Protein AF-0000000086878779 (afdb_homodimer)

Structure (mmCIF, N/CA/C/O backbone):
data_AF-0000000086878779-model_v1
#
loop_
_entity.id
_entity.type
_entity.pdbx_description
1 polymer 'Sulfatase-like hydrolase/transferase'
#
loop_
_atom_site.group_PDB
_atom_site.id
_atom_site.type_symbol
_atom_site.label_atom_id
_atom_site.label_alt_id
_atom_site.label_comp_id
_atom_site.label_asym_id
_atom_site.label_entity_id
_atom_site.label_seq_id
_atom_site.pdbx_PDB_ins_code
_atom_site.Cartn_x
_atom_site.Cartn_y
_atom_site.Cartn_z
_atom_site.occupancy
_atom_site.B_iso_or_equiv
_atom_site.auth_seq_id
_atom_site.auth_comp_id
_atom_site.auth_asym_id
_atom_site.auth_atom_id
_atom_site.pdbx_PDB_model_num
ATOM 1 N N . MET A 1 1 ? -26.719 10.5 31.672 1 29.12 1 MET A N 1
ATOM 2 C CA . MET A 1 1 ? -26.391 10.68 30.25 1 29.12 1 MET A CA 1
ATOM 3 C C . MET A 1 1 ? -24.938 10.312 29.984 1 29.12 1 MET A C 1
ATOM 5 O O . MET A 1 1 ? -24.172 10.062 30.906 1 29.12 1 MET A O 1
ATOM 9 N N . SER A 1 2 ? -24.281 11.07 28.734 1 40.56 2 SER A N 1
ATOM 10 C CA . SER A 1 2 ? -23.328 11.555 27.75 1 40.56 2 SER A CA 1
ATOM 11 C C . SER A 1 2 ? -22.109 12.172 28.438 1 40.56 2 SER A C 1
ATOM 13 O O . SER A 1 2 ? -21.25 12.766 27.766 1 40.56 2 SER A O 1
ATOM 15 N N . GLN A 1 3 ? -22.094 12.297 29.719 1 49.5 3 GLN A N 1
ATOM 16 C CA . GLN A 1 3 ? -21.281 13.016 30.688 1 49.5 3 GLN A CA 1
ATOM 17 C C . GLN A 1 3 ? -19.844 12.492 30.703 1 49.5 3 GLN A C 1
ATOM 19 O O . GLN A 1 3 ? -18.938 13.148 31.219 1 49.5 3 GLN A O 1
ATOM 24 N N . ASP A 1 4 ? -19.656 11.492 29.938 1 79 4 ASP A N 1
ATOM 25 C CA . ASP A 1 4 ? -18.344 10.875 30.156 1 79 4 ASP A CA 1
ATOM 26 C C . ASP A 1 4 ? -17.391 11.148 29 1 79 4 ASP A C 1
ATOM 28 O O . ASP A 1 4 ? -16.188 10.992 29.125 1 79 4 ASP A O 1
ATOM 32 N N . LYS A 1 5 ? -17.969 11.883 27.922 1 93.31 5 LYS A N 1
ATOM 33 C CA . LYS A 1 5 ? -17.094 12.148 26.797 1 93.31 5 LYS A CA 1
ATOM 34 C C . LYS A 1 5 ? -16.609 13.602 26.797 1 93.31 5 LYS A C 1
ATOM 36 O O . LYS A 1 5 ? -17.422 14.523 26.969 1 93.31 5 LYS A O 1
ATOM 41 N N . PRO A 1 6 ? -15.383 13.836 26.594 1 98.12 6 PRO A N 1
ATOM 42 C CA . PRO A 1 6 ? -14.906 15.219 26.547 1 98.12 6 PRO A CA 1
ATOM 43 C C . PRO A 1 6 ? -15.336 15.953 25.281 1 98.12 6 PRO A C 1
ATOM 45 O O . PRO A 1 6 ? -15.477 15.336 24.219 1 98.12 6 PRO A O 1
ATOM 48 N N . ASN A 1 7 ? -15.633 17.297 25.469 1 98.5 7 ASN A N 1
ATOM 49 C CA . ASN A 1 7 ? -15.672 18.094 24.234 1 98.5 7 ASN A CA 1
ATOM 50 C C . ASN A 1 7 ? -14.344 18.031 23.484 1 98.5 7 ASN A C 1
ATOM 52 O O . ASN A 1 7 ? -13.273 17.969 24.094 1 98.5 7 ASN A O 1
ATOM 56 N N . ILE A 1 8 ? -14.391 17.953 22.219 1 98.75 8 ILE A N 1
ATOM 57 C CA . ILE A 1 8 ? -13.195 17.938 21.391 1 98.75 8 ILE A CA 1
ATOM 58 C C . ILE A 1 8 ? -13.125 19.219 20.562 1 98.75 8 ILE A C 1
ATOM 60 O O . ILE A 1 8 ? -13.969 19.469 19.703 1 98.75 8 ILE A O 1
ATOM 64 N N . ILE A 1 9 ? -12.164 20.047 20.891 1 98.88 9 ILE A N 1
ATOM 65 C CA . ILE A 1 9 ? -11.93 21.312 20.219 1 98.88 9 ILE A CA 1
ATOM 66 C C . ILE A 1 9 ? -10.719 21.188 19.297 1 98.88 9 ILE A C 1
ATOM 68 O O . ILE A 1 9 ? -9.586 21.047 19.766 1 98.88 9 ILE A O 1
ATOM 72 N N . PHE A 1 10 ? -10.977 21.234 17.984 1 98.88 10 PHE A N 1
ATOM 73 C CA . PHE A 1 10 ? -9.953 21.031 16.969 1 98.88 10 PHE A CA 1
ATOM 74 C C . PHE A 1 10 ? -9.594 22.344 16.281 1 98.88 10 PHE A C 1
ATOM 76 O O . PHE A 1 10 ? -10.352 22.828 15.438 1 98.88 10 PHE A O 1
ATOM 83 N N . LEU A 1 11 ? -8.453 22.891 16.609 1 98.88 11 LEU A N 1
ATOM 84 C CA . LEU A 1 11 ? -7.953 24.141 16.047 1 98.88 11 LEU A CA 1
ATOM 85 C C . LEU A 1 11 ? -6.84 23.875 15.039 1 98.88 11 LEU A C 1
ATOM 87 O O . LEU A 1 11 ? -5.918 23.094 15.312 1 98.88 11 LEU A O 1
ATOM 91 N N . MET A 1 12 ? -6.938 24.531 13.867 1 98.62 12 MET A N 1
ATOM 92 C CA . MET A 1 12 ? -5.969 24.219 12.82 1 98.62 12 MET A CA 1
ATOM 93 C C . MET A 1 12 ? -5.605 25.453 12.016 1 98.62 12 MET A C 1
ATOM 95 O O . MET A 1 12 ? -6.449 26.328 11.797 1 98.62 12 MET A O 1
ATOM 99 N N . THR A 1 13 ? -4.367 25.531 11.641 1 98.5 13 THR A N 1
ATOM 100 C CA . THR A 1 13 ? -3.891 26.5 10.664 1 98.5 13 THR A CA 1
ATOM 101 C C . THR A 1 13 ? -3.434 25.797 9.383 1 98.5 13 THR A C 1
ATOM 103 O O . THR A 1 13 ? -3.316 24.578 9.352 1 98.5 13 THR A O 1
ATOM 106 N N . ASP A 1 14 ? -3.275 26.547 8.359 1 97.19 14 ASP A N 1
ATOM 107 C CA . ASP A 1 14 ? -2.74 26.047 7.094 1 97.19 14 ASP A CA 1
ATOM 108 C C . ASP A 1 14 ? -1.299 26.5 6.887 1 97.19 14 ASP A C 1
ATOM 110 O O . ASP A 1 14 ? -1.032 27.703 6.781 1 97.19 14 ASP A O 1
ATOM 114 N N . GLN A 1 15 ? -0.374 25.5 6.891 1 97.38 15 GLN A N 1
ATOM 115 C CA . GLN A 1 15 ? 0.985 25.797 6.457 1 97.38 15 GLN A CA 1
ATOM 116 C C . GLN A 1 15 ? 1.743 26.578 7.523 1 97.38 15 GLN A C 1
ATOM 118 O O . GLN A 1 15 ? 2.438 27.562 7.215 1 97.38 15 GLN A O 1
ATOM 123 N N . GLN A 1 16 ? 1.482 26.25 8.758 1 98.31 16 GLN A N 1
ATOM 124 C CA . GLN A 1 16 ? 2.264 26.828 9.844 1 98.31 16 GLN A CA 1
ATOM 125 C C . GLN A 1 16 ? 3.438 25.922 10.211 1 98.31 16 GLN A C 1
ATOM 127 O O . GLN A 1 16 ? 3.242 24.75 10.578 1 98.31 16 GLN A O 1
ATOM 132 N N . ARG A 1 17 ? 4.598 26.469 10.164 1 97.69 17 ARG A N 1
ATO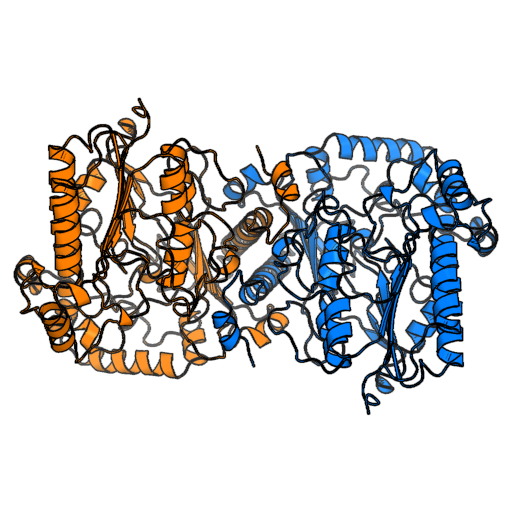M 133 C CA . ARG A 1 17 ? 5.82 25.719 10.438 1 97.69 17 ARG A CA 1
ATOM 134 C C . ARG A 1 17 ? 5.926 25.375 11.922 1 97.69 17 ARG A C 1
ATOM 136 O O . ARG A 1 17 ? 5.418 26.094 12.773 1 97.69 17 ARG A O 1
ATOM 143 N N . TRP A 1 18 ? 6.648 24.297 12.219 1 97.75 18 TRP A N 1
ATOM 144 C CA . TRP A 1 18 ? 6.68 23.688 13.547 1 97.75 18 TRP A CA 1
ATOM 145 C C . TRP A 1 18 ? 7.207 24.672 14.586 1 97.75 18 TRP A C 1
ATOM 147 O O . TRP A 1 18 ? 6.809 24.625 15.75 1 97.75 18 TRP A O 1
ATOM 157 N N . ASP A 1 19 ? 8.094 25.578 14.219 1 96.62 19 ASP A N 1
ATOM 158 C CA . ASP A 1 19 ? 8.766 26.453 15.172 1 96.62 19 ASP A CA 1
ATOM 159 C C . ASP A 1 19 ? 8.078 27.812 15.227 1 96.62 19 ASP A C 1
ATOM 161 O O . ASP A 1 19 ? 8.633 28.781 15.781 1 96.62 19 ASP A O 1
ATOM 165 N N . CYS A 1 20 ? 6.902 27.922 14.703 1 97.44 20 CYS A N 1
ATOM 166 C CA . CYS A 1 20 ? 6.242 29.219 14.641 1 97.44 20 CYS A CA 1
ATOM 167 C C . CYS A 1 20 ? 5.152 29.328 15.695 1 97.44 20 CYS A C 1
ATOM 169 O O . CYS A 1 20 ? 4.012 29.688 15.383 1 97.44 20 CYS A O 1
ATOM 171 N N . ILE A 1 21 ? 5.465 29.062 16.828 1 98.06 21 ILE A N 1
ATOM 172 C CA . ILE A 1 21 ? 4.754 29.344 18.078 1 98.06 21 ILE A CA 1
ATOM 173 C C . ILE A 1 21 ? 5.734 29.859 19.125 1 98.06 21 ILE A C 1
ATOM 175 O O . ILE A 1 21 ? 6.926 29.562 19.078 1 98.06 21 ILE A O 1
ATOM 179 N N . GLY A 1 22 ? 5.238 30.609 20 1 97.75 22 GLY A N 1
ATOM 180 C CA . GLY A 1 22 ? 6.102 31.219 21 1 97.75 22 GLY A CA 1
ATOM 181 C C . GLY A 1 22 ? 6.836 30.188 21.844 1 97.75 22 GLY A C 1
ATOM 182 O O . GLY A 1 22 ? 7.938 30.469 22.328 1 97.75 22 GLY A O 1
ATOM 183 N N . THR A 1 23 ? 6.352 29.016 22.031 1 96.94 23 THR A N 1
ATOM 184 C CA . THR A 1 23 ? 6.941 27.922 22.797 1 96.94 23 THR A CA 1
ATOM 185 C C . THR A 1 23 ? 8.297 27.531 22.219 1 96.94 23 THR A C 1
ATOM 187 O O . THR A 1 23 ? 9.203 27.156 22.969 1 96.94 23 THR A O 1
ATOM 190 N N . PHE A 1 24 ? 8.484 27.672 20.922 1 96.12 24 PHE A N 1
ATOM 191 C CA . PHE A 1 24 ? 9.719 27.234 20.281 1 96.12 24 PHE A CA 1
ATOM 192 C C . PHE A 1 24 ? 10.508 28.406 19.734 1 96.12 24 PHE A C 1
ATOM 194 O O . PHE A 1 24 ? 11.688 28.281 19.422 1 96.12 24 PHE A O 1
ATOM 201 N N . ASN A 1 25 ? 9.852 29.547 19.547 1 96.25 25 ASN A N 1
ATOM 202 C CA . ASN A 1 25 ? 10.445 30.75 18.969 1 96.25 25 ASN A CA 1
ATOM 203 C C . ASN A 1 25 ? 10.086 31.984 19.781 1 96.25 25 ASN A C 1
ATOM 205 O O . ASN A 1 25 ? 8.969 32.5 19.672 1 96.25 25 ASN A O 1
ATOM 209 N N . GLU A 1 26 ? 10.984 32.562 20.453 1 95.25 26 GLU A N 1
ATOM 210 C CA . GLU A 1 26 ? 10.75 33.625 21.391 1 95.25 26 GLU A CA 1
ATOM 211 C C . GLU A 1 26 ? 10.328 34.906 20.672 1 95.25 26 GLU A C 1
ATOM 213 O O . GLU A 1 26 ? 9.789 35.844 21.281 1 95.25 26 GLU A O 1
ATOM 218 N N . HIS A 1 27 ? 10.555 34.938 19.391 1 96.31 27 HIS A N 1
ATOM 219 C CA . HIS A 1 27 ? 10.25 36.156 18.625 1 96.31 27 HIS A CA 1
ATOM 220 C C . HIS A 1 27 ? 8.773 36.188 18.234 1 96.31 27 HIS A C 1
ATOM 222 O O . HIS A 1 27 ? 8.258 37.25 17.875 1 96.31 27 HIS A O 1
ATOM 228 N N . ILE A 1 28 ? 8.086 35.062 18.266 1 97.56 28 ILE A N 1
ATOM 229 C CA . ILE A 1 28 ? 6.73 35 17.734 1 97.56 28 ILE A CA 1
ATOM 230 C C . ILE A 1 28 ? 5.723 35.125 18.875 1 97.56 28 ILE A C 1
ATOM 232 O O . ILE A 1 28 ? 5.922 34.562 19.953 1 97.56 28 ILE A O 1
ATOM 236 N N . HIS A 1 29 ? 4.688 35.875 18.641 1 98.25 29 HIS A N 1
ATOM 237 C CA . HIS A 1 29 ? 3.648 36.125 19.625 1 98.25 29 HIS A CA 1
ATOM 238 C C . HIS A 1 29 ? 2.434 35.25 19.391 1 98.25 29 HIS A C 1
ATOM 240 O O . HIS A 1 29 ? 1.57 35.562 18.578 1 98.25 29 HIS A O 1
ATOM 246 N N . THR A 1 30 ? 2.35 34.188 20.141 1 98.69 30 THR A N 1
ATOM 247 C CA . THR A 1 30 ? 1.197 33.312 20.094 1 98.69 30 THR A CA 1
ATOM 248 C C . THR A 1 30 ? 0.761 32.906 21.5 1 98.69 30 THR A C 1
ATOM 250 O O . THR A 1 30 ? 0.75 31.734 21.859 1 98.69 30 THR A O 1
ATOM 253 N N . PRO A 1 31 ? 0.319 33.906 22.312 1 98.69 31 PRO A N 1
ATOM 254 C CA . PRO A 1 31 ? 0.085 33.656 23.734 1 98.69 31 PRO A CA 1
ATOM 255 C C . PRO A 1 31 ? -0.966 32.594 24 1 98.69 31 PRO A C 1
ATOM 257 O O . PRO A 1 31 ? -0.871 31.859 24.984 1 98.69 31 PRO A O 1
ATOM 260 N N . ASN A 1 32 ? -1.97 32.5 23.219 1 98.75 32 ASN A N 1
ATOM 261 C CA . ASN A 1 32 ? -3.02 31.516 23.453 1 98.75 32 ASN A CA 1
ATOM 262 C C . ASN A 1 32 ? -2.537 30.109 23.156 1 98.75 32 ASN A C 1
ATOM 264 O O . ASN A 1 32 ? -2.816 29.172 23.906 1 98.75 32 ASN A O 1
ATOM 268 N N . LEU A 1 33 ? -1.772 29.938 22.047 1 98.75 33 LEU A N 1
ATOM 269 C CA . LEU A 1 33 ? -1.191 28.625 21.75 1 98.75 33 LEU A CA 1
ATOM 270 C C . LEU A 1 33 ? -0.146 28.25 22.797 1 98.75 33 LEU A C 1
ATOM 272 O O . LEU A 1 33 ? -0.025 27.078 23.156 1 98.75 33 LEU A O 1
ATOM 276 N N . ASP A 1 34 ? 0.589 29.266 23.266 1 98.75 34 ASP A N 1
ATOM 277 C CA . ASP A 1 34 ? 1.579 29 24.312 1 98.75 34 ASP A CA 1
ATOM 278 C C . ASP A 1 34 ? 0.906 28.578 25.609 1 98.75 34 ASP A C 1
ATOM 280 O O . ASP A 1 34 ? 1.438 27.734 26.344 1 98.75 34 ASP A O 1
ATOM 284 N N . ARG A 1 35 ? -0.187 29.156 25.875 1 98.38 35 ARG A N 1
ATOM 285 C CA . ARG A 1 35 ? -0.958 28.719 27.031 1 98.38 35 ARG A CA 1
ATOM 286 C C . ARG A 1 35 ? -1.421 27.266 26.875 1 98.38 35 ARG A C 1
ATOM 288 O O . ARG A 1 35 ? -1.336 26.484 27.812 1 98.38 35 ARG A O 1
ATOM 295 N N . LEU A 1 36 ? -1.928 26.922 25.688 1 98.56 36 LEU A N 1
ATOM 296 C CA . LEU A 1 36 ? -2.311 25.531 25.422 1 98.56 36 LEU A CA 1
ATOM 297 C C . LEU A 1 36 ? -1.128 24.594 25.641 1 98.56 36 LEU A C 1
ATOM 299 O O . LEU A 1 36 ? -1.279 23.516 26.219 1 98.56 36 LEU A O 1
ATOM 303 N N . ALA A 1 37 ? 0.042 25.031 25.109 1 98.44 37 ALA A N 1
ATOM 304 C CA . ALA A 1 37 ? 1.253 24.234 25.281 1 98.44 37 ALA A CA 1
ATOM 305 C C . ALA A 1 37 ? 1.579 24.031 26.75 1 98.44 37 ALA A C 1
ATOM 307 O O . ALA A 1 37 ? 1.916 22.922 27.188 1 98.44 37 ALA A O 1
ATOM 308 N N . SER A 1 38 ? 1.373 25.062 27.547 1 97.5 38 SER A N 1
ATOM 309 C CA . SER A 1 38 ? 1.7 25.016 28.969 1 97.5 38 SER A CA 1
ATOM 310 C C . SER A 1 38 ? 0.689 24.172 29.734 1 97.5 38 SER A C 1
ATOM 312 O O . SER A 1 38 ? 0.972 23.719 30.844 1 97.5 38 SER A O 1
ATOM 314 N N . GLU A 1 39 ? -0.478 23.906 29.141 1 96.62 39 GLU A N 1
ATOM 315 C CA . GLU A 1 39 ? -1.549 23.172 29.797 1 96.62 39 GLU A CA 1
ATOM 316 C C . GLU A 1 39 ? -1.756 21.797 29.141 1 96.62 39 GLU A C 1
ATOM 318 O O . GLU A 1 39 ? -2.717 21.094 29.469 1 96.62 39 GLU A O 1
ATOM 323 N N . GLY A 1 40 ? -0.847 21.484 28.266 1 98.5 40 GLY A N 1
ATOM 324 C CA . GLY A 1 40 ? -1.015 20.25 27.531 1 98.5 40 GLY A CA 1
ATOM 325 C C . GLY A 1 40 ? 0.3 19.562 27.219 1 98.5 40 GLY A C 1
ATOM 326 O O . GLY A 1 40 ? 1.253 19.641 27.984 1 98.5 40 GLY A O 1
ATOM 327 N N . ILE A 1 41 ? 0.266 18.734 26.25 1 98.69 41 ILE A N 1
ATOM 328 C CA . ILE A 1 41 ? 1.427 18.062 25.688 1 98.69 41 ILE A CA 1
ATOM 329 C C . ILE A 1 41 ? 1.769 18.656 24.328 1 98.69 41 ILE A C 1
ATOM 331 O O . ILE A 1 41 ? 0.916 18.734 23.438 1 98.69 41 ILE A O 1
ATOM 335 N N . THR A 1 42 ? 2.973 19.188 24.188 1 98.69 42 THR A N 1
ATOM 336 C CA . THR A 1 42 ? 3.449 19.656 22.891 1 98.69 42 THR A CA 1
ATOM 337 C C . THR A 1 42 ? 4.316 18.594 22.219 1 98.69 42 THR A C 1
ATOM 339 O O . THR A 1 42 ? 5.316 18.156 22.781 1 98.69 42 THR A O 1
ATOM 342 N N . PHE A 1 43 ? 3.936 18.203 21.031 1 98.31 43 PHE A N 1
ATOM 343 C CA . PHE A 1 43 ? 4.691 17.203 20.281 1 98.31 43 PHE A CA 1
ATOM 344 C C . PHE A 1 43 ? 5.699 17.875 19.359 1 98.31 43 PHE A C 1
ATOM 346 O O . PHE A 1 43 ? 5.363 18.266 18.234 1 98.31 43 PHE A O 1
ATOM 353 N N . ARG A 1 44 ? 6.855 17.906 19.766 1 96.62 44 ARG A N 1
ATOM 354 C CA . ARG A 1 44 ? 7.898 18.703 19.141 1 96.62 44 ARG A CA 1
ATOM 355 C C . ARG A 1 44 ? 8.289 18.125 17.781 1 96.62 44 ARG A C 1
ATOM 357 O O . ARG A 1 44 ? 8.703 18.875 16.891 1 96.62 44 ARG A O 1
ATOM 364 N N . GLU A 1 45 ? 8.141 16.828 17.594 1 95.94 45 GLU A N 1
ATOM 365 C CA . GLU A 1 45 ? 8.641 16.156 16.391 1 95.94 45 GLU A CA 1
ATOM 366 C C . GLU A 1 45 ? 7.504 15.75 15.469 1 95.94 45 GLU A C 1
ATOM 368 O O . GLU A 1 45 ? 7.637 14.805 14.695 1 95.94 45 GLU A O 1
ATOM 373 N N . ALA A 1 46 ? 6.387 16.438 15.539 1 98.31 46 ALA A N 1
ATOM 374 C CA . ALA A 1 46 ? 5.211 16.062 14.758 1 98.31 46 ALA A CA 1
ATOM 375 C C . ALA A 1 46 ? 5.445 16.312 13.266 1 98.31 46 ALA A C 1
ATOM 377 O O . ALA A 1 46 ? 6.012 17.344 12.891 1 98.31 46 ALA A O 1
ATOM 378 N N . VAL A 1 47 ? 5.031 15.312 12.461 1 98.62 47 VAL A N 1
ATOM 379 C CA . VAL A 1 47 ? 5.27 15.352 11.023 1 98.62 47 VAL A CA 1
ATOM 380 C C . VAL A 1 47 ? 3.961 15.102 10.273 1 98.62 47 VAL A C 1
ATOM 382 O O . VAL A 1 47 ? 3.174 14.234 10.664 1 98.62 47 VAL A O 1
ATOM 385 N N . CYS A 1 48 ? 3.729 15.906 9.211 1 98.62 48 CYS A N 1
ATOM 386 C CA . CYS A 1 48 ? 2.623 15.625 8.305 1 98.62 48 CYS A CA 1
ATOM 387 C C . CYS A 1 48 ? 2.965 14.469 7.371 1 98.62 48 CYS A C 1
ATOM 389 O O . CYS A 1 48 ? 4.121 14.047 7.301 1 98.62 48 CYS A O 1
ATOM 391 N N . GLN A 1 49 ? 1.995 13.945 6.715 1 97.94 49 GLN A N 1
ATOM 392 C CA . GLN A 1 49 ? 2.229 12.75 5.91 1 97.94 49 GLN A CA 1
ATOM 393 C C . GLN A 1 49 ? 2.41 13.109 4.438 1 97.94 49 GLN A C 1
ATOM 395 O O . GLN A 1 49 ? 2.764 12.25 3.623 1 97.94 49 GLN A O 1
ATOM 400 N N . SER A 1 50 ? 2.176 14.305 4.184 1 96.75 50 SER A N 1
ATOM 401 C CA . SER A 1 50 ? 2.492 14.906 2.891 1 96.75 50 SER A CA 1
ATOM 402 C C . SER A 1 50 ? 2.689 16.422 3.018 1 96.75 50 SER A C 1
ATOM 404 O O . SER A 1 50 ? 1.931 17.094 3.719 1 96.75 50 SER A O 1
ATOM 406 N N . PRO A 1 51 ? 3.705 16.906 2.359 1 95.88 51 PRO A N 1
ATOM 407 C CA . PRO A 1 51 ? 3.914 18.344 2.404 1 95.88 51 PRO A CA 1
ATOM 408 C C . PRO A 1 51 ? 3.055 19.109 1.39 1 95.88 51 PRO A C 1
ATOM 410 O O . PRO A 1 51 ? 3.572 19.906 0.614 1 95.88 51 PRO A O 1
ATOM 413 N N . MET A 1 52 ? 1.768 18.766 1.456 1 93.69 52 MET A N 1
ATOM 414 C CA . MET A 1 52 ? 0.721 19.344 0.617 1 93.69 52 MET A CA 1
ATOM 415 C C . MET A 1 52 ? -0.614 19.375 1.354 1 93.69 52 MET A C 1
ATOM 417 O O . MET A 1 52 ? -0.861 18.547 2.23 1 93.69 52 MET A O 1
ATOM 421 N N . CYS A 1 53 ? -1.467 20.203 0.891 1 95.06 53 CYS A N 1
ATOM 422 C CA . CYS A 1 53 ? -2.688 20.469 1.648 1 95.06 53 CYS A CA 1
ATOM 423 C C . CYS A 1 53 ? -3.635 19.266 1.572 1 95.06 53 CYS A C 1
ATOM 425 O O . CYS A 1 53 ? -3.895 18.609 2.582 1 95.06 53 CYS A O 1
ATOM 427 N N . ALA A 1 54 ? -4.094 18.922 0.349 1 92.38 54 ALA A N 1
ATOM 428 C CA . ALA A 1 54 ? -5.156 17.938 0.187 1 92.38 54 ALA A CA 1
ATOM 429 C C . ALA A 1 54 ? -4.723 16.578 0.713 1 92.38 54 ALA A C 1
ATOM 431 O O . ALA A 1 54 ? -5.434 15.953 1.512 1 92.38 54 ALA A O 1
ATOM 432 N N . PRO A 1 55 ? -3.527 16.125 0.349 1 92.81 55 PRO A N 1
ATOM 433 C CA . PRO A 1 55 ? -3.133 14.805 0.859 1 92.81 55 PRO A CA 1
ATOM 434 C C . PRO A 1 55 ? -2.932 14.797 2.373 1 92.81 55 PRO A C 1
ATOM 436 O O . PRO A 1 55 ? -3.336 13.844 3.047 1 92.81 55 PRO A O 1
ATOM 439 N N . SER A 1 56 ? -2.307 15.781 2.922 1 96.94 56 SER A N 1
ATOM 440 C CA . SER A 1 56 ? -2.074 15.828 4.363 1 96.94 56 SER A CA 1
ATOM 441 C C . SER A 1 56 ? -3.389 15.891 5.133 1 96.94 56 SER A C 1
ATOM 443 O O . SER A 1 56 ? -3.578 15.156 6.109 1 96.94 56 SER A O 1
ATOM 445 N N . ARG A 1 57 ? -4.297 16.703 4.719 1 97 57 ARG A N 1
ATOM 446 C CA . ARG A 1 57 ? -5.582 16.875 5.395 1 97 57 ARG A CA 1
ATOM 447 C C . ARG A 1 57 ? -6.441 15.625 5.254 1 97 57 ARG A C 1
ATOM 449 O O . ARG A 1 57 ? -7.172 15.258 6.18 1 97 57 ARG A O 1
ATOM 456 N N . SER A 1 58 ? -6.355 14.992 4.051 1 93.25 58 SER A N 1
ATOM 457 C CA . SER A 1 58 ? -7.062 13.727 3.891 1 93.25 58 SER A CA 1
ATOM 458 C C . SER A 1 58 ? -6.516 12.664 4.832 1 93.25 58 SER A C 1
ATOM 460 O O . SER A 1 58 ? -7.277 11.891 5.414 1 93.25 58 SER A O 1
ATOM 462 N N . SER A 1 59 ? -5.242 12.633 4.98 1 94.94 59 SER A N 1
ATOM 463 C CA . SER A 1 59 ? -4.602 11.688 5.895 1 94.94 59 SER A CA 1
ATOM 464 C C . SER A 1 59 ? -5.043 11.93 7.336 1 94.94 59 SER A C 1
ATOM 466 O O . SER A 1 59 ? -5.355 10.984 8.055 1 94.94 59 SER A O 1
ATOM 468 N N . MET A 1 60 ? -5.105 13.148 7.719 1 95.81 60 MET A N 1
ATOM 469 C CA . MET A 1 60 ? -5.492 13.516 9.078 1 95.81 60 MET A CA 1
ATOM 470 C C . MET A 1 60 ? -6.938 13.117 9.359 1 95.81 60 MET A C 1
ATOM 472 O O . MET A 1 60 ? -7.27 12.703 10.469 1 95.81 60 MET A O 1
ATOM 476 N N . MET A 1 61 ? -7.711 13.258 8.352 1 93.38 61 MET A N 1
ATOM 477 C CA . MET A 1 61 ? -9.148 13.055 8.523 1 93.38 61 MET A CA 1
ATOM 478 C C . MET A 1 61 ? -9.5 11.57 8.469 1 93.38 61 MET A C 1
ATOM 480 O O . MET A 1 61 ? -10.391 11.117 9.188 1 93.38 61 MET A O 1
ATOM 484 N N . MET A 1 62 ? -8.766 10.844 7.633 1 92.44 62 MET A N 1
ATOM 485 C CA . MET A 1 62 ? -9.109 9.445 7.402 1 92.44 62 MET A CA 1
ATOM 486 C C . MET A 1 62 ? -8.211 8.516 8.211 1 92.44 62 MET A C 1
ATOM 488 O O . MET A 1 62 ? -8.531 7.344 8.406 1 92.44 62 MET A O 1
ATOM 492 N N . GLY A 1 63 ? -7.086 8.977 8.594 1 94.31 63 GLY A N 1
ATOM 493 C CA . GLY A 1 63 ? -6.148 8.211 9.391 1 94.31 63 GLY A CA 1
ATOM 494 C C . GLY A 1 63 ? -5.27 7.293 8.57 1 94.31 63 GLY A C 1
ATOM 495 O O . GLY A 1 63 ? -4.707 6.328 9.086 1 94.31 63 GLY A O 1
ATOM 496 N N . TYR A 1 64 ? -5.172 7.523 7.25 1 93.31 64 TYR A N 1
ATOM 497 C CA . TYR A 1 64 ? -4.367 6.695 6.352 1 93.31 64 TYR A CA 1
ATOM 498 C C . TYR A 1 64 ? -3.318 7.535 5.633 1 93.31 64 TYR A C 1
ATOM 500 O O . TYR A 1 64 ? -3.463 8.75 5.516 1 93.31 64 TYR A O 1
ATOM 508 N N . TYR A 1 65 ? -2.248 6.914 5.18 1 93.88 65 TYR A N 1
ATOM 509 C CA . TYR A 1 65 ? -1.219 7.598 4.406 1 93.88 65 TYR A CA 1
ATOM 510 C C . TYR A 1 65 ? -1.728 7.949 3.012 1 93.88 65 TYR A C 1
ATOM 512 O O . TYR A 1 65 ? -2.668 7.328 2.512 1 93.88 65 TYR A O 1
ATOM 520 N N . PRO A 1 66 ? -1.102 8.984 2.375 1 91.69 66 PRO A N 1
ATOM 521 C CA . PRO A 1 66 ? -1.526 9.375 1.029 1 91.69 66 PRO A CA 1
ATOM 522 C C . PRO A 1 66 ? -1.503 8.211 0.039 1 91.69 66 PRO A C 1
ATOM 524 O O . PRO A 1 66 ? -2.426 8.062 -0.766 1 91.69 66 PRO A O 1
ATOM 527 N N . SER A 1 67 ? -0.547 7.363 0.136 1 88.56 67 SER A N 1
ATOM 528 C CA . SER A 1 67 ? -0.428 6.23 -0.777 1 88.56 67 SER A CA 1
ATOM 529 C C . SER A 1 67 ? -1.524 5.203 -0.526 1 88.56 67 SER A C 1
ATOM 531 O O . SER A 1 67 ? -1.949 4.504 -1.448 1 88.56 67 SER A O 1
ATOM 533 N N . GLN A 1 68 ? -1.991 5.082 0.7 1 87.81 68 GLN A N 1
ATOM 534 C CA . GLN A 1 68 ? -3.092 4.18 1.023 1 87.81 68 GLN A CA 1
ATOM 535 C C . GLN A 1 68 ? -4.422 4.738 0.529 1 87.81 68 GLN A C 1
ATOM 537 O O . GLN A 1 68 ? -5.273 3.99 0.045 1 87.81 68 GLN A O 1
ATOM 542 N N . LEU A 1 69 ? -4.555 6.078 0.585 1 85.31 69 LEU A N 1
ATOM 543 C CA . LEU A 1 69 ? -5.801 6.734 0.212 1 85.31 69 LEU A CA 1
ATOM 544 C C . LEU A 1 69 ? -5.871 6.953 -1.296 1 85.31 69 LEU A C 1
ATOM 546 O O . LEU A 1 69 ? -6.961 7.008 -1.869 1 85.31 69 LEU A O 1
ATOM 550 N N . GLY A 1 70 ? -4.707 7.191 -1.853 1 82.69 70 GLY A N 1
ATOM 551 C CA . GLY A 1 70 ? -4.652 7.562 -3.258 1 82.69 70 GLY A CA 1
ATOM 552 C C . GLY A 1 70 ? -4.73 9.062 -3.48 1 82.69 70 GLY A C 1
ATOM 553 O O . GLY A 1 70 ? -4.891 9.516 -4.617 1 82.69 70 GLY A O 1
ATOM 554 N N . VAL A 1 71 ? -4.746 9.867 -2.439 1 86.31 71 VAL A N 1
ATOM 555 C CA . VAL A 1 71 ? -4.703 11.328 -2.557 1 86.31 71 VAL A CA 1
ATOM 556 C C . VAL A 1 71 ? -3.258 11.805 -2.465 1 86.31 71 VAL A C 1
ATOM 558 O O . VAL A 1 71 ? -2.715 11.961 -1.368 1 86.31 71 VAL A O 1
ATOM 561 N N . ARG A 1 72 ? -2.652 12.148 -3.525 1 84.69 72 ARG A N 1
ATOM 562 C CA . ARG A 1 72 ? -1.208 12.352 -3.568 1 84.69 72 ARG A CA 1
ATOM 563 C C . ARG A 1 72 ? -0.871 13.812 -3.852 1 84.69 72 ARG A C 1
ATOM 565 O O . ARG A 1 72 ? 0.234 14.273 -3.553 1 84.69 72 ARG A O 1
ATOM 572 N N . THR A 1 73 ? -1.801 14.461 -4.457 1 83.94 73 THR A N 1
ATOM 573 C CA . THR A 1 73 ? -1.59 15.867 -4.805 1 83.94 73 THR A CA 1
ATOM 574 C C . THR A 1 73 ? -2.811 16.703 -4.434 1 83.94 73 THR A C 1
ATOM 576 O O . THR A 1 73 ? -3.844 16.156 -4.035 1 83.94 73 THR A O 1
ATOM 579 N N . ASN A 1 74 ? -2.697 17.969 -4.629 1 86.06 74 ASN A N 1
ATOM 580 C CA . ASN A 1 74 ? -3.793 18.875 -4.301 1 86.06 74 ASN A CA 1
ATOM 581 C C . ASN A 1 74 ? -4.938 18.766 -5.305 1 86.06 74 ASN A C 1
ATOM 583 O O . ASN A 1 74 ? -6.031 19.281 -5.066 1 86.06 74 ASN A O 1
ATOM 587 N N . TYR A 1 75 ? -4.672 18.109 -6.312 1 78.62 75 TYR A N 1
ATOM 588 C CA . TYR A 1 75 ? -5.695 17.938 -7.34 1 78.62 75 TYR A CA 1
ATOM 589 C C . TYR A 1 75 ? -6.434 16.625 -7.164 1 78.62 75 TYR A C 1
ATOM 591 O O . TYR A 1 75 ? -7.406 16.344 -7.867 1 78.62 75 TYR A O 1
ATOM 599 N N . GLY A 1 76 ? -5.906 15.859 -6.184 1 73.69 76 GLY A N 1
ATOM 600 C CA . GLY A 1 76 ? -6.59 14.617 -5.871 1 73.69 76 GLY A CA 1
ATOM 601 C C . GLY A 1 76 ? -7.656 14.766 -4.805 1 73.69 76 GLY A C 1
ATOM 602 O O . GLY A 1 76 ? -7.797 15.836 -4.207 1 73.69 76 GLY A O 1
ATOM 603 N N . GLY A 1 77 ? -8.414 13.688 -4.586 1 77.31 77 GLY A N 1
ATOM 604 C CA . GLY A 1 77 ? -9.461 13.68 -3.58 1 77.31 77 GLY A CA 1
ATOM 605 C C . GLY A 1 77 ? -10.258 12.383 -3.557 1 77.31 77 GLY A C 1
ATOM 606 O O . GLY A 1 77 ? -10.039 11.5 -4.391 1 77.31 77 GLY A O 1
ATOM 607 N N . LEU A 1 78 ? -11.008 12.289 -2.529 1 78.31 78 LEU A N 1
ATOM 608 C CA . LEU A 1 78 ? -11.945 11.172 -2.393 1 78.31 78 LEU A CA 1
ATOM 609 C C . LEU A 1 78 ? -13.352 11.594 -2.818 1 78.31 78 LEU A C 1
ATOM 611 O O . LEU A 1 78 ? -14.008 12.367 -2.123 1 78.31 78 LEU A O 1
ATOM 615 N N . PHE A 1 79 ? -13.805 11.086 -3.887 1 76.69 79 PHE A N 1
ATOM 616 C CA . PHE A 1 79 ? -14.961 11.695 -4.539 1 76.69 79 PHE A CA 1
ATOM 617 C C . PHE A 1 79 ? -16.203 10.844 -4.332 1 76.69 79 PHE A C 1
ATOM 619 O O . PHE A 1 79 ? -17.328 11.352 -4.41 1 76.69 79 PHE A O 1
ATOM 626 N N . GLU A 1 80 ? -16.031 9.562 -4.09 1 76.12 80 GLU A N 1
ATOM 627 C CA . GLU A 1 80 ? -17.188 8.695 -3.867 1 76.12 80 GLU A CA 1
ATOM 628 C C . GLU A 1 80 ? -17.391 8.414 -2.381 1 76.12 80 GLU A C 1
ATOM 630 O O . GLU A 1 80 ? -16.719 7.547 -1.813 1 76.12 80 GLU A O 1
ATOM 635 N N . GLU A 1 81 ? -18.391 9.047 -1.861 1 76.75 81 GLU A N 1
ATOM 636 C CA . GLU A 1 81 ? -18.594 9.016 -0.416 1 76.75 81 GLU A CA 1
ATOM 637 C C . GLU A 1 81 ? -18.922 7.602 0.06 1 76.75 81 GLU A C 1
ATOM 639 O O . GLU A 1 81 ? -18.594 7.223 1.185 1 76.75 81 GLU A O 1
ATOM 644 N N . ASP A 1 82 ? -19.547 6.879 -0.793 1 73.19 82 ASP A N 1
ATOM 645 C CA . ASP A 1 82 ? -19.984 5.535 -0.425 1 73.19 82 ASP A CA 1
ATOM 646 C C . ASP A 1 82 ? -18.844 4.539 -0.514 1 73.19 82 ASP A C 1
ATOM 648 O O . ASP A 1 82 ? -18.984 3.381 -0.109 1 73.19 82 ASP A O 1
ATOM 652 N N . LYS A 1 83 ? -17.672 5.07 -0.91 1 72.94 83 LYS A N 1
ATOM 653 C CA . LYS A 1 83 ? -16.562 4.156 -1.138 1 72.94 83 LYS A CA 1
ATOM 654 C C . LYS A 1 83 ? -15.328 4.57 -0.331 1 72.94 83 LYS A C 1
ATOM 656 O O . LYS A 1 83 ? -14.211 4.148 -0.632 1 72.94 83 LYS A O 1
ATOM 661 N N . LEU A 1 84 ? -15.625 5.375 0.622 1 76.69 84 LEU A N 1
ATOM 662 C CA . LEU A 1 84 ? -14.5 5.777 1.459 1 76.69 84 LEU A CA 1
ATOM 663 C C . LEU A 1 84 ? -13.961 4.594 2.258 1 76.69 84 LEU A C 1
ATOM 665 O O . LEU A 1 84 ? -14.734 3.752 2.721 1 76.69 84 LEU A O 1
ATOM 669 N N . PRO A 1 85 ? -12.641 4.477 2.432 1 74.94 85 PRO A N 1
ATOM 670 C CA . PRO A 1 85 ? -12.055 3.336 3.137 1 74.94 85 PRO A CA 1
ATOM 671 C C . PRO A 1 85 ? -12.344 3.352 4.637 1 74.94 85 PRO A C 1
ATOM 673 O O . PRO A 1 85 ? -12.18 2.334 5.312 1 74.94 85 PRO A O 1
ATOM 676 N N . SER A 1 86 ? -12.688 4.539 5.148 1 79.81 86 SER A N 1
ATOM 677 C CA . SER A 1 86 ? -13.062 4.715 6.547 1 79.81 86 SER A CA 1
ATOM 678 C C . SER A 1 86 ? -13.969 5.93 6.727 1 79.81 86 SER A C 1
ATOM 680 O O . SER A 1 86 ? -14.062 6.777 5.836 1 79.81 86 SER A O 1
ATOM 682 N N . GLU A 1 87 ? -14.609 5.941 7.816 1 88.38 87 GLU A N 1
ATOM 683 C CA . GLU A 1 87 ? -15.391 7.129 8.141 1 88.38 87 GLU A CA 1
ATOM 684 C C . GLU A 1 87 ? -14.484 8.32 8.461 1 88.38 87 GLU A C 1
ATOM 686 O O . GLU A 1 87 ? -13.492 8.172 9.18 1 88.38 87 GLU A O 1
ATOM 691 N N . PRO A 1 88 ? -14.828 9.438 7.828 1 92.88 88 PRO A N 1
ATOM 692 C CA . PRO A 1 88 ? -14.062 10.641 8.18 1 92.88 88 PRO A CA 1
ATOM 693 C C . PRO A 1 88 ? -14.242 11.039 9.641 1 92.88 88 PRO A C 1
ATOM 695 O O . PRO A 1 88 ? -15.266 10.742 10.25 1 92.88 88 PRO A O 1
ATOM 698 N N . LEU A 1 89 ? -13.312 11.711 10.148 1 96.69 89 LEU A N 1
ATOM 699 C CA . LEU A 1 89 ? -13.242 12.055 11.57 1 96.69 89 LEU A CA 1
ATOM 700 C C . LEU A 1 89 ? -14.523 12.742 12.023 1 96.69 89 LEU A C 1
ATOM 702 O O . LEU A 1 89 ? -15.117 12.359 13.031 1 96.69 89 LEU A O 1
ATOM 706 N N . PRO A 1 90 ? -15.086 13.75 11.289 1 97.44 90 PRO A N 1
ATOM 707 C CA . PRO A 1 90 ? -16.328 14.359 11.75 1 97.44 90 PRO A CA 1
ATOM 708 C C . PRO A 1 90 ? -17.5 13.367 11.797 1 97.44 90 PRO A C 1
ATOM 710 O O . PRO A 1 90 ? -18.344 13.445 12.688 1 97.44 90 PRO A O 1
ATOM 713 N N . ALA A 1 91 ? -17.516 12.492 10.852 1 96.62 91 ALA A N 1
ATOM 714 C CA . ALA A 1 91 ? -18.562 11.461 10.844 1 96.62 91 ALA A CA 1
ATOM 715 C C . ALA A 1 91 ? -18.406 10.531 12.047 1 96.62 91 ALA A C 1
ATOM 717 O O . ALA A 1 91 ? -19.406 10.109 12.633 1 96.62 91 ALA A O 1
ATOM 718 N N . LEU A 1 92 ? -17.203 10.172 12.359 1 97 92 LEU A N 1
ATOM 719 C CA . LEU A 1 92 ? -16.938 9.367 13.539 1 97 92 LEU A CA 1
ATOM 720 C C . LEU A 1 92 ? -17.422 10.07 14.805 1 97 92 LEU A C 1
ATOM 722 O O . LEU A 1 92 ? -18.047 9.445 15.664 1 97 92 LEU A O 1
ATOM 726 N N . MET A 1 93 ? -17.172 11.352 14.891 1 98.06 93 MET A N 1
ATOM 727 C CA . MET A 1 93 ? -17.625 12.125 16.047 1 98.06 93 MET A CA 1
ATOM 728 C C . MET A 1 93 ? -19.141 12.188 16.109 1 98.06 93 MET A C 1
ATOM 730 O O . MET A 1 93 ? -19.734 12.039 17.172 1 98.06 93 MET A O 1
ATOM 734 N N . LYS A 1 94 ? -19.719 12.352 14.938 1 97.69 94 LYS A N 1
ATOM 735 C CA . LYS A 1 94 ? -21.172 12.367 14.875 1 97.69 94 LYS A CA 1
ATOM 736 C C . LYS A 1 94 ? -21.75 11.039 15.359 1 97.69 94 LYS A C 1
ATOM 738 O O . LYS A 1 94 ? -22.703 11.023 16.156 1 97.69 94 LYS A O 1
ATOM 743 N N . ARG A 1 95 ? -21.156 10 14.945 1 95.94 95 ARG A N 1
ATOM 744 C CA . ARG A 1 95 ? -21.594 8.672 15.352 1 95.94 95 ARG A CA 1
ATOM 745 C C . ARG A 1 95 ? -21.438 8.477 16.859 1 95.94 95 ARG A C 1
ATOM 747 O O . ARG A 1 95 ? -22.234 7.785 17.484 1 95.94 95 ARG A O 1
ATOM 754 N N . ALA A 1 96 ? -20.469 9.094 17.406 1 97.12 96 ALA A N 1
ATOM 755 C CA . ALA A 1 96 ? -20.203 8.984 18.828 1 97.12 96 ALA A CA 1
ATOM 756 C C . ALA A 1 96 ? -21.141 9.883 19.641 1 97.12 96 ALA A C 1
ATOM 758 O O . ALA A 1 96 ? -21.047 9.945 20.875 1 97.12 96 ALA A O 1
ATOM 759 N N . GLY A 1 97 ? -22 10.672 19 1 97.5 97 GLY A N 1
ATOM 760 C CA . GLY A 1 97 ? -23.016 11.438 19.688 1 97.5 97 GLY A CA 1
ATOM 761 C C . GLY A 1 97 ? -22.672 12.906 19.844 1 97.5 97 GLY A C 1
ATOM 762 O O . GLY A 1 97 ? -23.391 13.656 20.516 1 97.5 97 GLY A O 1
ATOM 763 N N . TYR A 1 98 ? -21.625 13.398 19.188 1 98.5 98 TYR A N 1
ATOM 764 C CA . TYR A 1 98 ? -21.219 14.797 19.281 1 98.5 98 TYR A CA 1
ATOM 765 C C . TYR A 1 98 ? -22.094 15.672 18.391 1 98.5 98 TYR A C 1
ATOM 767 O O . TYR A 1 98 ? -22.516 15.25 17.312 1 98.5 98 TYR A O 1
ATOM 775 N N . GLN A 1 99 ? -22.344 16.891 18.859 1 98.56 99 GLN A N 1
ATOM 776 C CA . GLN A 1 99 ? -22.641 17.953 17.906 1 98.56 99 GLN A CA 1
ATOM 777 C C . GLN A 1 99 ? -21.391 18.359 17.125 1 98.56 99 GLN A C 1
ATOM 779 O O . GLN A 1 99 ? -20.375 18.75 17.719 1 98.56 99 GLN A O 1
ATOM 784 N N . THR A 1 100 ? -21.469 18.203 15.812 1 98.69 100 THR A N 1
ATOM 785 C CA . THR A 1 100 ? -20.281 18.469 15.008 1 98.69 100 THR A CA 1
ATOM 786 C C . THR A 1 100 ? -20.422 19.797 14.281 1 98.69 100 THR A C 1
ATOM 788 O O . THR A 1 100 ? -21.359 20 13.5 1 98.69 100 THR A O 1
ATOM 791 N N . ALA A 1 101 ? -19.516 20.688 14.555 1 98.81 101 ALA A N 1
ATOM 792 C CA . ALA A 1 101 ? -19.5 22.031 13.953 1 98.81 101 ALA A CA 1
ATOM 793 C C . ALA A 1 101 ? -18.141 22.328 13.328 1 98.81 101 ALA A C 1
ATOM 795 O O . ALA A 1 101 ? -17.125 22.344 14.016 1 98.81 101 ALA A O 1
ATOM 796 N N . GLY A 1 102 ? -18.141 22.547 11.992 1 98.69 102 GLY A N 1
ATOM 797 C CA . GLY A 1 102 ? -16.922 22.812 11.25 1 98.69 102 GLY A CA 1
ATOM 798 C C . GLY A 1 102 ? -16.906 24.172 10.594 1 98.69 102 GLY A C 1
ATOM 799 O O . GLY A 1 102 ? -17.828 24.531 9.859 1 98.69 102 GLY A O 1
ATOM 800 N N . PHE A 1 103 ? -15.852 24.906 10.82 1 98.75 103 PHE A N 1
ATOM 801 C CA . PHE A 1 103 ? -15.695 26.25 10.289 1 98.75 103 PHE A CA 1
ATOM 802 C C . PHE A 1 103 ? -14.367 26.391 9.555 1 98.75 103 PHE A C 1
ATOM 804 O O . PHE A 1 103 ? -13.305 26.141 10.125 1 98.75 103 PHE A O 1
ATOM 811 N N . GLY A 1 104 ? -14.477 26.766 8.305 1 98.25 104 GLY A N 1
ATOM 812 C CA . GLY A 1 104 ? -13.266 27.109 7.574 1 98.25 104 GLY A CA 1
ATOM 813 C C . GLY A 1 104 ? -12.797 26 6.664 1 98.25 104 GLY A C 1
ATOM 814 O O . GLY A 1 104 ? -13.609 25.25 6.105 1 98.25 104 GLY A O 1
ATOM 815 N N . LYS A 1 105 ? -11.445 25.859 6.422 1 96.75 105 LYS A N 1
ATOM 816 C CA . LYS A 1 105 ? -10.82 25.094 5.348 1 96.75 105 LYS A CA 1
ATOM 817 C C . LYS A 1 105 ? -10.734 23.625 5.707 1 96.75 105 LYS A C 1
ATOM 819 O O . LYS A 1 105 ? -10.312 23.266 6.809 1 96.75 105 LYS A O 1
ATOM 824 N N . THR A 1 106 ? -11.211 22.781 4.742 1 94.44 106 THR A N 1
ATOM 825 C CA . THR A 1 106 ? -10.969 21.344 4.844 1 94.44 106 THR A CA 1
ATOM 826 C C . THR A 1 106 ? -10.055 20.875 3.721 1 94.44 106 THR A C 1
ATOM 828 O O . THR A 1 106 ? -9.062 20.188 3.969 1 94.44 106 THR A O 1
ATOM 831 N N . HIS A 1 107 ? -10.367 21.312 2.422 1 92.19 107 HIS A N 1
ATOM 832 C CA . HIS A 1 107 ? -9.625 20.969 1.211 1 92.19 107 HIS A CA 1
ATOM 833 C C . HIS A 1 107 ? -9.625 19.469 0.962 1 92.19 107 HIS A C 1
ATOM 835 O O . HIS A 1 107 ? -8.609 18.906 0.558 1 92.19 107 HIS A O 1
ATOM 841 N N . TRP A 1 108 ? -10.727 18.766 1.282 1 88.19 108 TRP A N 1
ATOM 842 C CA . TRP A 1 108 ? -10.875 17.328 1.054 1 88.19 108 TRP A CA 1
ATOM 843 C C . TRP A 1 108 ? -11.344 17.062 -0.369 1 88.19 108 TRP A C 1
ATOM 845 O O . TRP A 1 108 ? -11.305 15.914 -0.83 1 88.19 108 TRP A O 1
ATOM 855 N N . ASN A 1 109 ? -11.586 18.047 -1.125 1 82.19 109 ASN A N 1
ATOM 856 C CA . ASN A 1 109 ? -12.07 18 -2.5 1 82.19 109 ASN A CA 1
ATOM 857 C C . ASN A 1 109 ? -13.312 17.125 -2.621 1 82.19 109 ASN A C 1
ATOM 859 O O . ASN A 1 109 ? -13.562 16.266 -1.766 1 82.19 109 ASN A O 1
ATOM 863 N N . HIS A 1 110 ? -14.133 17.375 -3.545 1 77.62 110 HIS A N 1
ATOM 864 C CA . HIS A 1 110 ? -15.367 16.672 -3.838 1 77.62 110 HIS A CA 1
ATOM 865 C C . HIS A 1 110 ? -15.508 16.406 -5.332 1 77.62 110 HIS A C 1
ATOM 867 O O . HIS A 1 110 ? -14.805 17.016 -6.145 1 77.62 110 HIS A O 1
ATOM 873 N N . SER A 1 111 ? -16.344 15.359 -5.605 1 70 111 SER A N 1
ATOM 874 C CA . SER A 1 111 ? -16.578 15 -7 1 70 111 SER A CA 1
ATOM 875 C C . SER A 1 111 ? -17.125 16.172 -7.793 1 70 111 SER A C 1
ATOM 877 O O . SER A 1 111 ? -17.922 16.969 -7.277 1 70 111 SER A O 1
ATOM 879 N N . GLU A 1 112 ? -16.578 16.156 -8.984 1 65.19 112 GLU A N 1
ATOM 880 C CA . GLU A 1 112 ? -17.172 17.141 -9.891 1 65.19 112 GLU A CA 1
ATOM 881 C C . GLU A 1 112 ? -18.609 16.75 -10.258 1 65.19 112 GLU A C 1
ATOM 883 O O . GLU A 1 112 ? -18.922 15.562 -10.367 1 65.19 112 GLU A O 1
ATOM 888 N N . GLY A 1 113 ? -19.375 17.547 -10.312 1 65.81 113 GLY A N 1
ATOM 889 C CA . GLY A 1 113 ? -20.734 17.297 -10.797 1 65.81 113 GLY A CA 1
ATOM 890 C C . GLY A 1 113 ? -21.719 17.016 -9.68 1 65.81 113 GLY A C 1
ATOM 891 O O . GLY A 1 113 ? -22.891 16.766 -9.938 1 65.81 113 GLY A O 1
ATOM 892 N N . VAL A 1 114 ? -21.078 16.859 -8.578 1 76.88 114 VAL A N 1
ATOM 893 C CA . VAL A 1 114 ? -22 16.734 -7.449 1 76.88 114 VAL A CA 1
ATOM 894 C C . VAL A 1 114 ? -22.406 18.125 -6.961 1 76.88 114 VAL A C 1
ATOM 896 O O . VAL A 1 114 ? -21.578 18.875 -6.453 1 76.88 114 VAL A O 1
ATOM 899 N N . ASP A 1 115 ? -23.641 18.422 -7.094 1 77.69 115 ASP A N 1
ATOM 900 C CA . ASP A 1 115 ? -24.141 19.766 -6.801 1 77.69 115 ASP A CA 1
ATOM 901 C C . ASP A 1 115 ? -24.031 20.062 -5.309 1 77.69 115 ASP A C 1
ATOM 903 O O . ASP A 1 115 ? -23.797 21.219 -4.922 1 77.69 115 ASP A O 1
ATOM 907 N N . GLU A 1 116 ? -24.234 18.984 -4.559 1 87.06 116 GLU A N 1
ATOM 908 C CA . GLU A 1 116 ? -24.25 19.172 -3.113 1 87.06 116 GLU A CA 1
ATOM 909 C C . GLU A 1 116 ? -23.406 18.125 -2.406 1 87.06 116 GLU A C 1
ATOM 911 O O . GLU A 1 116 ? -23.938 17.203 -1.784 1 87.06 116 GLU A O 1
ATOM 916 N N . PRO A 1 117 ? -22.156 18.375 -2.449 1 89.12 117 PRO A N 1
ATOM 917 C CA . PRO A 1 117 ? -21.297 17.406 -1.758 1 89.12 117 PRO A CA 1
ATOM 918 C C . PRO A 1 117 ? -21.531 17.375 -0.251 1 89.12 117 PRO A C 1
ATOM 920 O O . PRO A 1 117 ? -21.875 18.406 0.345 1 89.12 117 PRO A O 1
ATOM 923 N N . SER A 1 118 ? -21.297 16.281 0.329 1 90.31 118 SER A N 1
ATOM 924 C CA . SER A 1 118 ? -21.516 16.078 1.757 1 90.31 118 SER A CA 1
ATOM 925 C C . SER A 1 118 ? -20.516 16.859 2.59 1 90.31 118 SER A C 1
ATOM 927 O O . SER A 1 118 ? -19.438 17.219 2.105 1 90.31 118 SER A O 1
ATOM 929 N N . THR A 1 119 ? -20.922 17.109 3.836 1 94.06 119 THR A N 1
ATOM 930 C CA . THR A 1 119 ? -20.016 17.781 4.777 1 94.06 119 THR A CA 1
ATOM 931 C C . THR A 1 119 ? -19.109 16.75 5.457 1 94.06 119 THR A C 1
ATOM 933 O O . THR A 1 119 ? -18.266 17.125 6.281 1 94.06 119 THR A O 1
ATOM 936 N N . ARG A 1 120 ? -19.406 15.492 5.199 1 92.31 120 ARG A N 1
ATOM 937 C CA . ARG A 1 120 ? -18.656 14.359 5.746 1 92.31 120 ARG A CA 1
ATOM 938 C C . ARG A 1 120 ? -18.75 14.344 7.27 1 92.31 120 ARG A C 1
ATOM 940 O O . ARG A 1 120 ? -17.734 14.094 7.945 1 92.31 120 ARG A O 1
ATOM 947 N N . GLY A 1 121 ? -19.875 14.789 7.789 1 96.19 121 GLY A N 1
ATOM 948 C CA . GLY A 1 121 ? -20.125 14.57 9.203 1 96.19 121 GLY A CA 1
ATOM 949 C C . GLY A 1 121 ? -20.422 15.852 9.961 1 96.19 121 GLY A C 1
ATOM 950 O O . GLY A 1 121 ? -20.906 15.812 11.094 1 96.19 121 GLY A O 1
ATOM 951 N N . PHE A 1 122 ? -20.203 17.031 9.367 1 97.88 122 PHE A N 1
ATOM 952 C CA . PHE A 1 122 ? -20.484 18.281 10.062 1 97.88 122 PHE A CA 1
ATOM 953 C C . PHE A 1 122 ? -21.969 18.625 10 1 97.88 122 PHE A C 1
ATOM 955 O O . PHE A 1 122 ? -22.562 18.656 8.914 1 97.88 122 PHE A O 1
ATOM 962 N N . GLU A 1 123 ? -22.5 18.875 11.125 1 98.25 123 GLU A N 1
ATOM 963 C CA . GLU A 1 123 ? -23.891 19.297 11.203 1 98.25 123 GLU A CA 1
ATOM 964 C C . GLU A 1 123 ? -24.031 20.812 10.961 1 98.25 123 GLU A C 1
ATOM 966 O O . GLU A 1 123 ? -25.062 21.266 10.469 1 98.25 123 GLU A O 1
ATOM 971 N N . VAL A 1 124 ? -23.062 21.531 11.422 1 98.38 124 VAL A N 1
ATOM 972 C CA . VAL A 1 124 ? -22.922 22.969 11.18 1 98.38 124 VAL A CA 1
ATOM 973 C C . VAL A 1 124 ? -21.656 23.234 10.359 1 98.38 124 VAL A C 1
ATOM 975 O O . VAL A 1 124 ? -20.594 22.688 10.664 1 98.38 124 VAL A O 1
ATOM 978 N N . ARG A 1 125 ? -21.812 24.062 9.266 1 98.25 125 ARG A N 1
ATOM 979 C CA . ARG A 1 125 ? -20.672 24.234 8.359 1 98.25 125 ARG A CA 1
ATOM 980 C C . ARG A 1 125 ? -20.625 25.656 7.805 1 98.25 125 ARG A C 1
ATOM 982 O O . ARG A 1 125 ? -21.656 26.203 7.391 1 98.25 125 ARG A O 1
ATOM 989 N N . SER A 1 126 ? -19.5 26.297 7.879 1 98.38 126 SER A N 1
ATOM 990 C CA . SER A 1 126 ? -19.25 27.594 7.262 1 98.38 126 SER A CA 1
ATOM 991 C C . SER A 1 126 ? -17.922 27.625 6.52 1 98.38 126 SER A C 1
ATOM 993 O O . SER A 1 126 ? -16.922 27.125 7.023 1 98.38 126 SER A O 1
ATOM 995 N N . ILE A 1 127 ? -17.922 28.203 5.336 1 97.56 127 ILE A N 1
ATOM 996 C CA . ILE A 1 127 ? -16.734 28.188 4.473 1 97.56 127 ILE A CA 1
ATOM 997 C C . ILE A 1 127 ? -16.484 29.594 3.928 1 97.56 127 ILE A C 1
ATOM 999 O O . ILE A 1 127 ? -17.375 30.203 3.328 1 97.56 127 ILE A O 1
ATOM 1003 N N . GLY A 1 128 ? -15.281 30.062 4.098 1 96.88 128 GLY A N 1
ATOM 1004 C CA . GLY A 1 128 ? -14.914 31.422 3.725 1 96.88 128 GLY A CA 1
ATOM 1005 C C . GLY A 1 128 ? -14.641 31.578 2.24 1 96.88 128 GLY A C 1
ATOM 1006 O O . GLY A 1 128 ? -13.656 32.219 1.85 1 96.88 128 GLY A O 1
ATOM 1007 N N . LEU A 1 129 ? -15.469 30.938 1.391 1 95.69 129 LEU A N 1
ATOM 1008 C CA . LEU A 1 129 ? -15.359 30.984 -0.063 1 95.69 129 LEU A CA 1
ATOM 1009 C C . LEU A 1 129 ? -16.734 31.156 -0.707 1 95.69 129 LEU A C 1
ATOM 1011 O O . LEU A 1 129 ? -17.734 31.25 -0.008 1 95.69 129 LEU A O 1
ATOM 1015 N N . SER A 1 130 ? -16.672 31.312 -2.043 1 94.31 130 SER A N 1
ATOM 1016 C CA . SER A 1 130 ? -17.922 31.328 -2.789 1 94.31 130 SER A CA 1
ATOM 1017 C C . SER A 1 130 ? -18.375 29.922 -3.158 1 94.31 130 SER A C 1
ATOM 1019 O O . SER A 1 130 ? -17.578 28.984 -3.125 1 94.31 130 SER A O 1
ATOM 1021 N N . ARG A 1 131 ? -19.594 29.797 -3.461 1 89.44 131 ARG A N 1
ATOM 1022 C CA . ARG A 1 131 ? -20.156 28.516 -3.896 1 89.44 131 ARG A CA 1
ATOM 1023 C C . ARG A 1 131 ? -19.453 28.016 -5.152 1 89.44 131 ARG A C 1
ATOM 1025 O O . ARG A 1 131 ? -19.328 26.797 -5.355 1 89.44 131 ARG A O 1
ATOM 1032 N N . GLN A 1 132 ? -18.953 28.938 -5.926 1 86.19 132 GLN A N 1
ATOM 1033 C CA . GLN A 1 132 ? -18.359 28.609 -7.215 1 86.19 132 GLN A CA 1
ATOM 1034 C C . GLN A 1 132 ? -16.891 28.203 -7.062 1 86.19 132 GLN A C 1
ATOM 1036 O O . GLN A 1 132 ? -16.25 27.797 -8.039 1 86.19 132 GLN A O 1
ATOM 1041 N N . SER A 1 133 ? -16.438 28.219 -5.855 1 86.44 133 SER A N 1
ATOM 1042 C CA . SER A 1 133 ? -15.023 27.938 -5.613 1 86.44 133 SER A CA 1
ATOM 1043 C C . SER A 1 133 ? -14.727 26.453 -5.785 1 86.44 133 SER A C 1
ATOM 1045 O O . SER A 1 133 ? -13.562 26.047 -5.848 1 86.44 133 SER A O 1
ATOM 1047 N N . GLY A 1 134 ? -15.695 25.609 -5.855 1 85 134 GLY A N 1
ATOM 1048 C CA . GLY A 1 134 ? -15.508 24.172 -5.906 1 85 134 GLY A CA 1
ATOM 1049 C C . GLY A 1 134 ? -15.375 23.531 -4.535 1 85 134 GLY A C 1
ATOM 1050 O O . GLY A 1 134 ? -15.172 22.328 -4.422 1 85 134 GLY A O 1
ATOM 1051 N N . HIS A 1 135 ? -15.633 24.375 -3.48 1 88.88 135 HIS A N 1
ATOM 1052 C CA . HIS A 1 135 ? -15.453 23.875 -2.125 1 88.88 135 HIS A CA 1
ATOM 1053 C C . HIS A 1 135 ? -16.75 23.938 -1.334 1 88.88 135 HIS A C 1
ATOM 1055 O O . HIS A 1 135 ? -16.75 23.844 -0.104 1 88.88 135 HIS A O 1
ATOM 1061 N N . TYR A 1 136 ? -17.844 24.109 -2.059 1 91.31 136 TYR A N 1
ATOM 1062 C CA . TYR A 1 136 ? -19.141 24.109 -1.387 1 91.31 136 TYR A CA 1
ATOM 1063 C C . TYR A 1 136 ? -19.453 22.75 -0.794 1 91.31 136 TYR A C 1
ATOM 1065 O O . TYR A 1 136 ? -19.094 21.719 -1.371 1 91.31 136 TYR A O 1
ATOM 1073 N N . GLU A 1 137 ? -20.141 22.766 0.354 1 93.5 137 GLU A N 1
ATOM 1074 C CA . GLU A 1 137 ? -20.672 21.578 1.019 1 93.5 137 GLU A CA 1
ATOM 1075 C C . GLU A 1 137 ? -22.141 21.766 1.386 1 93.5 137 GLU A C 1
ATOM 1077 O O . GLU A 1 137 ? -22.594 22.891 1.607 1 93.5 137 GLU A O 1
ATOM 1082 N N . GLN A 1 138 ? -22.812 20.641 1.467 1 93.12 138 GLN A N 1
ATOM 1083 C CA . GLN A 1 138 ? -24.25 20.672 1.664 1 93.12 138 GLN A CA 1
ATOM 1084 C C . GLN A 1 138 ? -24.609 21.422 2.943 1 93.12 138 GLN A C 1
ATOM 1086 O O . GLN A 1 138 ? -24.156 21.062 4.031 1 93.12 138 GLN A O 1
ATOM 1091 N N . GLY A 1 139 ? -25.453 22.453 2.711 1 94.38 139 GLY A N 1
ATOM 1092 C CA . GLY A 1 139 ? -25.984 23.172 3.863 1 94.38 139 GLY A CA 1
ATOM 1093 C C . GLY A 1 139 ? -25 24.141 4.469 1 94.38 139 GLY A C 1
ATOM 1094 O O . GLY A 1 139 ? -25.297 24.812 5.461 1 94.38 139 GLY A O 1
ATOM 1095 N N . ALA A 1 140 ? -23.844 24.328 3.863 1 96.81 140 ALA A N 1
ATOM 1096 C CA . ALA A 1 140 ? -22.828 25.203 4.434 1 96.81 140 ALA A CA 1
ATOM 1097 C C . ALA A 1 140 ? -23.172 26.672 4.203 1 96.81 140 ALA A C 1
ATOM 1099 O O . ALA A 1 140 ? -23.688 27.047 3.143 1 96.81 140 ALA A O 1
ATOM 1100 N N . THR A 1 141 ? -22.906 27.484 5.184 1 97.69 141 THR A N 1
ATOM 1101 C CA . THR A 1 141 ? -22.906 28.938 4.988 1 97.69 141 THR A CA 1
ATOM 1102 C C . THR A 1 141 ? -21.641 29.375 4.254 1 97.69 141 THR A C 1
ATOM 1104 O O . THR A 1 141 ? -20.531 29.141 4.727 1 97.69 141 THR A O 1
ATOM 1107 N N . MET A 1 142 ? -21.891 30.031 3.121 1 97.5 142 MET A N 1
ATOM 1108 C CA . MET A 1 142 ? -20.766 30.484 2.312 1 97.5 142 MET A CA 1
ATOM 1109 C C . MET A 1 142 ? -20.562 31.984 2.447 1 97.5 142 MET A C 1
ATOM 1111 O O . MET A 1 142 ? -21.531 32.75 2.389 1 97.5 142 MET A O 1
ATOM 1115 N N . MET A 1 143 ? -19.312 32.375 2.506 1 98.12 143 MET A N 1
ATOM 1116 C CA . MET A 1 143 ? -19.031 33.812 2.613 1 98.12 143 MET A CA 1
ATOM 1117 C C . MET A 1 143 ? -19.562 34.562 1.398 1 98.12 143 MET A C 1
ATOM 1119 O O . MET A 1 143 ? -20.125 35.656 1.534 1 98.12 143 MET A O 1
ATOM 1123 N N . GLY A 1 144 ? -19.359 33.938 0.268 1 97.38 144 GLY A N 1
ATOM 1124 C CA . GLY A 1 144 ? -19.797 34.562 -0.965 1 97.38 144 GLY A CA 1
ATOM 1125 C C . GLY A 1 144 ? -21.297 34.812 -1.013 1 97.38 144 GLY A C 1
ATOM 1126 O O . GLY A 1 144 ? -21.766 35.656 -1.762 1 97.38 144 GLY A O 1
ATOM 1127 N N . ASP A 1 145 ? -22.016 34.094 -0.255 1 96.56 145 ASP A N 1
ATOM 1128 C CA . ASP A 1 145 ? -23.469 34.25 -0.217 1 96.56 145 ASP A CA 1
ATOM 1129 C C . ASP A 1 145 ? -23.891 35.312 0.8 1 96.56 145 ASP A C 1
ATOM 1131 O O . ASP A 1 145 ? -24.812 36.094 0.551 1 96.56 145 ASP A O 1
ATOM 1135 N N . THR A 1 146 ? -23.219 35.344 1.911 1 96.88 146 THR A N 1
ATOM 1136 C CA . THR A 1 146 ? -23.656 36.188 3.012 1 96.88 146 THR A CA 1
ATOM 1137 C C . THR A 1 146 ? -22.953 37.562 2.947 1 96.88 146 THR A C 1
ATOM 1139 O O . THR A 1 146 ? -23.516 38.562 3.391 1 96.88 146 THR A O 1
ATOM 1142 N N . HIS A 1 147 ? -21.75 37.562 2.471 1 97.19 147 HIS A N 1
ATOM 1143 C CA . HIS A 1 147 ? -20.953 38.781 2.396 1 97.19 147 HIS A CA 1
ATOM 1144 C C . HIS A 1 147 ? -20.203 38.875 1.067 1 97.19 147 HIS A C 1
ATOM 1146 O O . HIS A 1 147 ? -18.984 38.969 1.045 1 97.19 147 HIS A O 1
ATOM 1152 N N . PRO A 1 148 ? -20.859 38.969 -0.073 1 97.12 148 PRO A N 1
ATOM 1153 C CA . PRO A 1 148 ? -20.203 38.969 -1.386 1 97.12 148 PRO A CA 1
ATOM 1154 C C . PRO A 1 148 ? -19.25 40.125 -1.577 1 97.12 148 PRO A C 1
ATOM 1156 O O . PRO A 1 148 ? -18.203 39.969 -2.219 1 97.12 148 PRO A O 1
ATOM 1159 N N . GLU A 1 149 ? -19.578 41.281 -1.01 1 96.88 149 GLU A N 1
ATOM 1160 C CA . GLU A 1 149 ? -18.734 42.469 -1.176 1 96.88 149 GLU A CA 1
ATOM 1161 C C . GLU A 1 149 ? -17.406 42.281 -0.44 1 96.88 149 GLU A C 1
ATOM 1163 O O . GLU A 1 149 ? -16.359 42.719 -0.932 1 96.88 149 GLU A O 1
ATOM 1168 N N . ALA A 1 150 ? -17.5 41.688 0.736 1 96.56 150 ALA A N 1
ATOM 1169 C CA . ALA A 1 150 ? -16.281 41.469 1.512 1 96.56 150 ALA A CA 1
ATOM 1170 C C . ALA A 1 150 ? -15.359 40.469 0.805 1 96.56 150 ALA A C 1
ATOM 1172 O O . ALA A 1 150 ? -14.141 40.656 0.771 1 96.56 150 ALA A O 1
ATOM 1173 N N . LEU A 1 151 ? -15.938 39.438 0.259 1 96.75 151 LEU A N 1
ATOM 1174 C CA . LEU A 1 151 ? -15.141 38.469 -0.46 1 96.75 151 LEU A CA 1
ATOM 1175 C C . LEU A 1 151 ? -14.5 39.094 -1.695 1 96.75 151 LEU A C 1
ATOM 1177 O O . LEU A 1 151 ? -13.344 38.781 -2.008 1 96.75 151 LEU A O 1
ATOM 1181 N N . GLU A 1 152 ? -15.25 39.906 -2.402 1 96.06 152 GLU A N 1
ATOM 1182 C CA . GLU A 1 152 ? -14.703 40.594 -3.564 1 96.06 152 GLU A CA 1
ATOM 1183 C C . GLU A 1 152 ? -13.555 41.531 -3.17 1 96.06 152 GLU A C 1
ATOM 1185 O O . GLU A 1 152 ? -12.562 41.625 -3.893 1 96.06 152 GLU A O 1
ATOM 1190 N N . ALA A 1 153 ? -13.727 42.219 -2.049 1 95.94 153 ALA A N 1
ATOM 1191 C CA . ALA A 1 153 ? -12.664 43.062 -1.553 1 95.94 153 ALA A CA 1
ATOM 1192 C C . ALA A 1 153 ? -11.391 42.281 -1.288 1 95.94 153 ALA A C 1
ATOM 1194 O O . ALA A 1 153 ? -10.281 42.75 -1.567 1 95.94 153 ALA A O 1
ATOM 1195 N N . TYR A 1 154 ? -11.562 41.188 -0.729 1 94.5 154 TYR A N 1
ATOM 1196 C CA . TYR A 1 154 ? -10.422 40.312 -0.489 1 94.5 154 TYR A CA 1
ATOM 1197 C C . TYR A 1 154 ? -9.734 39.938 -1.797 1 94.5 154 TYR A C 1
ATOM 1199 O O . TYR A 1 154 ? -8.508 40 -1.899 1 94.5 154 TYR A O 1
ATOM 1207 N N . HIS A 1 155 ? -10.523 39.531 -2.799 1 93.88 155 HIS A N 1
ATOM 1208 C CA . HIS A 1 155 ? -9.977 39.156 -4.094 1 93.88 155 HIS A CA 1
ATOM 1209 C C . HIS A 1 155 ? -9.258 40.312 -4.758 1 93.88 155 HIS A C 1
ATOM 1211 O O . HIS A 1 155 ? -8.219 40.125 -5.402 1 93.88 155 HIS A O 1
ATOM 1217 N N . GLN A 1 156 ? -9.82 41.438 -4.574 1 94.62 156 GLN A N 1
ATOM 1218 C CA . GLN A 1 156 ? -9.188 42.625 -5.148 1 94.62 156 GLN A CA 1
ATOM 1219 C C . GLN A 1 156 ? -7.867 42.938 -4.457 1 94.62 156 GLN A C 1
ATOM 1221 O O . GLN A 1 156 ? -6.883 43.281 -5.113 1 94.62 156 GLN A O 1
ATOM 1226 N N . GLU A 1 157 ? -7.82 42.812 -3.166 1 94.69 157 GLU A N 1
ATOM 1227 C CA . GLU A 1 157 ? -6.617 43.094 -2.393 1 94.69 157 GLU A CA 1
ATOM 1228 C C . GLU A 1 157 ? -5.484 42.125 -2.752 1 94.69 157 GLU A C 1
ATOM 1230 O O . GLU A 1 157 ? -4.316 42.5 -2.77 1 94.69 157 GLU A O 1
ATOM 1235 N N . THR A 1 158 ? -5.848 40.906 -3.062 1 92.5 158 THR A N 1
ATOM 1236 C CA . THR A 1 158 ? -4.84 39.875 -3.283 1 92.5 158 THR A CA 1
ATOM 1237 C C . THR A 1 158 ? -4.676 39.594 -4.773 1 92.5 158 THR A C 1
ATOM 1239 O O . THR A 1 158 ? -4.082 38.562 -5.156 1 92.5 158 THR A O 1
ATOM 1242 N N . LYS A 1 159 ? -5.164 40.375 -5.633 1 91.06 159 LYS A N 1
ATOM 1243 C CA . LYS A 1 159 ? -5.242 40.125 -7.07 1 91.06 159 LYS A CA 1
ATOM 1244 C C . LYS A 1 159 ? -3.85 39.938 -7.672 1 91.06 159 LYS A C 1
ATOM 1246 O O . LYS A 1 159 ? -3.682 39.188 -8.641 1 91.06 159 LYS A O 1
ATOM 1251 N N . ASP A 1 160 ? -2.854 40.531 -7.078 1 87.56 160 ASP A N 1
ATOM 1252 C CA . ASP A 1 160 ? -1.52 40.531 -7.672 1 87.56 160 ASP A CA 1
ATOM 1253 C C . ASP A 1 160 ? -0.758 39.25 -7.281 1 87.56 160 ASP A C 1
ATOM 1255 O O . ASP A 1 160 ? 0.269 38.938 -7.879 1 87.56 160 ASP A O 1
ATOM 1259 N N . PHE A 1 161 ? -1.244 38.562 -6.238 1 84.19 161 PHE A N 1
ATOM 1260 C CA . PHE A 1 161 ? -0.498 37.344 -5.859 1 84.19 161 PHE A CA 1
ATOM 1261 C C . PHE A 1 161 ? -1.439 36.188 -5.621 1 84.19 161 PHE A C 1
ATOM 1263 O O . PHE A 1 161 ? -0.992 35.062 -5.348 1 84.19 161 PHE A O 1
ATOM 1270 N N . GLY A 1 162 ? -2.584 36.406 -5.863 1 74.75 162 GLY A N 1
ATOM 1271 C CA . GLY A 1 162 ? -3.543 35.312 -5.766 1 74.75 162 GLY A CA 1
ATOM 1272 C C . GLY A 1 162 ? -3.684 34.781 -4.355 1 74.75 162 GLY A C 1
ATOM 1273 O O . GLY A 1 162 ? -3.416 35.469 -3.381 1 74.75 162 GLY A O 1
ATOM 1274 N N . GLY A 1 163 ? -4.254 33.562 -4.223 1 66.56 163 GLY A N 1
ATOM 1275 C CA . GLY A 1 163 ? -4.578 32.969 -2.93 1 66.56 163 GLY A CA 1
ATOM 1276 C C . GLY A 1 163 ? -3.473 32.094 -2.375 1 66.56 163 GLY A C 1
ATOM 1277 O O . GLY A 1 163 ? -3.625 31.484 -1.313 1 66.56 163 GLY A O 1
ATOM 1278 N N . GLY A 1 164 ? -2.293 32.25 -3.141 1 66.56 164 GLY A N 1
ATOM 1279 C CA . GLY A 1 164 ? -1.362 31.234 -2.654 1 66.56 164 GLY A CA 1
ATOM 1280 C C . GLY A 1 164 ? 0.083 31.547 -2.994 1 66.56 164 GLY A C 1
ATOM 1281 O O . GLY A 1 164 ? 0.574 32.625 -2.703 1 66.56 164 GLY A O 1
ATOM 1282 N N . GLU A 1 165 ? 0.773 30.516 -3.348 1 67.25 165 GLU A N 1
ATOM 1283 C CA . GLU A 1 165 ? 2.221 30.484 -3.531 1 67.25 165 GLU A CA 1
ATOM 1284 C C . GLU A 1 165 ? 2.596 30.672 -5 1 67.25 165 GLU A C 1
ATOM 1286 O O . GLU A 1 165 ? 3.664 30.234 -5.434 1 67.25 165 GLU A O 1
ATOM 1291 N N . GLU A 1 166 ? 1.799 31.406 -5.648 1 63.5 166 GLU A N 1
ATOM 1292 C CA . GLU A 1 166 ? 1.879 31.453 -7.105 1 63.5 166 GLU A CA 1
ATOM 1293 C C . GLU A 1 166 ? 3.076 32.281 -7.562 1 63.5 166 GLU A C 1
ATOM 1295 O O . GLU A 1 166 ? 3.656 32.031 -8.617 1 63.5 166 GLU A O 1
ATOM 1300 N N . ASN A 1 167 ? 3.322 33.25 -6.816 1 75.06 167 ASN A N 1
ATOM 1301 C CA . ASN A 1 167 ? 4.434 34.094 -7.23 1 75.06 167 ASN A CA 1
ATOM 1302 C C . ASN A 1 167 ? 5.133 34.719 -6.027 1 75.06 167 ASN A C 1
ATOM 1304 O O . ASN A 1 167 ? 4.754 34.469 -4.883 1 75.06 167 ASN A O 1
ATOM 1308 N N . VAL A 1 168 ? 6.137 35.438 -6.34 1 80.56 168 VAL A N 1
ATOM 1309 C CA . VAL A 1 168 ? 7.023 36.031 -5.344 1 80.56 168 VAL A CA 1
ATOM 1310 C C . VAL A 1 168 ? 6.254 37.031 -4.508 1 80.56 168 VAL A C 1
ATOM 1312 O O . VAL A 1 168 ? 6.512 37.188 -3.311 1 80.56 168 VAL A O 1
ATOM 1315 N N . ASN A 1 169 ? 5.266 37.625 -5.035 1 83.38 169 ASN A N 1
ATOM 1316 C CA . ASN A 1 169 ? 4.516 38.656 -4.359 1 83.38 169 ASN A CA 1
ATOM 1317 C C . ASN A 1 169 ? 3.688 38.094 -3.205 1 83.38 169 ASN A C 1
ATOM 1319 O O . ASN A 1 169 ? 3.398 38.812 -2.244 1 83.38 169 ASN A O 1
ATOM 1323 N N . GLY A 1 170 ? 3.367 36.906 -3.338 1 85.69 170 GLY A N 1
ATOM 1324 C CA . GLY A 1 170 ? 2.607 36.281 -2.27 1 85.69 170 GLY A CA 1
ATOM 1325 C C . GLY A 1 170 ? 3.395 36.125 -0.982 1 85.69 170 GLY A C 1
ATOM 1326 O O . GLY A 1 170 ? 2.814 36.062 0.103 1 85.69 170 GLY A O 1
ATOM 1327 N N . TYR A 1 171 ? 4.688 36.125 -1.097 1 87.62 171 TYR A N 1
ATOM 1328 C CA . TYR A 1 171 ? 5.547 36 0.076 1 87.62 171 TYR A CA 1
ATOM 1329 C C . TYR A 1 171 ? 5.969 37.375 0.595 1 87.62 171 TYR A C 1
ATOM 1331 O O . TYR A 1 171 ? 6.316 37.531 1.769 1 87.62 171 TYR A O 1
ATOM 1339 N N . THR A 1 172 ? 5.938 38.344 -0.299 1 87.44 172 THR A N 1
ATOM 1340 C CA . THR A 1 172 ? 6.125 39.719 0.16 1 87.44 172 THR A CA 1
ATOM 1341 C C . THR A 1 172 ? 4.887 40.219 0.901 1 87.44 172 THR A C 1
ATOM 1343 O O . THR A 1 172 ? 5 40.812 1.97 1 87.44 172 THR A O 1
ATOM 1346 N N . GLY A 1 173 ? 3.783 40 0.257 1 90.62 173 GLY A N 1
ATOM 1347 C CA . GLY A 1 173 ? 2.49 40.312 0.841 1 90.62 173 GLY A CA 1
ATOM 1348 C C . GLY A 1 173 ? 2.25 41.781 0.986 1 90.62 173 GLY A C 1
ATOM 1349 O O . GLY A 1 173 ? 2.891 42.594 0.309 1 90.62 173 GLY A O 1
ATOM 1350 N N . LEU A 1 174 ? 1.198 42.094 1.788 1 93.69 174 LEU A N 1
ATOM 1351 C CA . LEU A 1 174 ? 0.83 43.469 2.074 1 93.69 174 LEU A CA 1
ATOM 1352 C C . LEU A 1 174 ? 0.071 43.594 3.395 1 93.69 174 LEU A C 1
ATOM 1354 O O . LEU A 1 174 ? -0.369 42.562 3.939 1 93.69 174 LEU A O 1
ATOM 1358 N N . THR A 1 175 ? 0.083 44.781 3.928 1 96.12 175 THR A N 1
ATOM 1359 C CA . THR A 1 175 ? -0.777 45.062 5.074 1 96.12 175 THR A CA 1
ATOM 1360 C C . THR A 1 175 ? -2.236 45.156 4.641 1 96.12 175 THR A C 1
ATOM 1362 O O . THR A 1 175 ? -2.58 46 3.803 1 96.12 175 THR A O 1
ATOM 1365 N N . SER A 1 176 ? -3.021 44.344 5.211 1 96.75 176 SER A N 1
ATOM 1366 C CA . SER A 1 176 ? -4.414 44.312 4.777 1 96.75 176 SER A CA 1
ATOM 1367 C C . SER A 1 176 ? -5.133 45.625 5.102 1 96.75 176 SER A C 1
ATOM 1369 O O . SER A 1 176 ? -4.941 46.188 6.18 1 96.75 176 SER A O 1
ATOM 1371 N N . GLN A 1 177 ? -6.031 46 4.223 1 95.75 177 GLN A N 1
ATOM 1372 C CA . GLN A 1 177 ? -6.875 47.156 4.43 1 95.75 177 GLN A CA 1
ATOM 1373 C C . GLN A 1 177 ? -8.336 46.781 4.637 1 95.75 177 GLN A C 1
ATOM 1375 O O . GLN A 1 177 ? -9.188 47.625 4.883 1 95.75 177 GLN A O 1
ATOM 1380 N N . ILE A 1 178 ? -8.539 45.5 4.574 1 94.62 178 ILE A N 1
ATOM 1381 C CA . ILE A 1 178 ? -9.883 44.938 4.801 1 94.62 178 ILE A CA 1
ATOM 1382 C C . ILE A 1 178 ? -10.133 44.812 6.301 1 94.62 178 ILE A C 1
ATOM 1384 O O . ILE A 1 178 ? -9.25 44.406 7.051 1 94.62 178 ILE A O 1
ATOM 1388 N N . PRO A 1 179 ? -11.414 45.25 6.684 1 95.88 179 PRO A N 1
ATOM 1389 C CA . PRO A 1 179 ? -11.719 45 8.094 1 95.88 179 PRO A CA 1
ATOM 1390 C C . PRO A 1 179 ? -11.492 43.531 8.477 1 95.88 179 PRO A C 1
ATOM 1392 O O . PRO A 1 179 ? -11.812 42.625 7.695 1 95.88 179 PRO A O 1
ATOM 1395 N N . MET A 1 180 ? -10.945 43.375 9.594 1 95.5 180 MET A N 1
ATOM 1396 C CA . MET A 1 180 ? -10.531 42.062 10.055 1 95.5 180 MET A CA 1
ATOM 1397 C C . MET A 1 180 ? -11.68 41.062 9.969 1 95.5 180 MET A C 1
ATOM 1399 O O . MET A 1 180 ? -11.492 39.938 9.523 1 95.5 180 MET A O 1
ATOM 1403 N N . ASN A 1 181 ? -12.859 41.469 10.359 1 94.5 181 ASN A N 1
ATOM 1404 C CA . ASN A 1 181 ? -14.016 40.562 10.383 1 94.5 181 ASN A CA 1
ATOM 1405 C C . ASN A 1 181 ? -14.539 40.281 8.984 1 94.5 181 ASN A C 1
ATOM 1407 O O . ASN A 1 181 ? -15.391 39.406 8.789 1 94.5 181 ASN A O 1
ATOM 1411 N N . GLN A 1 182 ? -14 41.062 7.98 1 94.19 182 GLN A N 1
ATOM 1412 C CA . GLN A 1 182 ? -14.414 40.875 6.594 1 94.19 182 GLN A CA 1
ATOM 1413 C C . GLN A 1 182 ? -13.352 40.125 5.797 1 94.19 182 GLN A C 1
ATOM 1415 O O . GLN A 1 182 ? -13.57 39.781 4.637 1 94.19 182 GLN A O 1
ATOM 1420 N N . HIS A 1 183 ? -12.242 39.938 6.48 1 95.38 183 HIS A N 1
ATOM 1421 C CA . HIS A 1 183 ? -11.234 39.031 5.93 1 95.38 183 HIS A CA 1
ATOM 1422 C C . HIS A 1 183 ? -11.75 37.594 5.906 1 95.38 183 HIS A C 1
ATOM 1424 O O . HIS A 1 183 ? -12.562 37.219 6.746 1 95.38 183 HIS A O 1
ATOM 1430 N N . ARG A 1 184 ? -11.312 36.781 4.953 1 95.5 184 ARG A N 1
ATOM 1431 C CA . ARG A 1 184 ? -11.82 35.406 4.84 1 95.5 184 ARG A CA 1
ATOM 1432 C C . ARG A 1 184 ? -11.703 34.656 6.168 1 95.5 184 ARG A C 1
ATOM 1434 O O . ARG A 1 184 ? -12.68 34.062 6.641 1 95.5 184 ARG A O 1
ATOM 1441 N N . ASP A 1 185 ? -10.5 34.719 6.766 1 97.12 185 ASP A N 1
ATOM 1442 C CA . ASP A 1 185 ? -10.305 34.031 8.039 1 97.12 185 ASP A CA 1
ATOM 1443 C C . ASP A 1 185 ? -11.039 34.75 9.172 1 97.12 185 ASP A C 1
ATOM 1445 O O . ASP A 1 185 ? -11.5 34.094 10.117 1 97.12 185 ASP A O 1
ATOM 1449 N N . GLY A 1 186 ? -11.109 36.062 9.125 1 97.81 186 GLY A N 1
ATOM 1450 C CA . GLY A 1 186 ? -11.906 36.781 10.094 1 97.81 186 GLY A CA 1
ATOM 1451 C C . GLY A 1 186 ? -13.383 36.438 10.055 1 97.81 186 GLY A C 1
ATOM 1452 O O . GLY A 1 186 ? -14.008 36.25 11.094 1 97.81 186 GLY A O 1
ATOM 1453 N N . TRP A 1 187 ? -13.891 36.375 8.828 1 98.25 187 TRP A N 1
ATOM 1454 C CA . TRP A 1 187 ? -15.289 35.969 8.656 1 98.25 187 TRP A CA 1
ATOM 1455 C C . TRP A 1 187 ? -15.531 34.594 9.227 1 98.25 187 TRP A C 1
ATOM 1457 O O . TRP A 1 187 ? -16.516 34.375 9.938 1 98.25 187 TRP A O 1
ATOM 1467 N N . VAL A 1 188 ? -14.656 33.656 8.938 1 98.62 188 VAL A N 1
ATOM 1468 C CA . VAL A 1 188 ? -14.758 32.281 9.445 1 98.62 188 VAL A CA 1
ATOM 1469 C C . VAL A 1 188 ? -14.773 32.312 10.977 1 98.62 188 VAL A C 1
ATOM 1471 O O . VAL A 1 188 ? -15.602 31.641 11.602 1 98.62 188 VAL A O 1
ATOM 1474 N N . ALA A 1 189 ? -13.883 33.062 11.547 1 98.62 189 ALA A N 1
ATOM 1475 C CA . ALA A 1 189 ? -13.812 33.188 13 1 98.62 189 ALA A CA 1
ATOM 1476 C C . ALA A 1 189 ? -15.117 33.719 13.57 1 98.62 189 ALA A C 1
ATOM 1478 O O . ALA A 1 189 ? -15.609 33.25 14.586 1 98.62 189 ALA A O 1
ATOM 1479 N N . GLU A 1 190 ? -15.633 34.719 12.922 1 98 190 GLU A N 1
ATOM 1480 C CA . GLU A 1 190 ? -16.859 35.344 13.398 1 98 190 GLU A CA 1
ATOM 1481 C C . GLU A 1 190 ? -18.031 34.344 13.359 1 98 190 GLU A C 1
ATOM 1483 O O . GLU A 1 190 ? -18.875 34.344 14.258 1 98 190 GLU A O 1
ATOM 1488 N N . GLN A 1 191 ? -18.078 33.562 12.258 1 98.44 191 GLN A N 1
ATOM 1489 C CA . GLN A 1 191 ? -19.094 32.5 12.195 1 98.44 191 GLN A CA 1
ATOM 1490 C C . GLN A 1 191 ? -18.953 31.531 13.359 1 98.44 191 GLN A C 1
ATOM 1492 O O . GLN A 1 191 ? -19.953 31.125 13.969 1 98.44 191 GLN A O 1
ATOM 1497 N N . ALA A 1 192 ? -17.75 31.156 13.617 1 98.81 192 ALA A N 1
ATOM 1498 C CA . ALA A 1 192 ? -17.469 30.219 14.711 1 98.81 192 ALA A CA 1
ATOM 1499 C C . ALA A 1 192 ? -17.875 30.812 16.062 1 98.81 192 ALA A C 1
ATOM 1501 O O . ALA A 1 192 ? -18.5 30.141 16.875 1 98.81 192 ALA A O 1
ATOM 1502 N N . LEU A 1 193 ? -17.516 32.062 16.297 1 98.62 193 LEU A N 1
ATOM 1503 C CA . LEU A 1 193 ? -17.812 32.719 17.547 1 98.62 193 LEU A CA 1
ATOM 1504 C C . LEU A 1 193 ? -19.312 32.906 17.75 1 98.62 193 LEU A C 1
ATOM 1506 O O . LEU A 1 193 ? -19.828 32.75 18.859 1 98.62 193 LEU A O 1
ATOM 1510 N N . GLN A 1 194 ? -20 33.188 16.656 1 98.31 194 GLN A N 1
ATOM 1511 C CA . GLN A 1 194 ? -21.453 33.312 16.719 1 98.31 194 GLN A CA 1
ATOM 1512 C C . GLN A 1 194 ? -22.094 31.969 17.109 1 98.31 194 GLN A C 1
ATOM 1514 O O . GLN A 1 194 ? -23.031 31.922 17.906 1 98.31 194 GLN A O 1
ATOM 1519 N N . PHE A 1 195 ? -21.641 30.922 16.531 1 98.56 195 PHE A N 1
ATOM 1520 C CA . PHE A 1 195 ? -22.125 29.594 16.875 1 98.56 195 PHE A CA 1
ATOM 1521 C C . PHE A 1 195 ? -21.906 29.297 18.344 1 98.56 195 PHE A C 1
ATOM 1523 O O . PHE A 1 195 ? -22.797 28.734 19.016 1 98.56 195 PHE A O 1
ATOM 1530 N N . LEU A 1 196 ? -20.688 29.641 18.859 1 98.56 196 LEU A N 1
ATOM 1531 C CA . LEU A 1 196 ? -20.359 29.375 20.25 1 98.56 196 LEU A CA 1
ATOM 1532 C C . LEU A 1 196 ? -21.297 30.141 21.188 1 98.56 196 LEU A C 1
ATOM 1534 O O . LEU A 1 196 ? -21.562 29.703 22.312 1 98.56 196 LEU A O 1
ATOM 1538 N N . ASP A 1 197 ? -21.828 31.234 20.703 1 97.25 197 ASP A N 1
ATOM 1539 C CA . ASP A 1 197 ? -22.75 32.031 21.5 1 97.25 197 ASP A CA 1
ATOM 1540 C C . ASP A 1 197 ? -24.141 31.422 21.531 1 97.25 197 ASP A C 1
ATOM 1542 O O . ASP A 1 197 ? -24.797 31.422 22.578 1 97.25 197 ASP A O 1
ATOM 1546 N N . ASP A 1 198 ? -24.578 30.875 20.391 1 94.62 198 ASP A N 1
ATOM 1547 C CA . ASP A 1 198 ? -26.016 30.594 20.312 1 94.62 198 ASP A CA 1
ATOM 1548 C C . ASP A 1 198 ? -26.266 29.219 19.703 1 94.62 198 ASP A C 1
ATOM 1550 O O . ASP A 1 198 ? -27.422 28.781 19.625 1 94.62 198 ASP A O 1
ATOM 1554 N N . GLY A 1 199 ? -25.25 28.547 19.328 1 96.75 199 GLY A N 1
ATOM 1555 C CA . GLY A 1 199 ? -25.516 27.375 18.5 1 96.75 199 GLY A CA 1
ATOM 1556 C C . GLY A 1 199 ? -25.188 26.062 19.203 1 96.75 199 GLY A C 1
ATOM 1557 O O . GLY A 1 199 ? -25.453 24.984 18.672 1 96.75 199 GLY A O 1
ATOM 1558 N N . ILE A 1 200 ? -24.672 26.078 20.422 1 97.56 200 ILE A N 1
ATOM 1559 C CA . ILE A 1 200 ? -24.219 24.859 21.094 1 97.56 200 ILE A CA 1
ATOM 1560 C C . ILE A 1 200 ? -25.422 24.109 21.672 1 97.56 200 ILE A C 1
ATOM 1562 O O . ILE A 1 200 ? -26.266 24.719 22.344 1 97.56 200 ILE A O 1
ATOM 1566 N N . ASP A 1 201 ? -25.469 22.891 21.422 1 96.5 201 ASP A N 1
ATOM 1567 C CA . ASP A 1 201 ? -26.438 22 22.062 1 96.5 201 ASP A CA 1
ATOM 1568 C C . ASP A 1 201 ? -25.969 21.609 23.469 1 96.5 201 ASP A C 1
ATOM 1570 O O . ASP A 1 201 ? -24.953 20.922 23.625 1 96.5 201 ASP A O 1
ATOM 1574 N N . PRO A 1 202 ? -26.688 22 24.469 1 93.81 202 PRO A N 1
ATOM 1575 C CA . PRO A 1 202 ? -26.234 21.75 25.844 1 93.81 202 PRO A CA 1
ATOM 1576 C C . PRO A 1 202 ? -26.297 20.266 26.219 1 93.81 202 PRO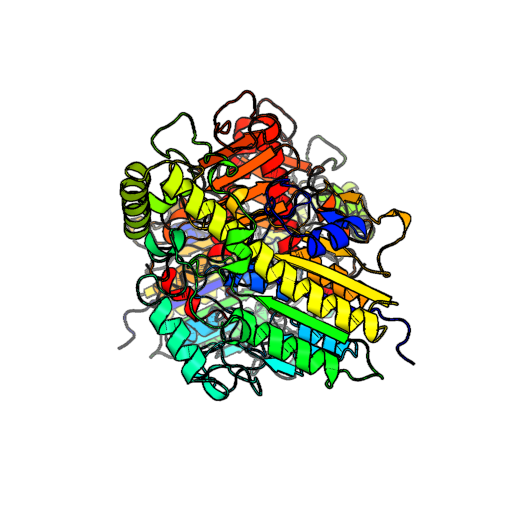 A C 1
ATOM 1578 O O . PRO A 1 202 ? -25.703 19.859 27.219 1 93.81 202 PRO A O 1
ATOM 1581 N N . GLU A 1 203 ? -26.984 19.484 25.453 1 95.12 203 GLU A N 1
ATOM 1582 C CA . GLU A 1 203 ? -27.234 18.094 25.828 1 95.12 203 GLU A CA 1
ATOM 1583 C C . GLU A 1 203 ? -26.219 17.156 25.188 1 95.12 203 GLU A C 1
ATOM 1585 O O . GLU A 1 203 ? -26.172 15.977 25.531 1 95.12 203 GLU A O 1
ATOM 1590 N N . ARG A 1 204 ? -25.422 17.641 24.312 1 96.62 204 ARG A N 1
ATOM 1591 C CA . ARG A 1 204 ? -24.469 16.797 23.594 1 96.62 204 ARG A CA 1
ATOM 1592 C C . ARG A 1 204 ? -23.047 17.297 23.766 1 96.62 204 ARG A C 1
ATOM 1594 O O . ARG A 1 204 ? -22.812 18.5 23.906 1 96.62 204 ARG A O 1
ATOM 1601 N N . PRO A 1 205 ? -22.078 16.406 23.781 1 97.94 205 PRO A N 1
ATOM 1602 C CA . PRO A 1 205 ? -20.703 16.875 23.656 1 97.94 205 PRO A CA 1
ATOM 1603 C C . PRO A 1 205 ? -20.438 17.562 22.312 1 97.94 205 PRO A C 1
ATOM 1605 O O . PRO A 1 205 ? -21.172 17.344 21.359 1 97.94 205 PRO A O 1
ATOM 1608 N N . LEU A 1 206 ? -19.406 18.359 22.312 1 98.5 206 LEU A N 1
ATOM 1609 C CA . LEU A 1 206 ? -19.141 19.188 21.141 1 98.5 206 LEU A CA 1
ATOM 1610 C C . LEU A 1 206 ? -17.859 18.734 20.438 1 98.5 206 LEU A C 1
ATOM 1612 O O . LEU A 1 206 ? -16.844 18.5 21.094 1 98.5 206 LEU A O 1
ATOM 1616 N N . PHE A 1 207 ? -17.938 18.453 19.141 1 98.69 207 PHE A N 1
ATOM 1617 C CA . PHE A 1 207 ? -16.781 18.438 18.25 1 98.69 207 PHE A CA 1
ATOM 1618 C C . PHE A 1 207 ? -16.703 19.734 17.438 1 98.69 207 PHE A C 1
ATOM 1620 O O . PHE A 1 207 ? -17.453 19.906 16.484 1 98.69 207 PHE A O 1
ATOM 1627 N N . PHE A 1 208 ? -15.828 20.594 17.828 1 98.81 208 PHE A N 1
ATOM 1628 C CA . PHE A 1 208 ? -15.664 21.938 17.25 1 98.81 208 PHE A CA 1
ATOM 1629 C C . PHE A 1 208 ? -14.383 22 16.422 1 98.81 208 PHE A C 1
ATOM 1631 O O . PHE A 1 208 ? -13.289 21.812 16.953 1 98.81 208 PHE A O 1
ATOM 1638 N N . TYR A 1 209 ? -14.562 22.25 15.148 1 98.81 209 TYR A N 1
ATOM 1639 C CA . TYR A 1 209 ? -13.461 22.312 14.195 1 98.81 209 TYR A CA 1
ATOM 1640 C C . TYR A 1 209 ? -13.32 23.719 13.633 1 98.81 209 TYR A C 1
ATOM 1642 O O . TYR A 1 209 ? -14.227 24.234 12.977 1 98.81 209 TYR A O 1
ATOM 1650 N N . LEU A 1 210 ? -12.242 24.391 13.922 1 98.88 210 LEU A N 1
ATOM 1651 C CA . LEU A 1 210 ? -11.93 25.734 13.422 1 98.88 210 LEU A CA 1
ATOM 1652 C C . LEU A 1 210 ? -10.586 25.734 12.695 1 98.88 210 LEU A C 1
ATOM 1654 O O . LEU A 1 210 ? -9.531 25.594 13.32 1 98.88 210 LEU A O 1
ATOM 1658 N N . SER A 1 211 ? -10.641 25.875 11.375 1 98.62 211 SER A N 1
ATOM 1659 C CA . SER A 1 211 ? -9.469 25.75 10.516 1 98.62 211 SER A CA 1
ATOM 1660 C C . SER A 1 211 ? -9.32 26.984 9.617 1 98.62 211 SER A C 1
ATOM 1662 O O . SER A 1 211 ? -10.234 27.312 8.852 1 98.62 211 SER A O 1
ATOM 1664 N N . PHE A 1 212 ? -8.219 27.578 9.641 1 98.12 212 PHE A N 1
ATOM 1665 C CA . PHE A 1 212 ? -8 28.828 8.898 1 98.12 212 PHE A CA 1
ATOM 1666 C C . PHE A 1 212 ? -7.188 28.562 7.641 1 98.12 212 PHE A C 1
ATOM 1668 O O . PHE A 1 212 ? -6.539 27.516 7.516 1 98.12 212 PHE A O 1
ATOM 1675 N N . LEU A 1 213 ? -7.238 29.484 6.715 1 96.25 213 LEU A N 1
ATOM 1676 C CA . LEU A 1 213 ? -6.43 29.484 5.5 1 96.25 213 LEU A CA 1
ATOM 1677 C C . LEU A 1 213 ? -5.008 29.953 5.789 1 96.25 213 LEU A C 1
ATOM 1679 O O . LEU A 1 213 ? -4.047 29.406 5.238 1 96.25 213 LEU A O 1
ATOM 1683 N N . LYS A 1 214 ? -4.926 30.953 6.543 1 95.88 214 LYS A N 1
ATOM 1684 C CA . LYS A 1 214 ? -3.615 31.484 6.891 1 95.88 214 LYS A CA 1
ATOM 1685 C C . LYS A 1 214 ? -2.918 30.609 7.926 1 95.88 214 LYS A C 1
ATOM 1687 O O . LYS A 1 214 ? -3.551 29.75 8.555 1 95.88 214 LYS A O 1
ATOM 1692 N N . PRO A 1 215 ? -1.601 30.625 8 1 96.38 215 PRO A N 1
ATOM 1693 C CA . PRO A 1 215 ? -0.695 31.641 7.449 1 96.38 215 PRO A CA 1
ATOM 1694 C C . PRO A 1 215 ? -0.209 31.297 6.043 1 96.38 215 PRO A C 1
ATOM 1696 O O . PRO A 1 215 ? 0.859 31.75 5.625 1 96.38 215 PRO A O 1
ATOM 1699 N N . HIS A 1 216 ? -0.872 30.5 5.324 1 93.69 216 HIS A N 1
ATOM 1700 C CA . HIS A 1 216 ? -0.561 30.188 3.934 1 93.69 216 HIS A CA 1
ATOM 1701 C C . HIS A 1 216 ? -0.106 31.422 3.178 1 93.69 216 HIS A C 1
ATOM 1703 O O . HIS A 1 216 ? -0.542 32.531 3.484 1 93.69 216 HIS A O 1
ATOM 1709 N N . ALA A 1 217 ? 0.767 31.25 2.189 1 89.88 217 ALA A N 1
ATOM 1710 C CA . ALA A 1 217 ? 1.296 32.375 1.411 1 89.88 217 ALA A CA 1
ATOM 1711 C C . ALA A 1 217 ? 0.167 33.219 0.848 1 89.88 217 ALA A C 1
ATOM 1713 O O . ALA A 1 217 ? -0.97 32.75 0.724 1 89.88 217 ALA A O 1
ATOM 1714 N N . GLY A 1 218 ? 0.52 34.375 0.419 1 90.5 218 GLY A N 1
ATOM 1715 C CA . GLY A 1 218 ? -0.45 35.438 0.19 1 90.5 218 GLY A CA 1
ATOM 1716 C C . GLY A 1 218 ? -0.724 36.281 1.426 1 90.5 218 GLY A C 1
ATOM 1717 O O . GLY A 1 218 ? -1.862 36.344 1.892 1 90.5 218 GLY A O 1
ATOM 1718 N N . PHE A 1 219 ? 0.361 36.875 1.85 1 91.62 219 PHE A N 1
ATOM 1719 C CA . PHE A 1 219 ? 0.343 37.5 3.17 1 91.62 219 PHE A CA 1
ATOM 1720 C C . PHE A 1 219 ? -0.401 38.812 3.135 1 91.62 219 PHE A C 1
ATOM 1722 O O . PHE A 1 219 ? 0.099 39.812 2.584 1 91.62 219 PHE A O 1
ATOM 1729 N N . ASN A 1 220 ? -1.598 38.812 3.631 1 93.69 220 ASN A N 1
ATOM 1730 C CA . ASN A 1 220 ? -2.354 40.031 3.852 1 93.69 220 ASN A CA 1
ATOM 1731 C C . ASN A 1 220 ? -2.893 40.125 5.277 1 93.69 220 ASN A C 1
ATOM 1733 O O . ASN A 1 220 ? -4.094 39.969 5.5 1 93.69 220 ASN A O 1
ATOM 1737 N N . VAL A 1 221 ? -2.074 40.5 6.164 1 94.88 221 VAL A N 1
ATOM 1738 C CA . VAL A 1 221 ? -2.311 40.438 7.602 1 94.88 221 VAL A CA 1
ATOM 1739 C C . VAL A 1 221 ? -2.797 41.812 8.109 1 94.88 221 VAL A C 1
ATOM 1741 O O . VAL A 1 221 ? -2.357 42.844 7.617 1 94.88 221 VAL A O 1
ATOM 1744 N N . PRO A 1 222 ? -3.723 41.812 9.023 1 96.81 222 PRO A N 1
ATOM 1745 C CA . PRO A 1 222 ? -4.145 43.094 9.617 1 96.81 222 PRO A CA 1
ATOM 1746 C C . PRO A 1 222 ? -2.99 43.844 10.281 1 96.81 222 PRO A C 1
ATOM 1748 O O . PRO A 1 222 ? -2.131 43.219 10.914 1 96.81 222 PRO A O 1
ATOM 1751 N N . ARG A 1 223 ? -3.012 45.094 10.219 1 96.56 223 ARG A N 1
ATOM 1752 C CA . ARG A 1 223 ? -1.939 46 10.656 1 96.56 223 ARG A CA 1
ATOM 1753 C C . ARG A 1 223 ? -1.618 45.781 12.133 1 96.56 223 ARG A C 1
ATOM 1755 O O . ARG A 1 223 ? -0.45 45.781 12.523 1 96.56 223 ARG A O 1
ATOM 1762 N N . GLU A 1 224 ? -2.639 45.594 12.875 1 96.88 224 GLU A N 1
ATOM 1763 C CA . GLU A 1 224 ? -2.471 45.5 14.32 1 96.88 224 GLU A CA 1
ATOM 1764 C C . GLU A 1 224 ? -1.532 44.344 14.688 1 96.88 224 GLU A C 1
ATOM 1766 O O . GLU A 1 224 ? -0.822 44.438 15.695 1 96.88 224 GLU A O 1
ATOM 1771 N N . PHE A 1 225 ? -1.45 43.375 13.906 1 98 225 PHE A N 1
ATOM 1772 C CA . PHE A 1 225 ? -0.628 42.219 14.242 1 98 225 PHE A CA 1
ATOM 1773 C C . PHE A 1 225 ? 0.771 42.344 13.656 1 98 225 PHE A C 1
ATOM 1775 O O . PHE A 1 225 ? 1.733 41.812 14.195 1 98 225 PHE A O 1
ATOM 1782 N N . GLU A 1 226 ? 0.939 43.062 12.562 1 97.19 226 GLU A N 1
ATOM 1783 C CA . GLU A 1 226 ? 2.273 43.406 12.086 1 97.19 226 GLU A CA 1
ATOM 1784 C C . GLU A 1 226 ? 3.008 44.281 13.109 1 97.19 226 GLU A C 1
ATOM 1786 O O . GLU A 1 226 ? 4.219 44.125 13.297 1 97.19 226 GLU A O 1
ATOM 1791 N N . GLU A 1 227 ? 2.217 45.062 13.781 1 97.75 227 GLU A N 1
ATOM 1792 C CA . GLU A 1 227 ? 2.785 46.062 14.695 1 97.75 227 GLU A CA 1
ATOM 1793 C C . GLU A 1 227 ? 3.279 45.375 15.984 1 97.75 227 GLU A C 1
ATOM 1795 O O . GLU A 1 227 ? 3.982 46.031 16.781 1 97.75 227 GLU A O 1
ATOM 1800 N N . LEU A 1 228 ? 2.941 44.156 16.109 1 97.88 228 LEU A N 1
ATOM 1801 C CA . LEU A 1 228 ? 3.479 43.406 17.25 1 97.88 228 LEU A CA 1
ATOM 1802 C C . LEU A 1 228 ? 4.977 43.188 17.094 1 97.88 228 LEU A C 1
ATOM 1804 O O . LEU A 1 228 ? 5.66 42.812 18.062 1 97.88 228 LEU A O 1
ATOM 1808 N N . TYR A 1 229 ? 5.457 43.344 15.914 1 97.94 229 TYR A N 1
ATOM 1809 C CA . TYR A 1 229 ? 6.836 43 15.602 1 97.94 229 TYR A CA 1
ATOM 1810 C C . TYR A 1 229 ? 7.617 44.219 15.133 1 97.94 229 TYR A C 1
ATOM 1812 O O . TYR A 1 229 ? 7.059 45.094 14.484 1 97.94 229 TYR A O 1
ATOM 1820 N N . LYS A 1 230 ? 8.914 44.219 15.438 1 96.94 230 LYS A N 1
ATOM 1821 C CA . LYS A 1 230 ? 9.867 45.156 14.883 1 96.94 230 LYS A CA 1
ATOM 1822 C C . LYS A 1 230 ? 10.781 44.5 13.859 1 96.94 230 LYS A C 1
ATOM 1824 O O . LYS A 1 230 ? 11.367 43.438 14.133 1 96.94 230 LYS A O 1
ATOM 1829 N N . LEU A 1 231 ? 10.797 45.125 12.797 1 95.62 231 LEU A N 1
ATOM 1830 C CA . LEU A 1 231 ? 11.555 44.562 11.688 1 95.62 231 LEU A CA 1
ATOM 1831 C C . LEU A 1 231 ? 13 44.281 12.102 1 95.62 231 LEU A C 1
ATOM 1833 O O . LEU A 1 231 ? 13.586 43.281 11.688 1 95.62 231 LEU A O 1
ATOM 1837 N N . GLU A 1 232 ? 13.648 45.125 12.906 1 94.75 232 GLU A N 1
ATOM 1838 C CA . GLU A 1 232 ? 15.047 45.031 13.32 1 94.75 232 GLU A CA 1
ATOM 1839 C C . GLU A 1 232 ? 15.266 43.812 14.219 1 94.75 232 GLU A C 1
ATOM 1841 O O . GLU A 1 232 ? 16.391 43.312 14.352 1 94.75 232 GLU A O 1
ATOM 1846 N N . ASP A 1 233 ? 14.172 43.312 14.781 1 95.19 233 ASP A N 1
ATOM 1847 C CA . ASP A 1 233 ? 14.289 42.188 15.719 1 95.19 233 ASP A CA 1
ATOM 1848 C C . ASP A 1 233 ? 14.148 40.844 14.992 1 95.19 233 ASP A C 1
ATOM 1850 O O . ASP A 1 233 ? 14.406 39.781 15.578 1 95.19 233 ASP A O 1
ATOM 1854 N N . ILE A 1 234 ? 13.711 40.875 13.758 1 95.75 234 ILE A N 1
ATOM 1855 C CA . ILE A 1 234 ? 13.562 39.656 12.969 1 95.75 234 ILE A CA 1
ATOM 1856 C C . ILE A 1 234 ? 14.93 39.156 12.492 1 95.75 234 ILE A C 1
ATOM 1858 O O . ILE A 1 234 ? 15.648 39.906 11.812 1 95.75 234 ILE A O 1
ATOM 1862 N N . PRO A 1 235 ? 15.281 37.938 12.852 1 94.19 235 PRO A N 1
ATOM 1863 C CA . PRO A 1 235 ? 16.578 37.438 12.406 1 94.19 235 PRO A CA 1
ATOM 1864 C C . PRO A 1 235 ? 16.641 37.219 10.898 1 94.19 235 PRO A C 1
ATOM 1866 O O . PRO A 1 235 ? 15.617 36.938 10.273 1 94.19 235 PRO A O 1
ATOM 1869 N N . ASP A 1 236 ? 17.859 37.281 10.367 1 93.19 236 ASP A N 1
ATOM 1870 C CA . ASP A 1 236 ? 18.062 36.938 8.969 1 93.19 236 ASP A CA 1
ATOM 1871 C C . ASP A 1 236 ? 17.812 35.438 8.727 1 93.19 236 ASP A C 1
ATOM 1873 O O . ASP A 1 236 ? 18.016 34.625 9.625 1 93.19 236 ASP A O 1
ATOM 1877 N N . ILE A 1 237 ? 17.406 35.125 7.578 1 87.94 237 ILE A N 1
ATOM 1878 C CA . ILE A 1 237 ? 17.188 33.75 7.195 1 87.94 237 ILE A CA 1
ATOM 1879 C C . ILE A 1 237 ? 18.531 33.062 6.965 1 87.94 237 ILE A C 1
ATOM 1881 O O . ILE A 1 237 ? 19.312 33.469 6.102 1 87.94 237 ILE A O 1
ATOM 1885 N N . PRO A 1 238 ? 18.828 32.031 7.707 1 90.44 238 PRO A N 1
ATOM 1886 C CA . PRO A 1 238 ? 20.078 31.312 7.453 1 90.44 238 PRO A CA 1
ATOM 1887 C C . PRO A 1 238 ? 20.141 30.688 6.059 1 90.44 238 PRO A C 1
ATOM 1889 O O . PRO A 1 238 ? 19.125 30.219 5.551 1 90.44 238 PRO A O 1
ATOM 1892 N N . GLN A 1 239 ? 21.312 30.719 5.445 1 94.25 239 GLN A N 1
ATOM 1893 C CA . GLN A 1 239 ? 21.516 30.125 4.133 1 94.25 239 GLN A CA 1
ATOM 1894 C C . GLN A 1 239 ? 22.578 29.031 4.184 1 94.25 239 GLN A C 1
ATOM 1896 O O . GLN A 1 239 ? 23.5 29.094 4.988 1 94.25 239 GLN A O 1
ATOM 1901 N N . PRO A 1 240 ? 22.438 27.953 3.357 1 96.19 240 PRO A N 1
ATOM 1902 C CA . PRO A 1 240 ? 23.453 26.906 3.318 1 96.19 240 PRO A CA 1
ATOM 1903 C C . PRO A 1 240 ? 24.781 27.375 2.707 1 96.19 240 PRO A C 1
ATOM 1905 O O . PRO A 1 240 ? 24.828 28.422 2.057 1 96.19 240 PRO A O 1
ATOM 1908 N N . PRO A 1 241 ? 25.828 26.609 2.939 1 95.06 241 PRO A N 1
ATOM 1909 C CA . PRO A 1 241 ? 27.141 27 2.414 1 95.06 241 PRO A CA 1
ATOM 1910 C C . PRO A 1 241 ? 27.281 26.719 0.92 1 95.06 241 PRO A C 1
ATOM 1912 O O . PRO A 1 241 ? 28.312 27.031 0.323 1 95.06 241 PRO A O 1
ATOM 1915 N N . TRP A 1 242 ? 26.312 26.047 0.287 1 94.81 242 TRP A N 1
ATOM 1916 C CA . TRP A 1 242 ? 26.359 25.781 -1.146 1 94.81 242 TRP A CA 1
ATOM 1917 C C . TRP A 1 242 ? 25.406 26.703 -1.906 1 94.81 242 TRP A C 1
ATOM 1919 O O . TRP A 1 242 ? 24.438 27.203 -1.341 1 94.81 242 TRP A O 1
ATOM 1929 N N . GLU A 1 243 ? 25.656 26.938 -3.18 1 91.25 243 GLU A N 1
ATOM 1930 C CA . GLU A 1 243 ? 24.859 27.859 -3.996 1 91.25 243 GLU A CA 1
ATOM 1931 C C . GLU A 1 243 ? 23.719 27.125 -4.699 1 91.25 243 GLU A C 1
ATOM 1933 O O . GLU A 1 243 ? 22.625 27.672 -4.824 1 91.25 243 GLU A O 1
ATOM 1938 N N . ASP A 1 244 ? 24.031 25.891 -5.133 1 90.88 244 ASP A N 1
ATOM 1939 C CA . ASP A 1 244 ? 23.047 25.156 -5.93 1 90.88 244 ASP A CA 1
ATOM 1940 C C . ASP A 1 244 ? 22.625 23.859 -5.223 1 90.88 244 ASP A C 1
ATOM 1942 O O . ASP A 1 244 ? 23.469 23.172 -4.629 1 90.88 244 ASP A O 1
ATOM 1946 N N . GLU A 1 245 ? 21.312 23.641 -5.258 1 91.81 245 GLU A N 1
ATOM 1947 C CA . GLU A 1 245 ? 20.766 22.375 -4.758 1 91.81 245 GLU A CA 1
ATOM 1948 C C . GLU A 1 245 ? 21.078 21.234 -5.715 1 91.81 245 GLU A C 1
ATOM 1950 O O . GLU A 1 245 ? 20.625 21.234 -6.859 1 91.81 245 GLU A O 1
ATOM 1955 N N . THR A 1 246 ? 21.938 20.281 -5.309 1 92.88 246 THR A N 1
ATOM 1956 C CA . THR A 1 246 ? 22.266 19.125 -6.145 1 92.88 246 THR A CA 1
ATOM 1957 C C . THR A 1 246 ? 22.172 17.828 -5.352 1 92.88 246 THR A C 1
ATOM 1959 O O . THR A 1 246 ? 22.328 17.828 -4.125 1 92.88 246 THR A O 1
ATOM 1962 N N . HIS A 1 247 ? 21.844 16.781 -6 1 94.19 247 HIS A N 1
ATOM 1963 C CA . HIS A 1 247 ? 21.859 15.438 -5.438 1 94.19 247 HIS A CA 1
ATOM 1964 C C . HIS A 1 247 ? 20.844 15.305 -4.297 1 94.19 247 HIS A C 1
ATOM 1966 O O . HIS A 1 247 ? 21.172 14.773 -3.234 1 94.19 247 HIS A O 1
ATOM 1972 N N . THR A 1 248 ? 19.688 15.938 -4.488 1 95.62 248 THR A N 1
ATOM 1973 C CA . THR A 1 248 ? 18.594 15.859 -3.535 1 95.62 248 THR A CA 1
ATOM 1974 C C . THR A 1 248 ? 17.281 15.531 -4.246 1 95.62 248 THR A C 1
ATOM 1976 O O . THR A 1 248 ? 17.188 15.625 -5.473 1 95.62 248 THR A O 1
ATOM 1979 N N . HIS A 1 249 ? 16.297 15.102 -3.457 1 94.81 249 HIS A N 1
ATOM 1980 C CA . HIS A 1 249 ? 14.984 14.836 -4.016 1 94.81 249 HIS A CA 1
ATOM 1981 C C . HIS A 1 249 ? 14.383 16.094 -4.629 1 94.81 249 HIS A C 1
ATOM 1983 O O . HIS A 1 249 ? 13.633 16.016 -5.605 1 94.81 249 HIS A O 1
ATOM 1989 N N . LEU A 1 250 ? 14.727 17.25 -4.074 1 91.25 250 LEU A N 1
ATOM 1990 C CA . LEU A 1 250 ? 14.25 18.547 -4.582 1 91.25 250 LEU A CA 1
ATOM 1991 C C . LEU A 1 250 ? 14.836 18.828 -5.957 1 91.25 250 LEU A C 1
ATOM 1993 O O . LEU A 1 250 ? 14.109 19.219 -6.875 1 91.25 250 LEU A O 1
ATOM 1997 N N . ALA A 1 251 ? 16.125 18.656 -6.082 1 90.62 251 ALA A N 1
ATOM 1998 C CA . ALA A 1 251 ? 16.797 18.859 -7.363 1 90.62 251 ALA A CA 1
ATOM 1999 C C . ALA A 1 251 ? 16.25 17.922 -8.43 1 90.62 251 ALA A C 1
ATOM 2001 O O . ALA A 1 251 ? 16.047 18.312 -9.578 1 90.62 251 ALA A O 1
ATOM 2002 N N . ALA A 1 252 ? 15.984 16.703 -8.031 1 89.38 252 ALA A N 1
ATOM 2003 C CA . ALA A 1 252 ? 15.445 15.719 -8.953 1 89.38 252 ALA A CA 1
ATOM 2004 C C . ALA A 1 252 ? 14.055 16.109 -9.445 1 89.38 252 ALA A C 1
ATOM 2006 O O . ALA A 1 252 ? 13.742 15.977 -10.625 1 89.38 252 ALA A O 1
ATOM 2007 N N . SER A 1 253 ? 13.266 16.562 -8.539 1 86.56 253 SER A N 1
ATOM 2008 C CA . SER A 1 253 ? 11.922 17.016 -8.883 1 86.56 253 SER A CA 1
ATOM 2009 C C . SER A 1 253 ? 11.969 18.219 -9.828 1 86.56 253 SER A C 1
ATOM 2011 O O . SER A 1 253 ? 11.18 18.297 -10.773 1 86.56 253 SER A O 1
ATOM 2013 N N . ASP A 1 254 ? 12.836 19.125 -9.578 1 85.75 254 ASP A N 1
ATOM 2014 C CA . ASP A 1 254 ? 13 20.312 -10.422 1 85.75 254 ASP A CA 1
ATOM 2015 C C . ASP A 1 254 ? 13.461 19.922 -11.82 1 85.75 254 ASP A C 1
ATOM 2017 O O . ASP A 1 254 ? 13.062 20.547 -12.805 1 85.75 254 ASP A O 1
ATOM 2021 N N . ASP A 1 255 ? 14.297 18.906 -11.891 1 85.31 255 ASP A N 1
ATOM 2022 C CA . ASP A 1 255 ? 14.805 18.453 -13.18 1 85.31 255 ASP A CA 1
ATOM 2023 C C . ASP A 1 255 ? 13.688 17.875 -14.031 1 85.31 255 ASP A C 1
ATOM 2025 O O . ASP A 1 255 ? 13.703 17.984 -15.258 1 85.31 255 ASP A O 1
ATOM 2029 N N . LEU A 1 256 ? 12.812 17.266 -13.406 1 83.19 256 LEU A N 1
ATOM 2030 C CA . LEU A 1 256 ? 11.711 16.625 -14.117 1 83.19 256 LEU A CA 1
ATOM 2031 C C . LEU A 1 256 ? 10.664 17.641 -14.531 1 83.19 256 LEU A C 1
ATOM 2033 O O . LEU A 1 256 ? 10.047 17.516 -15.594 1 83.19 256 LEU A O 1
ATOM 2037 N N . ASN A 1 257 ? 10.477 18.625 -13.664 1 80.75 257 ASN A N 1
ATOM 2038 C CA . ASN A 1 257 ? 9.461 19.641 -13.898 1 80.75 257 ASN A CA 1
ATOM 2039 C C . ASN A 1 257 ? 10.086 21 -14.156 1 80.75 257 ASN A C 1
ATOM 2041 O O . ASN A 1 257 ? 10.344 21.766 -13.219 1 80.75 257 ASN A O 1
ATOM 2045 N N . VAL A 1 258 ? 10.133 21.359 -15.367 1 78.81 258 VAL A N 1
ATOM 2046 C CA . VAL A 1 258 ? 10.82 22.578 -15.789 1 78.81 258 VAL A CA 1
ATOM 2047 C C . VAL A 1 258 ? 10.109 23.797 -15.219 1 78.81 258 VAL A C 1
ATOM 2049 O O . VAL A 1 258 ? 10.75 24.797 -14.852 1 78.81 258 VAL A O 1
ATOM 2052 N N . ASN A 1 259 ? 8.82 23.703 -15.125 1 76.88 259 ASN A N 1
ATOM 2053 C CA . ASN A 1 259 ? 8.062 24.828 -14.586 1 76.88 259 ASN A CA 1
ATOM 2054 C C . ASN A 1 259 ? 8.375 25.062 -13.117 1 76.88 259 ASN A C 1
ATOM 2056 O O . ASN A 1 259 ? 8.484 26.203 -12.672 1 76.88 259 ASN A O 1
ATOM 2060 N N . SER A 1 260 ? 8.531 24.016 -12.43 1 77.44 260 SER A N 1
ATOM 2061 C CA . SER A 1 260 ? 8.883 24.141 -11.023 1 77.44 260 SER A CA 1
ATOM 2062 C C . SER A 1 260 ? 10.281 24.734 -10.844 1 77.44 260 SER A C 1
ATOM 2064 O O . SER A 1 260 ? 10.5 25.562 -9.969 1 77.44 260 SER A O 1
ATOM 2066 N N . ARG A 1 261 ? 11.164 24.297 -11.641 1 83.56 261 ARG A N 1
ATOM 2067 C CA . ARG A 1 261 ? 12.523 24.828 -11.586 1 83.56 261 ARG A CA 1
ATOM 2068 C C . ARG A 1 261 ? 12.547 26.328 -11.891 1 83.56 261 ARG A C 1
ATOM 2070 O O . ARG A 1 261 ? 13.195 27.094 -11.18 1 83.56 261 ARG A O 1
ATOM 2077 N N . GLU A 1 262 ? 11.836 26.672 -12.906 1 85.44 262 GLU A N 1
ATOM 2078 C CA . GLU A 1 262 ? 11.812 28.078 -13.312 1 85.44 262 GLU A CA 1
ATOM 2079 C C . GLU A 1 262 ? 11.156 28.953 -12.25 1 85.44 262 GLU A C 1
ATOM 2081 O O . GLU A 1 262 ? 11.609 30.062 -11.992 1 85.44 262 GLU A O 1
ATOM 2086 N N . SER A 1 263 ? 10.125 28.406 -11.703 1 82.25 263 SER A N 1
ATOM 2087 C CA . SER A 1 263 ? 9.453 29.125 -10.633 1 82.25 263 SER A CA 1
ATOM 2088 C C . SER A 1 263 ? 10.398 29.391 -9.469 1 82.25 263 SER A C 1
ATOM 2090 O O . SER A 1 263 ? 10.422 30.484 -8.914 1 82.25 263 SER A O 1
ATOM 2092 N N . TYR A 1 264 ? 11.211 28.453 -9.133 1 85 264 TYR A N 1
ATOM 2093 C CA . TYR A 1 264 ? 12.188 28.609 -8.055 1 85 264 TYR A CA 1
ATOM 2094 C C . TYR A 1 264 ? 13.258 29.625 -8.438 1 85 264 TYR A C 1
ATOM 2096 O O . TYR A 1 264 ? 13.594 30.5 -7.641 1 85 264 TYR A O 1
ATOM 2104 N N . LEU A 1 265 ? 13.758 29.484 -9.617 1 87.44 265 LEU A N 1
ATOM 2105 C CA . LEU A 1 265 ? 14.836 30.359 -10.047 1 87.44 265 LEU A CA 1
ATOM 2106 C C . LEU A 1 265 ? 14.359 31.812 -10.125 1 87.44 265 LEU A C 1
ATOM 2108 O O . LEU A 1 265 ? 15.117 32.719 -9.812 1 87.44 265 LEU A O 1
ATOM 2112 N N . ASP A 1 266 ? 13.125 31.969 -10.531 1 84.88 266 ASP A N 1
ATOM 2113 C CA . ASP A 1 266 ? 12.547 33.312 -10.578 1 84.88 266 ASP A CA 1
ATOM 2114 C C . ASP A 1 266 ? 12.461 33.938 -9.18 1 84.88 266 ASP A C 1
ATOM 2116 O O . ASP A 1 266 ? 12.828 35.094 -8.984 1 84.88 266 ASP A O 1
ATOM 2120 N N . LYS A 1 267 ? 12.039 33.188 -8.258 1 85.25 267 LYS A N 1
ATOM 2121 C CA . LYS A 1 267 ? 11.969 33.656 -6.875 1 85.25 267 LYS A CA 1
ATOM 2122 C C . LYS A 1 267 ? 13.359 33.969 -6.32 1 85.25 267 LYS A C 1
ATOM 2124 O O . LYS A 1 267 ? 13.57 34.969 -5.656 1 85.25 267 LYS A O 1
ATOM 2129 N N . LYS A 1 268 ? 14.227 33.031 -6.605 1 89.62 268 LYS A N 1
ATOM 2130 C CA . LYS A 1 268 ? 15.594 33.188 -6.117 1 89.62 268 LYS A CA 1
ATOM 2131 C C . LYS A 1 268 ? 16.203 34.5 -6.621 1 89.62 268 LYS A C 1
ATOM 2133 O O . LYS A 1 268 ? 16.828 35.25 -5.852 1 89.62 268 LYS A O 1
ATOM 2138 N N . ARG A 1 269 ? 16.016 34.812 -7.859 1 90.88 269 ARG A N 1
ATOM 2139 C CA . ARG A 1 269 ? 16.562 36.031 -8.461 1 90.88 269 ARG A CA 1
ATOM 2140 C C . ARG A 1 269 ? 16.016 37.281 -7.777 1 90.88 269 ARG A C 1
ATOM 2142 O O . ARG A 1 269 ? 16.766 38.219 -7.508 1 90.88 269 ARG A O 1
ATOM 2149 N N . VAL A 1 270 ? 14.781 37.281 -7.527 1 90.19 270 VAL A N 1
ATOM 2150 C CA . VAL A 1 270 ? 14.133 38.406 -6.898 1 90.19 270 VAL A CA 1
ATOM 2151 C C . VAL A 1 270 ? 14.625 38.562 -5.465 1 90.19 270 VAL A C 1
ATOM 2153 O O . VAL A 1 270 ? 14.992 39.688 -5.047 1 90.19 270 VAL A O 1
ATOM 2156 N N . TRP A 1 271 ? 14.695 37.531 -4.754 1 90.19 271 TRP A N 1
ATOM 2157 C CA . TRP A 1 271 ? 15.031 37.594 -3.334 1 90.19 271 TRP A CA 1
ATOM 2158 C C . TRP A 1 271 ? 16.5 37.906 -3.129 1 90.19 271 TRP A C 1
ATOM 2160 O O . TRP A 1 271 ? 16.875 38.531 -2.133 1 90.19 271 TRP A O 1
ATOM 2170 N N . GLU A 1 272 ? 17.281 37.469 -4.105 1 91 272 GLU A N 1
ATOM 2171 C CA . GLU A 1 272 ? 18.703 37.812 -4.031 1 91 272 GLU A CA 1
ATOM 2172 C C . GLU A 1 272 ? 18.906 39.344 -4.137 1 91 272 GLU A C 1
ATOM 2174 O O . GLU A 1 272 ? 19.875 39.875 -3.588 1 91 272 GLU A O 1
ATOM 2179 N N . GLN A 1 273 ? 17.984 39.938 -4.773 1 92.38 273 GLN A N 1
ATOM 2180 C CA . GLN A 1 273 ? 18.125 41.375 -5 1 92.38 273 GLN A CA 1
ATOM 2181 C C . GLN A 1 273 ? 17.469 42.188 -3.875 1 92.38 273 GLN A C 1
ATOM 2183 O O . GLN A 1 273 ? 17.703 43.375 -3.738 1 92.38 273 GLN A O 1
ATOM 2188 N N . ARG A 1 274 ? 16.734 41.562 -3.09 1 91.5 274 ARG A N 1
ATOM 2189 C CA . ARG A 1 274 ? 16.031 42.25 -1.999 1 91.5 274 ARG A CA 1
ATOM 2190 C C . ARG A 1 274 ? 17 42.562 -0.858 1 91.5 274 ARG A C 1
ATOM 2192 O O . ARG A 1 274 ? 17.938 41.812 -0.602 1 91.5 274 ARG A O 1
ATOM 2199 N N . SER A 1 275 ? 16.719 43.656 -0.186 1 91.62 275 SER A N 1
ATOM 2200 C CA . SER A 1 275 ? 17.5 44 0.996 1 91.62 275 SER A CA 1
ATOM 2201 C C . SER A 1 275 ? 17.188 43.062 2.166 1 91.62 275 SER A C 1
ATOM 2203 O O . SER A 1 275 ? 16.156 42.406 2.168 1 91.62 275 SER A O 1
ATOM 2205 N N . PRO A 1 276 ? 18.062 43.031 3.084 1 91.06 276 PRO A N 1
ATOM 2206 C CA . PRO A 1 276 ? 17.766 42.25 4.285 1 91.06 276 PRO A CA 1
ATOM 2207 C C . PRO A 1 276 ? 16.453 42.625 4.945 1 91.06 276 PRO A C 1
ATOM 2209 O O . PRO A 1 276 ? 15.711 41.781 5.422 1 91.06 276 PRO A O 1
ATOM 2212 N N . GLU A 1 277 ? 16.172 43.875 4.895 1 91.69 277 GLU A N 1
ATOM 2213 C CA . GLU A 1 277 ? 14.945 44.375 5.512 1 91.69 277 GLU A CA 1
ATOM 2214 C C . GLU A 1 277 ? 13.719 43.844 4.785 1 91.69 277 GLU A C 1
ATOM 2216 O O . GLU A 1 277 ? 12.734 43.438 5.418 1 91.69 277 GLU A O 1
ATOM 2221 N N . GLU A 1 278 ? 13.812 43.781 3.531 1 89.19 278 GLU A N 1
ATOM 2222 C CA . GLU A 1 278 ? 12.711 43.25 2.734 1 89.19 278 GLU A CA 1
ATOM 2223 C C . GLU A 1 278 ? 12.508 41.781 2.984 1 89.19 278 GLU A C 1
ATOM 2225 O O . GLU A 1 278 ? 11.375 41.312 3.057 1 89.19 278 GLU A O 1
ATOM 2230 N N . ARG A 1 279 ? 13.57 41.125 3.104 1 91.62 279 ARG A N 1
ATOM 2231 C CA . ARG A 1 279 ? 13.5 39.719 3.379 1 91.62 279 ARG A CA 1
ATOM 2232 C C . ARG A 1 279 ? 12.922 39.438 4.766 1 91.62 279 ARG A C 1
ATOM 2234 O O . ARG A 1 279 ? 12.102 38.531 4.941 1 91.62 279 ARG A O 1
ATOM 2241 N N . ARG A 1 280 ? 13.281 40.281 5.703 1 93.94 280 ARG A N 1
ATOM 2242 C CA . ARG A 1 280 ? 12.773 40.156 7.066 1 93.94 280 ARG A CA 1
ATOM 2243 C C . ARG A 1 280 ? 11.273 40.406 7.113 1 93.94 280 ARG A C 1
ATOM 2245 O O . ARG A 1 280 ? 10.562 39.844 7.941 1 93.94 280 ARG A O 1
ATOM 2252 N N . ARG A 1 281 ? 10.812 41.219 6.199 1 93.31 281 ARG A N 1
ATOM 2253 C CA . ARG A 1 281 ? 9.398 41.562 6.168 1 93.31 281 ARG A CA 1
ATOM 2254 C C . ARG A 1 281 ? 8.547 40.344 5.84 1 93.31 281 ARG A C 1
ATOM 2256 O O . ARG A 1 281 ? 7.426 40.219 6.336 1 93.31 281 ARG A O 1
ATOM 2263 N N . THR A 1 282 ? 9.094 39.5 5 1 92.06 282 THR A N 1
ATOM 2264 C CA . THR A 1 282 ? 8.391 38.281 4.672 1 92.06 282 THR A CA 1
ATOM 2265 C C . THR A 1 282 ? 8.188 37.438 5.922 1 92.06 282 THR A C 1
ATOM 2267 O O . THR A 1 282 ? 7.082 36.938 6.18 1 92.06 282 THR A O 1
ATOM 2270 N N . THR A 1 283 ? 9.258 37.281 6.684 1 95 283 THR A N 1
ATOM 2271 C CA . THR A 1 283 ? 9.188 36.531 7.926 1 95 283 THR A CA 1
ATOM 2272 C C . THR A 1 283 ? 8.234 37.188 8.914 1 95 283 THR A C 1
ATOM 2274 O O . THR A 1 283 ? 7.418 36.5 9.547 1 95 283 THR A O 1
ATOM 2277 N N . LEU A 1 284 ? 8.32 38.469 8.984 1 96.94 284 LEU A N 1
ATOM 2278 C CA . LEU A 1 284 ? 7.469 39.219 9.883 1 96.94 284 LEU A CA 1
ATOM 2279 C C . LEU A 1 284 ? 5.996 39 9.562 1 96.94 284 LEU A C 1
ATOM 2281 O O . LEU A 1 284 ? 5.195 38.719 10.461 1 96.94 284 LEU A O 1
ATOM 2285 N N . ARG A 1 285 ? 5.625 39.094 8.344 1 96.44 285 ARG A N 1
ATOM 2286 C CA . ARG A 1 285 ? 4.227 38.969 7.957 1 96.44 285 ARG A CA 1
ATOM 2287 C C . ARG A 1 285 ? 3.73 37.531 8.18 1 96.44 285 ARG A C 1
ATOM 2289 O O . ARG A 1 285 ? 2.574 37.312 8.547 1 96.44 285 ARG A O 1
ATOM 2296 N N . TYR A 1 286 ? 4.598 36.531 7.887 1 96.31 286 TYR A N 1
ATOM 2297 C CA . TYR A 1 286 ? 4.254 35.156 8.195 1 96.31 286 TYR A CA 1
ATOM 2298 C C . TYR A 1 286 ? 3.965 35 9.688 1 96.31 286 TYR A C 1
ATOM 2300 O O . TYR A 1 286 ? 2.941 34.406 10.062 1 96.31 286 TYR A O 1
ATOM 2308 N N . TRP A 1 287 ? 4.828 35.531 10.547 1 98.06 287 TRP A N 1
ATOM 2309 C CA . TRP A 1 287 ? 4.664 35.469 12 1 98.06 287 TRP A CA 1
ATOM 2310 C C . TRP A 1 287 ? 3.434 36.25 12.445 1 98.06 287 TRP A C 1
ATOM 2312 O O . TRP A 1 287 ? 2.699 35.781 13.336 1 98.06 287 TRP A O 1
ATOM 2322 N N . ALA A 1 288 ? 3.207 37.344 11.828 1 98.44 288 ALA A N 1
ATOM 2323 C CA . ALA A 1 288 ? 2.049 38.188 12.164 1 98.44 288 ALA A CA 1
ATOM 2324 C C . ALA A 1 288 ? 0.746 37.438 11.859 1 98.44 288 ALA A C 1
ATOM 2326 O O . ALA A 1 288 ? -0.234 37.562 12.602 1 98.44 288 ALA A O 1
ATOM 2327 N N . ASN A 1 289 ? 0.716 36.75 10.75 1 98 289 ASN A N 1
ATOM 2328 C CA . ASN A 1 289 ? -0.45 35.906 10.461 1 98 289 ASN A CA 1
ATOM 2329 C C . ASN A 1 289 ? -0.679 34.875 11.547 1 98 289 ASN A C 1
ATOM 2331 O O . ASN A 1 289 ? -1.815 34.625 11.961 1 98 289 ASN A O 1
ATOM 2335 N N . CYS A 1 290 ? 0.404 34.219 12.016 1 98.62 290 CYS A N 1
ATOM 2336 C CA . CYS A 1 290 ? 0.285 33.25 13.102 1 98.62 290 CYS A CA 1
ATOM 2337 C C . CYS A 1 290 ? -0.296 33.906 14.352 1 98.62 290 CYS A C 1
ATOM 2339 O O . CYS A 1 290 ? -1.179 33.344 15 1 98.62 290 CYS A O 1
ATOM 2341 N N . SER A 1 291 ? 0.156 35.094 14.648 1 98.81 291 SER A N 1
ATOM 2342 C CA . SER A 1 291 ? -0.325 35.844 15.812 1 98.81 291 SER A CA 1
ATOM 2343 C C . SER A 1 291 ? -1.798 36.219 15.664 1 98.81 291 SER A C 1
ATOM 2345 O O . SER A 1 291 ? -2.555 36.156 16.625 1 98.81 291 SER A O 1
ATOM 2347 N N . TRP A 1 292 ? -2.146 36.594 14.484 1 98.56 292 TRP A N 1
ATOM 2348 C CA . TRP A 1 292 ? -3.527 36.969 14.195 1 98.56 292 TRP A CA 1
ATOM 2349 C C . TRP A 1 292 ? -4.465 35.781 14.43 1 98.56 292 TRP A C 1
ATOM 2351 O O . TRP A 1 292 ? -5.484 35.906 15.117 1 98.56 292 TRP A O 1
ATOM 2361 N N . LEU A 1 293 ? -4.105 34.656 13.938 1 98.62 293 LEU A N 1
ATOM 2362 C CA . LEU A 1 293 ? -4.93 33.438 14.109 1 98.62 293 LEU A CA 1
ATOM 2363 C C . LEU A 1 293 ? -4.969 33.031 15.57 1 98.62 293 LEU A C 1
ATOM 2365 O O . LEU A 1 293 ? -6.004 32.562 16.047 1 98.62 293 LEU A O 1
ATOM 2369 N N . ASP A 1 294 ? -3.803 33.156 16.25 1 98.81 294 ASP A N 1
ATOM 2370 C CA . ASP A 1 294 ? -3.748 32.906 17.688 1 98.81 294 ASP A CA 1
ATOM 2371 C C . ASP A 1 294 ? -4.789 33.719 18.438 1 98.81 294 ASP A C 1
ATOM 2373 O O . ASP A 1 294 ? -5.434 33.25 19.359 1 98.81 294 ASP A O 1
ATOM 2377 N N . HIS A 1 295 ? -4.961 34.969 18.031 1 98.62 295 HIS A N 1
ATOM 2378 C CA . HIS A 1 295 ? -5.949 35.844 18.625 1 98.62 295 HIS A CA 1
ATOM 2379 C C . HIS A 1 295 ? -7.355 35.281 18.516 1 98.62 295 HIS A C 1
ATOM 2381 O O . HIS A 1 295 ? -8.102 35.25 19.5 1 98.62 295 HIS A O 1
ATOM 2387 N N . TYR A 1 296 ? -7.719 34.812 17.344 1 98.69 296 TYR A N 1
ATOM 2388 C CA . TYR A 1 296 ? -9.047 34.25 17.156 1 98.69 296 TYR A CA 1
ATOM 2389 C C . TYR A 1 296 ? -9.203 32.938 17.906 1 98.69 296 TYR A C 1
ATOM 2391 O O . TYR A 1 296 ? -10.289 32.625 18.422 1 98.69 296 TYR A O 1
ATOM 2399 N N . PHE A 1 297 ? -8.141 32.094 17.969 1 98.88 297 PHE A N 1
ATOM 2400 C CA . PHE A 1 297 ? -8.195 30.891 18.797 1 98.88 297 PHE A CA 1
ATOM 2401 C C . PHE A 1 297 ? -8.461 31.25 20.25 1 98.88 297 PHE A C 1
ATOM 2403 O O . PHE A 1 297 ? -9.25 30.594 20.922 1 98.88 297 PHE A O 1
ATOM 2410 N N . GLY A 1 298 ? -7.828 32.312 20.703 1 98.88 298 GLY A N 1
ATOM 2411 C CA . GLY A 1 298 ? -8.062 32.781 22.062 1 98.88 298 GLY A CA 1
ATOM 2412 C C . GLY A 1 298 ? -9.508 33.156 22.312 1 98.88 298 GLY A C 1
ATOM 2413 O O . GLY A 1 298 ? -10.07 32.812 23.359 1 98.88 298 GLY A O 1
ATOM 2414 N N . GLN A 1 299 ? -10.109 33.875 21.406 1 98.81 299 GLN A N 1
ATOM 2415 C CA . GLN A 1 299 ? -11.508 34.281 21.547 1 98.81 299 GLN A CA 1
ATOM 2416 C C . GLN A 1 299 ? -12.43 33.062 21.609 1 98.81 299 GLN A C 1
ATOM 2418 O O . GLN A 1 299 ? -13.359 33.031 22.422 1 98.81 299 GLN A O 1
ATOM 2423 N N . ALA A 1 300 ? -12.172 32.094 20.734 1 98.88 300 ALA A N 1
ATOM 2424 C CA . ALA A 1 300 ? -12.984 30.891 20.75 1 98.88 300 ALA A CA 1
ATOM 2425 C C . ALA A 1 300 ? -12.844 30.141 22.078 1 98.88 300 ALA A C 1
ATOM 2427 O O . ALA A 1 300 ? -13.844 29.719 22.656 1 98.88 300 ALA A O 1
ATOM 2428 N N . LEU A 1 301 ? -11.617 30 22.547 1 98.81 301 LEU A N 1
ATOM 2429 C CA . LEU A 1 301 ? -11.352 29.281 23.797 1 98.81 301 LEU A CA 1
ATOM 2430 C C . LEU A 1 301 ? -11.992 30 24.984 1 98.81 301 LEU A C 1
ATOM 2432 O O . LEU A 1 301 ? -12.523 29.359 25.891 1 98.81 301 LEU A O 1
ATOM 2436 N N . GLU A 1 302 ? -11.938 31.312 24.938 1 98.62 302 GLU A N 1
ATOM 2437 C CA . GLU A 1 302 ? -12.57 32.094 26 1 98.62 302 GLU A CA 1
ATOM 2438 C C . GLU A 1 302 ? -14.078 31.859 26.031 1 98.62 302 GLU A C 1
ATOM 2440 O O . GLU A 1 302 ? -14.648 31.656 27.109 1 98.62 302 GLU A O 1
ATOM 2445 N N . LYS A 1 303 ? -14.703 31.906 24.922 1 98.5 303 LYS A N 1
ATOM 2446 C CA . LYS A 1 303 ? -16.141 31.672 24.859 1 98.5 303 LYS A CA 1
ATOM 2447 C C . LYS A 1 303 ? -16.5 30.25 25.328 1 98.5 303 LYS A C 1
ATOM 2449 O O . LYS A 1 303 ? -17.5 30.047 26.016 1 98.5 303 LYS A O 1
ATOM 2454 N N . LEU A 1 304 ? -15.727 29.281 24.906 1 98.5 304 LEU A N 1
ATOM 2455 C CA . LEU A 1 304 ? -15.938 27.891 25.328 1 98.5 304 LEU A CA 1
ATOM 2456 C C . LEU A 1 304 ? -15.789 27.766 26.844 1 98.5 304 LEU A C 1
ATOM 2458 O O . LEU A 1 304 ? -16.547 27.031 27.484 1 98.5 304 LEU A O 1
ATOM 2462 N N . GLU A 1 305 ? -14.789 28.453 27.359 1 97.69 305 GLU A N 1
ATOM 2463 C CA . G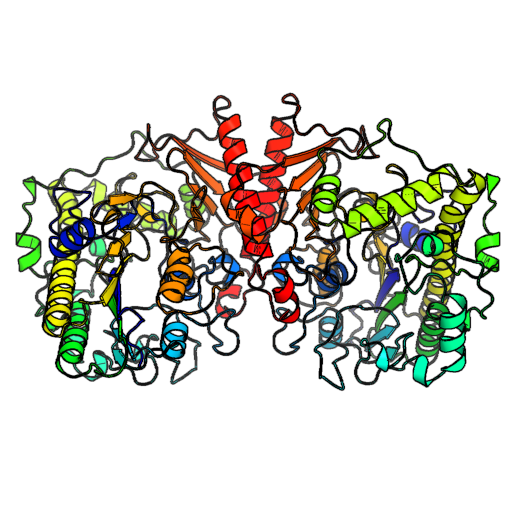LU A 1 305 ? -14.57 28.453 28.812 1 97.69 305 GLU A CA 1
ATOM 2464 C C . GLU A 1 305 ? -15.758 29.062 29.547 1 97.69 305 GLU A C 1
ATOM 2466 O O . GLU A 1 305 ? -16.234 28.516 30.531 1 97.69 305 GLU A O 1
ATOM 2471 N N . GLU A 1 306 ? -16.234 30.141 29.031 1 96.81 306 GLU A N 1
ATOM 2472 C CA . GLU A 1 306 ? -17.375 30.859 29.625 1 96.81 306 GLU A CA 1
ATOM 2473 C C . GLU A 1 306 ? -18.625 29.984 29.656 1 96.81 306 GLU A C 1
ATOM 2475 O O . GLU A 1 306 ? -19.438 30.078 30.578 1 96.81 306 GLU A O 1
ATOM 2480 N N . GLN A 1 307 ? -18.688 29.141 28.719 1 95.38 307 GLN A N 1
ATOM 2481 C CA . GLN A 1 307 ? -19.844 28.281 28.609 1 95.38 307 GLN A CA 1
ATOM 2482 C C . GLN A 1 307 ? -19.625 26.969 29.359 1 95.38 307 GLN A C 1
ATOM 2484 O O . GLN A 1 307 ? -20.484 26.078 29.328 1 95.38 307 GLN A O 1
ATOM 2489 N N . GLY A 1 308 ? -18.469 26.797 29.953 1 96.12 308 GLY A N 1
ATOM 2490 C CA . GLY A 1 308 ? -18.141 25.594 30.734 1 96.12 308 GLY A CA 1
ATOM 2491 C C . GLY A 1 308 ? -17.766 24.422 29.859 1 96.12 308 GLY A C 1
ATOM 2492 O O . GLY A 1 308 ? -17.641 23.297 30.344 1 96.12 308 GLY A O 1
ATOM 2493 N N . ARG A 1 309 ? -17.562 24.641 28.609 1 97.12 309 ARG A N 1
ATOM 2494 C CA . ARG A 1 309 ? -17.344 23.547 27.656 1 97.12 309 ARG A CA 1
ATOM 2495 C C . ARG A 1 309 ? -15.891 23.078 27.688 1 97.12 309 ARG A C 1
ATOM 2497 O O . ARG A 1 309 ? -15.57 22.031 27.141 1 97.12 309 ARG A O 1
ATOM 2504 N N . LEU A 1 310 ? -15.023 23.781 28.453 1 97.69 310 LEU A N 1
ATOM 2505 C CA . LEU A 1 310 ? -13.633 23.359 28.562 1 97.69 310 LEU A CA 1
ATOM 2506 C C . LEU A 1 310 ? -13.398 22.594 29.859 1 97.69 310 LEU A C 1
ATOM 2508 O O . LEU A 1 310 ? -12.305 22.078 30.094 1 97.69 310 LEU A O 1
ATOM 2512 N N . ASP A 1 311 ? -14.422 22.484 30.703 1 96.19 311 ASP A N 1
ATOM 2513 C CA . ASP A 1 311 ? -14.273 21.781 31.984 1 96.19 311 ASP A CA 1
ATOM 2514 C C . ASP A 1 311 ? -13.891 20.328 31.766 1 96.19 311 ASP A C 1
ATOM 2516 O O . ASP A 1 311 ? -13.141 19.75 32.562 1 96.19 311 ASP A O 1
ATOM 2520 N N . HIS A 1 312 ? -14.414 19.766 30.781 1 96.69 312 HIS A N 1
ATOM 2521 C CA . HIS A 1 312 ? -14.062 18.422 30.312 1 96.69 312 HIS A CA 1
ATOM 2522 C C . HIS A 1 312 ? -13.859 18.406 28.812 1 96.69 312 HIS A C 1
ATOM 2524 O O . HIS A 1 312 ? -14.789 18.125 28.047 1 96.69 312 HIS A O 1
ATOM 2530 N N . ALA A 1 313 ? -12.609 18.688 28.406 1 98.19 313 ALA A N 1
ATOM 2531 C CA . ALA A 1 313 ? -12.367 18.891 26.969 1 98.19 313 ALA A CA 1
ATOM 2532 C C . ALA A 1 313 ? -10.984 18.391 26.578 1 98.19 313 ALA A C 1
ATOM 2534 O O . ALA A 1 313 ? -10.086 18.297 27.422 1 98.19 313 ALA A O 1
ATOM 2535 N N . LEU A 1 314 ? -10.883 17.938 25.406 1 98.56 314 LEU A N 1
ATOM 2536 C CA . LEU A 1 314 ? -9.633 17.719 24.688 1 98.56 314 LEU A CA 1
ATOM 2537 C C . LEU A 1 314 ? -9.461 18.734 23.562 1 98.56 314 LEU A C 1
ATOM 2539 O O . LEU A 1 314 ? -10.266 18.766 22.625 1 98.56 314 LEU A O 1
ATOM 2543 N N . VAL A 1 315 ? -8.461 19.578 23.703 1 98.81 315 VAL A N 1
ATOM 2544 C CA . VAL A 1 315 ? -8.164 20.594 22.703 1 98.81 315 VAL A CA 1
ATOM 2545 C C . VAL A 1 315 ? -6.977 20.141 21.844 1 98.81 315 VAL A C 1
ATOM 2547 O O . VAL A 1 315 ? -5.945 19.719 22.375 1 98.81 315 VAL A O 1
ATOM 2550 N N . VAL A 1 316 ? -7.16 20.219 20.578 1 98.75 316 VAL A N 1
ATOM 2551 C CA . VAL A 1 316 ? -6.125 19.906 19.609 1 98.75 316 VAL A CA 1
ATOM 2552 C C . VAL A 1 316 ? -5.738 21.156 18.844 1 98.75 316 VAL A C 1
ATOM 2554 O O . VAL A 1 316 ? -6.605 21.891 18.344 1 98.75 316 VAL A O 1
ATOM 2557 N N . PHE A 1 317 ? -4.473 21.438 18.75 1 98.81 317 PHE A N 1
ATOM 2558 C CA . PHE A 1 317 ? -3.963 22.391 17.781 1 98.81 317 PHE A CA 1
ATOM 2559 C C . PHE A 1 317 ? -2.953 21.734 16.844 1 98.81 317 PHE A C 1
ATOM 2561 O O . PHE A 1 317 ? -2.033 21.047 17.312 1 98.81 317 PHE A O 1
ATOM 2568 N N . VAL A 1 318 ? -3.143 21.969 15.523 1 98.75 318 VAL A N 1
ATOM 2569 C CA . VAL A 1 318 ? -2.211 21.375 14.57 1 98.75 318 VAL A CA 1
ATOM 2570 C C . VAL A 1 318 ? -2.219 22.172 13.273 1 98.75 318 VAL A C 1
ATOM 2572 O O . VAL A 1 318 ? -3.152 22.938 13.016 1 98.75 318 VAL A O 1
ATOM 2575 N N . SER A 1 319 ? -1.151 22.109 12.516 1 98.69 319 SER A N 1
ATOM 2576 C CA . SER A 1 319 ? -1.118 22.531 11.125 1 98.69 319 SER A CA 1
ATOM 2577 C C . SER A 1 319 ? -1.112 21.344 10.172 1 98.69 319 SER A C 1
ATOM 2579 O O . SER A 1 319 ? -0.842 20.219 10.594 1 98.69 319 SER A O 1
ATOM 2581 N N . ASP A 1 320 ? -1.45 21.562 8.93 1 98.25 320 ASP A N 1
ATOM 2582 C CA . ASP A 1 320 ? -1.521 20.453 7.98 1 98.25 320 ASP A CA 1
ATOM 2583 C C . ASP A 1 320 ? -0.147 20.156 7.387 1 98.25 320 ASP A C 1
ATOM 2585 O O . ASP A 1 320 ? 0.123 19.016 6.973 1 98.25 320 ASP A O 1
ATOM 2589 N N . HIS A 1 321 ? 0.691 21.094 7.238 1 98.06 321 HIS A N 1
ATOM 2590 C CA . HIS A 1 321 ? 2.084 20.953 6.824 1 98.06 321 HIS A CA 1
ATOM 2591 C C . HIS A 1 321 ? 2.871 22.234 7.133 1 98.06 321 HIS A C 1
ATOM 2593 O O . HIS A 1 321 ? 2.305 23.219 7.609 1 98.06 321 HIS A O 1
ATOM 2599 N N . GLY A 1 322 ? 4.172 22.172 6.965 1 97.62 322 GLY A N 1
ATOM 2600 C CA . GLY A 1 322 ? 5.023 23.312 7.234 1 97.62 322 GLY A CA 1
ATOM 2601 C C . GLY A 1 322 ? 5.25 24.188 6.016 1 97.62 322 GLY A C 1
ATOM 2602 O O . GLY A 1 322 ? 4.391 24.266 5.133 1 97.62 322 GLY A O 1
ATOM 2603 N N . GLU A 1 323 ? 6.336 24.953 6.137 1 95.56 323 GLU A N 1
ATOM 2604 C CA . GLU A 1 323 ? 6.664 25.922 5.105 1 95.56 323 GLU A CA 1
ATOM 2605 C C . GLU A 1 323 ? 8.164 26.188 5.051 1 95.56 323 GLU A C 1
ATOM 2607 O O . GLU A 1 323 ? 8.812 26.344 6.09 1 95.56 323 GLU A O 1
ATOM 2612 N N . MET A 1 324 ? 8.633 26.172 3.744 1 93.94 324 MET A N 1
ATOM 2613 C CA . MET A 1 324 ? 9.961 26.75 3.533 1 93.94 324 MET A CA 1
ATOM 2614 C C . MET A 1 324 ? 9.891 28.266 3.5 1 93.94 324 MET A C 1
ATOM 2616 O O . MET A 1 324 ? 9.133 28.844 2.721 1 93.94 324 MET A O 1
ATOM 2620 N N . LEU A 1 325 ? 10.688 28.922 4.293 1 91.62 325 LEU A N 1
ATOM 2621 C CA . LEU A 1 325 ? 10.648 30.375 4.379 1 91.62 325 LEU A CA 1
ATOM 2622 C C . LEU A 1 325 ? 11.93 30.984 3.83 1 91.62 325 LEU A C 1
ATOM 2624 O O . LEU A 1 325 ? 12.398 32 4.332 1 91.62 325 LEU A O 1
ATOM 2628 N N . GLY A 1 326 ? 12.586 30.25 2.9 1 91.5 326 GLY A N 1
ATOM 2629 C CA . GLY A 1 326 ? 13.727 30.812 2.182 1 91.5 326 GLY A CA 1
ATOM 2630 C C . GLY A 1 326 ? 15.062 30.312 2.703 1 91.5 326 GLY A C 1
ATOM 2631 O O . GLY A 1 326 ? 16.109 30.672 2.178 1 91.5 326 GLY A O 1
ATOM 2632 N N . GLU A 1 327 ? 15.125 29.391 3.625 1 92.12 327 GLU A N 1
ATOM 2633 C CA . GLU A 1 327 ? 16.344 29 4.32 1 92.12 327 GLU A CA 1
ATOM 2634 C C . GLU A 1 327 ? 17.188 28.047 3.473 1 92.12 327 GLU A C 1
ATOM 2636 O O . GLU A 1 327 ? 18.188 27.516 3.949 1 92.12 327 GLU A O 1
ATOM 2641 N N . ARG A 1 328 ? 16.859 27.719 2.348 1 93.5 328 ARG A N 1
ATOM 2642 C CA . ARG A 1 328 ? 17.594 26.859 1.428 1 93.5 328 ARG A CA 1
ATOM 2643 C C . ARG A 1 328 ? 17.766 27.531 0.072 1 93.5 328 ARG A C 1
ATOM 2645 O O . ARG A 1 328 ? 17.281 27.047 -0.945 1 93.5 328 ARG A O 1
ATOM 2652 N N . GLN A 1 329 ? 18.609 28.672 0.07 1 93.44 329 GLN A N 1
ATOM 2653 C CA . GLN A 1 329 ? 18.891 29.516 -1.094 1 93.44 329 GLN A CA 1
ATOM 2654 C C . GLN A 1 329 ? 17.594 30.109 -1.664 1 93.44 329 GLN A C 1
ATOM 2656 O O . GLN A 1 329 ? 17.328 29.969 -2.859 1 93.44 329 GLN A O 1
ATOM 2661 N N . TYR A 1 330 ? 16.719 30.609 -0.706 1 90.94 330 TYR A N 1
ATOM 2662 C CA . TYR A 1 330 ? 15.484 31.359 -0.955 1 90.94 330 TYR A CA 1
ATOM 2663 C C . TYR A 1 330 ? 14.414 30.469 -1.573 1 90.94 330 TYR A C 1
ATOM 2665 O O . TYR A 1 330 ? 13.664 30.906 -2.447 1 90.94 330 TYR A O 1
ATOM 2673 N N . ARG A 1 331 ? 14.555 29.172 -1.212 1 91 331 ARG A N 1
ATOM 2674 C CA . ARG A 1 331 ? 13.453 28.281 -1.551 1 91 331 ARG A CA 1
ATOM 2675 C C . ARG A 1 331 ? 12.258 28.5 -0.633 1 91 331 ARG A C 1
ATOM 2677 O O . ARG A 1 331 ? 12.375 28.391 0.589 1 91 331 ARG A O 1
ATOM 2684 N N . PHE A 1 332 ? 11.242 28.812 -1.356 1 88.19 332 PHE A N 1
ATOM 2685 C CA . PHE A 1 332 ? 9.984 28.953 -0.641 1 88.19 332 PHE A CA 1
ATOM 2686 C C . PHE A 1 332 ? 9.031 27.828 -1.005 1 88.19 332 PHE A C 1
ATOM 2688 O O . PHE A 1 332 ? 9.336 27 -1.873 1 88.19 332 PHE A O 1
ATOM 2695 N N . THR A 1 333 ? 8.062 27.594 -0.285 1 84.5 333 THR A N 1
ATOM 2696 C CA . THR A 1 333 ? 6.957 26.672 -0.521 1 84.5 333 THR A CA 1
ATOM 2697 C C . THR A 1 333 ? 7.246 25.312 0.105 1 84.5 333 THR A C 1
ATOM 2699 O O . THR A 1 333 ? 8.406 24.906 0.22 1 84.5 333 THR A O 1
ATOM 2702 N N . LYS A 1 334 ? 6.406 24.406 0.508 1 84 334 LYS A N 1
ATOM 2703 C CA . LYS A 1 334 ? 6.41 23.172 1.274 1 84 334 LYS A CA 1
ATOM 2704 C C . LYS A 1 334 ? 6.762 21.984 0.387 1 84 334 LYS A C 1
ATOM 2706 O O . LYS A 1 334 ? 6.973 20.875 0.882 1 84 334 LYS A O 1
ATOM 2711 N N . TYR A 1 335 ? 6.633 21.75 -0.877 1 90.19 335 TYR A N 1
ATOM 2712 C CA . TYR A 1 335 ? 6.719 20.656 -1.84 1 90.19 335 TYR A CA 1
ATOM 2713 C C . TYR A 1 335 ? 8.062 19.953 -1.738 1 90.19 335 TYR A C 1
ATOM 2715 O O . TYR A 1 335 ? 8.75 19.766 -2.742 1 90.19 335 TYR A O 1
ATOM 2723 N N . ASN A 1 336 ? 8.492 19.562 -0.559 1 94.44 336 ASN A N 1
ATOM 2724 C CA . ASN A 1 336 ? 9.703 18.797 -0.283 1 94.44 336 ASN A CA 1
ATOM 2725 C C . ASN A 1 336 ? 9.641 18.125 1.087 1 94.44 336 ASN A C 1
ATOM 2727 O O . ASN A 1 336 ? 8.672 18.312 1.83 1 94.44 336 ASN A O 1
ATOM 2731 N N . LEU A 1 337 ? 10.68 17.359 1.447 1 97.88 337 LEU A N 1
ATOM 2732 C CA . LEU A 1 337 ? 10.609 16.531 2.641 1 97.88 337 LEU A CA 1
ATOM 2733 C C . LEU A 1 337 ? 11.531 17.047 3.73 1 97.88 337 LEU A C 1
ATOM 2735 O O . LEU A 1 337 ? 11.922 16.312 4.637 1 97.88 337 LEU A O 1
ATOM 2739 N N . TYR A 1 338 ? 11.938 18.328 3.697 1 97.94 338 TYR A N 1
ATOM 2740 C CA . TYR A 1 338 ? 12.758 18.906 4.75 1 97.94 338 TYR A CA 1
ATOM 2741 C C . TYR A 1 338 ? 11.914 19.328 5.941 1 97.94 338 TYR A C 1
ATOM 2743 O O . TYR A 1 338 ? 10.695 19.516 5.812 1 97.94 338 TYR A O 1
ATOM 2751 N N . ASP A 1 339 ? 12.516 19.5 7.078 1 97.75 339 ASP A N 1
ATOM 2752 C CA . ASP A 1 339 ? 11.82 19.734 8.336 1 97.75 339 ASP A CA 1
ATOM 2753 C C . ASP A 1 339 ? 10.914 20.953 8.25 1 97.75 339 ASP A C 1
ATOM 2755 O O . ASP A 1 339 ? 9.797 20.953 8.766 1 97.75 339 ASP A O 1
ATOM 2759 N N . SER A 1 340 ? 11.336 21.969 7.602 1 97 340 SER A N 1
ATOM 2760 C CA . SER A 1 340 ? 10.531 23.188 7.484 1 97 340 SER A CA 1
ATOM 2761 C C . SER A 1 340 ? 9.211 22.906 6.781 1 97 340 SER A C 1
ATOM 2763 O O . SER A 1 340 ? 8.203 23.578 7.051 1 97 340 SER A O 1
ATOM 2765 N N . SER A 1 341 ? 9.227 21.953 5.926 1 97.31 341 SER A N 1
ATOM 2766 C CA . SER A 1 341 ? 8.07 21.641 5.094 1 97.31 341 SER A CA 1
ATOM 2767 C C . SER A 1 341 ? 7.199 20.562 5.738 1 97.31 341 SER A C 1
ATOM 2769 O O . SER A 1 341 ? 5.977 20.578 5.582 1 97.31 341 SER A O 1
ATOM 2771 N N . VAL A 1 342 ? 7.816 19.656 6.527 1 98.5 342 VAL A N 1
ATOM 2772 C CA . VAL A 1 342 ? 7.039 18.484 6.914 1 98.5 342 VAL A CA 1
ATOM 2773 C C . VAL A 1 342 ? 6.695 18.547 8.398 1 98.5 342 VAL A C 1
ATOM 2775 O O . VAL A 1 342 ? 5.762 17.891 8.859 1 98.5 342 VAL A O 1
ATOM 2778 N N . ARG A 1 343 ? 7.422 19.266 9.242 1 98.44 343 ARG A N 1
ATOM 2779 C CA . ARG A 1 343 ? 7.109 19.359 10.664 1 98.44 343 ARG A CA 1
ATOM 2780 C C . ARG A 1 343 ? 6.082 20.438 10.938 1 98.44 343 ARG A C 1
ATOM 2782 O O . ARG A 1 343 ? 6.074 21.484 10.266 1 98.44 343 ARG A O 1
ATOM 2789 N N . VAL A 1 344 ? 5.293 20.188 11.953 1 98.69 344 VAL A N 1
ATOM 2790 C CA . VAL A 1 344 ? 4.18 21.094 12.25 1 98.69 344 VAL A CA 1
ATOM 2791 C C . VAL A 1 344 ? 4.043 21.266 13.758 1 98.69 344 VAL A C 1
ATOM 2793 O O . VAL A 1 344 ? 4.504 20.422 14.531 1 98.69 344 VAL A O 1
ATOM 2796 N N . PRO A 1 345 ? 3.488 22.391 14.195 1 98.69 345 PRO A N 1
ATOM 2797 C CA . PRO A 1 345 ? 3.066 22.438 15.594 1 98.69 345 PRO A CA 1
ATOM 2798 C C . PRO A 1 345 ? 1.918 21.484 15.898 1 98.69 345 PRO A C 1
ATOM 2800 O O . PRO A 1 345 ? 0.995 21.344 15.094 1 98.69 345 PRO A O 1
ATOM 2803 N N . PHE A 1 346 ? 2.027 20.797 16.953 1 98.81 346 PHE A N 1
ATOM 2804 C CA . PHE A 1 346 ? 1.026 19.844 17.375 1 98.81 346 PHE A CA 1
ATOM 2805 C C . PHE A 1 346 ? 0.908 19.828 18.906 1 98.81 346 PHE A C 1
ATOM 2807 O O . PHE A 1 346 ? 1.863 19.469 19.594 1 98.81 346 PHE A O 1
ATOM 2814 N N . ILE A 1 347 ? -0.258 20.234 19.438 1 98.88 347 ILE A N 1
ATOM 2815 C CA . ILE A 1 347 ? -0.496 20.328 20.875 1 98.88 347 ILE A CA 1
ATOM 2816 C C . ILE A 1 347 ? -1.791 19.609 21.234 1 98.88 347 ILE A C 1
ATOM 2818 O O . ILE A 1 347 ? -2.805 19.75 20.547 1 98.88 347 ILE A O 1
ATOM 2822 N N . LEU A 1 348 ? -1.775 18.75 22.203 1 98.81 348 LEU A N 1
ATOM 2823 C CA . LEU A 1 348 ? -2.959 18.266 22.922 1 98.81 348 LEU A CA 1
ATOM 2824 C C . LEU A 1 348 ? -3.076 18.922 24.281 1 98.81 348 LEU A C 1
ATOM 2826 O O . LEU A 1 348 ? -2.117 18.938 25.062 1 98.81 348 LEU A O 1
ATOM 2830 N N . ALA A 1 349 ? -4.27 19.484 24.562 1 98.69 349 ALA A N 1
ATOM 2831 C CA . ALA A 1 349 ? -4.465 20.188 25.828 1 98.69 349 ALA A CA 1
ATOM 2832 C C . ALA A 1 349 ? -5.883 19.984 26.359 1 98.69 349 ALA A C 1
ATOM 2834 O O . ALA A 1 349 ? -6.688 19.297 25.734 1 98.69 349 ALA A O 1
ATOM 2835 N N . GLY A 1 350 ? -6.152 20.578 27.453 1 97.5 350 GLY A N 1
ATOM 2836 C CA . GLY A 1 350 ? -7.469 20.5 28.062 1 97.5 350 GLY A CA 1
ATOM 2837 C C . GLY A 1 350 ? -7.508 19.594 29.281 1 97.5 350 GLY A C 1
ATOM 2838 O O . GLY A 1 350 ? -6.496 19 29.656 1 97.5 350 GLY A O 1
ATOM 2839 N N . SER A 1 351 ? -8.648 19.516 29.906 1 96.12 351 SER A N 1
ATOM 2840 C CA . SER A 1 351 ? -8.828 18.812 31.172 1 96.12 351 SER A CA 1
ATOM 2841 C C . SER A 1 351 ? -8.758 17.312 30.984 1 96.12 351 SER A C 1
ATOM 2843 O O . SER A 1 351 ? -8.57 16.562 31.953 1 96.12 351 SER A O 1
ATOM 2845 N N . HIS A 1 352 ? -8.852 16.875 29.688 1 95.81 352 HIS A N 1
ATOM 2846 C CA . HIS A 1 352 ? -8.773 15.445 29.406 1 95.81 352 HIS A CA 1
ATOM 2847 C C . HIS A 1 352 ? -7.336 14.945 29.5 1 95.81 352 HIS A C 1
ATOM 2849 O O . HIS A 1 352 ? -7.102 13.734 29.609 1 95.81 352 HIS A O 1
ATOM 2855 N N . ILE A 1 353 ? -6.383 15.867 29.406 1 97.12 353 ILE A N 1
ATOM 2856 C CA . ILE A 1 353 ? -4.973 15.516 29.547 1 97.12 353 ILE A CA 1
ATOM 2857 C C . ILE A 1 353 ? -4.656 15.242 31.016 1 97.12 353 ILE A C 1
ATOM 2859 O O . ILE A 1 353 ? -4.996 16.031 31.891 1 97.12 353 ILE A O 1
ATOM 2863 N N . PRO A 1 354 ? -4.023 14.18 31.297 1 95.31 354 PRO A N 1
ATOM 2864 C CA . PRO A 1 354 ? -3.633 13.914 32.688 1 95.31 354 PRO A CA 1
ATOM 2865 C C . PRO A 1 354 ? -2.768 15.023 33.281 1 95.31 354 PRO A C 1
ATOM 2867 O O . PRO A 1 354 ? -1.888 15.555 32.594 1 95.31 354 PRO A O 1
ATOM 2870 N N . PRO A 1 355 ? -3.025 15.297 34.5 1 95.62 355 PRO A N 1
ATOM 2871 C CA . PRO A 1 355 ? -2.307 16.406 35.125 1 95.62 355 PRO A CA 1
ATOM 2872 C C . PRO A 1 355 ? -0.791 16.234 35.062 1 95.62 355 PRO A C 1
ATOM 2874 O O . PRO A 1 355 ? -0.062 17.219 34.906 1 95.62 355 PRO A O 1
ATOM 2877 N N . ASP A 1 356 ? -0.327 15.031 35.125 1 95.25 356 ASP A N 1
ATOM 2878 C CA . ASP A 1 356 ? 1.109 14.781 35.188 1 95.25 356 ASP A CA 1
ATOM 2879 C C . ASP A 1 356 ? 1.752 14.977 33.812 1 95.25 356 ASP A C 1
ATOM 2881 O O . ASP A 1 356 ? 2.977 15.062 33.719 1 95.25 356 ASP A O 1
ATOM 2885 N N . LYS A 1 357 ? 0.945 15.164 32.812 1 96.19 357 LYS A N 1
ATOM 2886 C CA . LYS A 1 357 ? 1.475 15.328 31.453 1 96.19 357 LYS A CA 1
ATOM 2887 C C . LYS A 1 357 ? 1.355 16.781 30.984 1 96.19 357 LYS A C 1
ATOM 2889 O O . LYS A 1 357 ? 1.882 17.156 29.938 1 96.19 357 LYS A O 1
ATOM 2894 N N . ARG A 1 358 ? 0.684 17.578 31.734 1 97 358 ARG A N 1
ATOM 2895 C CA . ARG A 1 358 ? 0.457 18.953 31.344 1 97 358 ARG A CA 1
ATOM 2896 C C . ARG A 1 358 ? 1.744 19.766 31.422 1 97 358 ARG A C 1
ATOM 2898 O O . ARG A 1 358 ? 2.523 19.609 32.375 1 97 358 ARG A O 1
ATOM 2905 N N . GLY A 1 359 ? 1.955 20.562 30.391 1 97.75 359 GLY A N 1
ATOM 2906 C CA . GLY A 1 359 ? 3.131 21.422 30.328 1 97.75 359 GLY A CA 1
ATOM 2907 C C . GLY A 1 359 ? 4.375 20.688 29.859 1 97.75 359 GLY A C 1
ATOM 2908 O O . GLY A 1 359 ? 5.496 21.156 30.062 1 97.75 359 GLY A O 1
ATOM 2909 N N . THR A 1 360 ? 4.203 19.5 29.25 1 97.94 360 THR A N 1
ATOM 2910 C CA . THR A 1 360 ? 5.355 18.703 28.828 1 97.94 360 THR A CA 1
ATOM 2911 C C . THR A 1 360 ? 5.598 18.844 27.328 1 97.94 360 THR A C 1
ATOM 2913 O O . THR A 1 360 ? 4.684 19.172 26.578 1 97.94 360 THR A O 1
ATOM 2916 N N . ILE A 1 361 ? 6.832 18.703 26.953 1 97.62 361 ILE A N 1
ATOM 2917 C CA . ILE A 1 361 ? 7.238 18.594 25.562 1 97.62 361 ILE A CA 1
ATOM 2918 C C . ILE A 1 361 ? 7.586 17.141 25.25 1 97.62 361 ILE A C 1
ATOM 2920 O O . ILE A 1 361 ? 8.516 16.578 25.828 1 97.62 361 ILE A O 1
ATOM 2924 N N . ASP A 1 362 ? 6.816 16.531 24.438 1 97.12 362 ASP A N 1
ATOM 2925 C CA . ASP A 1 362 ? 7.062 15.156 24 1 97.12 362 ASP A CA 1
ATOM 2926 C C . ASP A 1 362 ? 8.039 15.117 22.828 1 97.12 362 ASP A C 1
ATOM 2928 O O . ASP A 1 362 ? 7.754 15.672 21.766 1 97.12 362 ASP A O 1
ATOM 2932 N N . LEU A 1 363 ? 9.125 14.453 22.969 1 95.62 363 LEU A N 1
ATOM 2933 C CA . LEU A 1 363 ? 10.172 14.43 21.953 1 95.62 363 LEU A CA 1
ATOM 2934 C C . LEU A 1 363 ? 10.07 13.172 21.094 1 95.62 363 LEU A C 1
ATOM 2936 O O . LEU A 1 363 ? 10.875 12.977 20.188 1 95.62 363 LEU A O 1
ATOM 2940 N N . GLN A 1 364 ? 9.094 12.391 21.297 1 94.69 364 GLN A N 1
ATOM 2941 C CA . GLN A 1 364 ? 8.914 11.172 20.5 1 94.69 364 GLN A CA 1
ATOM 2942 C C . GLN A 1 364 ? 8.227 11.469 19.172 1 94.69 364 GLN A C 1
ATOM 2944 O O . GLN A 1 364 ? 7.508 12.461 19.047 1 94.69 364 GLN A O 1
ATOM 2949 N N . PRO A 1 365 ? 8.445 10.555 18.234 1 96.31 365 PRO A N 1
ATOM 2950 C CA . PRO A 1 365 ? 7.785 10.742 16.938 1 96.31 365 PRO A CA 1
ATOM 2951 C C . PRO A 1 365 ? 6.262 10.789 17.047 1 96.31 365 PRO A C 1
ATOM 2953 O O . PRO A 1 365 ? 5.672 10.023 17.812 1 96.31 365 PRO A O 1
ATOM 2956 N N . ALA A 1 366 ? 5.676 11.695 16.359 1 97.81 366 ALA A N 1
ATOM 2957 C CA . ALA A 1 366 ? 4.23 11.867 16.266 1 97.81 366 ALA A CA 1
ATOM 2958 C C . ALA A 1 366 ? 3.822 12.227 14.836 1 97.81 366 ALA A C 1
ATOM 2960 O O . ALA A 1 366 ? 4.559 12.922 14.133 1 97.81 366 ALA A O 1
ATOM 2961 N N . GLU A 1 367 ? 2.717 11.711 14.398 1 98.25 367 GLU A N 1
ATOM 2962 C CA . GLU A 1 367 ? 2.209 11.93 13.047 1 98.25 367 GLU A CA 1
ATOM 2963 C C . GLU A 1 367 ? 0.782 12.469 13.078 1 98.25 367 GLU A C 1
ATOM 2965 O O . GLU A 1 367 ? 0.053 12.266 14.047 1 98.25 367 GLU A O 1
ATOM 2970 N N . LEU A 1 368 ? 0.427 13.102 12.008 1 98.62 368 LEU A N 1
ATOM 2971 C CA . LEU A 1 368 ? -0.933 13.625 11.938 1 98.62 368 LEU A CA 1
ATOM 2972 C C . LEU A 1 368 ? -1.945 12.492 11.805 1 98.62 368 LEU A C 1
ATOM 2974 O O . LEU A 1 368 ? -3.104 12.641 12.195 1 98.62 368 LEU A O 1
ATOM 2978 N N . VAL A 1 369 ? -1.562 11.32 11.344 1 97.25 369 VAL A N 1
ATOM 2979 C CA . VAL A 1 369 ? -2.465 10.18 11.242 1 97.25 369 VAL A CA 1
ATOM 2980 C C . VAL A 1 369 ? -2.783 9.648 12.641 1 97.25 369 VAL A C 1
ATOM 2982 O O . VAL A 1 369 ? -3.693 8.836 12.812 1 97.25 369 VAL A O 1
ATOM 2985 N N . ASP A 1 370 ? -2.09 10.062 13.695 1 97.75 370 ASP A N 1
ATOM 2986 C CA . ASP A 1 370 ? -2.344 9.648 15.07 1 97.75 370 ASP A CA 1
ATOM 2987 C C . ASP A 1 370 ? -3.602 10.312 15.625 1 97.75 370 ASP A C 1
ATOM 2989 O O . ASP A 1 370 ? -4.129 9.898 16.656 1 97.75 370 ASP A O 1
ATOM 2993 N N . LEU A 1 371 ? -4.094 11.32 14.914 1 98.38 371 LEU A N 1
ATOM 2994 C CA . LEU A 1 371 ? -5.23 12.094 15.398 1 98.38 371 LEU A CA 1
ATOM 2995 C C . LEU A 1 371 ? -6.492 11.234 15.445 1 98.38 371 LEU A C 1
ATOM 2997 O O . LEU A 1 371 ? -7.227 11.258 16.438 1 98.38 371 LEU A O 1
ATOM 3001 N N . VAL A 1 372 ? -6.723 10.422 14.461 1 97.69 372 VAL A N 1
ATOM 3002 C CA . VAL A 1 372 ? -7.953 9.641 14.406 1 97.69 372 VAL A CA 1
ATOM 3003 C C . VAL A 1 372 ? -7.98 8.641 15.562 1 97.69 372 VAL A C 1
ATOM 3005 O O . VAL A 1 372 ? -8.922 8.625 16.359 1 97.69 372 VAL A O 1
ATOM 3008 N N . PRO A 1 373 ? -6.93 7.859 15.734 1 96.38 373 PRO A N 1
ATOM 3009 C CA . PRO A 1 373 ? -6.984 6.926 16.859 1 96.38 373 PRO A CA 1
ATOM 3010 C C . PRO A 1 373 ? -7.047 7.637 18.203 1 96.38 373 PRO A C 1
ATOM 3012 O O . PRO A 1 373 ? -7.707 7.156 19.141 1 96.38 373 PRO A O 1
ATOM 3015 N N . THR A 1 374 ? -6.414 8.766 18.359 1 97.69 374 THR A N 1
ATOM 3016 C CA . THR A 1 374 ? -6.395 9.5 19.625 1 97.69 374 THR A CA 1
ATOM 3017 C C . THR A 1 374 ? -7.777 10.062 19.938 1 97.69 374 THR A C 1
ATOM 3019 O O . THR A 1 374 ? -8.297 9.875 21.047 1 97.69 374 THR A O 1
ATOM 3022 N N . LEU A 1 375 ? -8.422 10.68 18.984 1 98.19 375 LEU A N 1
ATOM 3023 C CA . LEU A 1 375 ? -9.688 11.367 19.219 1 98.19 375 LEU A CA 1
ATOM 3024 C C . LEU A 1 375 ? -10.836 10.375 19.312 1 98.19 375 LEU A C 1
ATOM 3026 O O . LEU A 1 375 ? -11.797 10.594 20.047 1 98.19 375 LEU A O 1
ATOM 3030 N N . THR A 1 376 ? -10.758 9.344 18.516 1 96.69 376 THR A N 1
ATOM 3031 C CA . THR A 1 376 ? -11.82 8.344 18.594 1 96.69 376 THR A CA 1
ATOM 3032 C C . THR A 1 376 ? -11.812 7.656 19.953 1 96.69 376 THR A C 1
ATOM 3034 O O . THR A 1 376 ? -12.867 7.379 20.531 1 96.69 376 THR A O 1
ATOM 3037 N N . ARG A 1 377 ? -10.633 7.379 20.469 1 95.62 377 ARG A N 1
ATOM 3038 C CA . ARG A 1 377 ? -10.531 6.801 21.812 1 95.62 377 ARG A CA 1
ATOM 3039 C C . ARG A 1 377 ? -11.094 7.75 22.859 1 95.62 377 ARG A C 1
ATOM 3041 O O . ARG A 1 377 ? -11.844 7.332 23.75 1 95.62 377 ARG A O 1
ATOM 3048 N N . ALA A 1 378 ? -10.805 8.953 22.766 1 96.94 378 ALA A N 1
ATOM 3049 C CA . ALA A 1 378 ? -11.328 9.961 23.672 1 96.94 378 ALA A CA 1
ATOM 3050 C C . ALA A 1 378 ? -12.852 10.031 23.609 1 96.94 378 ALA A C 1
ATOM 3052 O O . ALA A 1 378 ? -13.523 10.266 24.609 1 96.94 378 ALA A O 1
ATOM 3053 N N . ALA A 1 379 ? -13.383 9.773 22.438 1 97.19 379 ALA A N 1
ATOM 3054 C CA . ALA A 1 379 ? -14.82 9.859 22.188 1 97.19 379 ALA A CA 1
ATOM 3055 C C . ALA A 1 379 ? -15.523 8.578 22.625 1 97.19 379 ALA A C 1
ATOM 3057 O O . ALA A 1 379 ? -16.75 8.461 22.484 1 97.19 379 ALA A O 1
ATOM 3058 N N . GLY A 1 380 ? -14.75 7.617 23.047 1 95.38 380 GLY A N 1
ATOM 3059 C CA . GLY A 1 380 ? -15.328 6.383 23.547 1 95.38 380 GLY A CA 1
ATOM 3060 C C . GLY A 1 380 ? -15.602 5.359 22.469 1 95.38 380 GLY A C 1
ATOM 3061 O O . GLY A 1 380 ? -16.328 4.387 22.703 1 95.38 380 GLY A O 1
ATOM 3062 N N . LEU A 1 381 ? -15.055 5.629 21.328 1 94.69 381 LEU A N 1
ATOM 3063 C CA . LEU A 1 381 ? -15.227 4.68 20.234 1 94.69 381 LEU A CA 1
ATOM 3064 C C . LEU A 1 381 ? -14.156 3.594 20.281 1 94.69 381 LEU A C 1
ATOM 3066 O O . LEU A 1 381 ? -13.086 3.799 20.875 1 94.69 381 LEU A O 1
ATOM 3070 N N . ALA A 1 382 ? -14.484 2.479 19.703 1 89.62 382 ALA A N 1
ATOM 3071 C CA . ALA A 1 382 ? -13.508 1.395 19.594 1 89.62 382 ALA A CA 1
ATOM 3072 C C . ALA A 1 382 ? -12.391 1.753 18.625 1 89.62 382 ALA A C 1
ATOM 3074 O O . ALA A 1 382 ? -12.617 2.441 17.625 1 89.62 382 ALA A O 1
ATOM 3075 N N . ALA A 1 383 ? -11.273 1.232 18.984 1 85.62 383 ALA A N 1
ATOM 3076 C CA . ALA A 1 383 ? -10.117 1.46 18.109 1 85.62 383 ALA A CA 1
ATOM 3077 C C . ALA A 1 383 ? -10.281 0.742 16.781 1 85.62 383 ALA A C 1
ATOM 3079 O O . ALA A 1 383 ? -10.773 -0.389 16.734 1 85.62 383 ALA A O 1
ATOM 3080 N N . ASN A 1 384 ? -9.961 1.442 15.711 1 86.56 384 ASN A N 1
ATOM 3081 C CA . ASN A 1 384 ? -9.812 0.805 14.406 1 86.56 384 ASN A CA 1
ATOM 3082 C C . ASN A 1 384 ? -8.406 0.245 14.211 1 86.56 384 ASN A C 1
ATOM 3084 O O . ASN A 1 384 ? -7.453 1.003 14.023 1 86.56 384 ASN A O 1
ATOM 3088 N N . PRO A 1 385 ? -8.219 -1.026 14.219 1 81.75 385 PRO A N 1
ATOM 3089 C CA . PRO A 1 385 ? -6.875 -1.614 14.18 1 81.75 385 PRO A CA 1
ATOM 3090 C C . PRO A 1 385 ? -6.219 -1.49 12.805 1 81.75 385 PRO A C 1
ATOM 3092 O O . PRO A 1 385 ? -5.023 -1.767 12.664 1 81.75 385 PRO A O 1
ATOM 3095 N N . MET A 1 386 ? -6.891 -1.042 11.844 1 83.88 386 MET A N 1
ATOM 3096 C CA . MET A 1 386 ? -6.359 -0.971 10.492 1 83.88 386 MET A CA 1
ATOM 3097 C C . MET A 1 386 ? -5.527 0.293 10.297 1 83.88 386 MET A C 1
ATOM 3099 O O . MET A 1 386 ? -4.789 0.41 9.32 1 83.88 386 MET A O 1
ATOM 3103 N N . LEU A 1 387 ? -5.664 1.202 11.172 1 90.75 387 LEU A N 1
ATOM 3104 C CA . LEU A 1 387 ? -5.012 2.496 11.008 1 90.75 387 LEU A CA 1
ATOM 3105 C C . LEU A 1 387 ? -3.535 2.412 11.375 1 90.75 387 LEU A C 1
ATOM 3107 O O . LEU A 1 387 ? -3.168 1.751 12.352 1 90.75 387 LEU A O 1
ATOM 3111 N N . PRO A 1 388 ? -2.717 3.08 10.586 1 92.31 388 PRO A N 1
ATOM 3112 C CA . PRO A 1 388 ? -1.286 3.086 10.906 1 92.31 388 PRO A CA 1
ATOM 3113 C C . PRO A 1 388 ? -0.955 3.959 12.117 1 92.31 388 PRO A C 1
ATOM 3115 O O . PRO A 1 388 ? 0.106 3.799 12.727 1 92.31 388 PRO A O 1
ATOM 3118 N N . GLY A 1 389 ? -1.831 4.883 12.469 1 94.56 389 GLY A N 1
ATOM 3119 C CA . GLY A 1 389 ? -1.584 5.797 13.57 1 94.56 389 GLY A CA 1
ATOM 3120 C C . GLY A 1 389 ? -1.764 5.152 14.938 1 94.56 389 GLY A C 1
ATOM 3121 O O . GLY A 1 389 ? -2.303 4.047 15.039 1 94.56 389 GLY A O 1
ATOM 3122 N N . VAL A 1 390 ? -1.305 5.867 16.016 1 94.06 390 VAL A N 1
ATOM 3123 C CA . VAL A 1 390 ? -1.409 5.387 17.391 1 94.06 390 VAL A CA 1
ATOM 3124 C C . VAL A 1 390 ? -2.146 6.418 18.234 1 94.06 390 VAL A C 1
ATOM 3126 O O . VAL A 1 390 ? -2.26 7.582 17.844 1 94.06 390 VAL A O 1
ATOM 3129 N N . ASP A 1 391 ? -2.721 5.898 19.312 1 95.88 391 ASP A N 1
ATOM 3130 C CA . ASP A 1 391 ? -3.244 6.809 20.328 1 95.88 391 ASP A CA 1
ATOM 3131 C C . ASP A 1 391 ? -2.111 7.504 21.078 1 95.88 391 ASP A C 1
ATOM 3133 O O . ASP A 1 391 ? -1.424 6.883 21.891 1 95.88 391 ASP A O 1
ATOM 3137 N N . LEU A 1 392 ? -1.931 8.805 20.875 1 96.75 392 LEU A N 1
ATOM 3138 C CA . LEU A 1 392 ? -0.812 9.562 21.422 1 96.75 392 LEU A CA 1
ATOM 3139 C C . LEU A 1 392 ? -0.919 9.672 22.938 1 96.75 392 LEU A C 1
ATOM 3141 O O . LEU A 1 392 ? 0.044 10.047 23.609 1 96.75 392 LEU A O 1
ATOM 3145 N N . LEU A 1 393 ? -2.088 9.375 23.469 1 95.88 393 LEU A N 1
ATOM 3146 C CA . LEU A 1 393 ? -2.264 9.391 24.922 1 95.88 393 LEU A CA 1
ATOM 3147 C C . LEU A 1 393 ? -2.09 7.992 25.5 1 95.88 393 LEU A C 1
ATOM 3149 O O . LEU A 1 393 ? -2.156 7.816 26.719 1 95.88 393 LEU A O 1
ATOM 3153 N N . GLY A 1 394 ? -1.855 7.043 24.641 1 92.5 394 GLY A N 1
ATOM 3154 C CA . GLY A 1 394 ? -1.66 5.668 25.062 1 92.5 394 GLY A CA 1
ATOM 3155 C C . GLY A 1 394 ? -0.198 5.285 25.203 1 92.5 394 GLY A C 1
ATOM 3156 O O . GLY A 1 394 ? 0.669 6.156 25.312 1 92.5 394 GLY A O 1
ATOM 3157 N N . ASN A 1 395 ? 0.028 3.963 25.188 1 89.19 395 ASN A N 1
ATOM 3158 C CA . ASN A 1 395 ? 1.358 3.445 25.484 1 89.19 395 ASN A CA 1
ATOM 3159 C C . ASN A 1 395 ? 2.146 3.158 24.219 1 89.19 395 ASN A C 1
ATOM 3161 O O . ASN A 1 395 ? 3.379 3.154 24.234 1 89.19 395 ASN A O 1
ATOM 3165 N N . LEU A 1 396 ? 1.453 2.945 23.172 1 89.38 396 LEU A N 1
ATOM 3166 C CA . LEU A 1 396 ? 2.133 2.627 21.922 1 89.38 396 LEU A CA 1
ATOM 3167 C C . LEU A 1 396 ? 2.684 3.889 21.266 1 89.38 396 LEU A C 1
ATOM 3169 O O . LEU A 1 396 ? 1.997 4.91 21.203 1 89.38 396 LEU A O 1
ATOM 3173 N N . ARG A 1 397 ? 3.988 3.783 20.828 1 90.88 397 ARG A N 1
ATOM 3174 C CA . ARG A 1 397 ? 4.621 4.934 20.188 1 90.88 397 ARG A CA 1
ATOM 3175 C C . ARG A 1 397 ? 5.34 4.523 18.906 1 90.88 397 ARG A C 1
ATOM 3177 O O . ARG A 1 397 ? 5.766 3.377 18.766 1 90.88 397 ARG A O 1
ATOM 3184 N N . HIS A 1 398 ? 5.48 5.488 18.047 1 92.31 398 HIS A N 1
ATOM 3185 C CA . HIS A 1 398 ? 6.227 5.293 16.797 1 92.31 398 HIS A CA 1
ATOM 3186 C C . HIS A 1 398 ? 7.727 5.23 17.062 1 92.31 398 HIS A C 1
ATOM 3188 O O . HIS A 1 398 ? 8.227 5.891 17.984 1 92.31 398 HIS A O 1
ATOM 3194 N N . ARG A 1 399 ? 8.383 4.484 16.234 1 92.69 399 ARG A N 1
ATOM 3195 C CA . ARG A 1 399 ? 9.844 4.512 16.203 1 92.69 399 ARG A CA 1
ATOM 3196 C C . ARG A 1 399 ? 10.352 5.699 15.391 1 92.69 399 ARG A C 1
ATOM 3198 O O . ARG A 1 399 ? 11.422 6.246 15.688 1 92.69 399 ARG A O 1
ATOM 3205 N N . GLY A 1 400 ? 9.664 6.062 14.43 1 96.5 400 GLY A N 1
ATOM 3206 C CA . GLY A 1 400 ? 9.93 7.164 13.516 1 96.5 400 GLY A CA 1
ATOM 3207 C C . GLY A 1 400 ? 8.672 7.695 12.844 1 96.5 400 GLY A C 1
ATOM 3208 O O . GLY A 1 400 ? 7.57 7.227 13.125 1 96.5 400 GLY A O 1
ATOM 3209 N N . THR A 1 401 ? 8.812 8.758 12.094 1 97.94 401 THR A N 1
ATOM 3210 C CA . THR A 1 401 ? 7.688 9.328 11.359 1 97.94 401 THR A CA 1
ATOM 3211 C C . THR A 1 401 ? 7.898 9.188 9.852 1 97.94 401 THR A C 1
ATOM 3213 O O . THR A 1 401 ? 9.031 9.258 9.367 1 97.94 401 THR A O 1
ATOM 3216 N N . PHE A 1 402 ? 6.844 8.938 9.18 1 98.25 402 PHE A N 1
ATOM 3217 C CA . PHE A 1 402 ? 6.84 8.711 7.738 1 98.25 402 PHE A CA 1
ATOM 3218 C C . PHE A 1 402 ? 6.156 9.867 7.016 1 98.25 402 PHE A C 1
ATOM 3220 O O . PHE A 1 402 ? 5.141 10.391 7.484 1 98.25 402 PHE A O 1
ATOM 3227 N N . CYS A 1 403 ? 6.719 10.328 5.906 1 98.5 403 CYS A N 1
ATOM 3228 C CA . CYS A 1 403 ? 6.129 11.297 4.992 1 98.5 403 CYS A CA 1
ATOM 3229 C C . CYS A 1 403 ? 6.457 10.953 3.545 1 98.5 403 CYS A C 1
ATOM 3231 O O . CYS A 1 403 ? 7.527 10.414 3.26 1 98.5 403 CYS A O 1
ATOM 3233 N N . GLU A 1 404 ? 5.559 11.195 2.654 1 96.31 404 GLU A N 1
ATOM 3234 C CA . GLU A 1 404 ? 5.766 10.891 1.242 1 96.31 404 GLU A CA 1
ATOM 3235 C C . GLU A 1 404 ? 5.438 12.094 0.362 1 96.31 404 GLU A C 1
ATOM 3237 O O . GLU A 1 404 ? 4.543 12.875 0.684 1 96.31 404 GLU A O 1
ATOM 3242 N N . PHE A 1 405 ? 6.242 12.258 -0.656 1 93.31 405 PHE A N 1
ATOM 3243 C CA . PHE A 1 405 ? 6.098 13.344 -1.625 1 93.31 405 PHE A CA 1
ATOM 3244 C C . PHE A 1 405 ? 6.004 12.789 -3.043 1 93.31 405 PHE A C 1
ATOM 3246 O O . PHE A 1 405 ? 6.867 12.023 -3.473 1 93.31 405 PHE A O 1
ATOM 3253 N N . HIS A 1 406 ? 4.898 13.117 -3.83 1 87.12 406 HIS A N 1
ATOM 3254 C CA . HIS A 1 406 ? 4.637 12.547 -5.145 1 87.12 406 HIS A CA 1
ATOM 3255 C C . HIS A 1 406 ? 4.734 13.609 -6.238 1 87.12 406 HIS A C 1
ATOM 3257 O O . HIS A 1 406 ? 4.148 13.453 -7.312 1 87.12 406 HIS A O 1
ATOM 3263 N N . GLY A 1 407 ? 5.406 14.617 -6.02 1 77.62 407 GLY A N 1
ATOM 3264 C CA . GLY A 1 407 ? 5.551 15.664 -7.012 1 77.62 407 GLY A CA 1
ATOM 3265 C C . GLY A 1 407 ? 4.43 16.688 -6.969 1 77.62 407 GLY A C 1
ATOM 3266 O O . GLY A 1 407 ? 3.379 16.438 -6.371 1 77.62 407 GLY A O 1
ATOM 3267 N N . LYS A 1 408 ? 4.633 17.891 -7.438 1 67.25 408 LYS A N 1
ATOM 3268 C CA . LYS A 1 408 ? 3.691 19 -7.375 1 67.25 408 LYS A CA 1
ATOM 3269 C C . LYS A 1 408 ? 2.582 18.844 -8.406 1 67.25 408 LYS A C 1
ATOM 3271 O O . LYS A 1 408 ? 1.47 19.344 -8.211 1 67.25 408 LYS A O 1
ATOM 3276 N N . GLY A 1 409 ? 2.906 18.266 -9.602 1 57.5 409 GLY A N 1
ATOM 3277 C CA . GLY A 1 409 ? 2.27 18.75 -10.812 1 57.5 409 GLY A CA 1
ATOM 3278 C C . GLY A 1 409 ? 0.977 18.031 -11.141 1 57.5 409 GLY A C 1
ATOM 3279 O O . GLY A 1 409 ? 0.714 16.938 -10.617 1 57.5 409 GLY A O 1
ATOM 3280 N N . VAL A 1 410 ? -0.182 18.781 -11.578 1 52.75 410 VAL A N 1
ATOM 3281 C CA . VAL A 1 410 ? -1.411 18.469 -12.297 1 52.75 410 VAL A CA 1
ATOM 3282 C C . VAL A 1 410 ? -1.087 17.609 -13.523 1 52.75 410 VAL A C 1
ATOM 3284 O O . VAL A 1 410 ? -1.894 16.781 -13.938 1 52.75 410 VAL A O 1
ATOM 3287 N N . THR A 1 411 ? 0.009 17.938 -14.125 1 55.38 411 THR A N 1
ATOM 3288 C CA . THR A 1 411 ? 0.218 17.375 -15.453 1 55.38 411 THR A CA 1
ATOM 3289 C C . THR A 1 411 ? 1.281 16.281 -15.422 1 55.38 411 THR A C 1
ATOM 3291 O O . THR A 1 411 ? 2.227 16.344 -14.633 1 55.38 411 THR A O 1
ATOM 3294 N N . ALA A 1 412 ? 0.962 15.148 -15.992 1 56.62 412 ALA A N 1
ATOM 3295 C CA . ALA A 1 412 ? 1.969 14.125 -16.25 1 56.62 412 ALA A CA 1
ATOM 3296 C C . ALA A 1 412 ? 3.238 14.75 -16.828 1 56.62 412 ALA A C 1
ATOM 3298 O O . ALA A 1 412 ? 3.199 15.828 -17.422 1 56.62 412 ALA A O 1
ATOM 3299 N N . PRO A 1 413 ? 4.41 14.227 -16.578 1 61.34 413 PRO A N 1
ATOM 3300 C CA . PRO A 1 413 ? 4.578 12.992 -15.797 1 61.34 413 PRO A CA 1
ATOM 3301 C C . PRO A 1 413 ? 4.754 13.266 -14.305 1 61.34 413 PRO A C 1
ATOM 3303 O O . PRO A 1 413 ? 5.336 14.281 -13.922 1 61.34 413 PRO A O 1
ATOM 3306 N N . HIS A 1 414 ? 4.188 12.375 -13.562 1 70.75 414 HIS A N 1
ATOM 3307 C CA . HIS A 1 414 ? 4.434 12.469 -12.125 1 70.75 414 HIS A CA 1
ATOM 3308 C C . HIS A 1 414 ? 5.793 11.883 -11.766 1 70.75 414 HIS A C 1
ATOM 3310 O O . HIS A 1 414 ? 6.227 10.891 -12.352 1 70.75 414 HIS A O 1
ATOM 3316 N N . SER A 1 415 ? 6.418 12.57 -10.906 1 77 415 SER A N 1
ATOM 3317 C CA . SER A 1 415 ? 7.688 12.07 -10.391 1 77 415 SER A CA 1
ATOM 3318 C C . SER A 1 415 ? 7.504 10.758 -9.633 1 77 415 SER A C 1
ATOM 3320 O O . SER A 1 415 ? 6.422 10.484 -9.117 1 77 415 SER A O 1
ATOM 3322 N N . ALA A 1 416 ? 8.57 9.945 -9.672 1 85.81 416 ALA A N 1
ATOM 3323 C CA . ALA A 1 416 ? 8.633 8.859 -8.703 1 85.81 416 ALA A CA 1
ATOM 3324 C C . ALA A 1 416 ? 8.523 9.391 -7.277 1 85.81 416 ALA A C 1
ATOM 3326 O O . ALA A 1 416 ? 8.953 10.508 -6.988 1 85.81 416 ALA A O 1
ATOM 3327 N N . PRO A 1 417 ? 7.941 8.648 -6.418 1 90.12 417 PRO A N 1
ATOM 3328 C CA . PRO A 1 417 ? 7.754 9.148 -5.055 1 90.12 417 PRO A CA 1
ATOM 3329 C C . PRO A 1 417 ? 9.07 9.297 -4.293 1 90.12 417 PRO A C 1
ATOM 3331 O O . PRO A 1 417 ? 10 8.516 -4.512 1 90.12 417 PRO A O 1
ATOM 3334 N N . ALA A 1 418 ? 9.117 10.289 -3.512 1 95.62 418 ALA A N 1
ATOM 3335 C CA . ALA A 1 418 ? 10.148 10.398 -2.482 1 95.62 418 ALA A CA 1
ATOM 3336 C C . ALA A 1 418 ? 9.602 10.023 -1.11 1 95.62 418 ALA A C 1
ATOM 3338 O O . ALA A 1 418 ? 8.508 10.453 -0.736 1 95.62 418 ALA A O 1
ATOM 3339 N N . TYR A 1 419 ? 10.336 9.172 -0.368 1 97.94 419 TYR A N 1
ATOM 3340 C CA . TYR A 1 419 ? 9.906 8.695 0.943 1 97.94 419 TYR A CA 1
ATOM 3341 C C . TYR A 1 419 ? 10.859 9.172 2.033 1 97.94 419 TYR A C 1
ATOM 3343 O O . TYR A 1 419 ? 12.078 9.172 1.846 1 97.94 419 TYR A O 1
ATOM 3351 N N . MET A 1 420 ? 10.266 9.57 3.146 1 98.81 420 MET A N 1
ATOM 3352 C CA . MET A 1 420 ? 11.047 10.062 4.281 1 98.81 420 MET A CA 1
ATOM 3353 C C . MET A 1 420 ? 10.805 9.203 5.52 1 98.81 420 MET A C 1
ATOM 3355 O O . MET A 1 420 ? 9.664 8.836 5.809 1 98.81 420 MET A O 1
ATOM 3359 N N . TRP A 1 421 ? 11.836 8.852 6.215 1 98.69 421 TRP A N 1
ATOM 3360 C CA . TRP A 1 421 ? 11.82 8.289 7.562 1 98.69 421 TRP A CA 1
ATOM 3361 C C . TRP A 1 421 ? 12.641 9.148 8.516 1 98.69 421 TRP A C 1
ATOM 3363 O O . TRP A 1 421 ? 13.82 9.406 8.273 1 98.69 421 TRP A O 1
ATOM 3373 N N . ARG A 1 422 ? 11.984 9.656 9.539 1 98.44 422 ARG A N 1
ATOM 3374 C CA . ARG A 1 422 ? 12.617 10.625 10.438 1 98.44 422 ARG A CA 1
ATOM 3375 C C . ARG A 1 422 ? 12.523 10.156 11.891 1 98.44 422 ARG A C 1
ATOM 3377 O O . ARG A 1 422 ? 11.43 9.891 12.398 1 98.44 422 ARG A O 1
ATOM 3384 N N . THR A 1 423 ? 13.664 10 12.523 1 96.19 423 THR A N 1
ATOM 3385 C CA . THR A 1 423 ? 13.758 9.805 13.969 1 96.19 423 THR A CA 1
ATOM 3386 C C . THR A 1 423 ? 14.203 11.094 14.656 1 96.19 423 THR A C 1
ATOM 3388 O O . THR A 1 423 ? 14.312 12.141 14.016 1 96.19 423 THR A O 1
ATOM 3391 N N . THR A 1 424 ? 14.352 10.992 15.93 1 94.25 424 THR A N 1
ATOM 3392 C CA . THR A 1 424 ? 14.758 12.18 16.672 1 94.25 424 THR A CA 1
ATOM 3393 C C . THR A 1 424 ? 16.156 12.633 16.25 1 94.25 424 THR A C 1
ATOM 3395 O O . THR A 1 424 ? 16.438 13.836 16.219 1 94.25 424 THR A O 1
ATOM 3398 N N . GLU A 1 425 ? 16.953 11.711 15.805 1 96.56 425 GLU A N 1
ATOM 3399 C CA . GLU A 1 425 ? 18.359 12.039 15.57 1 96.56 425 GLU A CA 1
ATOM 3400 C C . GLU A 1 425 ? 18.688 12.016 14.078 1 96.56 425 GLU A C 1
ATOM 3402 O O . GLU A 1 425 ? 19.609 12.703 13.625 1 96.56 425 GLU A O 1
ATOM 3407 N N . TRP A 1 426 ? 17.938 11.188 13.32 1 98.19 426 TRP A N 1
ATOM 3408 C CA . TRP A 1 426 ? 18.328 10.969 11.93 1 98.19 426 TRP A CA 1
ATOM 3409 C C . TRP A 1 426 ? 17.125 11.102 11 1 98.19 426 TRP A C 1
ATOM 3411 O O . TRP A 1 426 ? 15.984 10.859 11.406 1 98.19 426 TRP A O 1
ATOM 3421 N N . LYS A 1 427 ? 17.453 11.492 9.805 1 98.69 427 LYS A N 1
ATOM 3422 C CA . LYS A 1 427 ? 16.438 11.562 8.758 1 98.69 427 LYS A CA 1
ATOM 3423 C C . LYS A 1 427 ? 16.953 10.945 7.457 1 98.69 427 LYS A C 1
ATOM 3425 O O . LYS A 1 427 ? 18.062 11.266 7.008 1 98.69 427 LYS A O 1
ATOM 3430 N N . LEU A 1 428 ? 16.172 10.055 6.93 1 98.88 428 LEU A N 1
ATOM 3431 C CA . LEU A 1 428 ? 16.422 9.414 5.645 1 98.88 428 LEU A CA 1
ATOM 3432 C C . LEU A 1 428 ? 15.391 9.828 4.609 1 98.88 428 LEU A C 1
ATOM 3434 O O . LEU A 1 428 ? 14.188 9.859 4.902 1 98.88 428 LEU A O 1
ATOM 3438 N N . ILE A 1 429 ? 15.852 10.289 3.441 1 98.81 429 ILE A N 1
ATOM 3439 C CA . ILE A 1 429 ? 14.992 10.523 2.283 1 98.81 429 ILE A CA 1
ATOM 3440 C C . ILE A 1 429 ? 15.469 9.672 1.107 1 98.81 429 ILE A C 1
ATOM 3442 O O . ILE A 1 429 ? 16.656 9.664 0.785 1 98.81 429 ILE A O 1
ATOM 3446 N N . LEU A 1 430 ? 14.578 8.93 0.484 1 98.44 430 LEU A N 1
ATOM 3447 C CA . LEU A 1 430 ? 14.891 8.133 -0.699 1 98.44 430 LEU A CA 1
ATOM 3448 C C . LEU A 1 430 ? 14.078 8.609 -1.9 1 98.44 430 LEU A C 1
ATOM 3450 O O . LEU A 1 430 ? 12.906 8.953 -1.763 1 98.44 430 LEU A O 1
ATOM 3454 N N . TYR A 1 431 ? 14.703 8.594 -3.088 1 95.94 431 TYR A N 1
ATOM 3455 C CA . TYR A 1 431 ? 14.016 9.023 -4.301 1 95.94 431 TYR A CA 1
ATOM 3456 C C . TYR A 1 431 ? 14.664 8.414 -5.539 1 95.94 431 TYR A C 1
ATOM 3458 O O . TYR A 1 431 ? 15.781 7.906 -5.477 1 95.94 431 TYR A O 1
ATOM 3466 N N . ILE A 1 432 ? 13.938 8.344 -6.574 1 93.69 432 ILE A N 1
ATOM 3467 C CA . ILE A 1 432 ? 14.422 7.961 -7.895 1 93.69 432 ILE A CA 1
ATOM 3468 C C . ILE A 1 432 ? 14.203 9.109 -8.875 1 93.69 432 ILE A C 1
ATOM 3470 O O . ILE A 1 432 ? 13.125 9.719 -8.906 1 93.69 432 ILE A O 1
ATOM 3474 N N . GLU A 1 433 ? 15.25 9.406 -9.617 1 90.88 433 GLU A N 1
ATOM 3475 C CA . GLU A 1 433 ? 15.117 10.461 -10.617 1 90.88 433 GLU A CA 1
ATOM 3476 C C . GLU A 1 433 ? 14.227 10.016 -11.781 1 90.88 433 GLU A C 1
ATOM 3478 O O . GLU A 1 433 ? 14.25 8.844 -12.172 1 90.88 433 GLU A O 1
ATOM 3483 N N . GLY A 1 434 ? 13.43 10.938 -12.211 1 84.69 434 GLY A N 1
ATOM 3484 C CA . GLY A 1 434 ? 12.594 10.648 -13.367 1 84.69 434 GLY A CA 1
ATOM 3485 C C . GLY A 1 434 ? 11.141 10.398 -13 1 84.69 434 GLY A C 1
ATOM 3486 O O . GLY A 1 434 ? 10.727 10.68 -11.875 1 84.69 434 GLY A O 1
ATOM 3487 N N . SER A 1 435 ? 10.398 9.898 -13.992 1 81.12 435 SER A N 1
ATOM 3488 C CA . SER A 1 435 ? 8.961 9.727 -13.836 1 81.12 435 SER A CA 1
ATOM 3489 C C . SER A 1 435 ? 8.633 8.391 -13.172 1 81.12 435 SER A C 1
ATOM 3491 O O . SER A 1 435 ? 9.43 7.453 -13.227 1 81.12 435 SER A O 1
ATOM 3493 N N . VAL A 1 436 ? 7.457 8.344 -12.539 1 78.5 436 VAL A N 1
ATOM 3494 C CA . VAL A 1 436 ? 6.996 7.156 -11.828 1 78.5 436 VAL A CA 1
ATOM 3495 C C . VAL A 1 436 ? 6.793 6.008 -12.82 1 78.5 436 VAL A C 1
ATOM 3497 O O . VAL A 1 436 ? 7.016 4.844 -12.484 1 78.5 436 VAL A O 1
ATOM 3500 N N . ALA A 1 437 ? 6.484 6.25 -14.07 1 72.94 437 ALA A N 1
ATOM 3501 C CA . ALA A 1 437 ? 6.176 5.238 -15.078 1 72.94 437 ALA A CA 1
ATOM 3502 C C . ALA A 1 437 ? 7.379 4.336 -15.336 1 72.94 437 ALA A C 1
ATOM 3504 O O . ALA A 1 437 ? 7.227 3.125 -15.523 1 72.94 437 ALA A O 1
ATOM 3505 N N . GLU A 1 438 ? 8.594 4.859 -15.258 1 76.19 438 GLU A N 1
ATOM 3506 C CA . GLU A 1 438 ? 9.781 4.094 -15.609 1 76.19 438 GLU A CA 1
ATOM 3507 C C . GLU A 1 438 ? 10.57 3.688 -14.367 1 76.19 438 GLU A C 1
ATOM 3509 O O . GLU A 1 438 ? 11.555 2.949 -14.461 1 76.19 438 GLU A O 1
ATOM 3514 N N . SER A 1 439 ? 10.102 4.066 -13.234 1 83.44 439 SER A N 1
ATOM 3515 C CA . SER A 1 439 ? 10.938 3.957 -12.047 1 83.44 439 SER A CA 1
ATOM 3516 C C . SER A 1 439 ? 10.93 2.537 -11.484 1 83.44 439 SER A C 1
ATOM 3518 O O . SER A 1 439 ? 11.891 2.113 -10.844 1 83.44 439 SER A O 1
ATOM 3520 N N . ALA A 1 440 ? 9.945 1.814 -11.773 1 81.56 440 ALA A N 1
ATOM 3521 C CA . ALA A 1 440 ? 9.844 0.468 -11.219 1 81.56 440 ALA A CA 1
ATOM 3522 C C . ALA A 1 440 ? 10.992 -0.416 -11.711 1 81.56 440 ALA A C 1
ATOM 3524 O O . ALA A 1 440 ? 11.438 -1.317 -10.992 1 81.56 440 ALA A O 1
ATOM 3525 N N . SER A 1 441 ? 11.477 -0.154 -12.938 1 87.31 441 SER A N 1
ATOM 3526 C CA . SER A 1 441 ? 12.555 -0.95 -13.523 1 87.31 441 SER A CA 1
ATOM 3527 C C . SER A 1 441 ? 13.922 -0.394 -13.141 1 87.31 441 SER A C 1
ATOM 3529 O O . SER A 1 441 ? 14.953 -0.969 -13.5 1 87.31 441 SER A O 1
ATOM 3531 N N . ARG A 1 442 ? 13.93 0.732 -12.391 1 91.5 442 ARG A N 1
ATOM 3532 C CA . ARG A 1 442 ? 15.188 1.416 -12.102 1 91.5 442 ARG A CA 1
ATOM 3533 C C . ARG A 1 442 ? 15.391 1.581 -10.602 1 91.5 442 ARG A C 1
ATOM 3535 O O . ARG A 1 442 ? 16.047 2.52 -10.156 1 91.5 442 ARG A O 1
ATOM 3542 N N . VAL A 1 443 ? 14.82 0.711 -9.82 1 93.69 443 VAL A N 1
ATOM 3543 C CA . VAL A 1 443 ? 14.852 0.855 -8.367 1 93.69 443 VAL A CA 1
ATOM 3544 C C . VAL A 1 443 ? 16.297 0.722 -7.867 1 93.69 443 VAL A C 1
ATOM 3546 O O . VAL A 1 443 ? 16.625 1.227 -6.793 1 93.69 443 VAL A O 1
ATOM 3549 N N . HIS A 1 444 ? 17.234 0.062 -8.641 1 92.44 444 HIS A N 1
ATOM 3550 C CA . HIS A 1 444 ? 18.641 -0.063 -8.289 1 92.44 444 HIS A CA 1
ATOM 3551 C C . HIS A 1 444 ? 19.359 1.276 -8.406 1 92.44 444 HIS A C 1
ATOM 3553 O O . HIS A 1 444 ? 20.484 1.427 -7.93 1 92.44 444 HIS A O 1
ATOM 3559 N N . GLU A 1 445 ? 18.656 2.289 -9.031 1 94.56 445 GLU A N 1
ATOM 3560 C CA . GLU A 1 445 ? 19.234 3.621 -9.195 1 94.56 445 GLU A CA 1
ATOM 3561 C C . GLU A 1 445 ? 18.75 4.574 -8.109 1 94.56 445 GLU A C 1
ATOM 3563 O O . GLU A 1 445 ? 18.922 5.789 -8.219 1 94.56 445 GLU A O 1
ATOM 3568 N N . THR A 1 446 ? 18.188 4.023 -7.074 1 96.69 446 THR A N 1
ATOM 3569 C CA . THR A 1 446 ? 17.672 4.84 -5.977 1 96.69 446 THR A CA 1
ATOM 3570 C C . THR A 1 446 ? 18.797 5.676 -5.359 1 96.69 446 THR A C 1
ATOM 3572 O O . THR A 1 446 ? 19.906 5.18 -5.156 1 96.69 446 THR A O 1
ATOM 3575 N N . LYS A 1 447 ? 18.469 6.922 -5.176 1 97.38 447 LYS A N 1
ATOM 3576 C CA . LYS A 1 447 ? 19.359 7.852 -4.469 1 97.38 447 LYS A CA 1
ATOM 3577 C C . LYS A 1 447 ? 18.766 8.242 -3.115 1 97.38 447 LYS A C 1
ATOM 3579 O O . LYS A 1 447 ? 17.641 7.863 -2.787 1 97.38 447 LYS A O 1
ATOM 3584 N N . GLY A 1 448 ? 19.625 8.969 -2.32 1 98.25 448 GLY A N 1
ATOM 3585 C CA . GLY A 1 448 ? 19.078 9.289 -1.012 1 98.25 448 GLY A CA 1
ATOM 3586 C C . GLY A 1 448 ? 19.781 10.453 -0.343 1 98.25 448 GLY A C 1
ATOM 3587 O O . GLY A 1 448 ? 20.75 11 -0.889 1 98.25 448 GLY A O 1
ATOM 3588 N N . GLU A 1 449 ? 19.141 10.914 0.668 1 98.81 449 GLU A N 1
ATOM 3589 C CA . GLU A 1 449 ? 19.656 11.906 1.615 1 98.81 449 GLU A CA 1
ATOM 3590 C C . GLU A 1 449 ? 19.625 11.367 3.043 1 98.81 449 GLU A C 1
ATOM 3592 O O . GLU A 1 449 ? 18.688 10.672 3.434 1 98.81 449 GLU A O 1
ATOM 3597 N N . LEU A 1 450 ? 20.719 11.562 3.76 1 98.81 450 LEU A N 1
ATOM 3598 C CA . LEU A 1 450 ? 20.844 11.211 5.168 1 98.81 450 LEU A CA 1
ATOM 3599 C C . LEU A 1 450 ? 21.344 12.391 5.988 1 98.81 450 LEU A C 1
ATOM 3601 O O . LEU A 1 450 ? 22.422 12.93 5.715 1 98.81 450 LEU A O 1
ATOM 3605 N N . TYR A 1 451 ? 20.547 12.82 6.973 1 98.75 451 TYR A N 1
ATOM 3606 C CA . TYR A 1 451 ? 20.906 13.969 7.785 1 98.75 451 TYR A CA 1
ATOM 3607 C C . TYR A 1 451 ? 20.969 13.602 9.258 1 98.75 451 TYR A C 1
ATOM 3609 O O . TYR A 1 451 ? 20.078 12.93 9.773 1 98.75 451 TYR A O 1
ATOM 3617 N N . HIS A 1 452 ? 22.094 13.969 9.906 1 98.62 452 HIS A N 1
ATOM 3618 C CA . HIS A 1 452 ? 22.188 13.93 11.367 1 98.62 452 HIS A CA 1
ATOM 3619 C C . HIS A 1 452 ? 21.562 15.164 11.992 1 98.62 452 HIS A C 1
ATOM 3621 O O . HIS A 1 452 ? 22.234 16.188 12.156 1 98.62 452 HIS A O 1
ATOM 3627 N N . LEU A 1 453 ? 20.406 15.07 12.453 1 97.56 453 LEU A N 1
ATOM 3628 C CA . LEU A 1 453 ? 19.562 16.219 12.75 1 97.56 453 LEU A CA 1
ATOM 3629 C C . LEU A 1 453 ? 20.062 16.969 13.977 1 97.56 453 LEU A C 1
ATOM 3631 O O . LEU A 1 453 ? 19.875 18.188 14.086 1 97.56 453 LEU A O 1
ATOM 3635 N N . THR A 1 454 ? 20.703 16.297 14.914 1 95.62 454 THR A N 1
ATOM 3636 C CA . THR A 1 454 ? 21.234 16.953 16.109 1 95.62 454 THR A CA 1
ATOM 3637 C C . THR A 1 454 ? 22.453 17.797 15.758 1 95.62 454 THR A C 1
ATOM 3639 O O . THR A 1 454 ? 22.672 18.859 16.344 1 95.62 454 THR A O 1
ATOM 3642 N N . VAL A 1 455 ? 23.188 17.359 14.789 1 95.94 455 VAL A N 1
ATOM 3643 C CA . VAL A 1 455 ? 24.422 18.016 14.375 1 95.94 455 VAL A CA 1
ATOM 3644 C C . VAL A 1 455 ? 24.125 19.016 13.25 1 95.94 455 VAL A C 1
ATOM 3646 O O . VAL A 1 455 ? 24.766 20.062 13.164 1 95.94 455 VAL A O 1
ATOM 3649 N N . ASP A 1 456 ? 23.203 18.688 12.438 1 96.81 456 ASP A N 1
ATOM 3650 C CA . ASP A 1 456 ? 22.812 19.438 11.25 1 96.81 456 ASP A CA 1
ATOM 3651 C C . ASP A 1 456 ? 21.312 19.688 11.211 1 96.81 456 ASP A C 1
ATOM 3653 O O . ASP A 1 456 ? 20.609 19.188 10.32 1 96.81 456 ASP A O 1
ATOM 3657 N N . PRO A 1 457 ? 20.859 20.578 12.133 1 94.31 457 PRO A N 1
ATOM 3658 C CA . PRO A 1 457 ? 19.422 20.797 12.234 1 94.31 457 PRO A CA 1
ATOM 3659 C C . PRO A 1 457 ? 18.828 21.453 10.992 1 94.31 457 PRO A C 1
ATOM 3661 O O . PRO A 1 457 ? 17.609 21.422 10.789 1 94.31 457 PRO A O 1
ATOM 3664 N N . TYR A 1 458 ? 19.719 22.047 10.094 1 95.69 458 TYR A N 1
ATOM 3665 C CA . TYR A 1 458 ? 19.219 22.734 8.906 1 95.69 458 TYR A CA 1
ATOM 3666 C C . TYR A 1 458 ? 19.203 21.797 7.699 1 95.69 458 TYR A C 1
ATOM 3668 O O . TYR A 1 458 ? 18.766 22.172 6.613 1 95.69 458 TYR A O 1
ATOM 3676 N N . GLU A 1 459 ? 19.672 20.531 7.883 1 97.69 459 GLU A N 1
ATOM 3677 C CA . GLU A 1 459 ? 19.719 19.516 6.84 1 97.69 459 GLU A CA 1
ATOM 3678 C C . GLU A 1 459 ? 20.516 19.984 5.633 1 97.69 459 GLU A C 1
ATOM 3680 O O . GLU A 1 459 ? 20.062 19.875 4.492 1 97.69 459 GLU A O 1
ATOM 3685 N N . TRP A 1 460 ? 21.734 20.516 5.918 1 96.81 460 TRP A N 1
ATOM 3686 C CA . TRP A 1 460 ? 22.562 21.094 4.859 1 96.81 460 TRP A CA 1
ATOM 3687 C C . TRP A 1 460 ? 23.625 20.094 4.387 1 96.81 460 TRP A C 1
ATOM 3689 O O . TRP A 1 460 ? 24.156 20.234 3.287 1 96.81 460 TRP A O 1
ATOM 3699 N N . THR A 1 461 ? 23.984 19.094 5.199 1 97.25 461 THR A N 1
ATOM 3700 C CA . THR A 1 461 ? 25.031 18.141 4.867 1 97.25 461 THR A CA 1
ATOM 3701 C C . THR A 1 461 ? 24.438 16.75 4.645 1 97.25 461 THR A C 1
ATOM 3703 O O . THR A 1 461 ? 24.062 16.062 5.602 1 97.25 461 THR A O 1
ATOM 3706 N N . ASN A 1 462 ? 24.422 16.312 3.428 1 98.12 462 ASN A N 1
ATOM 3707 C CA . ASN A 1 462 ? 23.922 14.992 3.064 1 98.12 462 ASN A CA 1
ATOM 3708 C C . ASN A 1 462 ? 25 13.922 3.279 1 98.12 462 ASN A C 1
ATOM 3710 O O . ASN A 1 462 ? 26.016 13.906 2.584 1 98.12 462 ASN A O 1
ATOM 3714 N N . LEU A 1 463 ? 24.703 12.984 4.164 1 98.44 463 LEU A N 1
ATOM 3715 C CA . LEU A 1 463 ? 25.688 11.977 4.551 1 98.44 463 LEU A CA 1
ATOM 3716 C C . LEU A 1 463 ? 25.375 10.641 3.873 1 98.44 463 LEU A C 1
ATOM 3718 O O . LEU A 1 463 ? 25.984 9.617 4.211 1 98.44 463 LEU A O 1
ATOM 3722 N N . TYR A 1 464 ? 24.547 10.57 2.918 1 98.5 464 TYR A N 1
ATOM 3723 C CA . TYR A 1 464 ? 23.984 9.344 2.361 1 98.5 464 TYR A CA 1
ATOM 3724 C C . TYR A 1 464 ? 25.078 8.484 1.743 1 98.5 464 TYR A C 1
ATOM 3726 O O . TYR A 1 464 ? 25.078 7.258 1.885 1 98.5 464 TYR A O 1
ATOM 3734 N N . GLU A 1 465 ? 26.031 9.094 1.094 1 97.31 465 GLU A N 1
ATOM 3735 C CA . GLU A 1 465 ? 27.047 8.328 0.367 1 97.31 465 GLU A CA 1
ATOM 3736 C C . GLU A 1 465 ? 28.25 8.016 1.257 1 97.31 465 GLU A C 1
ATOM 3738 O O . GLU A 1 465 ? 29.172 7.305 0.842 1 97.31 465 GLU A O 1
ATOM 3743 N N . ASP A 1 466 ? 28.281 8.57 2.459 1 97.31 466 ASP A N 1
ATOM 3744 C CA . ASP A 1 466 ? 29.391 8.344 3.381 1 97.31 466 ASP A CA 1
ATOM 3745 C C . ASP A 1 466 ? 29.312 6.953 4 1 97.31 466 ASP A C 1
ATOM 3747 O O . ASP A 1 466 ? 28.422 6.676 4.816 1 97.31 466 ASP A O 1
ATOM 3751 N N . GLN A 1 467 ? 30.25 6.133 3.746 1 96 467 GLN A N 1
ATOM 3752 C CA . GLN A 1 467 ? 30.25 4.738 4.176 1 96 467 GLN A CA 1
ATOM 3753 C C . GLN A 1 467 ? 30.391 4.633 5.691 1 96 467 GLN A C 1
ATOM 3755 O O . GLN A 1 467 ? 30.031 3.609 6.281 1 96 467 GLN A O 1
ATOM 3760 N N . GLN A 1 468 ? 30.875 5.719 6.309 1 97.12 468 GLN A N 1
ATOM 3761 C CA . GLN A 1 468 ? 30.969 5.727 7.766 1 97.12 468 GLN A CA 1
ATOM 3762 C C . GLN A 1 468 ? 29.594 5.645 8.398 1 97.12 468 GLN A C 1
ATOM 3764 O O . GLN A 1 468 ? 29.453 5.266 9.57 1 97.12 468 GLN A O 1
ATOM 3769 N N . HIS A 1 469 ? 28.562 5.977 7.586 1 97.75 469 HIS A N 1
ATOM 3770 C CA . HIS A 1 469 ? 27.203 6 8.117 1 97.75 469 HIS A CA 1
ATOM 3771 C C . HIS A 1 469 ? 26.359 4.887 7.516 1 97.75 469 HIS A C 1
ATOM 3773 O O . HIS A 1 469 ? 25.125 4.945 7.566 1 97.75 469 HIS A O 1
ATOM 3779 N N . ALA A 1 470 ? 27 3.85 6.961 1 97.31 470 ALA A N 1
ATOM 3780 C CA . ALA A 1 470 ? 26.297 2.762 6.281 1 97.31 470 ALA A CA 1
ATOM 3781 C C . ALA A 1 470 ? 25.375 2.01 7.242 1 97.31 470 ALA A C 1
ATOM 3783 O O . ALA A 1 470 ? 24.266 1.63 6.883 1 97.31 470 ALA A O 1
ATOM 3784 N N . THR A 1 471 ? 25.797 1.81 8.469 1 97.19 471 THR A N 1
ATOM 3785 C CA . THR A 1 471 ? 25.031 1.037 9.438 1 97.19 471 THR A CA 1
ATOM 3786 C C . THR A 1 471 ? 23.719 1.746 9.781 1 97.19 471 THR A C 1
ATOM 3788 O O . THR A 1 471 ? 22.656 1.143 9.734 1 97.19 471 THR A O 1
ATOM 3791 N N . ILE A 1 472 ? 23.781 3.07 10.086 1 97.88 472 ILE A N 1
ATOM 3792 C CA . ILE A 1 472 ? 22.578 3.814 10.438 1 97.88 472 ILE A CA 1
ATOM 3793 C C . ILE A 1 472 ? 21.703 3.992 9.203 1 97.88 472 ILE A C 1
ATOM 3795 O O . ILE A 1 472 ? 20.469 3.941 9.297 1 97.88 472 ILE A O 1
ATOM 3799 N N . ARG A 1 473 ? 22.328 4.16 8.055 1 98.44 473 ARG A N 1
ATOM 3800 C CA . ARG A 1 473 ? 21.594 4.262 6.797 1 98.44 473 ARG A CA 1
ATOM 3801 C C . ARG A 1 473 ? 20.766 3.008 6.551 1 98.44 473 ARG A C 1
ATOM 3803 O O . ARG A 1 473 ? 19.562 3.1 6.254 1 98.44 473 ARG A O 1
ATOM 3810 N N . GLU A 1 474 ? 21.344 1.856 6.719 1 98.25 474 GLU A N 1
ATOM 3811 C CA . GLU A 1 474 ? 20.641 0.592 6.52 1 98.25 474 GLU A CA 1
ATOM 3812 C C . GLU A 1 474 ? 19.562 0.395 7.57 1 98.25 474 GLU A C 1
ATOM 3814 O O . GLU A 1 474 ? 18.469 -0.089 7.262 1 98.25 474 GLU A O 1
ATOM 3819 N N . GLN A 1 475 ? 19.891 0.754 8.773 1 97.56 475 GLN A N 1
ATOM 3820 C CA . GLN A 1 475 ? 18.906 0.63 9.844 1 97.56 475 GLN A CA 1
ATOM 3821 C C . GLN A 1 475 ? 17.656 1.439 9.531 1 97.56 475 GLN A C 1
ATOM 3823 O O . GLN A 1 475 ? 16.531 0.941 9.68 1 97.56 475 GLN A O 1
ATOM 3828 N N . LEU A 1 476 ? 17.812 2.646 9.117 1 98.5 476 LEU A N 1
ATOM 3829 C CA . LEU A 1 476 ? 16.672 3.512 8.82 1 98.5 476 LEU A CA 1
ATOM 3830 C C . LEU A 1 476 ? 15.875 2.979 7.629 1 98.5 476 LEU A C 1
ATOM 3832 O O . LEU A 1 476 ? 14.648 3.039 7.621 1 98.5 476 LEU A O 1
ATOM 3836 N N . LYS A 1 477 ? 16.625 2.463 6.629 1 98.56 477 LYS A N 1
ATOM 3837 C CA . LYS A 1 477 ? 15.938 1.848 5.496 1 98.56 477 LYS A CA 1
ATOM 3838 C C . LYS A 1 477 ? 15.094 0.655 5.945 1 98.56 477 LYS A C 1
ATOM 3840 O O . LYS A 1 477 ? 13.961 0.483 5.492 1 98.56 477 LYS A O 1
ATOM 3845 N N . THR A 1 478 ? 15.625 -0.159 6.848 1 98.19 478 THR A N 1
ATOM 3846 C CA . THR A 1 478 ? 14.93 -1.331 7.363 1 98.19 478 THR A CA 1
ATOM 3847 C C . THR A 1 478 ? 13.672 -0.918 8.133 1 98.19 478 THR A C 1
ATOM 3849 O O . THR A 1 478 ? 12.594 -1.474 7.914 1 98.19 478 THR A O 1
ATOM 3852 N N . GLU A 1 479 ? 13.82 0.078 8.977 1 97.62 479 GLU A N 1
ATOM 3853 C CA . GLU A 1 479 ? 12.688 0.561 9.758 1 97.62 479 GLU A CA 1
ATOM 3854 C C . GLU A 1 479 ? 11.586 1.104 8.859 1 97.62 479 GLU A C 1
ATOM 3856 O O . GLU A 1 479 ? 10.406 0.779 9.039 1 97.62 479 GLU A O 1
ATOM 3861 N N . LEU A 1 480 ? 11.977 1.92 7.883 1 98.25 480 LEU A N 1
ATOM 3862 C CA . LEU A 1 480 ? 11.008 2.498 6.961 1 98.25 480 LEU A CA 1
ATOM 3863 C C . LEU A 1 480 ? 10.273 1.406 6.191 1 98.25 480 LEU A C 1
ATOM 3865 O O . LEU A 1 480 ? 9.039 1.422 6.105 1 98.25 480 LEU A O 1
ATOM 3869 N N . LEU A 1 481 ? 11.055 0.498 5.688 1 98.06 481 LEU A N 1
ATOM 3870 C CA . LEU A 1 481 ? 10.492 -0.589 4.898 1 98.06 481 LEU A CA 1
ATOM 3871 C C . LEU A 1 481 ? 9.469 -1.381 5.711 1 98.06 481 LEU A C 1
ATOM 3873 O O . LEU A 1 481 ? 8.344 -1.603 5.258 1 98.06 481 LEU A O 1
ATOM 3877 N N . MET A 1 482 ? 9.758 -1.754 6.887 1 96.56 482 MET A N 1
ATOM 3878 C CA . MET A 1 482 ? 8.875 -2.617 7.668 1 96.56 482 MET A CA 1
ATOM 3879 C C . MET A 1 482 ? 7.73 -1.814 8.273 1 96.56 482 MET A C 1
ATOM 3881 O O . MET A 1 482 ? 6.641 -2.348 8.492 1 96.56 482 MET A O 1
ATOM 3885 N N . HIS A 1 483 ? 7.977 -0.534 8.547 1 96.06 483 HIS A N 1
ATOM 3886 C CA . HIS A 1 483 ? 6.859 0.324 8.914 1 96.06 483 HIS A CA 1
ATOM 3887 C C . HIS A 1 483 ? 5.789 0.338 7.832 1 96.06 483 HIS A C 1
ATOM 3889 O O . HIS A 1 483 ? 4.602 0.166 8.125 1 96.06 483 HIS A O 1
ATOM 3895 N N . LEU A 1 484 ? 6.23 0.505 6.621 1 95.5 484 LEU A N 1
ATOM 3896 C CA . LEU A 1 484 ? 5.297 0.53 5.5 1 95.5 484 LEU A CA 1
ATOM 3897 C C . LEU A 1 484 ? 4.66 -0.84 5.297 1 95.5 484 LEU A C 1
ATOM 3899 O O . LEU A 1 484 ? 3.459 -0.938 5.031 1 95.5 484 LEU A O 1
ATOM 3903 N N . ALA A 1 485 ? 5.438 -1.896 5.438 1 93.81 485 ALA A N 1
ATOM 3904 C CA . ALA A 1 485 ? 4.91 -3.252 5.305 1 93.81 485 ALA A CA 1
ATOM 3905 C C . ALA A 1 485 ? 3.787 -3.504 6.305 1 93.81 485 ALA A C 1
ATOM 3907 O O . ALA A 1 485 ? 2.725 -4.016 5.938 1 93.81 485 ALA A O 1
ATOM 3908 N N . VAL A 1 486 ? 3.98 -3.109 7.527 1 91.69 486 VAL A N 1
ATOM 3909 C CA . VAL A 1 486 ? 2.998 -3.311 8.586 1 91.69 486 VAL A CA 1
ATOM 3910 C C . VAL A 1 486 ? 1.77 -2.443 8.328 1 91.69 486 VAL A C 1
ATOM 3912 O O . VAL A 1 486 ? 0.635 -2.904 8.477 1 91.69 486 VAL A O 1
ATOM 3915 N N . SER A 1 487 ? 2.002 -1.221 7.887 1 91 487 SER A N 1
ATOM 3916 C CA . SER A 1 487 ? 0.898 -0.303 7.625 1 91 487 SER A CA 1
ATOM 3917 C C . SER A 1 487 ? 0.006 -0.816 6.5 1 91 487 SER A C 1
ATOM 3919 O O . SER A 1 487 ? -1.222 -0.777 6.605 1 91 487 SER A O 1
ATOM 3921 N N . TRP A 1 488 ? 0.607 -1.327 5.48 1 88.19 488 TRP A N 1
ATOM 3922 C CA . TRP A 1 488 ? -0.154 -1.81 4.332 1 88.19 488 TRP A CA 1
ATOM 3923 C C . TRP A 1 488 ? -0.812 -3.15 4.641 1 88.19 488 TRP A C 1
ATOM 3925 O O . TRP A 1 488 ? -1.829 -3.502 4.039 1 88.19 488 TRP A O 1
ATOM 3935 N N . ALA A 1 489 ? -0.213 -3.904 5.574 1 84.25 489 ALA A N 1
ATOM 3936 C CA . ALA A 1 489 ? -0.825 -5.164 5.988 1 84.25 489 ALA A CA 1
ATOM 3937 C C . ALA A 1 489 ? -2.113 -4.918 6.77 1 84.25 489 ALA A C 1
ATOM 3939 O O . ALA A 1 489 ? -3.051 -5.715 6.699 1 84.25 489 ALA A O 1
ATOM 3940 N N . LYS A 1 490 ? -2.178 -3.857 7.457 1 79.94 490 LYS A N 1
ATOM 3941 C CA . LYS A 1 490 ? -3.35 -3.543 8.266 1 79.94 490 LYS A CA 1
ATOM 3942 C C . LYS A 1 490 ? -4.469 -2.955 7.414 1 79.94 490 LYS A C 1
ATOM 3944 O O . LYS A 1 490 ? -5.645 -3.244 7.637 1 79.94 490 LYS A O 1
ATOM 3949 N N . GLY A 1 491 ? -4.242 -2.18 6.254 1 76 491 GLY A N 1
ATOM 3950 C CA . GLY A 1 491 ? -5.27 -1.538 5.453 1 76 491 GLY A CA 1
ATOM 3951 C C . GLY A 1 491 ? -4.77 -0.322 4.695 1 76 491 GLY A C 1
ATOM 3952 O O . GLY A 1 491 ? -3.598 0.046 4.812 1 76 491 GLY A O 1
ATOM 3953 N N . PRO A 1 492 ? -5.629 0.323 3.859 1 67.62 492 PRO A N 1
ATOM 3954 C CA . PRO A 1 492 ? -7.031 -0.081 3.756 1 67.62 492 PRO A CA 1
ATOM 3955 C C . PRO A 1 492 ? -7.227 -1.33 2.898 1 67.62 492 PRO A C 1
ATOM 3957 O O . PRO A 1 492 ? -6.453 -1.57 1.969 1 67.62 492 PRO A O 1
ATOM 3960 N N . PHE A 1 493 ? -8.133 -2.262 3.537 1 62.69 493 PHE A N 1
ATOM 3961 C CA . PHE A 1 493 ? -8.555 -3.453 2.812 1 62.69 493 PHE A CA 1
ATOM 3962 C C . PHE A 1 493 ? -9.609 -3.104 1.77 1 62.69 493 PHE A C 1
ATOM 3964 O O . PHE A 1 493 ? -10.586 -2.418 2.074 1 62.69 493 PHE A O 1
ATOM 3971 N N . PHE A 1 494 ? -9.164 -3.279 0.584 1 60.06 494 PHE A N 1
ATOM 3972 C CA . PHE A 1 494 ? -10.211 -3.172 -0.423 1 60.06 494 PHE A CA 1
ATOM 3973 C C . PHE A 1 494 ? -11.203 -4.324 -0.299 1 60.06 494 PHE A C 1
ATOM 3975 O O . PHE A 1 494 ? -10.836 -5.488 -0.476 1 60.06 494 PHE A O 1
ATOM 3982 N N . TYR A 1 495 ? -12.445 -4.113 0.198 1 56.41 495 TYR A N 1
ATOM 3983 C CA . TYR A 1 495 ? -13.711 -4.844 0.159 1 56.41 495 TYR A CA 1
ATOM 3984 C C . TYR A 1 495 ? -13.594 -6.176 0.894 1 56.41 495 TYR A C 1
ATOM 3986 O O . TYR A 1 495 ? -14.414 -7.074 0.696 1 56.41 495 TYR A O 1
ATOM 3994 N N . ASP A 1 496 ? -12.336 -6.516 1.629 1 56.84 496 ASP A N 1
ATOM 3995 C CA . ASP A 1 496 ? -12.305 -7.773 2.371 1 56.84 496 ASP A CA 1
ATOM 3996 C C . ASP A 1 496 ? -12.867 -7.594 3.777 1 56.84 496 ASP A C 1
ATOM 3998 O O . ASP A 1 496 ? -12.125 -7.344 4.727 1 56.84 496 ASP A O 1
ATOM 4002 N N . ARG A 1 497 ? -14.078 -7.457 3.934 1 52.06 497 ARG A N 1
ATOM 4003 C CA . ARG A 1 497 ? -14.633 -7.227 5.262 1 52.06 497 ARG A CA 1
ATOM 4004 C C . ARG A 1 497 ? -14.336 -8.398 6.191 1 52.06 497 ARG A C 1
ATOM 4006 O O . ARG A 1 497 ? -14.195 -8.219 7.402 1 52.06 497 ARG A O 1
ATOM 4013 N N . GLY A 1 498 ? -14.266 -9.609 5.68 1 50.94 498 GLY A N 1
ATOM 4014 C CA . GLY A 1 498 ? -13.977 -10.766 6.516 1 50.94 498 GLY A CA 1
ATOM 4015 C C . GLY A 1 498 ? -12.539 -10.82 6.988 1 50.94 498 GLY A C 1
ATOM 4016 O O . GLY A 1 498 ? -12.219 -11.547 7.934 1 50.94 498 GLY A O 1
ATOM 4017 N N . GLY A 1 499 ? -11.711 -10.07 6.391 1 53.16 499 GLY A N 1
ATOM 4018 C CA . GLY A 1 499 ? -10.289 -10.141 6.676 1 53.16 499 GLY A CA 1
ATOM 4019 C C . GLY A 1 499 ? -9.883 -9.32 7.883 1 53.16 499 GLY A C 1
ATOM 4020 O O . GLY A 1 499 ? -8.711 -9.312 8.273 1 53.16 499 GLY A O 1
ATOM 4021 N N . THR A 1 500 ? -10.844 -8.578 8.438 1 56.47 500 THR A N 1
ATOM 4022 C CA . THR A 1 500 ? -10.445 -7.688 9.523 1 56.47 500 THR A CA 1
ATOM 4023 C C . THR A 1 500 ? -10.492 -8.422 10.867 1 56.47 500 THR A C 1
ATOM 4025 O O . THR A 1 500 ? -9.93 -7.945 11.852 1 56.47 500 THR A O 1
ATOM 4028 N N . LYS A 1 501 ? -11.125 -9.594 10.859 1 55.31 501 LYS A N 1
ATOM 4029 C CA . LYS A 1 501 ? -11.273 -10.297 12.125 1 55.31 501 LYS A CA 1
ATOM 4030 C C . LYS A 1 501 ? -9.906 -10.641 12.727 1 55.31 501 LYS A C 1
ATOM 4032 O O . LYS A 1 501 ? -9.695 -10.484 13.93 1 55.31 501 LYS A O 1
ATOM 4037 N N . PRO A 1 502 ? -8.977 -10.992 11.891 1 49.53 502 PRO A N 1
ATOM 4038 C CA . PRO A 1 502 ? -7.672 -11.336 12.469 1 49.53 502 PRO A CA 1
ATOM 4039 C C . PRO A 1 502 ? -6.93 -10.125 13.023 1 49.53 502 PRO A C 1
ATOM 4041 O O . PRO A 1 502 ? -5.957 -10.281 13.773 1 49.53 502 PRO A O 1
ATOM 4044 N N . LEU A 1 503 ? -7.367 -8.945 12.688 1 53.16 503 LEU A N 1
ATOM 4045 C CA . LEU A 1 503 ? -6.684 -7.738 13.141 1 53.16 503 LEU A CA 1
ATOM 4046 C C . LEU A 1 503 ? -7.184 -7.309 14.516 1 53.16 503 LEU A C 1
ATOM 4048 O O . LEU A 1 503 ? -6.609 -6.414 15.133 1 53.16 503 LEU A O 1
ATOM 4052 N N . GLU A 1 504 ? -8.227 -7.941 14.891 1 50.78 504 GLU A N 1
ATOM 4053 C CA . GLU A 1 504 ? -8.75 -7.594 16.203 1 50.78 504 GLU A CA 1
ATOM 4054 C C . GLU A 1 504 ? -7.891 -8.195 17.312 1 50.78 504 GLU A C 1
ATOM 4056 O O . GLU A 1 504 ? -7.332 -9.281 17.156 1 50.78 504 GLU A O 1
ATOM 4061 N N . LYS A 1 505 ? -7.496 -7.379 18.219 1 48.16 505 LYS A N 1
ATOM 4062 C CA . LYS A 1 505 ? -6.695 -7.801 19.359 1 48.16 505 LYS A CA 1
ATOM 4063 C C . LYS A 1 505 ? -7.398 -8.906 20.141 1 48.16 505 LYS A C 1
ATOM 4065 O O . LYS A 1 505 ? -8.609 -8.852 20.359 1 48.16 505 LYS A O 1
ATOM 4070 N N . MET B 1 1 ? -13.75 -8.141 -40.062 1 28.97 1 MET B N 1
ATOM 4071 C CA . MET B 1 1 ? -13.602 -8.656 -38.688 1 28.97 1 MET B CA 1
ATOM 4072 C C . MET B 1 1 ? -12.344 -8.102 -38.031 1 28.97 1 MET B C 1
ATOM 4074 O O . MET B 1 1 ? -11.484 -7.531 -38.719 1 28.97 1 MET B O 1
ATOM 4078 N N . SER B 1 2 ? -12.195 -8.562 -36.469 1 40.12 2 SER B N 1
ATOM 4079 C CA . SER B 1 2 ? -11.719 -8.969 -35.156 1 40.12 2 SER B CA 1
ATOM 4080 C C . SER B 1 2 ? -10.43 -9.773 -35.25 1 40.12 2 SER B C 1
ATOM 4082 O O . SER B 1 2 ? -9.984 -10.383 -34.281 1 40.12 2 SER B O 1
ATOM 4084 N N . GLN B 1 3 ? -9.938 -10.023 -36.406 1 49.75 3 GLN B N 1
ATOM 4085 C CA . GLN B 1 3 ? -8.883 -10.852 -37 1 49.75 3 GLN B CA 1
ATOM 4086 C C . GLN B 1 3 ? -7.52 -10.477 -36.438 1 49.75 3 GLN B C 1
ATOM 4088 O O . GLN B 1 3 ? -6.555 -11.234 -36.562 1 49.75 3 GLN B O 1
ATOM 4093 N N . ASP B 1 4 ? -7.547 -9.5 -35.625 1 78.81 4 ASP B N 1
ATOM 4094 C CA . ASP B 1 4 ? -6.207 -9.016 -35.312 1 78.81 4 ASP B CA 1
ATOM 4095 C C . ASP B 1 4 ? -5.824 -9.367 -33.875 1 78.81 4 ASP B C 1
ATOM 4097 O O . ASP B 1 4 ? -4.645 -9.344 -33.531 1 78.81 4 ASP B O 1
ATOM 4101 N N . LYS B 1 5 ? -6.859 -10.023 -33.125 1 93.25 5 LYS B N 1
ATOM 4102 C CA . LYS B 1 5 ? -6.523 -10.367 -31.75 1 93.25 5 LYS B CA 1
ATOM 4103 C C . LYS B 1 5 ? -6.262 -11.867 -31.609 1 93.25 5 LYS B C 1
ATOM 4105 O O . LYS B 1 5 ? -7.039 -12.688 -32.094 1 93.25 5 LYS B O 1
ATOM 4110 N N . PRO B 1 6 ? -5.246 -12.234 -30.953 1 98.12 6 PRO B N 1
ATOM 4111 C CA . PRO B 1 6 ? -4.992 -13.664 -30.766 1 98.12 6 PRO B CA 1
ATOM 4112 C C . PRO B 1 6 ? -5.965 -14.312 -29.781 1 98.12 6 PRO B C 1
ATOM 4114 O O . PRO B 1 6 ? -6.434 -13.656 -28.844 1 98.12 6 PRO B O 1
ATOM 4117 N N . ASN B 1 7 ? -6.324 -15.625 -30.094 1 98.5 7 ASN B N 1
ATOM 4118 C CA . ASN B 1 7 ? -6.93 -16.375 -29 1 98.5 7 ASN B CA 1
ATOM 4119 C C . ASN B 1 7 ? -6.008 -16.453 -27.797 1 98.5 7 ASN B C 1
ATOM 4121 O O . ASN B 1 7 ? -4.789 -16.531 -27.938 1 98.5 7 ASN B O 1
ATOM 4125 N N . ILE B 1 8 ? -6.539 -16.344 -26.656 1 98.75 8 ILE B N 1
ATOM 4126 C CA . ILE B 1 8 ? -5.773 -16.438 -25.406 1 98.75 8 ILE B CA 1
ATOM 4127 C C . ILE B 1 8 ? -6.18 -17.703 -24.656 1 98.75 8 ILE B C 1
ATOM 4129 O O . ILE B 1 8 ? -7.316 -17.828 -24.203 1 98.75 8 ILE B O 1
ATOM 4133 N N . ILE B 1 9 ? -5.27 -18.641 -24.609 1 98.88 9 ILE B N 1
ATOM 4134 C CA . ILE B 1 9 ? -5.473 -19.906 -23.922 1 98.88 9 ILE B CA 1
ATOM 4135 C C . ILE B 1 9 ? -4.711 -19.906 -22.594 1 98.88 9 ILE B C 1
ATOM 4137 O O . ILE B 1 9 ? -3.479 -19.906 -22.578 1 98.88 9 ILE B O 1
ATOM 4141 N N . PHE B 1 10 ? -5.465 -19.891 -21.5 1 98.88 10 PHE B N 1
ATOM 4142 C CA . PHE B 1 10 ? -4.906 -19.781 -20.156 1 98.88 10 PHE B CA 1
ATOM 4143 C C . PHE B 1 10 ? -5.008 -21.109 -19.422 1 98.88 10 PHE B C 1
ATOM 4145 O O . PHE B 1 10 ? -6.082 -21.484 -18.938 1 98.88 10 PHE B O 1
ATOM 4152 N N . LEU B 1 11 ? -3.906 -21.797 -19.266 1 98.88 11 LEU B N 1
ATOM 4153 C CA . LEU B 1 11 ? -3.816 -23.078 -18.594 1 98.88 11 LEU B CA 1
ATOM 4154 C C . LEU B 1 11 ? -3.16 -22.922 -17.219 1 98.88 11 LEU B C 1
ATOM 4156 O O . LEU B 1 11 ? -2.119 -22.266 -17.094 1 98.88 11 LEU B O 1
ATOM 4160 N N . MET B 1 12 ? -3.787 -23.547 -16.203 1 98.62 12 MET B N 1
ATOM 4161 C CA . MET B 1 12 ? -3.27 -23.312 -14.852 1 98.62 12 MET B CA 1
ATOM 4162 C C . MET B 1 12 ? -3.398 -24.578 -14 1 98.62 12 MET B C 1
ATOM 4164 O O . MET B 1 12 ? -4.363 -25.328 -14.148 1 98.62 12 MET B O 1
ATOM 4168 N N . THR B 1 13 ? -2.422 -24.781 -13.18 1 98.5 13 THR B N 1
ATOM 4169 C CA . THR B 1 13 ? -2.48 -25.781 -12.117 1 98.5 13 THR B CA 1
ATOM 4170 C C . THR B 1 13 ? -2.48 -25.109 -10.742 1 98.5 13 THR B C 1
ATOM 4172 O O . THR B 1 13 ? -2.242 -23.906 -10.633 1 98.5 13 THR B O 1
ATOM 4175 N N . ASP B 1 14 ? -2.822 -25.844 -9.75 1 97.19 14 ASP B N 1
ATOM 4176 C CA . ASP B 1 14 ? -2.768 -25.375 -8.375 1 97.19 14 ASP B CA 1
ATOM 4177 C C . ASP B 1 14 ? -1.587 -26 -7.629 1 97.19 14 ASP B C 1
ATOM 4179 O O . ASP B 1 14 ? -1.528 -27.219 -7.457 1 97.19 14 ASP B O 1
ATOM 4183 N N . GLN B 1 15 ? -0.622 -25.109 -7.254 1 97.38 15 GLN B N 1
ATOM 4184 C CA . GLN B 1 15 ? 0.412 -25.562 -6.324 1 97.38 15 GLN B CA 1
ATOM 4185 C C . GLN B 1 15 ? 1.426 -26.453 -7.027 1 97.38 15 GLN B C 1
ATOM 4187 O O . GLN B 1 15 ? 1.798 -27.516 -6.508 1 97.38 15 GLN B O 1
ATOM 4192 N N . GLN B 1 16 ? 1.71 -26.125 -8.25 1 98.31 16 GLN B N 1
ATOM 4193 C CA . GLN B 1 16 ? 2.783 -26.812 -8.961 1 98.31 16 GLN B CA 1
ATOM 4194 C C . GLN B 1 16 ? 4.105 -26.062 -8.82 1 98.31 16 GLN B C 1
ATOM 4196 O O . GLN B 1 16 ? 4.211 -24.891 -9.211 1 98.31 16 GLN B O 1
ATOM 4201 N N . ARG B 1 17 ? 5.078 -26.75 -8.336 1 97.69 17 ARG B N 1
ATOM 4202 C CA . ARG B 1 17 ? 6.391 -26.156 -8.094 1 97.69 17 ARG B CA 1
ATOM 4203 C C . ARG B 1 17 ? 7.109 -25.859 -9.406 1 97.69 17 ARG B C 1
ATOM 4205 O O . ARG B 1 17 ? 6.891 -26.531 -10.406 1 97.69 17 ARG B O 1
ATOM 4212 N N . TRP B 1 18 ? 8.008 -24.891 -9.375 1 97.75 18 TRP B N 1
ATOM 4213 C CA . TRP B 1 18 ? 8.625 -24.312 -10.57 1 97.75 18 TRP B CA 1
ATOM 4214 C C . TRP B 1 18 ? 9.398 -25.391 -11.344 1 97.75 18 TRP B C 1
ATOM 4216 O O . TRP B 1 18 ? 9.5 -25.312 -12.57 1 97.75 18 TRP B O 1
ATOM 4226 N N . ASP B 1 19 ? 9.961 -26.375 -10.68 1 96.62 19 ASP B N 1
ATOM 4227 C CA . ASP B 1 19 ? 10.836 -27.344 -11.312 1 96.62 19 ASP B CA 1
ATOM 4228 C C . ASP B 1 19 ? 10.07 -28.625 -11.656 1 96.62 19 ASP B C 1
ATOM 4230 O O . ASP B 1 19 ? 10.68 -29.656 -11.969 1 96.62 19 ASP B O 1
ATOM 4234 N N . CYS B 1 20 ? 8.789 -28.578 -11.633 1 97.5 20 CYS B N 1
ATOM 4235 C CA . CYS B 1 20 ? 8.008 -29.781 -11.859 1 97.5 20 CYS B CA 1
ATOM 4236 C C . CYS B 1 20 ? 7.41 -29.781 -13.266 1 97.5 20 CYS B C 1
ATOM 4238 O O . CYS B 1 20 ? 6.207 -30 -13.43 1 97.5 20 CYS B O 1
ATOM 4240 N N . ILE B 1 21 ? 8.164 -29.594 -14.188 1 98.06 21 ILE B N 1
ATOM 4241 C CA . ILE B 1 21 ? 7.965 -29.812 -15.617 1 98.06 21 ILE B CA 1
ATOM 4242 C C . ILE B 1 21 ? 9.211 -30.469 -16.219 1 98.06 21 ILE B C 1
ATOM 4244 O O . ILE B 1 21 ? 10.312 -30.297 -15.695 1 98.06 21 ILE B O 1
ATOM 4248 N N . GLY B 1 22 ? 9.008 -31.156 -17.219 1 97.75 22 GLY B N 1
ATOM 4249 C CA . GLY B 1 22 ? 10.109 -31.891 -17.828 1 97.75 22 GLY B CA 1
ATOM 4250 C C . GLY B 1 22 ? 11.234 -30.984 -18.297 1 97.75 22 GLY B C 1
ATOM 4251 O O . GLY B 1 22 ? 12.398 -31.391 -18.328 1 97.75 22 GLY B O 1
ATOM 4252 N N . THR B 1 23 ? 11.008 -29.766 -18.625 1 96.88 23 THR B N 1
ATOM 4253 C CA . THR B 1 23 ? 11.969 -28.766 -19.078 1 96.88 23 THR B CA 1
ATOM 4254 C C . THR B 1 23 ? 13.039 -28.531 -18.016 1 96.88 23 THR B C 1
ATOM 4256 O O . THR B 1 23 ? 14.203 -28.281 -18.344 1 96.88 23 THR B O 1
ATOM 4259 N N . PHE B 1 24 ? 12.695 -28.672 -16.75 1 96.12 24 PHE B N 1
ATOM 4260 C CA . PHE B 1 24 ? 13.633 -28.359 -15.672 1 96.12 24 PHE B CA 1
ATOM 4261 C C . PHE B 1 24 ? 13.992 -29.609 -14.883 1 96.12 24 PHE B C 1
ATOM 4263 O O . PHE B 1 24 ? 14.969 -29.625 -14.133 1 96.12 24 PHE B O 1
ATOM 4270 N N . ASN B 1 25 ? 13.18 -30.656 -14.992 1 96.19 25 ASN B N 1
ATOM 4271 C CA . ASN B 1 25 ? 13.352 -31.891 -14.258 1 96.19 25 ASN B CA 1
ATOM 4272 C C . ASN B 1 25 ? 13.203 -33.125 -15.172 1 96.19 25 ASN B C 1
ATOM 4274 O O . ASN B 1 25 ? 12.086 -33.5 -15.531 1 96.19 25 ASN B O 1
ATOM 4278 N N . GLU B 1 26 ? 14.211 -33.781 -15.445 1 95.19 26 GLU B N 1
ATOM 4279 C CA . GLU B 1 26 ? 14.242 -34.875 -16.422 1 95.19 26 GLU B CA 1
ATOM 4280 C C . GLU B 1 26 ? 13.422 -36.062 -15.945 1 95.19 26 GLU B C 1
ATOM 4282 O O . GLU B 1 26 ? 13.062 -36.938 -16.734 1 95.19 26 GLU B O 1
ATOM 4287 N N . HIS B 1 27 ? 13.125 -36.094 -14.688 1 96.25 27 HIS B N 1
ATOM 4288 C CA . HIS B 1 27 ? 12.406 -37.25 -14.133 1 96.25 27 HIS B CA 1
ATOM 4289 C C . HIS B 1 27 ? 10.906 -37.094 -14.352 1 96.25 27 HIS B C 1
ATOM 4291 O O . HIS B 1 27 ? 10.164 -38.062 -14.234 1 96.25 27 HIS B O 1
ATOM 4297 N N . ILE B 1 28 ? 10.414 -35.906 -14.625 1 97.56 28 ILE B N 1
ATOM 4298 C CA . ILE B 1 28 ? 8.977 -35.688 -14.664 1 97.56 28 ILE B CA 1
ATOM 4299 C C . ILE B 1 28 ? 8.484 -35.719 -16.109 1 97.56 28 ILE B C 1
ATOM 4301 O O . ILE B 1 28 ? 9.156 -35.188 -17.016 1 97.56 28 ILE B O 1
ATOM 4305 N N . HIS B 1 29 ? 7.359 -36.312 -16.312 1 98.25 29 HIS B N 1
ATOM 4306 C CA . HIS B 1 29 ? 6.773 -36.438 -17.641 1 98.25 29 HIS B CA 1
ATOM 4307 C C . HIS B 1 29 ? 5.676 -35.406 -17.875 1 98.25 29 HIS B C 1
ATOM 4309 O O . HIS B 1 29 ? 4.531 -35.625 -17.469 1 98.25 29 HIS B O 1
ATOM 4315 N N . THR B 1 30 ? 6.012 -34.375 -18.562 1 98.69 30 THR B N 1
ATOM 4316 C CA . THR B 1 30 ? 5.051 -33.375 -18.969 1 98.69 30 THR B CA 1
ATOM 4317 C C . THR B 1 30 ? 5.25 -32.969 -20.422 1 98.69 30 THR B C 1
ATOM 4319 O O . THR B 1 30 ? 5.527 -31.797 -20.719 1 98.69 30 THR B O 1
ATOM 4322 N N . PRO B 1 31 ? 5.035 -33.906 -21.344 1 98.69 31 PRO B N 1
ATOM 4323 C CA . PRO B 1 31 ? 5.406 -33.688 -22.75 1 98.69 31 PRO B CA 1
ATOM 4324 C C . PRO B 1 31 ? 4.68 -32.5 -23.375 1 98.69 31 PRO B C 1
ATOM 4326 O O . PRO B 1 31 ? 5.238 -31.797 -24.234 1 98.69 31 PRO B O 1
ATOM 4329 N N . ASN B 1 32 ? 3.473 -32.281 -23.062 1 98.75 32 ASN B N 1
ATOM 4330 C CA . ASN B 1 32 ? 2.725 -31.172 -23.672 1 98.75 32 ASN B CA 1
ATOM 4331 C C . ASN B 1 32 ? 3.209 -29.812 -23.172 1 98.75 32 ASN B C 1
ATOM 4333 O O . ASN B 1 32 ? 3.361 -28.875 -23.953 1 98.75 32 ASN B O 1
ATOM 4337 N N . LEU B 1 33 ? 3.498 -29.703 -21.844 1 98.75 33 LEU B N 1
ATOM 4338 C CA . LEU B 1 33 ? 4.066 -28.469 -21.312 1 98.75 33 LEU B CA 1
ATOM 4339 C C . LEU B 1 33 ? 5.473 -28.234 -21.859 1 98.75 33 LEU B C 1
ATOM 4341 O O . LEU B 1 33 ? 5.859 -27.094 -22.125 1 98.75 33 LEU B O 1
ATOM 4345 N N . ASP B 1 34 ? 6.211 -29.344 -22.031 1 98.75 34 ASP B N 1
ATOM 4346 C CA . ASP B 1 34 ? 7.551 -29.234 -22.594 1 98.75 34 ASP B CA 1
ATOM 4347 C C . ASP B 1 34 ? 7.496 -28.766 -24.047 1 98.75 34 ASP B C 1
ATOM 4349 O O . ASP B 1 34 ? 8.359 -28 -24.484 1 98.75 34 ASP B O 1
ATOM 4353 N N . ARG B 1 35 ? 6.531 -29.203 -24.734 1 98.38 35 ARG B N 1
ATOM 4354 C CA . ARG B 1 35 ? 6.332 -28.719 -26.094 1 98.38 35 ARG B CA 1
ATOM 4355 C C . ARG B 1 35 ? 6.016 -27.219 -26.094 1 98.38 35 ARG B C 1
ATOM 4357 O O . ARG B 1 35 ? 6.559 -26.469 -26.906 1 98.38 35 ARG B O 1
ATOM 4364 N N . LEU B 1 36 ? 5.137 -26.781 -25.188 1 98.5 36 LEU B N 1
ATOM 4365 C CA . LEU B 1 36 ? 4.852 -25.359 -25.062 1 98.5 36 LEU B CA 1
ATOM 4366 C C . LEU B 1 36 ? 6.121 -24.562 -24.766 1 98.5 36 LEU B C 1
ATOM 4368 O O . LEU B 1 36 ? 6.34 -23.5 -25.344 1 98.5 36 LEU B O 1
ATOM 4372 N N . ALA B 1 37 ? 6.926 -25.125 -23.844 1 98.44 37 ALA B N 1
ATOM 4373 C CA . ALA B 1 37 ? 8.188 -24.484 -23.5 1 98.44 37 ALA B CA 1
ATOM 4374 C C . ALA B 1 37 ? 9.086 -24.359 -24.734 1 98.44 37 ALA B C 1
ATOM 4376 O O . ALA B 1 37 ? 9.695 -23.312 -24.969 1 98.44 37 ALA B O 1
ATOM 4377 N N . SER B 1 38 ? 9.086 -25.375 -25.562 1 97.44 38 SER B N 1
ATOM 4378 C CA . SER B 1 38 ? 9.938 -25.391 -26.734 1 97.44 38 SER B CA 1
ATOM 4379 C C . SER B 1 38 ? 9.414 -24.453 -27.828 1 97.44 38 SER B C 1
ATOM 4381 O O . SER B 1 38 ? 10.156 -24.047 -28.719 1 97.44 38 SER B O 1
ATOM 4383 N N . GLU B 1 39 ? 8.148 -24.047 -27.719 1 96.62 39 GLU B N 1
ATOM 4384 C CA . GLU B 1 39 ? 7.516 -23.203 -28.734 1 96.62 39 GLU B CA 1
ATOM 4385 C C . GLU B 1 39 ? 7.238 -21.797 -28.188 1 96.62 39 GLU B C 1
ATOM 4387 O O . GLU B 1 39 ? 6.562 -21 -28.828 1 96.62 39 GLU B O 1
ATOM 4392 N N . GLY B 1 40 ? 7.762 -21.578 -27 1 98.5 40 GLY B N 1
ATOM 4393 C CA . GLY B 1 40 ? 7.469 -20.312 -26.359 1 98.5 40 GLY B CA 1
ATOM 4394 C C . GLY B 1 40 ? 8.625 -19.781 -25.547 1 98.5 40 GLY B C 1
ATOM 4395 O O . GLY B 1 40 ? 9.789 -20 -25.875 1 98.5 40 GLY B O 1
ATOM 4396 N N . ILE B 1 41 ? 8.32 -18.938 -24.641 1 98.69 41 ILE B N 1
ATOM 4397 C CA . ILE B 1 41 ? 9.234 -18.391 -23.656 1 98.69 41 ILE B CA 1
ATOM 4398 C C . ILE B 1 41 ? 8.945 -18.984 -22.281 1 98.69 41 ILE B C 1
ATOM 4400 O O . ILE B 1 41 ? 7.812 -18.938 -21.797 1 98.69 41 ILE B O 1
ATOM 4404 N N . THR B 1 42 ? 9.93 -19.656 -21.703 1 98.69 42 THR B N 1
ATOM 4405 C CA . THR B 1 42 ? 9.805 -20.156 -20.344 1 98.69 42 THR B CA 1
ATOM 4406 C C . THR B 1 42 ? 10.453 -19.188 -19.359 1 98.69 42 THR B C 1
ATOM 4408 O O . THR B 1 42 ? 11.641 -18.875 -19.469 1 98.69 42 THR B O 1
ATOM 4411 N N . PHE B 1 43 ? 9.688 -18.703 -18.406 1 98.31 43 PHE B N 1
ATOM 4412 C CA . PHE B 1 43 ? 10.203 -17.797 -17.391 1 98.31 43 PHE B CA 1
ATOM 4413 C C . PHE B 1 43 ? 10.68 -18.562 -16.172 1 98.31 43 PHE B C 1
ATOM 4415 O O . PHE B 1 43 ? 9.891 -18.875 -15.273 1 98.31 43 PHE B O 1
ATOM 4422 N N . ARG B 1 44 ? 11.891 -18.734 -16.094 1 96.62 44 ARG B N 1
ATOM 4423 C CA . ARG B 1 44 ? 12.5 -19.641 -15.133 1 96.62 44 ARG B CA 1
ATOM 4424 C C . ARG B 1 44 ? 12.398 -19.078 -13.711 1 96.62 44 ARG B C 1
ATOM 4426 O O . ARG B 1 44 ? 12.344 -19.844 -12.742 1 96.62 44 ARG B O 1
ATOM 4433 N N . GLU B 1 45 ? 12.344 -17.766 -13.57 1 96 45 GLU B N 1
ATOM 4434 C CA . GLU B 1 45 ? 12.43 -17.141 -12.25 1 96 45 GLU B CA 1
ATOM 4435 C C . GLU B 1 45 ? 11.07 -16.578 -11.828 1 96 45 GLU B C 1
ATOM 4437 O O . GLU B 1 45 ? 11.008 -15.641 -11.031 1 96 45 GLU B O 1
ATOM 4442 N N . ALA B 1 46 ? 9.992 -17.125 -12.344 1 98.31 46 ALA B N 1
ATOM 4443 C CA . ALA B 1 46 ? 8.664 -16.609 -12.07 1 98.31 46 ALA B CA 1
ATOM 4444 C C . ALA B 1 46 ? 8.266 -16.844 -10.617 1 98.31 46 ALA B C 1
ATOM 4446 O O . ALA B 1 46 ? 8.508 -17.922 -10.07 1 98.31 46 ALA B O 1
ATOM 4447 N N . VAL B 1 47 ? 7.695 -15.773 -10.008 1 98.62 47 VAL B N 1
ATOM 4448 C CA . VAL B 1 47 ? 7.348 -15.805 -8.594 1 98.62 47 VAL B CA 1
ATOM 4449 C C . VAL B 1 47 ? 5.895 -15.383 -8.406 1 98.62 47 VAL B C 1
ATOM 4451 O O . VAL B 1 47 ? 5.43 -14.438 -9.047 1 98.62 47 VAL B O 1
ATOM 4454 N N . CYS B 1 48 ? 5.168 -16.125 -7.539 1 98.62 48 CYS B N 1
ATOM 4455 C CA . CYS B 1 48 ? 3.838 -15.695 -7.133 1 98.62 48 CYS B CA 1
ATOM 4456 C C . CYS B 1 48 ? 3.92 -14.57 -6.109 1 98.62 48 CYS B C 1
ATOM 4458 O O . CYS B 1 48 ? 4.996 -14.289 -5.574 1 98.62 48 CYS B O 1
ATOM 4460 N N . GLN B 1 49 ? 2.844 -13.906 -5.883 1 98 49 GLN B N 1
ATOM 4461 C CA . GLN B 1 49 ? 2.881 -12.734 -5.016 1 98 49 GLN B CA 1
ATOM 4462 C C . GLN B 1 49 ? 2.428 -13.078 -3.602 1 98 49 GLN B C 1
ATOM 4464 O O . GLN B 1 49 ? 2.529 -12.25 -2.693 1 98 49 GLN B O 1
ATOM 4469 N N . SER B 1 50 ? 1.97 -14.242 -3.479 1 96.81 50 SER B N 1
ATOM 4470 C CA . SER B 1 50 ? 1.681 -14.844 -2.184 1 96.81 50 SER B CA 1
ATOM 4471 C C . SER B 1 50 ? 1.739 -16.359 -2.258 1 96.81 50 SER B C 1
ATOM 4473 O O . SER B 1 50 ? 1.245 -16.969 -3.213 1 96.81 50 SER B O 1
ATOM 4475 N N . PRO B 1 51 ? 2.355 -16.953 -1.267 1 95.94 51 PRO B N 1
ATOM 4476 C CA . PRO B 1 51 ? 2.396 -18.406 -1.255 1 95.94 51 PRO B CA 1
ATOM 4477 C C . PRO B 1 51 ? 1.126 -19.031 -0.679 1 95.94 51 PRO B C 1
ATOM 4479 O O . PRO B 1 51 ? 1.198 -19.875 0.217 1 95.94 51 PRO B O 1
ATOM 4482 N N . MET B 1 52 ? 0.013 -18.547 -1.233 1 93.81 52 MET B N 1
ATOM 4483 C CA . MET B 1 52 ? -1.338 -18.984 -0.882 1 93.81 52 MET B CA 1
ATOM 4484 C C . MET B 1 52 ? -2.271 -18.875 -2.082 1 93.81 52 MET B C 1
ATOM 4486 O O . MET B 1 52 ? -2.055 -18.047 -2.971 1 93.81 52 MET B O 1
ATOM 4490 N N . CYS B 1 53 ? -3.33 -19.578 -2.016 1 95.06 53 CYS B N 1
ATOM 4491 C CA . CYS B 1 53 ? -4.184 -19.719 -3.193 1 95.06 53 CYS B CA 1
ATOM 4492 C C . CYS B 1 53 ? -4.934 -18.422 -3.465 1 95.06 53 CYS B C 1
ATOM 4494 O O . CYS B 1 53 ? -4.691 -17.75 -4.473 1 95.06 53 CYS B O 1
ATOM 4496 N N . ALA B 1 54 ? -5.785 -17.984 -2.516 1 92.5 54 ALA B N 1
ATOM 4497 C CA . ALA B 1 54 ? -6.707 -16.875 -2.758 1 92.5 54 ALA B CA 1
ATOM 4498 C C . ALA B 1 54 ? -5.945 -15.586 -3.039 1 92.5 54 ALA B C 1
ATOM 4500 O O . ALA B 1 54 ? -6.207 -14.914 -4.035 1 92.5 54 ALA B O 1
ATOM 4501 N N . PRO B 1 55 ? -4.941 -15.273 -2.223 1 93.06 55 PRO B N 1
ATOM 4502 C CA . PRO B 1 55 ? -4.234 -14.023 -2.508 1 93.06 55 PRO B CA 1
ATOM 4503 C C . PRO B 1 55 ? -3.453 -14.078 -3.82 1 93.06 55 PRO B C 1
ATOM 4505 O O . PRO B 1 55 ? -3.443 -13.102 -4.574 1 93.06 55 PRO B O 1
ATOM 4508 N N . SER B 1 56 ? -2.785 -15.133 -4.105 1 97 56 SER B N 1
ATOM 4509 C CA . SER B 1 56 ? -2.02 -15.242 -5.344 1 97 56 SER B CA 1
ATOM 4510 C C . SER B 1 56 ? -2.93 -15.164 -6.566 1 97 56 SER B C 1
ATOM 4512 O O . SER B 1 56 ? -2.637 -14.445 -7.52 1 97 56 SER B O 1
ATOM 4514 N N . ARG B 1 57 ? -4.016 -15.852 -6.559 1 97.06 57 ARG B N 1
ATOM 4515 C CA . ARG B 1 57 ? -4.945 -15.883 -7.684 1 97.06 57 ARG B CA 1
ATOM 4516 C C . ARG B 1 57 ? -5.637 -14.531 -7.855 1 97.06 57 ARG B C 1
ATOM 4518 O O . ARG B 1 57 ? -5.91 -14.109 -8.984 1 97.06 57 ARG B O 1
ATOM 4525 N N . SER B 1 58 ? -5.949 -13.898 -6.695 1 93.5 58 SER B N 1
ATOM 4526 C CA . SER B 1 58 ? -6.5 -12.547 -6.789 1 93.5 58 SER B CA 1
ATOM 4527 C C . SER B 1 58 ? -5.504 -11.586 -7.422 1 93.5 58 SER B C 1
ATOM 4529 O O . SER B 1 58 ? -5.883 -10.734 -8.234 1 93.5 58 SER B O 1
ATOM 4531 N N . SER B 1 59 ? -4.285 -11.719 -7.078 1 95.25 59 SER B N 1
ATOM 4532 C CA . SER B 1 59 ? -3.23 -10.883 -7.652 1 95.25 59 SER B CA 1
ATOM 4533 C C . SER B 1 59 ? -3.109 -11.102 -9.156 1 95.25 59 SER B C 1
ATOM 4535 O O . SER B 1 59 ? -3.002 -10.148 -9.922 1 95.25 59 SER B O 1
ATOM 4537 N N . MET B 1 60 ? -3.176 -12.32 -9.562 1 95.94 60 MET B N 1
ATOM 4538 C CA . MET B 1 60 ? -3.053 -12.664 -10.977 1 95.94 60 MET B CA 1
ATOM 4539 C C . MET B 1 60 ? -4.223 -12.109 -11.781 1 95.94 60 MET B C 1
ATOM 4541 O O . MET B 1 60 ? -4.047 -11.688 -12.922 1 95.94 60 MET B O 1
ATOM 4545 N N . MET B 1 61 ? -5.328 -12.133 -11.148 1 93.62 61 MET B N 1
ATOM 4546 C CA . MET B 1 61 ? -6.559 -11.766 -11.844 1 93.62 61 MET B CA 1
ATOM 4547 C C . MET B 1 61 ? -6.711 -10.25 -11.906 1 93.62 61 MET B C 1
ATOM 4549 O O . MET B 1 61 ? -7.199 -9.703 -12.898 1 93.62 61 MET B O 1
ATOM 4553 N N . MET B 1 62 ? -6.277 -9.586 -10.828 1 92.69 62 MET B N 1
ATOM 4554 C CA . MET B 1 62 ? -6.516 -8.148 -10.711 1 92.69 62 MET B CA 1
ATOM 4555 C C . MET B 1 62 ? -5.266 -7.359 -11.094 1 92.69 62 MET B C 1
ATOM 4557 O O . MET B 1 62 ? -5.344 -6.164 -11.375 1 92.69 62 MET B O 1
ATOM 4561 N N . GLY B 1 63 ? -4.145 -7.965 -11.023 1 94.44 63 GLY B N 1
ATOM 4562 C CA . GLY B 1 63 ? -2.887 -7.328 -11.383 1 94.44 63 GLY B CA 1
ATOM 4563 C C . GLY B 1 63 ? -2.295 -6.504 -10.25 1 94.44 63 GLY B C 1
ATOM 4564 O O . GLY B 1 63 ? -1.467 -5.621 -10.492 1 94.44 63 GLY B O 1
ATOM 4565 N N . TYR B 1 64 ? -2.738 -6.719 -9 1 93.56 64 TYR B N 1
ATOM 4566 C CA . TYR B 1 64 ? -2.254 -5.973 -7.844 1 93.56 64 TYR B CA 1
ATOM 4567 C C . TYR B 1 64 ? -1.679 -6.91 -6.793 1 93.56 64 TYR B C 1
ATOM 4569 O O . TYR B 1 64 ? -2.006 -8.102 -6.762 1 93.56 64 TYR B O 1
ATOM 4577 N N . TYR B 1 65 ? -0.801 -6.41 -5.941 1 94.06 65 TYR B N 1
ATOM 4578 C CA . TYR B 1 65 ? -0.244 -7.191 -4.84 1 94.06 65 TYR B CA 1
ATOM 4579 C C . TYR B 1 65 ? -1.293 -7.438 -3.764 1 94.06 65 TYR B C 1
ATOM 4581 O O . TYR B 1 65 ? -2.268 -6.691 -3.654 1 94.06 65 TYR B O 1
ATOM 4589 N N . PRO B 1 66 ? -1.09 -8.516 -2.967 1 92 66 PRO B N 1
ATOM 4590 C CA . PRO B 1 66 ? -2.039 -8.805 -1.891 1 92 66 PRO B CA 1
ATOM 4591 C C . PRO B 1 66 ? -2.238 -7.625 -0.944 1 92 66 PRO B C 1
ATOM 4593 O O . PRO B 1 66 ? -3.369 -7.336 -0.544 1 92 66 PRO B O 1
ATOM 4596 N N . SER B 1 67 ? -1.223 -6.902 -0.665 1 88.81 67 SER B N 1
ATOM 4597 C CA . SER B 1 67 ? -1.299 -5.762 0.239 1 88.81 67 SER B CA 1
ATOM 4598 C C . SER B 1 67 ? -2.098 -4.617 -0.38 1 88.81 67 SER B C 1
ATOM 4600 O O . SER B 1 67 ? -2.742 -3.846 0.333 1 88.81 67 SER B O 1
ATOM 4602 N N . GLN B 1 68 ? -2.072 -4.484 -1.685 1 87.94 68 GLN B N 1
ATOM 4603 C CA . GLN B 1 68 ? -2.859 -3.473 -2.379 1 87.94 68 GLN B CA 1
ATOM 4604 C C . GLN B 1 68 ? -4.336 -3.857 -2.424 1 87.94 68 GLN B C 1
ATOM 4606 O O . GLN B 1 68 ? -5.211 -3.004 -2.258 1 87.94 68 GLN B O 1
ATOM 4611 N N . LEU B 1 69 ? -4.602 -5.16 -2.564 1 85.5 69 LEU B N 1
ATOM 4612 C CA . LEU B 1 69 ? -5.965 -5.652 -2.725 1 85.5 69 LEU B CA 1
ATOM 4613 C C . LEU B 1 69 ? -6.637 -5.84 -1.369 1 85.5 69 LEU B C 1
ATOM 4615 O O . LEU B 1 69 ? -7.863 -5.77 -1.266 1 85.5 69 LEU B O 1
ATOM 4619 N N . GLY B 1 70 ? -5.816 -6.195 -0.406 1 82.81 70 GLY B N 1
ATOM 4620 C CA . GLY B 1 70 ? -6.359 -6.539 0.898 1 82.81 70 GLY B CA 1
ATOM 4621 C C . GLY B 1 70 ? -6.707 -8.016 1.029 1 82.81 70 GLY B C 1
ATOM 4622 O O . GLY B 1 70 ? -7.367 -8.414 1.989 1 82.81 70 GLY B O 1
ATOM 4623 N N . VAL B 1 71 ? -6.406 -8.836 0.039 1 86.69 71 VAL B N 1
ATOM 4624 C CA . VAL B 1 71 ? -6.59 -10.281 0.126 1 86.69 71 VAL B CA 1
ATOM 4625 C C . VAL B 1 71 ? -5.293 -10.938 0.592 1 86.69 71 VAL B C 1
ATOM 4627 O O . VAL B 1 71 ? -4.387 -11.18 -0.211 1 86.69 71 VAL B O 1
ATOM 4630 N N . ARG B 1 72 ? -5.184 -11.336 1.787 1 85.12 72 ARG B N 1
ATOM 4631 C CA . ARG B 1 72 ? -3.908 -11.711 2.385 1 85.12 72 ARG B CA 1
ATOM 4632 C C . ARG B 1 72 ? -3.887 -13.195 2.742 1 85.12 72 ARG B C 1
ATOM 4634 O O . ARG B 1 72 ? -2.816 -13.789 2.887 1 85.12 72 ARG B O 1
ATOM 4641 N N . THR B 1 73 ? -5.055 -13.703 2.92 1 84.06 73 THR B N 1
ATOM 4642 C CA . THR B 1 73 ? -5.164 -15.109 3.285 1 84.06 73 THR B CA 1
ATOM 4643 C C . THR B 1 73 ? -6.23 -15.805 2.441 1 84.06 73 THR B C 1
ATOM 4645 O O . THR B 1 73 ? -6.949 -15.156 1.681 1 84.06 73 THR B O 1
ATOM 4648 N N . ASN B 1 74 ? -6.359 -17.078 2.635 1 86.38 74 ASN B N 1
ATOM 4649 C CA . ASN B 1 74 ? -7.336 -17.859 1.879 1 86.38 74 ASN B CA 1
ATOM 4650 C C . ASN B 1 74 ? -8.758 -17.578 2.355 1 86.38 74 ASN B C 1
ATOM 4652 O O . ASN B 1 74 ? -9.727 -17.969 1.693 1 86.38 74 ASN B O 1
ATOM 4656 N N . TYR B 1 75 ? -8.828 -16.922 3.391 1 79.06 75 TYR B N 1
ATOM 4657 C CA . TYR B 1 75 ? -10.141 -16.609 3.936 1 79.06 75 TYR B CA 1
ATOM 4658 C C . TYR B 1 75 ? -10.594 -15.219 3.512 1 79.06 75 TYR B C 1
ATOM 4660 O O . TYR B 1 75 ? -11.719 -14.812 3.787 1 79.06 75 TYR B O 1
ATOM 4668 N N . GLY B 1 76 ? -9.633 -14.555 2.842 1 74.94 76 GLY B N 1
ATOM 4669 C CA . GLY B 1 76 ? -9.984 -13.242 2.32 1 74.94 76 GLY B CA 1
ATOM 4670 C C . GLY B 1 76 ? -10.57 -13.297 0.922 1 74.94 76 GLY B C 1
ATOM 4671 O O . GLY B 1 76 ? -10.633 -14.367 0.309 1 74.94 76 GLY B O 1
ATOM 4672 N N . GLY B 1 77 ? -11.023 -12.125 0.448 1 78.25 77 GLY B N 1
ATOM 4673 C CA . GLY B 1 77 ? -11.594 -12.008 -0.884 1 78.25 77 GLY B CA 1
ATOM 4674 C C . GLY B 1 77 ? -12.172 -10.633 -1.171 1 78.25 77 GLY B C 1
ATOM 4675 O O . GLY B 1 77 ? -12.211 -9.781 -0.286 1 78.25 77 GLY B O 1
ATOM 4676 N N . LEU B 1 78 ? -12.43 -10.469 -2.416 1 79.44 78 LEU B N 1
ATOM 4677 C CA . LEU B 1 78 ? -13.109 -9.258 -2.867 1 79.44 78 LEU B CA 1
ATOM 4678 C C . LEU B 1 78 ? -14.602 -9.516 -3.059 1 79.44 78 LEU B C 1
ATOM 4680 O O . LEU B 1 78 ? -15 -10.211 -3.992 1 79.44 78 LEU B O 1
ATOM 4684 N N . PHE B 1 79 ? -15.398 -8.961 -2.23 1 77.56 79 PHE B N 1
ATOM 4685 C CA . PHE B 1 79 ? -16.781 -9.438 -2.123 1 77.56 79 PHE B CA 1
ATOM 4686 C C . PHE B 1 79 ? -17.734 -8.453 -2.777 1 77.56 79 PHE B C 1
ATOM 4688 O O . PHE B 1 79 ? -18.844 -8.836 -3.184 1 77.56 79 PHE B O 1
ATOM 4695 N N . GLU B 1 80 ? -17.391 -7.191 -2.857 1 76.62 80 GLU B N 1
ATOM 4696 C CA . GLU B 1 80 ? -18.266 -6.207 -3.484 1 76.62 80 GLU B CA 1
ATOM 4697 C C . GLU B 1 80 ? -17.859 -5.941 -4.93 1 76.62 80 GLU B C 1
ATOM 4699 O O . GLU B 1 80 ? -16.922 -5.176 -5.188 1 76.62 80 GLU B O 1
ATOM 4704 N N . GLU B 1 81 ? -18.641 -6.48 -5.805 1 77.31 81 GLU B N 1
ATOM 4705 C CA . GLU B 1 81 ? -18.281 -6.465 -7.219 1 77.31 81 GLU B CA 1
ATOM 4706 C C . GLU B 1 81 ? -18.25 -5.039 -7.766 1 77.31 81 GLU B C 1
ATOM 4708 O O . GLU B 1 81 ? -17.484 -4.734 -8.68 1 77.31 81 GLU B O 1
ATOM 4713 N N . ASP B 1 82 ? -19.062 -4.223 -7.199 1 73.94 82 ASP B N 1
ATOM 4714 C CA . ASP B 1 82 ? -19.156 -2.85 -7.676 1 73.94 82 ASP B CA 1
ATOM 4715 C C . ASP B 1 82 ? -18.031 -1.99 -7.129 1 73.94 82 ASP B C 1
ATOM 4717 O O . ASP B 1 82 ? -17.875 -0.832 -7.52 1 73.94 82 ASP B O 1
ATOM 4721 N N . LYS B 1 83 ? -17.156 -2.652 -6.324 1 73.69 83 LYS B N 1
ATOM 4722 C CA . LYS B 1 83 ? -16.125 -1.871 -5.668 1 73.69 83 LYS B CA 1
ATOM 4723 C C . LYS B 1 83 ? -14.734 -2.455 -5.945 1 73.69 83 LYS B C 1
ATOM 4725 O O . LYS B 1 83 ? -13.781 -2.17 -5.219 1 73.69 83 LYS B O 1
ATOM 4730 N N . LEU B 1 84 ? -14.727 -3.24 -6.953 1 77.69 84 LEU B N 1
ATOM 4731 C CA . LEU B 1 84 ? -13.422 -3.795 -7.301 1 77.69 84 LEU B CA 1
ATOM 4732 C C . LEU B 1 84 ? -12.484 -2.701 -7.789 1 77.69 84 LEU B C 1
ATOM 4734 O O . LEU B 1 84 ? -12.898 -1.784 -8.5 1 77.69 84 LEU B O 1
ATOM 4738 N N . PRO B 1 85 ? -11.195 -2.76 -7.426 1 75.62 85 PRO B N 1
ATOM 4739 C CA . PRO B 1 85 ? -10.242 -1.711 -7.793 1 75.62 85 PRO B CA 1
ATOM 4740 C C . PRO B 1 85 ? -9.914 -1.705 -9.281 1 75.62 85 PRO B C 1
ATOM 4742 O O . PRO B 1 85 ? -9.375 -0.722 -9.797 1 75.62 85 PRO B O 1
ATOM 4745 N N . SER B 1 86 ? -10.156 -2.838 -9.922 1 80.19 86 SER B N 1
ATOM 4746 C CA . SER B 1 86 ? -9.969 -2.982 -11.367 1 80.19 86 SER B CA 1
ATOM 4747 C C . SER B 1 86 ? -10.859 -4.086 -11.93 1 80.19 86 SER B C 1
ATOM 4749 O O . SER B 1 86 ? -11.398 -4.902 -11.18 1 80.19 86 SER B O 1
ATOM 4751 N N . GLU B 1 87 ? -11.008 -4.035 -13.18 1 88.69 87 GLU B N 1
ATOM 4752 C CA . GLU B 1 87 ? -11.719 -5.129 -13.828 1 88.69 87 GLU B CA 1
ATOM 4753 C C . GLU B 1 87 ? -10.906 -6.418 -13.789 1 88.69 87 GLU B C 1
ATOM 4755 O O . GLU B 1 87 ? -9.703 -6.406 -14.055 1 88.69 87 GLU B O 1
ATOM 4760 N N . PRO B 1 88 ? -11.594 -7.492 -13.367 1 93.19 88 PRO B N 1
ATOM 4761 C CA . PRO B 1 88 ? -10.898 -8.781 -13.414 1 93.19 88 PRO B CA 1
ATOM 4762 C C . PRO B 1 88 ? -10.523 -9.195 -14.836 1 93.19 88 PRO B C 1
ATOM 4764 O O . PRO B 1 88 ? -11.18 -8.789 -15.797 1 93.19 88 PRO B O 1
ATOM 4767 N N . LEU B 1 89 ? -9.547 -9.984 -14.945 1 96.88 89 LEU B N 1
ATOM 4768 C CA . LEU B 1 89 ? -8.969 -10.359 -16.234 1 96.88 89 LEU B CA 1
ATOM 4769 C C . LEU B 1 89 ? -10.039 -10.906 -17.172 1 96.88 89 LEU B C 1
ATOM 4771 O O . LEU B 1 89 ? -10.133 -10.477 -18.328 1 96.88 89 LEU B O 1
ATOM 4775 N N . PRO B 1 90 ? -10.961 -11.82 -16.75 1 97.56 90 PRO B N 1
ATOM 4776 C CA . PRO B 1 90 ? -11.984 -12.289 -17.688 1 97.56 90 PRO B CA 1
ATOM 4777 C C . PRO B 1 90 ? -12.914 -11.172 -18.156 1 97.56 90 PRO B C 1
ATOM 4779 O O . PRO B 1 90 ? -13.344 -11.164 -19.312 1 97.56 90 PRO B O 1
ATOM 4782 N N . ALA B 1 91 ? -13.203 -10.273 -17.266 1 96.75 91 ALA B N 1
ATOM 4783 C CA . ALA B 1 91 ? -14.031 -9.133 -17.641 1 96.75 91 ALA B CA 1
ATOM 4784 C C . ALA B 1 91 ? -13.32 -8.25 -18.672 1 96.75 91 ALA B C 1
ATOM 4786 O O . ALA B 1 91 ? -13.953 -7.727 -19.578 1 96.75 91 ALA B O 1
ATOM 4787 N N . LEU B 1 92 ? -12.055 -8.047 -18.469 1 97.12 92 LEU B N 1
ATOM 4788 C CA . LEU B 1 92 ? -11.25 -7.301 -19.438 1 97.12 92 LEU B CA 1
ATOM 4789 C C . LEU B 1 92 ? -11.289 -7.969 -20.797 1 97.12 92 LEU B C 1
ATOM 4791 O O . LEU B 1 92 ? -11.445 -7.293 -21.828 1 97.12 92 LEU B O 1
ATOM 4795 N N . MET B 1 93 ? -11.172 -9.273 -20.812 1 98.12 93 MET B N 1
ATOM 4796 C CA . MET B 1 93 ? -11.219 -10.016 -22.062 1 98.12 93 MET B CA 1
ATOM 4797 C C . MET B 1 93 ? -12.594 -9.898 -22.719 1 98.12 93 MET B C 1
ATOM 4799 O O . MET B 1 93 ? -12.695 -9.703 -23.938 1 98.12 93 MET B O 1
ATOM 4803 N N . LYS B 1 94 ? -13.586 -9.977 -21.875 1 97.81 94 LYS B N 1
ATOM 4804 C CA . LYS B 1 94 ? -14.945 -9.812 -22.391 1 97.81 94 LYS B CA 1
ATOM 4805 C C . LYS B 1 94 ? -15.133 -8.438 -23.031 1 97.81 94 LYS B C 1
ATOM 4807 O O . LYS B 1 94 ? -15.672 -8.328 -24.125 1 97.81 94 LYS B O 1
ATOM 4812 N N . ARG B 1 95 ? -14.633 -7.461 -22.391 1 96 95 ARG B N 1
ATOM 4813 C CA . ARG B 1 95 ? -14.719 -6.098 -22.891 1 96 95 ARG B CA 1
ATOM 4814 C C . ARG B 1 95 ? -13.953 -5.957 -24.203 1 96 95 ARG B C 1
ATOM 4816 O O . ARG B 1 95 ? -14.352 -5.191 -25.094 1 96 95 ARG B O 1
ATOM 4823 N N . ALA B 1 96 ? -12.93 -6.699 -24.359 1 97.12 96 ALA B N 1
ATOM 4824 C CA . ALA B 1 96 ? -12.102 -6.66 -25.562 1 97.12 96 ALA B CA 1
ATOM 4825 C C . ALA B 1 96 ? -12.75 -7.457 -26.688 1 97.12 96 ALA B C 1
ATOM 4827 O O . ALA B 1 96 ? -12.195 -7.551 -27.797 1 97.12 96 ALA B O 1
ATOM 4828 N N . GLY B 1 97 ? -13.883 -8.125 -26.469 1 97.5 97 GLY B N 1
ATOM 4829 C CA . GLY B 1 97 ? -14.633 -8.773 -27.531 1 97.5 97 GLY B CA 1
ATOM 4830 C C . GLY B 1 97 ? -14.438 -10.281 -27.562 1 97.5 97 GLY B C 1
ATOM 4831 O O . GLY B 1 97 ? -14.914 -10.953 -28.469 1 97.5 97 GLY B O 1
ATOM 4832 N N . TYR B 1 98 ? -13.789 -10.875 -26.578 1 98.5 98 TYR B N 1
ATOM 4833 C CA . TYR B 1 98 ? -13.555 -12.312 -26.531 1 98.5 98 TYR B CA 1
ATOM 4834 C C . TYR B 1 98 ? -14.797 -13.062 -26.062 1 98.5 98 TYR B C 1
ATOM 4836 O O . TYR B 1 98 ? -15.547 -12.562 -25.234 1 98.5 98 TYR B O 1
ATOM 4844 N N . GLN B 1 99 ? -14.992 -14.258 -26.625 1 98.56 99 GLN B N 1
ATOM 4845 C CA . GLN B 1 99 ? -15.758 -15.25 -25.891 1 98.56 99 GLN B CA 1
ATOM 4846 C C . GLN B 1 99 ? -14.969 -15.781 -24.703 1 98.56 99 GLN B C 1
ATOM 4848 O O . GLN B 1 99 ? -13.852 -16.281 -24.859 1 98.56 99 GLN B O 1
ATOM 4853 N N . THR B 1 100 ? -15.539 -15.586 -23.516 1 98.75 100 THR B N 1
ATOM 4854 C CA . THR B 1 100 ? -14.805 -15.969 -22.312 1 98.75 100 THR B CA 1
ATOM 4855 C C . THR B 1 100 ? -15.367 -17.266 -21.734 1 98.75 100 THR B C 1
ATOM 4857 O O . THR B 1 100 ? -16.547 -17.328 -21.391 1 98.75 100 THR B O 1
ATOM 4860 N N . ALA B 1 101 ? -14.539 -18.266 -21.656 1 98.88 101 ALA B N 1
ATOM 4861 C CA . ALA B 1 101 ? -14.922 -19.578 -21.141 1 98.88 101 ALA B CA 1
ATOM 4862 C C . ALA B 1 101 ? -13.969 -20.016 -20.031 1 98.88 101 ALA B C 1
ATOM 4864 O O . ALA B 1 101 ? -12.766 -20.156 -20.266 1 98.88 101 ALA B O 1
ATOM 4865 N N . GLY B 1 102 ? -14.516 -20.219 -18.812 1 98.69 102 GLY B N 1
ATOM 4866 C CA . GLY B 1 102 ? -13.719 -20.594 -17.656 1 98.69 102 GLY B CA 1
ATOM 4867 C C . GLY B 1 102 ? -14.117 -21.953 -17.078 1 98.69 102 GLY B C 1
ATOM 4868 O O . GLY B 1 102 ? -15.289 -22.172 -16.766 1 98.69 102 GLY B O 1
ATOM 4869 N N . PHE B 1 103 ? -13.164 -22.797 -16.891 1 98.75 103 PHE B N 1
ATOM 4870 C CA . PHE B 1 103 ? -13.391 -24.141 -16.375 1 98.75 103 PHE B CA 1
ATOM 4871 C C . PHE B 1 103 ? -12.477 -24.422 -15.188 1 98.75 103 PHE B C 1
ATOM 4873 O O . PHE B 1 103 ? -11.258 -24.297 -15.297 1 98.75 103 PHE B O 1
ATOM 4880 N N . GLY B 1 104 ? -13.102 -24.75 -14.086 1 98.31 104 GLY B N 1
ATOM 4881 C CA . GLY B 1 104 ? -12.328 -25.203 -12.953 1 98.31 104 GLY B CA 1
ATOM 4882 C C . GLY B 1 104 ? -12.117 -24.141 -11.898 1 98.31 104 GLY B C 1
ATOM 4883 O O . GLY B 1 104 ? -12.992 -23.297 -11.68 1 98.31 104 GLY B O 1
ATOM 4884 N N . LYS B 1 105 ? -10.961 -24.156 -11.141 1 96.88 105 LYS B N 1
ATOM 4885 C CA . LYS B 1 105 ? -10.711 -23.453 -9.891 1 96.88 105 LYS B CA 1
ATOM 4886 C C . LYS B 1 105 ? -10.312 -22 -10.148 1 96.88 105 LYS B C 1
ATOM 4888 O O . LYS B 1 105 ? -9.453 -21.734 -10.984 1 96.88 105 LYS B O 1
ATOM 4893 N N . THR B 1 106 ? -11.031 -21.094 -9.438 1 94.69 106 THR B N 1
ATOM 4894 C CA . THR B 1 106 ? -10.602 -19.703 -9.406 1 94.69 106 THR B CA 1
ATOM 4895 C C . THR B 1 106 ? -10.156 -19.312 -8 1 94.69 106 THR B C 1
ATOM 4897 O O . THR B 1 106 ? -9.086 -18.719 -7.824 1 94.69 106 THR B O 1
ATOM 4900 N N . HIS B 1 107 ? -11.008 -19.703 -6.945 1 92.5 107 HIS B N 1
ATOM 4901 C CA . HIS B 1 107 ? -10.766 -19.422 -5.535 1 92.5 107 HIS B CA 1
ATOM 4902 C C . HIS B 1 107 ? -10.695 -17.922 -5.273 1 92.5 107 HIS B C 1
ATOM 4904 O O . HIS B 1 107 ? -9.852 -17.469 -4.496 1 92.5 107 HIS B O 1
ATOM 4910 N N . TRP B 1 108 ? -11.508 -17.109 -5.969 1 88.44 108 TRP B N 1
ATOM 4911 C CA . TRP B 1 108 ? -11.57 -15.664 -5.793 1 88.44 108 TRP B CA 1
ATOM 4912 C C . TRP B 1 108 ? -12.531 -15.289 -4.664 1 88.44 108 TRP B C 1
ATOM 4914 O O . TRP B 1 108 ? -12.547 -14.148 -4.207 1 88.44 108 TRP B O 1
ATOM 4924 N N . ASN B 1 109 ? -13.141 -16.219 -4.07 1 82.94 109 ASN B N 1
ATOM 4925 C CA . ASN B 1 109 ? -14.125 -16.078 -3 1 82.94 109 ASN B CA 1
ATOM 4926 C C . ASN B 1 109 ? -15.203 -15.062 -3.361 1 82.94 109 ASN B C 1
ATOM 4928 O O . ASN B 1 109 ? -14.984 -14.195 -4.215 1 82.94 109 ASN B O 1
ATOM 4932 N N . HIS B 1 110 ? -16.344 -15.203 -2.855 1 78.62 110 HIS B N 1
ATOM 4933 C CA . HIS B 1 110 ? -17.5 -14.336 -3.074 1 78.62 110 HIS B CA 1
ATOM 4934 C C . HIS B 1 110 ? -18.172 -13.984 -1.756 1 78.62 110 HIS B C 1
ATOM 4936 O O . HIS B 1 110 ? -17.922 -14.625 -0.731 1 78.62 110 HIS B O 1
ATOM 4942 N N . SER B 1 111 ? -18.922 -12.844 -1.82 1 70.94 111 SER B N 1
ATOM 4943 C CA . SER B 1 111 ? -19.625 -12.383 -0.634 1 70.94 111 SER B CA 1
ATOM 4944 C C . SER B 1 111 ? -20.578 -13.453 -0.112 1 70.94 111 SER B C 1
ATOM 4946 O O . SER B 1 111 ? -21.219 -14.164 -0.896 1 70.94 111 SER B O 1
ATOM 4948 N N . GLU B 1 112 ? -20.562 -13.445 1.194 1 66.06 112 GLU B N 1
ATOM 4949 C CA . GLU B 1 112 ? -21.578 -14.305 1.8 1 66.06 112 GLU B CA 1
ATOM 4950 C C . GLU B 1 112 ? -22.984 -13.734 1.602 1 66.06 112 GLU B C 1
ATOM 4952 O O . GLU B 1 112 ? -23.156 -12.516 1.593 1 66.06 112 GLU B O 1
ATOM 4957 N N . GLY B 1 113 ? -23.812 -14.422 1.349 1 66.75 113 GLY B N 1
ATOM 4958 C CA . GLY B 1 113 ? -25.203 -14 1.269 1 66.75 113 GLY B CA 1
ATOM 4959 C C . GLY B 1 113 ? -25.641 -13.648 -0.142 1 66.75 113 GLY B C 1
ATOM 4960 O O . GLY B 1 113 ? -26.781 -13.25 -0.363 1 66.75 113 GLY B O 1
ATOM 4961 N N . VAL B 1 114 ? -24.625 -13.617 -0.926 1 77.56 114 VAL B N 1
ATOM 4962 C CA . VAL B 1 114 ? -25 -13.43 -2.32 1 77.56 114 VAL B CA 1
ATOM 4963 C C . VAL B 1 114 ? -25.344 -14.773 -2.953 1 77.56 114 VAL B C 1
ATOM 4965 O O . VAL B 1 114 ? -24.469 -15.633 -3.107 1 77.56 114 VAL B O 1
ATOM 4968 N N . ASP B 1 115 ? -26.531 -14.93 -3.305 1 78.94 115 ASP B N 1
ATOM 4969 C CA . ASP B 1 115 ? -27.016 -16.219 -3.795 1 78.94 115 ASP B CA 1
ATOM 4970 C C . ASP B 1 115 ? -26.391 -16.562 -5.137 1 78.94 115 ASP B C 1
ATOM 4972 O O . ASP B 1 115 ? -26.125 -17.734 -5.422 1 78.94 115 ASP B O 1
ATOM 4976 N N . GLU B 1 116 ? -26.172 -15.492 -5.898 1 88 116 GLU B N 1
ATOM 4977 C CA . GLU B 1 116 ? -25.656 -15.719 -7.242 1 88 116 GLU B CA 1
ATOM 4978 C C . GLU B 1 116 ? -24.469 -14.789 -7.535 1 88 116 GLU B C 1
ATOM 4980 O O . GLU B 1 116 ? -24.609 -13.836 -8.305 1 88 116 GLU B O 1
ATOM 4985 N N . PRO B 1 117 ? -23.375 -15.18 -7.004 1 89.44 117 PRO B N 1
ATOM 4986 C CA . PRO B 1 117 ? -22.203 -14.352 -7.277 1 89.44 117 PRO B CA 1
ATOM 4987 C C . PRO B 1 117 ? -21.812 -14.344 -8.758 1 89.44 117 PRO B C 1
ATOM 4989 O O . PRO B 1 117 ? -22 -15.344 -9.453 1 89.44 117 PRO B O 1
ATOM 4992 N N . SER B 1 118 ? -21.234 -13.289 -9.18 1 90.69 118 SER B N 1
ATOM 4993 C CA . SER B 1 118 ? -20.859 -13.109 -10.578 1 90.69 118 SER B CA 1
ATOM 4994 C C . SER B 1 118 ? -19.703 -14.031 -10.961 1 90.69 118 SER B C 1
ATOM 4996 O O . SER B 1 118 ? -18.953 -14.484 -10.094 1 90.69 118 SER B O 1
ATOM 4998 N N . THR B 1 119 ? -19.609 -14.281 -12.273 1 94.38 119 THR B N 1
ATOM 4999 C CA . THR B 1 119 ? -18.5 -15.062 -12.789 1 94.38 119 THR B CA 1
ATOM 5000 C C . THR B 1 119 ? -17.281 -14.18 -13.031 1 94.38 119 THR B C 1
ATOM 5002 O O . THR B 1 119 ? -16.234 -14.664 -13.469 1 94.38 119 THR B O 1
ATOM 5005 N N . ARG B 1 120 ? -17.5 -12.891 -12.883 1 92.69 120 ARG B N 1
ATOM 5006 C CA . ARG B 1 120 ? -16.469 -11.875 -13.062 1 92.69 120 ARG B CA 1
ATOM 5007 C C . ARG B 1 120 ? -15.938 -11.883 -14.492 1 92.69 120 ARG B C 1
ATOM 5009 O O . ARG B 1 120 ? -14.734 -11.773 -14.711 1 92.69 120 ARG B O 1
ATOM 5016 N N . GLY B 1 121 ? -16.812 -12.188 -15.422 1 96.38 121 GLY B N 1
ATOM 5017 C CA . GLY B 1 121 ? -16.469 -11.977 -16.828 1 96.38 121 GLY B CA 1
ATOM 5018 C C . GLY B 1 121 ? -16.578 -13.234 -17.656 1 96.38 121 GLY B C 1
ATOM 5019 O O . GLY B 1 121 ? -16.578 -13.172 -18.891 1 96.38 121 GLY B O 1
ATOM 5020 N N . PHE B 1 122 ? -16.766 -14.422 -17.062 1 97.94 122 PHE B N 1
ATOM 5021 C CA . PHE B 1 122 ? -16.906 -15.648 -17.844 1 97.94 122 PHE B CA 1
ATOM 5022 C C . PHE B 1 122 ? -18.328 -15.805 -18.375 1 97.94 122 PHE B C 1
ATOM 5024 O O . PHE B 1 122 ? -19.281 -15.742 -17.609 1 97.94 122 PHE B O 1
ATOM 5031 N N . GLU B 1 123 ? -18.391 -16.031 -19.625 1 98.31 123 GLU B N 1
ATOM 5032 C CA . GLU B 1 123 ? -19.688 -16.281 -20.25 1 98.31 123 GLU B CA 1
ATOM 5033 C C . GLU B 1 123 ? -20.078 -17.75 -20.125 1 98.31 123 GLU B C 1
ATOM 5035 O O . GLU B 1 123 ? -21.266 -18.078 -20.078 1 98.31 123 GLU B O 1
ATOM 5040 N N . VAL B 1 124 ? -19.109 -18.609 -20.188 1 98.44 124 VAL B N 1
ATOM 5041 C CA . VAL B 1 124 ? -19.25 -20.031 -19.938 1 98.44 124 VAL B CA 1
ATOM 5042 C C . VAL B 1 124 ? -18.438 -20.422 -18.703 1 98.44 124 VAL B C 1
ATOM 5044 O O . VAL B 1 124 ? -17.281 -20.016 -18.547 1 98.44 124 VAL B O 1
ATOM 5047 N N . ARG B 1 125 ? -19.094 -21.219 -17.766 1 98.31 125 ARG B N 1
ATOM 5048 C CA . ARG B 1 125 ? -18.438 -21.5 -16.5 1 98.31 125 ARG B CA 1
ATOM 5049 C C . ARG B 1 125 ? -18.781 -22.906 -16 1 98.31 125 ARG B C 1
ATOM 5051 O O . ARG B 1 125 ? -19.938 -23.312 -16.031 1 98.31 125 ARG B O 1
ATOM 5058 N N . SER B 1 126 ? -17.797 -23.672 -15.648 1 98.44 126 SER B N 1
ATOM 5059 C CA . SER B 1 126 ? -17.969 -24.969 -15.016 1 98.44 126 SER B CA 1
ATOM 5060 C C . SER B 1 126 ? -17.047 -25.141 -13.812 1 98.44 126 SER B C 1
ATOM 5062 O O . SER B 1 126 ? -15.867 -24.781 -13.875 1 98.44 126 SER B O 1
ATOM 5064 N N . ILE B 1 127 ? -17.578 -25.672 -12.742 1 97.75 127 ILE B N 1
ATOM 5065 C CA . ILE B 1 127 ? -16.828 -25.781 -11.484 1 97.75 127 ILE B CA 1
ATOM 5066 C C . ILE B 1 127 ? -16.984 -27.188 -10.922 1 97.75 127 ILE B C 1
ATOM 5068 O O . ILE B 1 127 ? -18.109 -27.672 -10.734 1 97.75 127 ILE B O 1
ATOM 5072 N N . GLY B 1 128 ? -15.875 -27.812 -10.602 1 97 128 GLY B N 1
ATOM 5073 C CA . GLY B 1 128 ? -15.852 -29.188 -10.148 1 97 128 GLY B CA 1
ATOM 5074 C C . GLY B 1 128 ? -16.203 -29.344 -8.68 1 97 128 GLY B C 1
ATOM 5075 O O . GLY B 1 128 ? -15.539 -30.094 -7.949 1 97 128 GLY B O 1
ATOM 5076 N N . LEU B 1 129 ? -17.203 -28.578 -8.203 1 95.81 129 LEU B N 1
ATOM 5077 C CA . LEU B 1 129 ? -17.688 -28.609 -6.82 1 95.81 129 LEU B CA 1
ATOM 5078 C C . LEU B 1 129 ? -19.203 -28.594 -6.77 1 95.81 129 LEU B C 1
ATOM 5080 O O . LEU B 1 129 ? -19.875 -28.594 -7.809 1 95.81 129 LEU B O 1
ATOM 5084 N N . SER B 1 130 ? -19.703 -28.719 -5.512 1 94.62 130 SER B N 1
ATOM 5085 C CA . SER B 1 130 ? -21.141 -28.578 -5.32 1 94.62 130 SER B CA 1
ATOM 5086 C C . SER B 1 130 ? -21.531 -27.109 -5.145 1 94.62 130 SER B C 1
ATOM 5088 O O . SER B 1 130 ? -20.688 -26.266 -4.859 1 94.62 130 SER B O 1
ATOM 5090 N N . ARG B 1 131 ? -22.75 -26.828 -5.344 1 90.12 131 ARG B N 1
ATOM 5091 C CA . ARG B 1 131 ? -23.281 -25.484 -5.152 1 90.12 131 ARG B CA 1
ATOM 5092 C C . ARG B 1 131 ? -23.062 -25.016 -3.719 1 90.12 131 ARG B C 1
ATOM 5094 O O . ARG B 1 131 ? -22.891 -23.812 -3.473 1 90.12 131 ARG B O 1
ATOM 5101 N N . GLN B 1 132 ? -23 -25.953 -2.812 1 86.62 132 GLN B N 1
ATOM 5102 C CA . GLN B 1 132 ? -22.922 -25.625 -1.392 1 86.62 132 GLN B CA 1
ATOM 5103 C C . GLN B 1 132 ? -21.484 -25.422 -0.952 1 86.62 132 GLN B C 1
ATOM 5105 O O . GLN B 1 132 ? -21.219 -25.109 0.208 1 86.62 132 GLN B O 1
ATOM 5110 N N . SER B 1 133 ? -20.594 -25.531 -1.885 1 86.88 133 SER B N 1
ATOM 5111 C CA . SER B 1 133 ? -19.172 -25.453 -1.554 1 86.88 133 SER B CA 1
ATOM 5112 C C . SER B 1 133 ? -18.766 -24.031 -1.225 1 86.88 133 SER B C 1
ATOM 5114 O O . SER B 1 133 ? -17.672 -23.797 -0.699 1 86.88 133 SER B O 1
ATOM 5116 N N . GLY B 1 134 ? -19.578 -23.047 -1.503 1 85.62 134 GLY B N 1
ATOM 5117 C CA . GLY B 1 134 ? -19.219 -21.641 -1.342 1 85.62 134 GLY B CA 1
ATOM 5118 C C . GLY B 1 134 ? -18.5 -21.062 -2.545 1 85.62 134 GLY B C 1
ATOM 5119 O O . GLY B 1 134 ? -18.109 -19.891 -2.543 1 85.62 134 GLY B O 1
ATOM 5120 N N . HIS B 1 135 ? -18.422 -21.906 -3.629 1 89.31 135 HIS B N 1
ATOM 5121 C CA . HIS B 1 135 ? -17.672 -21.469 -4.797 1 89.31 135 HIS B CA 1
ATOM 5122 C C . HIS B 1 135 ? -18.562 -21.391 -6.031 1 89.31 135 HIS B C 1
ATOM 5124 O O . HIS B 1 135 ? -18.062 -21.328 -7.16 1 89.31 135 HIS B O 1
ATOM 5130 N N . TYR B 1 136 ? -19.859 -21.391 -5.789 1 91.12 136 TYR B N 1
ATOM 5131 C CA . TYR B 1 136 ? -20.797 -21.266 -6.902 1 91.12 136 TYR B CA 1
ATOM 5132 C C . TYR B 1 136 ? -20.672 -19.891 -7.547 1 91.12 136 TYR B C 1
ATOM 5134 O O . TYR B 1 136 ? -20.438 -18.891 -6.859 1 91.12 136 TYR B O 1
ATOM 5142 N N . GLU B 1 137 ? -20.859 -19.859 -8.867 1 93.75 137 GLU B N 1
ATOM 5143 C CA . GLU B 1 137 ? -20.953 -18.641 -9.664 1 93.75 137 GLU B CA 1
ATOM 5144 C C . GLU B 1 137 ? -22.172 -18.672 -10.578 1 93.75 137 GLU B C 1
ATOM 5146 O O . GLU B 1 137 ? -22.609 -19.734 -11.008 1 93.75 137 GLU B O 1
ATOM 5151 N N . GLN B 1 138 ? -22.656 -17.484 -10.859 1 93.38 138 GLN B N 1
ATOM 5152 C CA . GLN B 1 138 ? -23.906 -17.375 -11.594 1 93.38 138 GLN B CA 1
ATOM 5153 C C . GLN B 1 138 ? -23.828 -18.078 -12.938 1 93.38 138 GLN B C 1
ATOM 5155 O O . GLN B 1 138 ? -22.969 -17.781 -13.758 1 93.38 138 GLN B O 1
ATOM 5160 N N . GLY B 1 139 ? -24.797 -19.031 -13.086 1 94.75 139 GLY B N 1
ATOM 5161 C CA . GLY B 1 139 ? -24.906 -19.703 -14.375 1 94.75 139 GLY B CA 1
ATOM 5162 C C . GLY B 1 139 ? -23.875 -20.797 -14.57 1 94.75 139 GLY B C 1
ATOM 5163 O O . GLY B 1 139 ? -23.859 -21.453 -15.617 1 94.75 139 GLY B O 1
ATOM 5164 N N . ALA B 1 140 ? -23.078 -21.094 -13.586 1 97.06 140 ALA B N 1
ATOM 5165 C CA . ALA B 1 140 ? -22.031 -22.109 -13.727 1 97.06 140 ALA B CA 1
ATOM 5166 C C . ALA B 1 140 ? -22.609 -23.516 -13.695 1 97.06 140 ALA B C 1
ATOM 5168 O O . ALA B 1 140 ? -23.547 -23.797 -12.922 1 97.06 140 ALA B O 1
ATOM 5169 N N . THR B 1 141 ? -22.094 -24.375 -14.523 1 97.88 141 THR B N 1
ATOM 5170 C CA . THR B 1 141 ? -22.344 -25.812 -14.383 1 97.88 141 THR B CA 1
ATOM 5171 C C . THR B 1 141 ? -21.531 -26.391 -13.219 1 97.88 141 THR B C 1
ATOM 5173 O O . THR B 1 141 ? -20.312 -26.312 -13.219 1 97.88 141 THR B O 1
ATOM 5176 N N . MET B 1 142 ? -22.281 -26.969 -12.289 1 97.69 142 MET B N 1
ATOM 5177 C CA . MET B 1 142 ? -21.609 -27.531 -11.117 1 97.69 142 MET B CA 1
ATOM 5178 C C . MET B 1 142 ? -21.562 -29.047 -11.195 1 97.69 142 MET B C 1
ATOM 5180 O O . MET B 1 142 ? -22.562 -29.688 -11.531 1 97.69 142 MET B O 1
ATOM 5184 N N . MET B 1 143 ? -20.453 -29.594 -10.773 1 98.25 143 MET B N 1
ATOM 5185 C CA . MET B 1 143 ? -20.328 -31.047 -10.789 1 98.25 143 MET B CA 1
ATOM 5186 C C . MET B 1 143 ? -21.375 -31.703 -9.898 1 98.25 143 MET B C 1
ATOM 5188 O O . MET B 1 143 ? -21.969 -32.719 -10.266 1 98.25 143 MET B O 1
ATOM 5192 N N . GLY B 1 144 ? -21.562 -31.078 -8.758 1 97.56 144 GLY B N 1
ATOM 5193 C CA . GLY B 1 144 ? -22.516 -31.609 -7.809 1 97.56 144 GLY B CA 1
ATOM 5194 C C . GLY B 1 144 ? -23.922 -31.672 -8.352 1 97.56 144 GLY B C 1
ATOM 5195 O O . GLY B 1 144 ? -24.75 -32.438 -7.867 1 97.56 144 GLY B O 1
ATOM 5196 N N . ASP B 1 145 ? -24.203 -30.891 -9.328 1 96.75 145 ASP B N 1
ATOM 5197 C CA . ASP B 1 145 ? -25.531 -30.875 -9.93 1 96.75 145 ASP B CA 1
ATOM 5198 C C . ASP B 1 145 ? -25.641 -31.906 -11.055 1 96.75 145 ASP B C 1
ATOM 5200 O O . ASP B 1 145 ? -26.672 -32.562 -11.203 1 96.75 145 ASP B O 1
ATOM 5204 N N . THR B 1 146 ? -24.609 -32.062 -11.812 1 97.06 146 THR B N 1
ATOM 5205 C CA . THR B 1 146 ? -24.672 -32.875 -13.016 1 97.06 146 THR B CA 1
ATOM 5206 C C . THR B 1 146 ? -24.219 -34.312 -12.719 1 97.06 146 THR B C 1
ATOM 5208 O O . THR B 1 146 ? -24.688 -35.25 -13.359 1 97.06 146 THR B O 1
ATOM 5211 N N . HIS B 1 147 ? -23.312 -34.469 -11.812 1 97.31 147 HIS B N 1
ATOM 5212 C CA . HIS B 1 147 ? -22.75 -35.75 -11.461 1 97.31 147 HIS B CA 1
ATOM 5213 C C . HIS B 1 147 ? -22.594 -35.906 -9.953 1 97.31 147 HIS B C 1
ATOM 5215 O O . HIS B 1 147 ? -21.5 -36.156 -9.453 1 97.31 147 HIS B O 1
ATOM 5221 N N . PRO B 1 148 ? -23.656 -35.906 -9.156 1 97.19 148 PRO B N 1
ATOM 5222 C CA . PRO B 1 148 ? -23.562 -35.938 -7.691 1 97.19 148 PRO B CA 1
ATOM 5223 C C . PRO B 1 148 ? -22.906 -37.188 -7.168 1 97.19 148 PRO B C 1
ATOM 5225 O O . PRO B 1 148 ? -22.188 -37.156 -6.164 1 97.19 148 PRO B O 1
ATOM 5228 N N . GLU B 1 149 ? -23.125 -38.312 -7.848 1 96.94 149 GLU B N 1
ATOM 5229 C CA . GLU B 1 149 ? -22.547 -39.594 -7.391 1 96.94 149 GLU B CA 1
ATOM 5230 C C . GLU B 1 149 ? -21.031 -39.594 -7.547 1 96.94 149 GLU B C 1
ATOM 5232 O O . GLU B 1 149 ? -20.328 -40.125 -6.695 1 96.94 149 GLU B O 1
ATOM 5237 N N . ALA B 1 150 ? -20.578 -39.031 -8.641 1 96.62 150 ALA B N 1
ATOM 5238 C CA . ALA B 1 150 ? -19.141 -38.938 -8.875 1 96.62 150 ALA B CA 1
ATOM 5239 C C . ALA B 1 150 ? -18.469 -38.062 -7.844 1 96.62 150 ALA B C 1
ATOM 5241 O O . ALA B 1 150 ? -17.391 -38.375 -7.34 1 96.62 150 ALA B O 1
ATOM 5242 N N . LEU B 1 151 ? -19.094 -36.969 -7.551 1 96.81 151 LEU B N 1
ATOM 5243 C CA . LEU B 1 151 ? -18.531 -36.062 -6.555 1 96.81 151 LEU B CA 1
ATOM 5244 C C . LEU B 1 151 ? -18.484 -36.719 -5.18 1 96.81 151 LEU B C 1
ATOM 5246 O O . LEU B 1 151 ? -17.516 -36.562 -4.434 1 96.81 151 LEU B O 1
ATOM 5250 N N . GLU B 1 152 ? -19.547 -37.406 -4.828 1 96.12 152 GLU B N 1
ATOM 5251 C CA . GLU B 1 152 ? -19.594 -38.156 -3.561 1 96.12 152 GLU B CA 1
ATOM 5252 C C . GLU B 1 152 ? -18.484 -39.219 -3.496 1 96.12 152 GLU B C 1
ATOM 5254 O O . GLU B 1 152 ? -17.875 -39.406 -2.447 1 96.12 152 GLU B O 1
ATOM 5259 N N . ALA B 1 153 ? -18.297 -39.906 -4.621 1 96 153 ALA B N 1
ATOM 5260 C CA . ALA B 1 153 ? -17.234 -40.906 -4.684 1 96 153 ALA B CA 1
ATOM 5261 C C . ALA B 1 153 ? -15.867 -40.281 -4.41 1 96 153 ALA B C 1
ATOM 5263 O O . ALA B 1 153 ? -15.023 -40.875 -3.73 1 96 153 ALA B O 1
ATOM 5264 N N . TYR B 1 154 ? -15.672 -39.156 -4.977 1 94.56 154 TYR B N 1
ATOM 5265 C CA . TYR B 1 154 ? -14.43 -38.438 -4.73 1 94.56 154 TYR B CA 1
ATOM 5266 C C . TYR B 1 154 ? -14.273 -38.125 -3.25 1 94.56 154 TYR B C 1
ATOM 5268 O O . TYR B 1 154 ? -13.195 -38.344 -2.678 1 94.56 154 TYR B O 1
ATOM 5276 N N . HIS B 1 155 ? -15.344 -37.594 -2.621 1 93.88 155 HIS B N 1
ATOM 5277 C CA . HIS B 1 155 ? -15.297 -37.25 -1.207 1 93.88 155 HIS B CA 1
ATOM 5278 C C . HIS B 1 155 ? -15.039 -38.469 -0.338 1 93.88 155 HIS B C 1
ATOM 5280 O O . HIS B 1 155 ? -14.32 -38.406 0.661 1 93.88 155 HIS B O 1
ATOM 5286 N N . GLN B 1 156 ? -15.617 -39.531 -0.75 1 94.62 156 GLN B N 1
ATOM 5287 C CA . GLN B 1 156 ? -15.406 -40.75 -0.005 1 94.62 156 GLN B CA 1
ATOM 5288 C C . GLN B 1 156 ? -13.961 -41.25 -0.133 1 94.62 156 GLN B C 1
ATOM 5290 O O . GLN B 1 156 ? -13.359 -41.688 0.847 1 94.62 156 GLN B O 1
ATOM 5295 N N . GLU B 1 157 ? -13.398 -41.156 -1.295 1 94.69 157 GLU B N 1
ATOM 5296 C CA . GLU B 1 157 ? -12.031 -41.594 -1.545 1 94.69 157 GLU B CA 1
ATOM 5297 C C . GLU B 1 157 ? -11.023 -40.781 -0.749 1 94.69 157 GLU B C 1
ATOM 5299 O O . GLU B 1 157 ? -10.008 -41.281 -0.29 1 94.69 157 GLU B O 1
ATOM 5304 N N . THR B 1 158 ? -11.328 -39.5 -0.586 1 92.44 158 THR B N 1
ATOM 5305 C CA . THR B 1 158 ? -10.375 -38.594 0.033 1 92.44 158 THR B CA 1
ATOM 5306 C C . THR B 1 158 ? -10.766 -38.281 1.475 1 92.44 158 THR B C 1
ATOM 5308 O O . THR B 1 158 ? -10.266 -37.344 2.076 1 92.44 158 THR B O 1
ATOM 5311 N N . LYS B 1 159 ? -11.641 -38.969 2.064 1 91 159 LYS B N 1
ATOM 5312 C CA . LYS B 1 159 ? -12.242 -38.688 3.365 1 91 159 LYS B CA 1
ATOM 5313 C C . LYS B 1 159 ? -11.188 -38.656 4.465 1 91 159 LYS B C 1
ATOM 5315 O O . LYS B 1 159 ? -11.32 -37.906 5.438 1 91 159 LYS B O 1
ATOM 5320 N N . ASP B 1 160 ? -10.109 -39.406 4.293 1 87.31 160 ASP B N 1
ATOM 5321 C CA . ASP B 1 160 ? -9.117 -39.531 5.359 1 87.31 160 ASP B CA 1
ATOM 5322 C C . ASP B 1 160 ? -8.125 -38.375 5.324 1 87.31 160 ASP B C 1
ATOM 5324 O O . ASP B 1 160 ? -7.383 -38.156 6.285 1 87.31 160 ASP B O 1
ATOM 5328 N N . PHE B 1 161 ? -8.078 -37.625 4.203 1 83.75 161 PHE B N 1
ATOM 5329 C CA . PHE B 1 161 ? -7.113 -36.531 4.176 1 83.75 161 PHE B CA 1
ATOM 5330 C C . PHE B 1 161 ? -7.754 -35.281 3.631 1 83.75 161 PHE B C 1
ATOM 5332 O O . PHE B 1 161 ? -7.125 -34.219 3.604 1 83.75 161 PHE B O 1
ATOM 5339 N N . GLY B 1 162 ? -8.93 -35.375 3.406 1 74 162 GLY B N 1
ATOM 5340 C CA . GLY B 1 162 ? -9.648 -34.188 2.984 1 74 162 GLY B CA 1
ATOM 5341 C C . GLY B 1 162 ? -9.172 -33.625 1.654 1 74 162 GLY B C 1
ATOM 5342 O O . GLY B 1 162 ? -8.633 -34.375 0.827 1 74 162 GLY B O 1
ATOM 5343 N N . GLY B 1 163 ? -9.492 -32.344 1.372 1 65.94 163 GLY B N 1
ATOM 5344 C CA . GLY B 1 163 ? -9.227 -31.719 0.079 1 65.94 163 GLY B CA 1
ATOM 5345 C C . GLY B 1 163 ? -7.859 -31.062 -0.01 1 65.94 163 GLY B C 1
ATOM 5346 O O . GLY B 1 163 ? -7.508 -30.484 -1.038 1 65.94 163 GLY B O 1
ATOM 5347 N N . GLY B 1 164 ? -7.082 -31.375 1.126 1 67.06 164 GLY B N 1
ATOM 5348 C CA . GLY B 1 164 ? -5.887 -30.547 1.001 1 67.06 164 GLY B CA 1
ATOM 5349 C C . GLY B 1 164 ? -4.754 -31.016 1.896 1 67.06 164 GLY B C 1
ATOM 5350 O O . GLY B 1 164 ? -4.328 -32.156 1.826 1 67.06 164 GLY B O 1
ATOM 5351 N N . GLU B 1 165 ? -4.141 -30.062 2.502 1 68.06 165 GLU B N 1
ATOM 5352 C CA . GLU B 1 165 ? -2.883 -30.172 3.234 1 68.06 165 GLU B CA 1
ATOM 5353 C C . GLU B 1 165 ? -3.129 -30.328 4.73 1 68.06 165 GLU B C 1
ATOM 5355 O O . GLU B 1 165 ? -2.262 -30.016 5.547 1 68.06 165 GLU B O 1
ATOM 5360 N N . GLU B 1 166 ? -4.219 -30.938 5.035 1 63.94 166 GLU B N 1
ATOM 5361 C CA . GLU B 1 166 ? -4.707 -30.938 6.41 1 63.94 166 GLU B CA 1
ATOM 5362 C C . GLU B 1 166 ? -3.9 -31.891 7.281 1 63.94 166 GLU B C 1
ATOM 5364 O O . GLU B 1 166 ? -3.754 -31.672 8.484 1 63.94 166 GLU B O 1
ATOM 5369 N N . ASN B 1 167 ? -3.512 -32.906 6.676 1 75.25 167 ASN B N 1
ATOM 5370 C CA . ASN B 1 167 ? -2.768 -33.875 7.469 1 75.25 167 ASN B CA 1
ATOM 5371 C C . ASN B 1 167 ? -1.734 -34.594 6.621 1 75.25 167 ASN B C 1
ATOM 5373 O O . ASN B 1 167 ? -1.599 -34.344 5.426 1 75.25 167 ASN B O 1
ATOM 5377 N N . VAL B 1 168 ? -1.026 -35.406 7.277 1 80.31 168 VAL B N 1
ATOM 5378 C CA . VAL B 1 168 ? 0.103 -36.125 6.691 1 80.31 168 VAL B CA 1
ATOM 5379 C C . VAL B 1 168 ? -0.391 -37.062 5.59 1 80.31 168 VAL B C 1
ATOM 5381 O O . VAL B 1 168 ? 0.297 -37.281 4.586 1 80.31 168 VAL B O 1
ATOM 5384 N N . ASN B 1 169 ? -1.571 -37.5 5.668 1 83.19 169 ASN B N 1
ATOM 5385 C CA . ASN B 1 169 ? -2.115 -38.469 4.723 1 83.19 169 ASN B CA 1
ATOM 5386 C C . ASN B 1 169 ? -2.354 -37.844 3.352 1 83.19 169 ASN B C 1
ATOM 5388 O O . ASN B 1 169 ? -2.326 -38.531 2.334 1 83.19 169 ASN B O 1
ATOM 5392 N N . GLY B 1 170 ? -2.551 -36.594 3.381 1 85.38 170 GLY B N 1
ATOM 5393 C CA . GLY B 1 170 ? -2.754 -35.906 2.121 1 85.38 170 GLY B CA 1
ATOM 5394 C C . GLY B 1 170 ? -1.517 -35.875 1.244 1 85.38 170 GLY B C 1
ATOM 5395 O O . GLY B 1 170 ? -1.619 -35.781 0.02 1 85.38 170 GLY B O 1
ATOM 5396 N N . TYR B 1 171 ? -0.379 -36.062 1.846 1 87.56 171 TYR B N 1
ATOM 5397 C CA . TYR B 1 171 ? 0.877 -36.062 1.104 1 87.56 171 TYR B CA 1
ATOM 5398 C C . TYR B 1 171 ? 1.303 -37.469 0.755 1 87.56 171 TYR B C 1
ATOM 5400 O O . TYR B 1 171 ? 2.078 -37.688 -0.18 1 87.56 171 TYR B O 1
ATOM 5408 N N . THR B 1 172 ? 0.804 -38.406 1.534 1 87.19 172 THR B N 1
ATOM 5409 C CA . THR B 1 172 ? 0.997 -39.812 1.152 1 87.19 172 THR B CA 1
ATOM 5410 C C . THR B 1 172 ? 0.098 -40.188 -0.025 1 87.19 172 THR B C 1
ATOM 5412 O O . THR B 1 172 ? 0.547 -40.812 -0.98 1 87.19 172 THR B O 1
ATOM 5415 N N . GLY B 1 173 ? -1.139 -39.812 0.134 1 90.44 173 GLY B N 1
ATOM 5416 C CA . GLY B 1 173 ? -2.129 -40 -0.916 1 90.44 173 GLY B CA 1
ATOM 5417 C C . GLY B 1 173 ? -2.465 -41.438 -1.177 1 90.44 173 GLY B C 1
ATOM 5418 O O . GLY B 1 173 ? -2.232 -42.312 -0.323 1 90.44 173 GLY B O 1
ATOM 5419 N N . LEU B 1 174 ? -3.15 -41.656 -2.322 1 93.56 174 LEU B N 1
ATOM 5420 C CA . LEU B 1 174 ? -3.535 -43 -2.76 1 93.56 174 LEU B CA 1
ATOM 5421 C C . LEU B 1 174 ? -3.729 -43.031 -4.27 1 93.56 174 LEU B C 1
ATOM 5423 O O . LEU B 1 174 ? -3.797 -41.969 -4.922 1 93.56 174 LEU B O 1
ATOM 5427 N N . THR B 1 175 ? -3.65 -44.25 -4.781 1 96.12 175 THR B N 1
ATOM 5428 C CA . THR B 1 175 ? -4.023 -44.438 -6.18 1 96.12 175 THR B CA 1
ATOM 5429 C C . THR B 1 175 ? -5.535 -44.375 -6.352 1 96.12 175 THR B C 1
ATOM 5431 O O . THR B 1 175 ? -6.277 -45.125 -5.73 1 96.12 175 THR B O 1
ATOM 5434 N N . SER B 1 176 ? -5.93 -43.469 -7.172 1 96.69 176 SER B N 1
ATOM 5435 C CA . SER B 1 176 ? -7.363 -43.25 -7.312 1 96.69 176 SER B CA 1
ATOM 5436 C C . SER B 1 176 ? -8.047 -44.469 -7.922 1 96.69 176 SER B C 1
ATOM 5438 O O . SER B 1 176 ? -7.523 -45.094 -8.852 1 96.69 176 SER B O 1
ATOM 5440 N N . GLN B 1 177 ? -9.266 -44.719 -7.465 1 95.69 177 GLN B N 1
ATOM 5441 C CA . GLN B 1 177 ? -10.094 -45.781 -8.008 1 95.69 177 GLN B CA 1
ATOM 5442 C C . GLN B 1 177 ? -11.297 -45.25 -8.758 1 95.69 177 GLN B C 1
ATOM 5444 O O . GLN B 1 177 ? -12.086 -46 -9.328 1 95.69 177 GLN B O 1
ATOM 5449 N N . ILE B 1 178 ? -11.359 -43.938 -8.773 1 94.62 178 ILE B N 1
ATOM 5450 C CA . ILE B 1 178 ? -12.43 -43.25 -9.492 1 94.62 178 ILE B CA 1
ATOM 5451 C C . ILE B 1 178 ? -12.062 -43.125 -10.969 1 94.62 178 ILE B C 1
ATOM 5453 O O . ILE B 1 178 ? -10.914 -42.844 -11.305 1 94.62 178 ILE B O 1
ATOM 5457 N N . PRO B 1 179 ? -13.133 -43.438 -11.836 1 95.94 179 PRO B N 1
ATOM 5458 C CA . PRO B 1 179 ? -12.828 -43.156 -13.242 1 95.94 179 PRO B CA 1
ATOM 5459 C C . PRO B 1 179 ? -12.297 -41.75 -13.469 1 95.94 179 PRO B C 1
ATOM 5461 O O . PRO B 1 179 ? -12.789 -40.781 -12.859 1 95.94 179 PRO B O 1
ATOM 5464 N N . MET B 1 180 ? -11.344 -41.688 -14.297 1 95.5 180 MET B N 1
ATOM 5465 C CA . MET B 1 180 ? -10.625 -40.406 -14.516 1 95.5 180 MET B CA 1
ATOM 5466 C C . MET B 1 180 ? -11.594 -39.281 -14.867 1 95.5 180 MET B C 1
ATOM 5468 O O . MET B 1 180 ? -11.461 -38.188 -14.359 1 95.5 180 MET B O 1
ATOM 5472 N N . ASN B 1 181 ? -12.562 -39.562 -15.703 1 94.5 181 ASN B N 1
ATOM 5473 C CA . ASN B 1 181 ? -13.5 -38.531 -16.156 1 94.5 181 ASN B CA 1
ATOM 5474 C C . ASN B 1 181 ? -14.5 -38.156 -15.055 1 94.5 181 ASN B C 1
ATOM 5476 O O . ASN B 1 181 ? -15.242 -37.188 -15.188 1 94.5 181 ASN B O 1
ATOM 5480 N N . GLN B 1 182 ? -14.5 -39 -13.938 1 94.19 182 GLN B N 1
ATOM 5481 C CA . GLN B 1 182 ? -15.391 -38.719 -12.812 1 94.19 182 GLN B CA 1
ATOM 5482 C C . GLN B 1 182 ? -14.633 -38.094 -11.648 1 94.19 182 GLN B C 1
ATOM 5484 O O . GLN B 1 182 ? -15.242 -37.688 -10.656 1 94.19 182 GLN B O 1
ATOM 5489 N N . HIS B 1 183 ? -13.328 -38.062 -11.844 1 95.44 183 HIS B N 1
ATOM 5490 C CA . HIS B 1 183 ? -12.516 -37.281 -10.93 1 95.44 183 HIS B CA 1
ATOM 5491 C C . HIS B 1 183 ? -12.82 -35.781 -11.07 1 95.44 183 HIS B C 1
ATOM 5493 O O . HIS B 1 183 ? -13.18 -35.312 -12.148 1 95.44 183 HIS B O 1
ATOM 5499 N N . ARG B 1 184 ? -12.703 -34.969 -10 1 95.56 184 ARG B N 1
ATOM 5500 C CA . ARG B 1 184 ? -13.055 -33.562 -10.062 1 95.56 184 ARG B CA 1
ATOM 5501 C C . ARG B 1 184 ? -12.352 -32.875 -11.219 1 95.56 184 ARG B C 1
ATOM 5503 O O . ARG B 1 184 ? -12.984 -32.188 -12.023 1 95.56 184 ARG B O 1
ATOM 5510 N N . ASP B 1 185 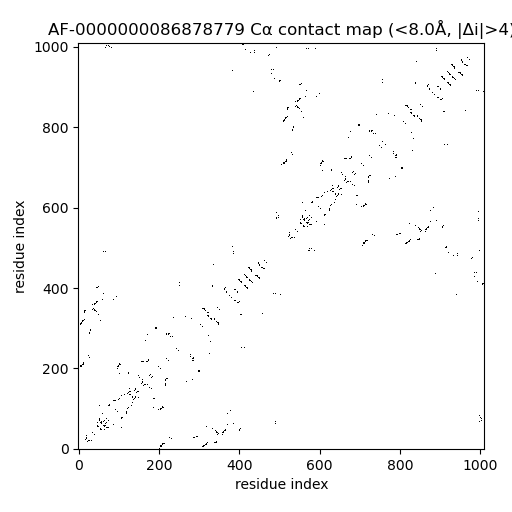? -11 -33.062 -11.297 1 97.12 185 ASP B N 1
ATOM 5511 C CA . ASP B 1 185 ? -10.25 -32.438 -12.375 1 97.12 185 ASP B CA 1
ATOM 5512 C C . ASP B 1 185 ? -10.555 -33.094 -13.719 1 97.12 185 ASP B C 1
ATOM 5514 O O . ASP B 1 185 ? -10.539 -32.406 -14.758 1 97.12 185 ASP B O 1
ATOM 5518 N N . GLY B 1 186 ? -10.805 -34.375 -13.734 1 97.88 186 GLY B N 1
ATOM 5519 C CA . GLY B 1 186 ? -11.242 -35.031 -14.961 1 97.88 186 GLY B CA 1
ATOM 5520 C C . GLY B 1 186 ? -12.562 -34.5 -15.484 1 97.88 186 GLY B C 1
ATOM 5521 O O . GLY B 1 186 ? -12.703 -34.25 -16.688 1 97.88 186 GLY B O 1
ATOM 5522 N N . TRP B 1 187 ? -13.492 -34.344 -14.57 1 98.25 187 TRP B N 1
ATOM 5523 C CA . TRP B 1 187 ? -14.789 -33.781 -14.945 1 98.25 187 TRP B CA 1
ATOM 5524 C C . TRP B 1 187 ? -14.625 -32.406 -15.531 1 98.25 187 TRP B C 1
ATOM 5526 O O . TRP B 1 187 ? -15.219 -32.094 -16.562 1 98.25 187 TRP B O 1
ATOM 5536 N N . VAL B 1 188 ? -13.836 -31.562 -14.898 1 98.62 188 VAL B N 1
ATOM 5537 C CA . VAL B 1 188 ? -13.562 -30.203 -15.375 1 98.62 188 VAL B CA 1
ATOM 5538 C C . VAL B 1 188 ? -12.984 -30.266 -16.781 1 98.62 188 VAL B C 1
ATOM 5540 O O . VAL B 1 188 ? -13.414 -29.531 -17.672 1 98.62 188 VAL B O 1
ATOM 5543 N N . ALA B 1 189 ? -12.039 -31.125 -16.984 1 98.62 189 ALA B N 1
ATOM 5544 C CA . ALA B 1 189 ? -11.414 -31.297 -18.297 1 98.62 189 ALA B CA 1
ATOM 5545 C C . ALA B 1 189 ? -12.453 -31.703 -19.344 1 98.62 189 ALA B C 1
ATOM 5547 O O . ALA B 1 189 ? -12.445 -31.188 -20.453 1 98.62 189 ALA B O 1
ATOM 5548 N N . GLU B 1 190 ? -13.289 -32.594 -18.969 1 98.06 190 GLU B N 1
ATOM 5549 C CA . GLU B 1 190 ? -14.305 -33.094 -19.906 1 98.06 190 GLU B CA 1
ATOM 5550 C C . GLU B 1 190 ? -15.266 -31.969 -20.297 1 98.06 190 GLU B C 1
ATOM 5552 O O . GLU B 1 190 ? -15.688 -31.891 -21.453 1 98.06 190 GLU B O 1
ATOM 5557 N N . GLN B 1 191 ? -15.641 -31.156 -19.281 1 98.44 191 GLN B N 1
ATOM 5558 C CA . GLN B 1 191 ? -16.484 -30 -19.609 1 98.44 191 GLN B CA 1
ATOM 5559 C C . GLN B 1 191 ? -15.773 -29.062 -20.594 1 98.44 191 GLN B C 1
ATOM 5561 O O . GLN B 1 191 ? -16.406 -28.562 -21.531 1 98.44 191 GLN B O 1
ATOM 5566 N N . ALA B 1 192 ? -14.539 -28.828 -20.344 1 98.81 192 ALA B N 1
ATOM 5567 C CA . ALA B 1 192 ? -13.742 -27.969 -21.219 1 98.81 192 ALA B CA 1
ATOM 5568 C C . ALA B 1 192 ? -13.656 -28.547 -22.625 1 98.81 192 ALA B C 1
ATOM 5570 O O . ALA B 1 192 ? -13.836 -27.828 -23.609 1 98.81 192 ALA B O 1
ATOM 5571 N N . LEU B 1 193 ? -13.375 -29.828 -22.734 1 98.62 193 LEU B N 1
ATOM 5572 C CA . LEU B 1 193 ? -13.234 -30.484 -24.031 1 98.62 193 LEU B CA 1
ATOM 5573 C C . LEU B 1 193 ? -14.555 -30.469 -24.797 1 98.62 193 LEU B C 1
ATOM 5575 O O . LEU B 1 193 ? -14.562 -30.281 -26.016 1 98.62 193 LEU B O 1
ATOM 5579 N N . GLN B 1 194 ? -15.633 -30.656 -24.078 1 98.31 194 GLN B N 1
ATOM 5580 C CA . GLN B 1 194 ? -16.953 -30.594 -24.719 1 98.31 194 GLN B CA 1
ATOM 5581 C C . GLN B 1 194 ? -17.219 -29.203 -25.281 1 98.31 194 GLN B C 1
ATOM 5583 O O . GLN B 1 194 ? -17.75 -29.078 -26.391 1 98.31 194 GLN B O 1
ATOM 5588 N N . PHE B 1 195 ? -16.922 -28.203 -24.547 1 98.56 195 PHE B N 1
ATOM 5589 C CA . PHE B 1 195 ? -17.078 -26.828 -25.016 1 98.56 195 PHE B CA 1
ATOM 5590 C C . PHE B 1 195 ? -16.266 -26.609 -26.297 1 98.56 195 PHE B C 1
ATOM 5592 O O . PHE B 1 195 ? -16.75 -25.969 -27.234 1 98.56 195 PHE B O 1
ATOM 5599 N N . LEU B 1 196 ? -14.984 -27.109 -26.281 1 98.56 196 LEU B N 1
ATOM 5600 C CA . LEU B 1 196 ? -14.117 -26.906 -27.438 1 98.56 196 LEU B CA 1
ATOM 5601 C C . LEU B 1 196 ? -14.688 -27.594 -28.672 1 98.56 196 LEU B C 1
ATOM 5603 O O . LEU B 1 196 ? -14.438 -27.156 -29.797 1 98.56 196 LEU B O 1
ATOM 5607 N N . ASP B 1 197 ? -15.492 -28.594 -28.469 1 97.25 197 ASP B N 1
ATOM 5608 C CA . ASP B 1 197 ? -16.109 -29.312 -29.594 1 97.25 197 ASP B CA 1
ATOM 5609 C C . ASP B 1 197 ? -17.297 -28.547 -30.156 1 97.25 197 ASP B C 1
ATOM 5611 O O . ASP B 1 197 ? -17.484 -28.484 -31.359 1 97.25 197 ASP B O 1
ATOM 5615 N N . ASP B 1 198 ? -18.078 -27.922 -29.266 1 94.69 198 ASP B N 1
ATOM 5616 C CA . ASP B 1 198 ? -19.391 -27.469 -29.734 1 94.69 198 ASP B CA 1
ATOM 5617 C C . ASP B 1 198 ? -19.688 -26.062 -29.25 1 94.69 198 ASP B C 1
ATOM 5619 O O . ASP B 1 198 ? -20.719 -25.484 -29.609 1 94.69 198 ASP B O 1
ATOM 5623 N N . GLY B 1 199 ? -18.828 -25.5 -28.469 1 96.75 199 GLY B N 1
ATOM 5624 C CA . GLY B 1 199 ? -19.25 -24.281 -27.797 1 96.75 199 GLY B CA 1
ATOM 5625 C C . GLY B 1 199 ? -18.531 -23.047 -28.281 1 96.75 199 GLY B C 1
ATOM 5626 O O . GLY B 1 199 ? -18.844 -21.922 -27.859 1 96.75 199 GLY B O 1
ATOM 5627 N N . ILE B 1 200 ? -17.594 -23.141 -29.203 1 97.56 200 ILE B N 1
ATOM 5628 C CA . ILE B 1 200 ? -16.766 -22.016 -29.609 1 97.56 200 ILE B CA 1
ATOM 5629 C C . ILE B 1 200 ? -17.547 -21.141 -30.594 1 97.56 200 ILE B C 1
ATOM 5631 O O . ILE B 1 200 ? -18.141 -21.641 -31.547 1 97.56 200 ILE B O 1
ATOM 5635 N N . ASP B 1 201 ? -17.562 -19.906 -30.344 1 96.44 201 ASP B N 1
ATOM 5636 C CA . ASP B 1 201 ? -18.078 -18.922 -31.281 1 96.44 201 ASP B CA 1
ATOM 5637 C C . ASP B 1 201 ? -17.062 -18.625 -32.375 1 96.44 201 ASP B C 1
ATOM 5639 O O . ASP B 1 201 ? -16 -18.047 -32.125 1 96.44 201 ASP B O 1
ATOM 5643 N N . PRO B 1 202 ? -17.359 -18.938 -33.594 1 93.75 202 PRO B N 1
ATOM 5644 C CA . PRO B 1 202 ? -16.375 -18.781 -34.688 1 93.75 202 PRO B CA 1
ATOM 5645 C C . PRO B 1 202 ? -16.125 -17.312 -35.031 1 93.75 202 PRO B C 1
ATOM 5647 O O . PRO B 1 202 ? -15.141 -16.984 -35.688 1 93.75 202 PRO B O 1
ATOM 5650 N N . GLU B 1 203 ? -16.969 -16.422 -34.562 1 95.12 203 GLU B N 1
ATOM 5651 C CA . GLU B 1 203 ? -16.891 -15.023 -34.969 1 95.12 203 GLU B CA 1
ATOM 5652 C C . GLU B 1 203 ? -16.109 -14.195 -33.969 1 95.12 203 GLU B C 1
ATOM 5654 O O . GLU B 1 203 ? -15.789 -13.031 -34.219 1 95.12 203 GLU B O 1
ATOM 5659 N N . ARG B 1 204 ? -15.75 -14.758 -32.875 1 96.56 204 ARG B N 1
ATOM 5660 C CA . ARG B 1 204 ? -15.062 -14.023 -31.797 1 96.56 204 ARG B CA 1
ATOM 5661 C C . ARG B 1 204 ? -13.75 -14.695 -31.422 1 96.56 204 ARG B C 1
ATOM 5663 O O . ARG B 1 204 ? -13.633 -15.922 -31.5 1 96.56 204 ARG B O 1
ATOM 5670 N N . PRO B 1 205 ? -12.766 -13.922 -31.047 1 97.94 205 PRO B N 1
ATOM 5671 C CA . PRO B 1 205 ? -11.609 -14.555 -30.406 1 97.94 205 PRO B CA 1
ATOM 5672 C C . PRO B 1 205 ? -11.969 -15.227 -29.094 1 97.94 205 PRO B C 1
ATOM 5674 O O . PRO B 1 205 ? -12.992 -14.898 -28.484 1 97.94 205 PRO B O 1
ATOM 5677 N N . LEU B 1 206 ? -11.125 -16.141 -28.703 1 98.5 206 LEU B N 1
ATOM 5678 C CA . LEU B 1 206 ? -11.438 -16.969 -27.531 1 98.5 206 LEU B CA 1
ATOM 5679 C C . LEU B 1 206 ? -10.492 -16.641 -26.375 1 98.5 206 LEU B C 1
ATOM 5681 O O . LEU B 1 206 ? -9.281 -16.547 -26.562 1 98.5 206 LEU B O 1
ATOM 5685 N N . PHE B 1 207 ? -11.031 -16.344 -25.203 1 98.69 207 PHE B N 1
ATOM 5686 C CA . PHE B 1 207 ? -10.328 -16.438 -23.938 1 98.69 207 PHE B CA 1
ATOM 5687 C C . PHE B 1 207 ? -10.727 -17.719 -23.188 1 98.69 207 PHE B C 1
ATOM 5689 O O . PHE B 1 207 ? -11.812 -17.781 -22.609 1 98.69 207 PHE B O 1
ATOM 5696 N N . PHE B 1 208 ? -9.883 -18.688 -23.234 1 98.88 208 PHE B N 1
ATOM 5697 C CA . PHE B 1 208 ? -10.109 -20.016 -22.672 1 98.88 208 PHE B CA 1
ATOM 5698 C C . PHE B 1 208 ? -9.281 -20.219 -21.406 1 98.88 208 PHE B C 1
ATOM 5700 O O . PHE B 1 208 ? -8.047 -20.188 -21.453 1 98.88 208 PHE B O 1
ATOM 5707 N N . TYR B 1 209 ? -9.969 -20.406 -20.312 1 98.81 209 TYR B N 1
ATOM 5708 C CA . TYR B 1 209 ? -9.344 -20.578 -19 1 98.81 209 TYR B CA 1
ATOM 5709 C C . TYR B 1 209 ? -9.602 -21.984 -18.469 1 98.81 209 TYR B C 1
ATOM 5711 O O . TYR B 1 209 ? -10.75 -22.375 -18.234 1 98.81 209 TYR B O 1
ATOM 5719 N N . LEU B 1 210 ? -8.594 -22.781 -18.328 1 98.88 210 LEU B N 1
ATOM 5720 C CA . LEU B 1 210 ? -8.648 -24.125 -17.766 1 98.88 210 LEU B CA 1
ATOM 5721 C C . LEU B 1 210 ? -7.711 -24.266 -16.578 1 98.88 210 LEU B C 1
ATOM 5723 O O . LEU B 1 210 ? -6.488 -24.266 -16.734 1 98.88 210 LEU B O 1
ATOM 5727 N N . SER B 1 211 ? -8.289 -24.375 -15.391 1 98.69 211 SER B N 1
ATOM 5728 C CA . SER B 1 211 ? -7.543 -24.375 -14.141 1 98.69 211 SER B CA 1
ATOM 5729 C C . SER B 1 211 ? -7.902 -25.594 -13.281 1 98.69 211 SER B C 1
ATOM 5731 O O . SER B 1 211 ? -9.07 -25.781 -12.93 1 98.69 211 SER B O 1
ATOM 5733 N N . PHE B 1 212 ? -6.957 -26.312 -12.898 1 98.12 212 PHE B N 1
ATOM 5734 C CA . PHE B 1 212 ? -7.199 -27.547 -12.156 1 98.12 212 PHE B CA 1
ATOM 5735 C C . PHE B 1 212 ? -6.918 -27.359 -10.672 1 98.12 212 PHE B C 1
ATOM 5737 O O . PHE B 1 212 ? -6.254 -26.406 -10.281 1 98.12 212 PHE B O 1
ATOM 5744 N N . LEU B 1 213 ? -7.426 -28.25 -9.852 1 96.19 213 LEU B N 1
ATOM 5745 C CA . LEU B 1 213 ? -7.168 -28.328 -8.422 1 96.19 213 LEU B CA 1
ATOM 5746 C C . LEU B 1 213 ? -5.812 -28.969 -8.141 1 96.19 213 LEU B C 1
ATOM 5748 O O . LEU B 1 213 ? -5.09 -28.531 -7.242 1 96.19 213 LEU B O 1
ATOM 5752 N N . LYS B 1 214 ? -5.57 -29.969 -8.836 1 95.81 214 LYS B N 1
ATOM 5753 C CA . LYS B 1 214 ? -4.297 -30.656 -8.656 1 95.81 214 LYS B CA 1
ATOM 5754 C C . LYS B 1 214 ? -3.154 -29.891 -9.312 1 95.81 214 LYS B C 1
ATOM 5756 O O . LYS B 1 214 ? -3.387 -29 -10.125 1 95.81 214 LYS B O 1
ATOM 5761 N N . PRO B 1 215 ? -1.927 -30.078 -8.875 1 96.38 215 PRO B N 1
ATOM 5762 C CA . PRO B 1 215 ? -1.437 -31.172 -8.039 1 96.38 215 PRO B CA 1
ATOM 5763 C C . PRO B 1 215 ? -1.499 -30.844 -6.547 1 96.38 215 PRO B C 1
ATOM 5765 O O . PRO B 1 215 ? -0.74 -31.422 -5.754 1 96.38 215 PRO B O 1
ATOM 5768 N N . HIS B 1 216 ? -2.289 -29.969 -6.129 1 93.56 216 HIS B N 1
ATOM 5769 C CA . HIS B 1 216 ? -2.508 -29.656 -4.719 1 93.56 216 HIS B CA 1
ATOM 5770 C C . HIS B 1 216 ? -2.535 -30.922 -3.877 1 93.56 216 HIS B C 1
ATOM 5772 O O . HIS B 1 216 ? -2.949 -31.984 -4.355 1 93.56 216 HIS B O 1
ATOM 5778 N N . ALA B 1 217 ? -2.1 -30.828 -2.609 1 89.81 217 ALA B N 1
ATOM 5779 C CA . ALA B 1 217 ? -2.049 -31.984 -1.715 1 89.81 217 ALA B CA 1
ATOM 5780 C C . ALA B 1 217 ? -3.4 -32.688 -1.649 1 89.81 217 ALA B C 1
ATOM 5782 O O . ALA B 1 217 ? -4.434 -32.094 -1.965 1 89.81 217 ALA B O 1
ATOM 5783 N N . GLY B 1 218 ? -3.383 -33.875 -1.146 1 90.25 218 GLY B N 1
ATOM 5784 C CA . GLY B 1 218 ? -4.488 -34.781 -1.332 1 90.25 218 GLY B CA 1
ATOM 5785 C C . GLY B 1 218 ? -4.359 -35.625 -2.594 1 90.25 218 GLY B C 1
ATOM 5786 O O . GLY B 1 218 ? -5.238 -35.594 -3.461 1 90.25 218 GLY B O 1
ATOM 5787 N N . PHE B 1 219 ? -3.271 -36.375 -2.58 1 91.5 219 PHE B N 1
ATOM 5788 C CA . PHE B 1 219 ? -2.848 -37 -3.818 1 91.5 219 PHE B CA 1
ATOM 5789 C C . PHE B 1 219 ? -3.697 -38.219 -4.105 1 91.5 219 PHE B C 1
ATOM 5791 O O . PHE B 1 219 ? -3.576 -39.25 -3.424 1 91.5 219 PHE B O 1
ATOM 5798 N N . ASN B 1 220 ? -4.59 -38.094 -5.027 1 93.62 220 ASN B N 1
ATOM 5799 C CA . ASN B 1 220 ? -5.34 -39.25 -5.551 1 93.62 220 ASN B CA 1
ATOM 5800 C C . ASN B 1 220 ? -5.285 -39.281 -7.074 1 93.62 220 ASN B C 1
ATOM 5802 O O . ASN B 1 220 ? -6.281 -39 -7.746 1 93.62 220 ASN B O 1
ATOM 5806 N N . VAL B 1 221 ? -4.238 -39.781 -7.59 1 94.81 221 VAL B N 1
ATOM 5807 C CA . VAL B 1 221 ? -3.885 -39.719 -9.008 1 94.81 221 VAL B CA 1
ATOM 5808 C C . VAL B 1 221 ? -4.293 -41.031 -9.688 1 94.81 221 VAL B C 1
ATOM 5810 O O . VAL B 1 221 ? -4.203 -42.094 -9.086 1 94.81 221 VAL B O 1
ATOM 5813 N N . PRO B 1 222 ? -4.777 -40.969 -10.898 1 96.81 222 PRO B N 1
ATOM 5814 C CA . PRO B 1 222 ? -5.078 -42.188 -11.641 1 96.81 222 PRO B CA 1
ATOM 5815 C C . PRO B 1 222 ? -3.857 -43.094 -11.812 1 96.81 222 PRO B C 1
ATOM 5817 O O . PRO B 1 222 ? -2.752 -42.594 -12.047 1 96.81 222 PRO B O 1
ATOM 5820 N N . ARG B 1 223 ? -4.051 -44.344 -11.789 1 96.56 223 ARG B N 1
ATOM 5821 C CA . ARG B 1 223 ? -3.006 -45.375 -11.797 1 96.56 223 ARG B CA 1
ATOM 5822 C C . ARG B 1 223 ? -2.109 -45.219 -13.023 1 96.56 223 ARG B C 1
ATOM 5824 O O . ARG B 1 223 ? -0.892 -45.375 -12.93 1 96.56 223 ARG B O 1
ATOM 5831 N N . GLU B 1 224 ? -2.727 -44.938 -14.102 1 96.88 224 GLU B N 1
ATOM 5832 C CA . GLU B 1 224 ? -1.997 -44.906 -15.359 1 96.88 224 GLU B CA 1
ATOM 5833 C C . GLU B 1 224 ? -0.861 -43.875 -15.312 1 96.88 224 GLU B C 1
ATOM 5835 O O . GLU B 1 224 ? 0.175 -44.062 -15.953 1 96.88 224 GLU B O 1
ATOM 5840 N N . PHE B 1 225 ? -0.978 -42.875 -14.539 1 98.06 225 PHE B N 1
ATOM 5841 C CA . PHE B 1 225 ? 0.042 -41.844 -14.508 1 98.06 225 PHE B CA 1
ATOM 5842 C C . PHE B 1 225 ? 1.072 -42.125 -13.422 1 98.06 225 PHE B C 1
ATOM 5844 O O . PHE B 1 225 ? 2.227 -41.719 -13.523 1 98.06 225 PHE B O 1
ATOM 5851 N N . GLU B 1 226 ? 0.709 -42.812 -12.352 1 97.19 226 GLU B N 1
ATOM 5852 C CA . GLU B 1 226 ? 1.701 -43.312 -11.406 1 97.19 226 GLU B CA 1
ATOM 5853 C C . GLU B 1 226 ? 2.668 -44.281 -12.07 1 97.19 226 GLU B C 1
ATOM 5855 O O . GLU B 1 226 ? 3.863 -44.281 -11.773 1 97.19 226 GLU B O 1
ATOM 5860 N N . GLU B 1 227 ? 2.109 -45 -13.023 1 97.75 227 GLU B N 1
ATOM 5861 C CA . GLU B 1 227 ? 2.869 -46.062 -13.664 1 97.75 227 GLU B CA 1
ATOM 5862 C C . GLU B 1 227 ? 3.898 -45.5 -14.641 1 97.75 227 GLU B C 1
ATOM 5864 O O . GLU B 1 227 ? 4.785 -46.219 -15.102 1 97.75 227 GLU B O 1
ATOM 5869 N N . LEU B 1 228 ? 3.801 -44.25 -14.883 1 97.88 228 LEU B N 1
ATOM 5870 C CA . LEU B 1 228 ? 4.82 -43.625 -15.711 1 97.88 228 LEU B CA 1
ATOM 5871 C C . LEU B 1 228 ? 6.156 -43.562 -14.969 1 97.88 228 LEU B C 1
ATOM 5873 O O . LEU B 1 228 ? 7.195 -43.312 -15.578 1 97.88 228 LEU B O 1
ATOM 5877 N N . TYR B 1 229 ? 6.117 -43.75 -13.688 1 97.94 229 TYR B N 1
ATOM 5878 C CA . TYR B 1 229 ? 7.297 -43.531 -12.852 1 97.94 229 TYR B CA 1
ATOM 5879 C C . TYR B 1 229 ? 7.68 -44.844 -12.141 1 97.94 229 TYR B C 1
ATOM 5881 O O . TYR B 1 229 ? 6.812 -45.625 -11.773 1 97.94 229 TYR B O 1
ATOM 5889 N N . LYS B 1 230 ? 8.977 -45 -11.922 1 96.94 230 LYS B N 1
ATOM 5890 C CA . LYS B 1 230 ? 9.516 -46.062 -11.062 1 96.94 230 LYS B CA 1
ATOM 5891 C C . LYS B 1 230 ? 10.031 -45.469 -9.742 1 96.94 230 LYS B C 1
ATOM 5893 O O . LYS B 1 230 ? 10.789 -44.5 -9.742 1 96.94 230 LYS B O 1
ATOM 5898 N N . LEU B 1 231 ? 9.555 -46.062 -8.773 1 95.69 231 LEU B N 1
ATOM 5899 C CA . LEU B 1 231 ? 9.883 -45.562 -7.445 1 95.69 231 LEU B CA 1
ATOM 5900 C C . LEU B 1 231 ? 11.391 -45.469 -7.258 1 95.69 231 LEU B C 1
ATOM 5902 O O . LEU B 1 231 ? 11.891 -44.531 -6.625 1 95.69 231 LEU B O 1
ATOM 5906 N N . GLU B 1 232 ? 12.195 -46.406 -7.766 1 94.81 232 GLU B N 1
ATOM 5907 C CA . GLU B 1 232 ? 13.648 -46.469 -7.594 1 94.81 232 GLU B CA 1
ATOM 5908 C C . GLU B 1 232 ? 14.344 -45.312 -8.312 1 94.81 232 GLU B C 1
ATOM 5910 O O . GLU B 1 232 ? 15.484 -44.969 -7.98 1 94.81 232 GLU B O 1
ATOM 5915 N N . ASP B 1 233 ? 13.625 -44.688 -9.25 1 95.31 233 ASP B N 1
ATOM 5916 C CA . ASP B 1 233 ? 14.227 -43.625 -10.039 1 95.31 233 ASP B CA 1
ATOM 5917 C C . ASP B 1 233 ? 13.977 -42.25 -9.398 1 95.31 233 ASP B C 1
ATOM 5919 O O . ASP B 1 233 ? 14.57 -41.25 -9.805 1 95.31 233 ASP B O 1
ATOM 5923 N N . ILE B 1 234 ? 13.086 -42.188 -8.438 1 95.88 234 ILE B N 1
ATOM 5924 C CA . ILE B 1 234 ? 12.781 -40.938 -7.742 1 95.88 234 ILE B CA 1
ATOM 5925 C C . ILE B 1 234 ? 13.906 -40.625 -6.754 1 95.88 234 ILE B C 1
ATOM 5927 O O . ILE B 1 234 ? 14.203 -41.406 -5.859 1 95.88 234 ILE B O 1
ATOM 5931 N N . PRO B 1 235 ? 14.508 -39.469 -6.926 1 94.25 235 PRO B N 1
ATOM 5932 C CA . PRO B 1 235 ? 15.586 -39.125 -5.992 1 94.25 235 PRO B CA 1
ATOM 5933 C C . PRO B 1 235 ? 15.078 -38.844 -4.578 1 94.25 235 PRO B C 1
ATOM 5935 O O . PRO B 1 235 ? 13.93 -38.438 -4.395 1 94.25 235 PRO B O 1
ATOM 5938 N N . ASP B 1 236 ? 15.969 -39.031 -3.605 1 93.25 236 ASP B N 1
ATOM 5939 C CA . ASP B 1 236 ? 15.648 -38.688 -2.227 1 93.25 236 ASP B CA 1
ATOM 5940 C C . ASP B 1 236 ? 15.492 -37.188 -2.072 1 93.25 236 ASP B C 1
ATOM 5942 O O . ASP B 1 236 ? 16.125 -36.406 -2.799 1 93.25 236 ASP B O 1
ATOM 5946 N N . ILE B 1 237 ? 14.711 -36.781 -1.163 1 88.06 237 ILE B N 1
ATOM 5947 C CA . ILE B 1 237 ? 14.531 -35.375 -0.86 1 88.06 237 ILE B CA 1
ATOM 5948 C C . ILE B 1 237 ? 15.75 -34.844 -0.108 1 88.06 237 ILE B C 1
ATOM 5950 O O . ILE B 1 237 ? 16.078 -35.344 0.979 1 88.06 237 ILE B O 1
ATOM 5954 N N . PRO B 1 238 ? 16.438 -33.875 -0.666 1 90.56 238 PRO B N 1
ATOM 5955 C CA . PRO B 1 238 ? 17.562 -33.312 0.076 1 90.56 238 PRO B CA 1
ATOM 5956 C C . PRO B 1 238 ? 17.141 -32.688 1.396 1 90.56 238 PRO B C 1
ATOM 5958 O O . PRO B 1 238 ? 16.078 -32.062 1.481 1 90.56 238 PRO B O 1
ATOM 5961 N N . GLN B 1 239 ? 17.969 -32.844 2.42 1 94.25 239 GLN B N 1
ATOM 5962 C CA . GLN B 1 239 ? 17.719 -32.25 3.727 1 94.25 239 GLN B CA 1
ATOM 5963 C C . GLN B 1 239 ? 18.828 -31.281 4.121 1 94.25 239 GLN B C 1
ATOM 5965 O O . GLN B 1 239 ? 19.984 -31.484 3.736 1 94.25 239 GLN B O 1
ATOM 5970 N N . PRO B 1 240 ? 18.516 -30.188 4.855 1 96.19 240 PRO B N 1
ATOM 5971 C CA . PRO B 1 240 ? 19.562 -29.266 5.312 1 96.19 240 PRO B CA 1
ATOM 5972 C C . PRO B 1 240 ? 20.469 -29.875 6.375 1 96.19 240 PRO B C 1
ATOM 5974 O O . PRO B 1 240 ? 20.125 -30.891 6.969 1 96.19 240 PRO B O 1
ATOM 5977 N N . PRO B 1 241 ? 21.609 -29.25 6.598 1 95.12 241 PRO B N 1
ATOM 5978 C CA . PRO B 1 241 ? 22.562 -29.781 7.586 1 95.12 241 PRO B CA 1
ATOM 5979 C C . PRO B 1 241 ? 22.141 -29.469 9.023 1 95.12 241 PRO B C 1
ATOM 5981 O O . PRO B 1 241 ? 22.812 -29.891 9.969 1 95.12 241 PRO B O 1
ATOM 5984 N N . TRP B 1 242 ? 21.094 -28.688 9.242 1 94.75 242 TRP B N 1
ATOM 5985 C CA . TRP B 1 242 ? 20.609 -28.375 10.578 1 94.75 242 TRP B CA 1
ATOM 5986 C C . TRP B 1 242 ? 19.344 -29.156 10.891 1 94.75 242 TRP B C 1
ATOM 5988 O O . TRP B 1 242 ? 18.609 -29.547 9.984 1 94.75 242 TRP B O 1
ATOM 5998 N N . GLU B 1 243 ? 19.031 -29.391 12.148 1 91.19 243 GLU B N 1
ATOM 5999 C CA . GLU B 1 243 ? 17.875 -30.188 12.578 1 91.19 243 GLU B CA 1
ATOM 6000 C C . GLU B 1 243 ? 16.641 -29.312 12.797 1 91.19 243 GLU B C 1
ATOM 6002 O O . GLU B 1 243 ? 15.531 -29.734 12.484 1 91.19 243 GLU B O 1
ATOM 6007 N N . ASP B 1 244 ? 16.906 -28.094 13.328 1 90.75 244 ASP B N 1
ATOM 6008 C CA . ASP B 1 244 ? 15.789 -27.219 13.695 1 90.75 244 ASP B CA 1
ATOM 6009 C C . ASP B 1 244 ? 15.836 -25.906 12.906 1 90.75 244 ASP B C 1
ATOM 6011 O O . ASP B 1 244 ? 16.906 -25.344 12.703 1 90.75 244 ASP B O 1
ATOM 6015 N N . GLU B 1 245 ? 14.648 -25.547 12.43 1 91.75 245 GLU B N 1
ATOM 6016 C CA . GLU B 1 245 ? 14.492 -24.25 11.789 1 91.75 245 GLU B CA 1
ATOM 6017 C C . GLU B 1 245 ? 14.539 -23.125 12.82 1 91.75 245 GLU B C 1
ATOM 6019 O O . GLU B 1 245 ? 13.68 -23.047 13.695 1 91.75 245 GLU B O 1
ATOM 6024 N N . THR B 1 246 ? 15.594 -22.281 12.805 1 92.75 246 THR B N 1
ATOM 6025 C CA . THR B 1 246 ? 15.711 -21.172 13.742 1 92.75 246 THR B CA 1
ATOM 6026 C C . THR B 1 246 ? 16.078 -19.891 13.008 1 92.75 246 THR B C 1
ATOM 6028 O O . THR B 1 246 ? 16.703 -19.938 11.938 1 92.75 246 THR B O 1
ATOM 6031 N N . HIS B 1 247 ? 15.648 -18.781 13.5 1 94.25 247 HIS B N 1
ATOM 6032 C CA . HIS B 1 247 ? 16.031 -17.469 13.023 1 94.25 247 HIS B CA 1
ATOM 6033 C C . HIS B 1 247 ? 15.578 -17.234 11.586 1 94.25 247 HIS B C 1
ATOM 6035 O O . HIS B 1 247 ? 16.359 -16.766 10.75 1 94.25 247 HIS B O 1
ATOM 6041 N N . THR B 1 248 ? 14.367 -17.734 11.297 1 95.75 248 THR B N 1
ATOM 6042 C CA . THR B 1 248 ? 13.742 -17.547 9.992 1 95.75 248 THR B CA 1
ATOM 6043 C C . THR B 1 248 ? 12.312 -17.031 10.148 1 95.75 248 THR B C 1
ATOM 6045 O O . THR B 1 248 ? 11.742 -17.094 11.242 1 95.75 248 THR B O 1
ATOM 6048 N N . HIS B 1 249 ? 11.789 -16.516 9.047 1 94.94 249 HIS B N 1
ATOM 6049 C CA . HIS B 1 249 ? 10.398 -16.078 9.055 1 94.94 249 HIS B CA 1
ATOM 6050 C C . HIS B 1 249 ? 9.453 -17.234 9.359 1 94.94 249 HIS B C 1
ATOM 6052 O O . HIS B 1 249 ? 8.398 -17.031 9.969 1 94.94 249 HIS B O 1
ATOM 6058 N N . LEU B 1 250 ? 9.836 -18.438 8.961 1 91.31 250 LEU B N 1
ATOM 6059 C CA . LEU B 1 250 ? 9.047 -19.641 9.211 1 91.31 250 LEU B CA 1
ATOM 6060 C C . LEU B 1 250 ? 9.008 -19.969 10.703 1 91.31 250 LEU B C 1
ATOM 6062 O O . LEU B 1 250 ? 7.945 -20.234 11.266 1 91.31 250 LEU B O 1
ATOM 6066 N N . ALA B 1 251 ? 10.172 -19.938 11.32 1 90.69 251 ALA B N 1
ATOM 6067 C CA . ALA B 1 251 ? 10.25 -20.203 12.758 1 90.69 251 ALA B CA 1
ATOM 6068 C C . ALA B 1 251 ? 9.453 -19.172 13.547 1 90.69 251 ALA B C 1
ATOM 6070 O O . ALA B 1 251 ? 8.781 -19.516 14.523 1 90.69 251 ALA B O 1
ATOM 6071 N N . ALA B 1 252 ? 9.523 -17.953 13.109 1 89.69 252 ALA B N 1
ATOM 6072 C CA . ALA B 1 252 ? 8.797 -16.875 13.773 1 89.69 252 ALA B CA 1
ATOM 6073 C C . ALA B 1 252 ? 7.289 -17.094 13.672 1 89.69 252 ALA B C 1
ATOM 6075 O O . ALA B 1 252 ? 6.562 -16.875 14.648 1 89.69 252 ALA B O 1
ATOM 6076 N N . SER B 1 253 ? 6.855 -17.469 12.531 1 86.69 253 SER B N 1
ATOM 6077 C CA . SER B 1 253 ? 5.438 -17.734 12.32 1 86.69 253 SER B CA 1
ATOM 6078 C C . SER B 1 253 ? 4.969 -18.906 13.18 1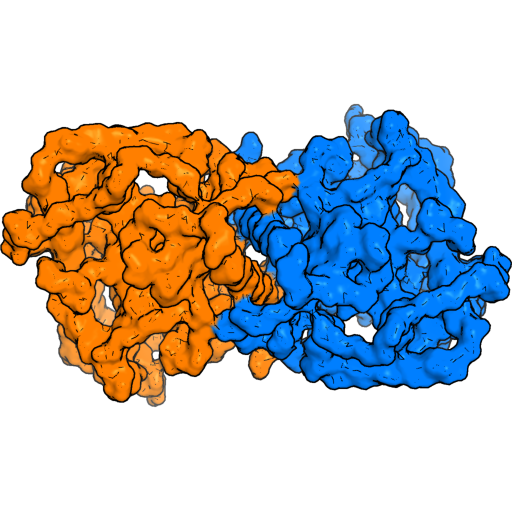 86.69 253 SER B C 1
ATOM 6080 O O . SER B 1 253 ? 3.875 -18.875 13.742 1 86.69 253 SER B O 1
ATOM 6082 N N . ASP B 1 254 ? 5.746 -19.922 13.25 1 85.94 254 ASP B N 1
ATOM 6083 C CA . ASP B 1 254 ? 5.422 -21.094 14.062 1 85.94 254 ASP B CA 1
ATOM 6084 C C . ASP B 1 254 ? 5.352 -20.734 15.539 1 85.94 254 ASP B C 1
ATOM 6086 O O . ASP B 1 254 ? 4.535 -21.281 16.281 1 85.94 254 ASP B O 1
ATOM 6090 N N . ASP B 1 255 ? 6.219 -19.844 15.945 1 85.56 255 ASP B N 1
ATOM 6091 C CA . ASP B 1 255 ? 6.242 -19.422 17.344 1 85.56 255 ASP B CA 1
ATOM 6092 C C . ASP B 1 255 ? 4.961 -18.688 17.719 1 85.56 255 ASP B C 1
ATOM 6094 O O . ASP B 1 255 ? 4.492 -18.781 18.859 1 85.56 255 ASP B O 1
ATOM 6098 N N . LEU B 1 256 ? 4.473 -18 16.812 1 83.44 256 LEU B N 1
ATOM 6099 C CA . LEU B 1 256 ? 3.27 -17.203 17.062 1 83.44 256 LEU B CA 1
ATOM 6100 C C . LEU B 1 256 ? 2.023 -18.094 17 1 83.44 256 LEU B C 1
ATOM 6102 O O . LEU B 1 256 ? 1.065 -17.859 17.75 1 83.44 256 LEU B O 1
ATOM 6106 N N . ASN B 1 257 ? 2.072 -19.047 16.094 1 81.12 257 ASN B N 1
ATOM 6107 C CA . ASN B 1 257 ? 0.93 -19.938 15.891 1 81.12 257 ASN B CA 1
ATOM 6108 C C . ASN B 1 257 ? 1.238 -21.359 16.328 1 81.12 257 ASN B C 1
ATOM 6110 O O . ASN B 1 257 ? 1.758 -22.156 15.547 1 81.12 257 ASN B O 1
ATOM 6114 N N . VAL B 1 258 ? 0.752 -21.703 17.453 1 78.81 258 VAL B N 1
ATOM 6115 C CA . VAL B 1 258 ? 1.071 -22.984 18.062 1 78.81 258 VAL B CA 1
ATOM 6116 C C . VAL B 1 258 ? 0.501 -24.109 17.219 1 78.81 258 VAL B C 1
ATOM 6118 O O . VAL B 1 258 ? 1.115 -25.188 17.109 1 78.81 258 VAL B O 1
ATOM 6121 N N . ASN B 1 259 ? -0.613 -23.859 16.625 1 77.12 259 ASN B N 1
ATOM 6122 C CA . ASN B 1 259 ? -1.227 -24.891 15.797 1 77.12 259 ASN B CA 1
ATOM 6123 C C . ASN B 1 259 ? -0.383 -25.188 14.562 1 77.12 259 ASN B C 1
ATOM 6125 O O . ASN B 1 259 ? -0.252 -26.344 14.164 1 77.12 259 ASN B O 1
ATOM 6129 N N . SER B 1 260 ? 0.147 -24.188 14.039 1 77.81 260 SER B N 1
ATOM 6130 C CA . SER B 1 260 ? 1.018 -24.359 12.883 1 77.81 260 SER B CA 1
ATOM 6131 C C . SER B 1 260 ? 2.281 -25.125 13.258 1 77.81 260 SER B C 1
ATOM 6133 O O . SER B 1 260 ? 2.721 -26.016 12.508 1 77.81 260 SER B O 1
ATOM 6135 N N . ARG B 1 261 ? 2.82 -24.812 14.352 1 83.38 261 ARG B N 1
ATOM 6136 C CA . ARG B 1 261 ? 4.016 -25.516 14.828 1 83.38 261 ARG B CA 1
ATOM 6137 C C . ARG B 1 261 ? 3.73 -26.984 15.07 1 83.38 261 ARG B C 1
ATOM 6139 O O . ARG B 1 261 ? 4.5 -27.859 14.656 1 83.38 261 ARG B O 1
ATOM 6146 N N . GLU B 1 262 ? 2.633 -27.203 15.695 1 85.31 262 GLU B N 1
ATOM 6147 C CA . GLU B 1 262 ? 2.279 -28.594 16.016 1 85.31 262 GLU B CA 1
ATOM 6148 C C . GLU B 1 262 ? 2 -29.406 14.758 1 85.31 262 GLU B C 1
ATOM 6150 O O . GLU B 1 262 ? 2.369 -30.578 14.672 1 85.31 262 GLU B O 1
ATOM 6155 N N . SER B 1 263 ? 1.347 -28.75 13.867 1 82.31 263 SER B N 1
ATOM 6156 C CA . SER B 1 263 ? 1.07 -29.406 12.602 1 82.31 263 SER B CA 1
ATOM 6157 C C . SER B 1 263 ? 2.361 -29.812 11.898 1 82.31 263 SER B C 1
ATOM 6159 O O . SER B 1 263 ? 2.463 -30.922 11.359 1 82.31 263 SER B O 1
ATOM 6161 N N . TYR B 1 264 ? 3.357 -29.016 11.938 1 85.44 264 TYR B N 1
ATOM 6162 C CA . TYR B 1 264 ? 4.648 -29.312 11.328 1 85.44 264 TYR B CA 1
ATOM 6163 C C . TYR B 1 264 ? 5.352 -30.438 12.078 1 85.44 264 TYR B C 1
ATOM 6165 O O . TYR B 1 264 ? 5.863 -31.375 11.461 1 85.44 264 TYR B O 1
ATOM 6173 N N . LEU B 1 265 ? 5.34 -30.312 13.367 1 87.56 265 LEU B N 1
ATOM 6174 C CA . LEU B 1 265 ? 6.043 -31.312 14.172 1 87.56 265 LEU B CA 1
ATOM 6175 C C . LEU B 1 265 ? 5.402 -32.688 14.016 1 87.56 265 LEU B C 1
ATOM 6177 O O . LEU B 1 265 ? 6.098 -33.719 14 1 87.56 265 LEU B O 1
ATOM 6181 N N . ASP B 1 266 ? 4.09 -32.688 13.898 1 85.12 266 ASP B N 1
ATOM 6182 C CA . ASP B 1 266 ? 3.379 -33.969 13.672 1 85.12 266 ASP B CA 1
ATOM 6183 C C . ASP B 1 266 ? 3.783 -34.594 12.344 1 85.12 266 ASP B C 1
ATOM 6185 O O . ASP B 1 266 ? 4.055 -35.781 12.281 1 85.12 266 ASP B O 1
ATOM 6189 N N . LYS B 1 267 ? 3.865 -33.844 11.352 1 85.44 267 LYS B N 1
ATOM 6190 C CA . LYS B 1 267 ? 4.285 -34.344 10.047 1 85.44 267 LYS B CA 1
ATOM 6191 C C . LYS B 1 267 ? 5.734 -34.812 10.078 1 85.44 267 LYS B C 1
ATOM 6193 O O . LYS B 1 267 ? 6.066 -35.844 9.523 1 85.44 267 LYS B O 1
ATOM 6198 N N . LYS B 1 268 ? 6.535 -33.969 10.703 1 89.62 268 LYS B N 1
ATOM 6199 C CA . LYS B 1 268 ? 7.949 -34.312 10.789 1 89.62 268 LYS B CA 1
ATOM 6200 C C . LYS B 1 268 ? 8.148 -35.656 11.461 1 89.62 268 LYS B C 1
ATOM 6202 O O . LYS B 1 268 ? 8.914 -36.5 10.977 1 89.62 268 LYS B O 1
ATOM 6207 N N . ARG B 1 269 ? 7.441 -35.938 12.523 1 90.94 269 ARG B N 1
ATOM 6208 C CA . ARG B 1 269 ? 7.555 -37.188 13.266 1 90.94 269 ARG B CA 1
ATOM 6209 C C . ARG B 1 269 ? 7.176 -38.375 12.391 1 90.94 269 ARG B C 1
ATOM 6211 O O . ARG B 1 269 ? 7.852 -39.406 12.406 1 90.94 269 ARG B O 1
ATOM 6218 N N . VAL B 1 270 ? 6.145 -38.219 11.68 1 90.19 270 VAL B N 1
ATOM 6219 C CA . VAL B 1 270 ? 5.656 -39.281 10.82 1 90.19 270 VAL B CA 1
ATOM 6220 C C . VAL B 1 270 ? 6.652 -39.531 9.688 1 90.19 270 VAL B C 1
ATOM 6222 O O . VAL B 1 270 ? 7.016 -40.688 9.414 1 90.19 270 VAL B O 1
ATOM 6225 N N . TRP B 1 271 ? 7.137 -38.531 9.094 1 90.12 271 TRP B N 1
ATOM 6226 C CA . TRP B 1 271 ? 7.984 -38.656 7.91 1 90.12 271 TRP B CA 1
ATOM 6227 C C . TRP B 1 271 ? 9.367 -39.188 8.289 1 90.12 271 TRP B C 1
ATOM 6229 O O . TRP B 1 271 ? 10.016 -39.875 7.5 1 90.12 271 TRP B O 1
ATOM 6239 N N . GLU B 1 272 ? 9.758 -38.812 9.492 1 90.94 272 GLU B N 1
ATOM 6240 C CA . GLU B 1 272 ? 11.039 -39.344 9.969 1 90.94 272 GLU B CA 1
ATOM 6241 C C . GLU B 1 272 ? 11.008 -40.844 10.109 1 90.94 272 GLU B C 1
ATOM 6243 O O . GLU B 1 272 ? 12.031 -41.5 9.977 1 90.94 272 GLU B O 1
ATOM 6248 N N . GLN B 1 273 ? 9.828 -41.344 10.328 1 92.25 273 GLN B N 1
ATOM 6249 C CA . GLN B 1 273 ? 9.68 -42.781 10.555 1 92.25 273 GLN B CA 1
ATOM 6250 C C . GLN B 1 273 ? 9.43 -43.5 9.242 1 92.25 273 GLN B C 1
ATOM 6252 O O . GLN B 1 273 ? 9.547 -44.75 9.18 1 92.25 273 GLN B O 1
ATOM 6257 N N . ARG B 1 274 ? 9.148 -42.812 8.25 1 91.38 274 ARG B N 1
ATOM 6258 C CA . ARG B 1 274 ? 8.867 -43.438 6.957 1 91.38 274 ARG B CA 1
ATOM 6259 C C . ARG B 1 274 ? 10.148 -43.906 6.277 1 91.38 274 ARG B C 1
ATOM 6261 O O . ARG B 1 274 ? 11.203 -43.281 6.426 1 91.38 274 ARG B O 1
ATOM 6268 N N . SER B 1 275 ? 10.031 -44.969 5.527 1 91.62 275 SER B N 1
ATOM 6269 C CA . SER B 1 275 ? 11.164 -45.438 4.742 1 91.62 275 SER B CA 1
ATOM 6270 C C . SER B 1 275 ? 11.445 -44.531 3.562 1 91.62 275 SER B C 1
ATOM 6272 O O . SER B 1 275 ? 10.594 -43.719 3.168 1 91.62 275 SER B O 1
ATOM 6274 N N . PRO B 1 276 ? 12.617 -44.625 3.057 1 91.06 276 PRO B N 1
ATOM 6275 C CA . PRO B 1 276 ? 12.93 -43.844 1.858 1 91.06 276 PRO B CA 1
ATOM 6276 C C . PRO B 1 276 ? 11.93 -44.094 0.724 1 91.06 276 PRO B C 1
ATOM 6278 O O . PRO B 1 276 ? 11.555 -43.156 0.014 1 91.06 276 PRO B O 1
ATOM 6281 N N . GLU B 1 277 ? 11.516 -45.281 0.632 1 91.69 277 GLU B N 1
ATOM 6282 C CA . GLU B 1 277 ? 10.578 -45.625 -0.428 1 91.69 277 GLU B CA 1
ATOM 6283 C C . GLU B 1 277 ? 9.234 -44.938 -0.229 1 91.69 277 GLU B C 1
ATOM 6285 O O . GLU B 1 277 ? 8.633 -44.438 -1.19 1 91.69 277 GLU B O 1
ATOM 6290 N N . GLU B 1 278 ? 8.836 -44.875 0.966 1 89.06 278 GLU B N 1
ATOM 6291 C CA . GLU B 1 278 ? 7.578 -44.188 1.274 1 89.06 278 GLU B CA 1
ATOM 6292 C C . GLU B 1 278 ? 7.676 -42.688 0.998 1 89.06 278 GLU B C 1
ATOM 6294 O O . GLU B 1 278 ? 6.727 -42.094 0.494 1 89.06 278 GLU B O 1
ATOM 6299 N N . ARG B 1 279 ? 8.766 -42.188 1.319 1 91.69 279 ARG B N 1
ATOM 6300 C CA . ARG B 1 279 ? 8.992 -40.781 1.07 1 91.69 279 ARG B CA 1
ATOM 6301 C C . ARG B 1 279 ? 9.039 -40.469 -0.426 1 91.69 279 ARG B C 1
ATOM 6303 O O . ARG B 1 279 ? 8.461 -39.5 -0.888 1 91.69 279 ARG B O 1
ATOM 6310 N N . ARG B 1 280 ? 9.641 -41.375 -1.169 1 94 280 ARG B N 1
ATOM 6311 C CA . ARG B 1 280 ? 9.719 -41.219 -2.619 1 94 280 ARG B CA 1
ATOM 6312 C C . ARG B 1 280 ? 8.336 -41.312 -3.256 1 94 280 ARG B C 1
ATOM 6314 O O . ARG B 1 280 ? 8.086 -40.688 -4.285 1 94 280 ARG B O 1
ATOM 6321 N N . ARG B 1 281 ? 7.457 -42.031 -2.619 1 93.31 281 ARG B N 1
ATOM 6322 C CA . ARG B 1 281 ? 6.109 -42.219 -3.146 1 93.31 281 ARG B CA 1
ATOM 6323 C C . ARG B 1 281 ? 5.352 -40.906 -3.148 1 93.31 281 ARG B C 1
ATOM 6325 O O . ARG B 1 281 ? 4.539 -40.625 -4.043 1 93.31 281 ARG B O 1
ATOM 6332 N N . THR B 1 282 ? 5.617 -40.094 -2.139 1 92.06 282 THR B N 1
ATOM 6333 C CA . THR B 1 282 ? 4.992 -38.781 -2.086 1 92.06 282 THR B CA 1
ATOM 6334 C C . THR B 1 282 ? 5.398 -37.938 -3.293 1 92.06 282 THR B C 1
ATOM 6336 O O . THR B 1 282 ? 4.551 -37.344 -3.951 1 92.06 282 THR B O 1
ATOM 6339 N N . THR B 1 283 ? 6.695 -37.938 -3.574 1 95 283 THR B N 1
ATOM 6340 C CA . THR B 1 283 ? 7.207 -37.219 -4.727 1 95 283 THR B CA 1
ATOM 6341 C C . THR B 1 283 ? 6.641 -37.781 -6.023 1 95 283 THR B C 1
ATOM 6343 O O . THR B 1 283 ? 6.219 -37.031 -6.906 1 95 283 THR B O 1
ATOM 6346 N N . LEU B 1 284 ? 6.609 -39.062 -6.082 1 96.94 284 LEU B N 1
ATOM 6347 C CA . LEU B 1 284 ? 6.09 -39.75 -7.262 1 96.94 284 LEU B CA 1
ATOM 6348 C C . LEU B 1 284 ? 4.648 -39.344 -7.539 1 96.94 284 LEU B C 1
ATOM 6350 O O . LEU B 1 284 ? 4.301 -39 -8.672 1 96.94 284 LEU B O 1
ATOM 6354 N N . ARG B 1 285 ? 3.814 -39.344 -6.566 1 96.31 285 ARG B N 1
ATOM 6355 C CA . ARG B 1 285 ? 2.4 -39.062 -6.754 1 96.31 285 ARG B CA 1
ATOM 6356 C C . ARG B 1 285 ? 2.205 -37.594 -7.117 1 96.31 285 ARG B C 1
ATOM 6358 O O . ARG B 1 285 ? 1.317 -37.25 -7.902 1 96.31 285 ARG B O 1
ATOM 6365 N N . TYR B 1 286 ? 3.002 -36.688 -6.48 1 96.31 286 TYR B N 1
ATOM 6366 C CA . TYR B 1 286 ? 2.973 -35.281 -6.871 1 96.31 286 TYR B CA 1
ATOM 6367 C C . TYR B 1 286 ? 3.311 -35.125 -8.344 1 96.31 286 TYR B C 1
ATOM 6369 O O . TYR B 1 286 ? 2.588 -34.438 -9.086 1 96.31 286 TYR B O 1
ATOM 6377 N N . TRP B 1 287 ? 4.367 -35.781 -8.82 1 98.06 287 TRP B N 1
ATOM 6378 C CA . TRP B 1 287 ? 4.789 -35.719 -10.211 1 98.06 287 TRP B CA 1
ATOM 6379 C C . TRP B 1 287 ? 3.748 -36.344 -11.125 1 98.06 287 TRP B C 1
ATOM 6381 O O . TRP B 1 287 ? 3.477 -35.844 -12.219 1 98.06 287 TRP B O 1
ATOM 6391 N N . ALA B 1 288 ? 3.176 -37.406 -10.664 1 98.44 288 ALA B N 1
ATOM 6392 C CA . ALA B 1 288 ? 2.154 -38.125 -11.445 1 98.44 288 ALA B CA 1
ATOM 6393 C C . ALA B 1 288 ? 0.932 -37.219 -11.656 1 98.44 288 ALA B C 1
ATOM 6395 O O . ALA B 1 288 ? 0.312 -37.25 -12.727 1 98.44 288 ALA B O 1
ATOM 6396 N N . ASN B 1 289 ? 0.549 -36.5 -10.633 1 98 289 ASN B N 1
ATOM 6397 C CA . ASN B 1 289 ? -0.53 -35.531 -10.805 1 98 289 ASN B CA 1
ATOM 6398 C C . ASN B 1 289 ? -0.191 -34.5 -11.867 1 98 289 ASN B C 1
ATOM 6400 O O . ASN B 1 289 ? -1.039 -34.125 -12.695 1 98 289 ASN B O 1
ATOM 6404 N N . CYS B 1 290 ? 1.057 -34 -11.859 1 98.62 290 CYS B N 1
ATOM 6405 C CA . CYS B 1 290 ? 1.486 -33.031 -12.883 1 98.62 290 CYS B CA 1
ATOM 6406 C C . CYS B 1 290 ? 1.368 -33.656 -14.273 1 98.62 290 CYS B C 1
ATOM 6408 O O . CYS B 1 290 ? 0.881 -33 -15.203 1 98.62 290 CYS B O 1
ATOM 6410 N N . SER B 1 291 ? 1.755 -34.875 -14.398 1 98.81 291 SER B N 1
ATOM 6411 C CA . SER B 1 291 ? 1.683 -35.594 -15.672 1 98.81 291 SER B CA 1
ATOM 6412 C C . SER B 1 291 ? 0.238 -35.781 -16.125 1 98.81 291 SER B C 1
ATOM 6414 O O . SER B 1 291 ? -0.068 -35.656 -17.312 1 98.81 291 SER B O 1
ATOM 6416 N N . TRP B 1 292 ? -0.583 -36.094 -15.188 1 98.56 292 TRP B N 1
ATOM 6417 C CA . TRP B 1 292 ? -2 -36.281 -15.477 1 98.56 292 TRP B CA 1
ATOM 6418 C C . TRP B 1 292 ? -2.627 -35.031 -16.031 1 98.56 292 TRP B C 1
ATOM 6420 O O . TRP B 1 292 ? -3.305 -35.062 -17.062 1 98.56 292 TRP B O 1
ATOM 6430 N N . LEU B 1 293 ? -2.355 -33.938 -15.414 1 98.62 293 LEU B N 1
ATOM 6431 C CA . LEU B 1 293 ? -2.902 -32.656 -15.859 1 98.62 293 LEU B CA 1
ATOM 6432 C C . LEU B 1 293 ? -2.318 -32.25 -17.203 1 98.62 293 LEU B C 1
ATOM 6434 O O . LEU B 1 293 ? -3.02 -31.672 -18.047 1 98.62 293 LEU B O 1
ATOM 6438 N N . ASP B 1 294 ? -1.001 -32.531 -17.375 1 98.81 294 ASP B N 1
ATOM 6439 C CA . ASP B 1 294 ? -0.359 -32.312 -18.672 1 98.81 294 ASP B CA 1
ATOM 6440 C C . ASP B 1 294 ? -1.113 -33.031 -19.781 1 98.81 294 ASP B C 1
ATOM 6442 O O . ASP B 1 294 ? -1.288 -32.5 -20.875 1 98.81 294 ASP B O 1
ATOM 6446 N N . HIS B 1 295 ? -1.577 -34.219 -19.5 1 98.62 295 HIS B N 1
ATOM 6447 C CA . HIS B 1 295 ? -2.348 -35.031 -20.469 1 98.62 295 HIS B CA 1
ATOM 6448 C C . HIS B 1 295 ? -3.609 -34.281 -20.891 1 98.62 295 HIS B C 1
ATOM 6450 O O . HIS B 1 295 ? -3.898 -34.188 -22.094 1 98.62 295 HIS B O 1
ATOM 6456 N N . TYR B 1 296 ? -4.34 -33.75 -19.953 1 98.69 296 TYR B N 1
ATOM 6457 C CA . TYR B 1 296 ? -5.566 -33.031 -20.281 1 98.69 296 TYR B CA 1
ATOM 6458 C C . TYR B 1 296 ? -5.262 -31.719 -21.016 1 98.69 296 TYR B C 1
ATOM 6460 O O . TYR B 1 296 ? -6.012 -31.297 -21.891 1 98.69 296 TYR B O 1
ATOM 6468 N N . PHE B 1 297 ? -4.168 -31.016 -20.625 1 98.88 297 PHE B N 1
ATOM 6469 C CA . PHE B 1 297 ? -3.754 -29.828 -21.375 1 98.88 297 PHE B CA 1
ATOM 6470 C C . PHE B 1 297 ? -3.475 -30.188 -22.828 1 98.88 297 PHE B C 1
ATOM 6472 O O . PHE B 1 297 ? -3.854 -29.453 -23.75 1 98.88 297 PHE B O 1
ATOM 6479 N N . GLY B 1 298 ? -2.834 -31.328 -23.031 1 98.88 298 GLY B N 1
ATOM 6480 C CA . GLY B 1 298 ? -2.572 -31.812 -24.375 1 98.88 298 GLY B CA 1
ATOM 6481 C C . GLY B 1 298 ? -3.834 -32.031 -25.188 1 98.88 298 GLY B C 1
ATOM 6482 O O . GLY B 1 298 ? -3.9 -31.609 -26.359 1 98.88 298 GLY B O 1
ATOM 6483 N N . GLN B 1 299 ? -4.824 -32.625 -24.609 1 98.81 299 GLN B N 1
ATOM 6484 C CA . GLN B 1 299 ? -6.09 -32.875 -25.297 1 98.81 299 GLN B CA 1
ATOM 6485 C C . GLN B 1 299 ? -6.766 -31.562 -25.688 1 98.81 299 GLN B C 1
ATOM 6487 O O . GLN B 1 299 ? -7.297 -31.422 -26.797 1 98.81 299 GLN B O 1
ATOM 6492 N N . ALA B 1 300 ? -6.773 -30.609 -24.75 1 98.88 300 ALA B N 1
ATOM 6493 C CA . ALA B 1 300 ? -7.367 -29.297 -25.047 1 98.88 300 ALA B CA 1
ATOM 6494 C C . ALA B 1 300 ? -6.637 -28.609 -26.203 1 98.88 300 ALA B C 1
ATOM 6496 O O . ALA B 1 300 ? -7.27 -28.078 -27.109 1 98.88 300 ALA B O 1
ATOM 6497 N N . LEU B 1 301 ? -5.305 -28.625 -26.156 1 98.81 301 LEU B N 1
ATOM 6498 C CA . LEU B 1 301 ? -4.492 -27.969 -27.172 1 98.81 301 LEU B CA 1
ATOM 6499 C C . LEU B 1 301 ? -4.695 -28.641 -28.531 1 98.81 301 LEU B C 1
ATOM 6501 O O . LEU B 1 301 ? -4.75 -27.969 -29.562 1 98.81 301 LEU B O 1
ATOM 6505 N N . GLU B 1 302 ? -4.828 -29.938 -28.5 1 98.62 302 GLU B N 1
ATOM 6506 C CA . GLU B 1 302 ? -5.078 -30.672 -29.734 1 98.62 302 GLU B CA 1
ATOM 6507 C C . GLU B 1 302 ? -6.41 -30.266 -30.359 1 98.62 302 GLU B C 1
ATOM 6509 O O . GLU B 1 302 ? -6.488 -30.016 -31.562 1 98.62 302 GLU B O 1
ATOM 6514 N N . LYS B 1 303 ? -7.422 -30.203 -29.578 1 98.5 303 LYS B N 1
ATOM 6515 C CA . LYS B 1 303 ? -8.734 -29.797 -30.094 1 98.5 303 LYS B CA 1
ATOM 6516 C C . LYS B 1 303 ? -8.703 -28.375 -30.625 1 98.5 303 LYS B C 1
ATOM 6518 O O . LYS B 1 303 ? -9.328 -28.062 -31.641 1 98.5 303 LYS B O 1
ATOM 6523 N N . LEU B 1 304 ? -8.055 -27.484 -29.906 1 98.5 304 LEU B N 1
ATOM 6524 C CA . LEU B 1 304 ? -7.922 -26.094 -30.344 1 98.5 304 LEU B CA 1
ATOM 6525 C C . LEU B 1 304 ? -7.184 -26.016 -31.672 1 98.5 304 LEU B C 1
ATOM 6527 O O . LEU B 1 304 ? -7.535 -25.219 -32.531 1 98.5 304 LEU B O 1
ATOM 6531 N N . GLU B 1 305 ? -6.133 -26.828 -31.781 1 97.69 305 GLU B N 1
ATOM 6532 C CA . GLU B 1 305 ? -5.371 -26.891 -33.031 1 97.69 305 GLU B CA 1
ATOM 6533 C C . GLU B 1 305 ? -6.238 -27.375 -34.188 1 97.69 305 GLU B C 1
ATOM 6535 O O . GLU B 1 305 ? -6.223 -26.797 -35.281 1 97.69 305 GLU B O 1
ATOM 6540 N N . GLU B 1 306 ? -7.012 -28.391 -33.938 1 96.81 306 GLU B N 1
ATOM 6541 C CA . GLU B 1 306 ? -7.891 -28.969 -34.938 1 96.81 306 GLU B CA 1
ATOM 6542 C C . GLU B 1 306 ? -8.922 -27.953 -35.438 1 96.81 306 GLU B C 1
ATOM 6544 O O . GLU B 1 306 ? -9.312 -27.984 -36.594 1 96.81 306 GLU B O 1
ATOM 6549 N N . GLN B 1 307 ? -9.242 -27.094 -34.562 1 95.38 307 GLN B N 1
ATOM 6550 C CA . GLN B 1 307 ? -10.25 -26.094 -34.906 1 95.38 307 GLN B CA 1
ATOM 6551 C C . GLN B 1 307 ? -9.602 -24.828 -35.469 1 95.38 307 GLN B C 1
ATOM 6553 O O . GLN B 1 307 ? -10.289 -23.859 -35.75 1 95.38 307 GLN B O 1
ATOM 6558 N N . GLY B 1 308 ? -8.281 -24.797 -35.562 1 96.06 308 GLY B N 1
ATOM 6559 C CA . GLY B 1 308 ? -7.551 -23.672 -36.125 1 96.06 308 GLY B CA 1
ATOM 6560 C C . GLY B 1 308 ? -7.41 -22.516 -35.156 1 96.06 308 GLY B C 1
ATOM 6561 O O . GLY B 1 308 ? -6.977 -21.438 -35.531 1 96.06 308 GLY B O 1
ATOM 6562 N N . ARG B 1 309 ? -7.742 -22.734 -33.938 1 97.06 309 ARG B N 1
ATOM 6563 C CA . ARG B 1 309 ? -7.785 -21.672 -32.938 1 97.06 309 ARG B CA 1
ATOM 6564 C C . ARG B 1 309 ? -6.391 -21.375 -32.406 1 97.06 309 ARG B C 1
ATOM 6566 O O . ARG B 1 309 ? -6.18 -20.344 -31.734 1 97.06 309 ARG B O 1
ATOM 6573 N N . LEU B 1 310 ? -5.387 -22.188 -32.781 1 97.62 310 LEU B N 1
ATOM 6574 C CA . LEU B 1 310 ? -4.023 -21.938 -32.312 1 97.62 310 LEU B CA 1
ATOM 6575 C C . LEU B 1 310 ? -3.203 -21.25 -33.406 1 97.62 310 LEU B C 1
ATOM 6577 O O . LEU B 1 310 ? -2.057 -20.859 -33.156 1 97.62 310 LEU B O 1
ATOM 6581 N N . ASP B 1 311 ? -3.793 -21.016 -34.562 1 96.12 311 ASP B N 1
ATOM 6582 C CA . ASP B 1 311 ? -3.078 -20.391 -35.656 1 96.12 311 ASP B CA 1
ATOM 6583 C C . ASP B 1 311 ? -2.637 -18.969 -35.281 1 96.12 311 ASP B C 1
ATOM 6585 O O . ASP B 1 311 ? -1.568 -18.516 -35.688 1 96.12 311 ASP B O 1
ATOM 6589 N N . HIS B 1 312 ? -3.432 -18.328 -34.562 1 96.69 312 HIS B N 1
ATOM 6590 C CA . HIS B 1 312 ? -3.141 -17.031 -33.969 1 96.69 312 HIS B CA 1
ATOM 6591 C C . HIS B 1 312 ? -3.537 -17 -32.5 1 96.69 312 HIS B C 1
ATOM 6593 O O . HIS B 1 312 ? -4.652 -16.594 -32.156 1 96.69 312 HIS B O 1
ATOM 6599 N N . ALA B 1 313 ? -2.59 -17.422 -31.641 1 98.12 313 ALA B N 1
ATOM 6600 C CA . ALA B 1 313 ? -2.949 -17.609 -30.25 1 98.12 313 ALA B CA 1
ATOM 6601 C C . ALA B 1 313 ? -1.781 -17.281 -29.328 1 98.12 313 ALA B C 1
ATOM 6603 O O . ALA B 1 313 ? -0.622 -17.297 -29.75 1 98.12 313 ALA B O 1
ATOM 6604 N N . LEU B 1 314 ? -2.098 -16.812 -28.203 1 98.5 314 LEU B N 1
ATOM 6605 C CA . LEU B 1 314 ? -1.204 -16.719 -27.047 1 98.5 314 LEU B CA 1
ATOM 6606 C C . LEU B 1 314 ? -1.613 -17.719 -25.969 1 98.5 314 LEU B C 1
ATOM 6608 O O . LEU B 1 314 ? -2.715 -17.625 -25.422 1 98.5 314 LEU B O 1
ATOM 6612 N N . VAL B 1 315 ? -0.743 -18.688 -25.734 1 98.81 315 VAL B N 1
ATOM 6613 C CA . VAL B 1 315 ? -0.983 -19.703 -24.719 1 98.81 315 VAL B CA 1
ATOM 6614 C C . VAL B 1 315 ? -0.181 -19.375 -23.469 1 98.81 315 VAL B C 1
ATOM 6616 O O . VAL B 1 315 ? 1.016 -19.094 -23.547 1 98.81 315 VAL B O 1
ATOM 6619 N N . VAL B 1 316 ? -0.849 -19.406 -22.375 1 98.75 316 VAL B N 1
ATOM 6620 C CA . VAL B 1 316 ? -0.245 -19.188 -21.062 1 98.75 316 VAL B CA 1
ATOM 6621 C C . VAL B 1 316 ? -0.344 -20.469 -20.234 1 98.75 316 VAL B C 1
ATOM 6623 O O . VAL B 1 316 ? -1.414 -21.078 -20.141 1 98.75 316 VAL B O 1
ATOM 6626 N N . PHE B 1 317 ? 0.747 -20.875 -19.672 1 98.81 317 PHE B N 1
ATOM 6627 C CA . PHE B 1 317 ? 0.718 -21.859 -18.594 1 98.81 317 PHE B CA 1
ATOM 6628 C C . PHE B 1 317 ? 1.354 -21.312 -17.328 1 98.81 317 PHE B C 1
ATOM 6630 O O . PHE B 1 317 ? 2.453 -20.75 -17.375 1 98.81 317 PHE B O 1
ATOM 6637 N N . VAL B 1 318 ? 0.638 -21.484 -16.188 1 98.75 318 VAL B N 1
ATOM 6638 C CA . VAL B 1 318 ? 1.186 -20.984 -14.93 1 98.75 318 VAL B CA 1
ATOM 6639 C C . VAL B 1 318 ? 0.578 -21.75 -13.758 1 98.75 318 VAL B C 1
ATOM 6641 O O . VAL B 1 318 ? -0.466 -22.391 -13.898 1 98.75 318 VAL B O 1
ATOM 6644 N N . SER B 1 319 ? 1.263 -21.781 -12.641 1 98.69 319 SER B N 1
ATOM 6645 C CA . SER B 1 319 ? 0.699 -22.172 -11.352 1 98.69 319 SER B CA 1
ATOM 6646 C C . SER B 1 319 ? 0.477 -20.969 -10.453 1 98.69 319 SER B C 1
ATOM 6648 O O . SER B 1 319 ? 1.023 -19.891 -10.695 1 98.69 319 SER B O 1
ATOM 6650 N N . ASP B 1 320 ? -0.349 -21.109 -9.438 1 98.25 320 ASP B N 1
ATOM 6651 C CA . ASP B 1 320 ? -0.649 -19.984 -8.57 1 98.25 320 ASP B CA 1
ATOM 6652 C C . ASP B 1 320 ? 0.41 -19.828 -7.477 1 98.25 320 ASP B C 1
ATOM 6654 O O . ASP B 1 320 ? 0.63 -18.734 -6.965 1 98.25 320 ASP B O 1
ATOM 6658 N N . HIS B 1 321 ? 1.008 -20.875 -7.043 1 98.06 321 HIS B N 1
ATOM 6659 C CA . HIS B 1 321 ? 2.135 -20.891 -6.117 1 98.06 321 HIS B CA 1
ATOM 6660 C C . HIS B 1 321 ? 2.822 -22.25 -6.121 1 98.06 321 HIS B C 1
ATOM 6662 O O . HIS B 1 321 ? 2.377 -23.172 -6.809 1 98.06 321 HIS B O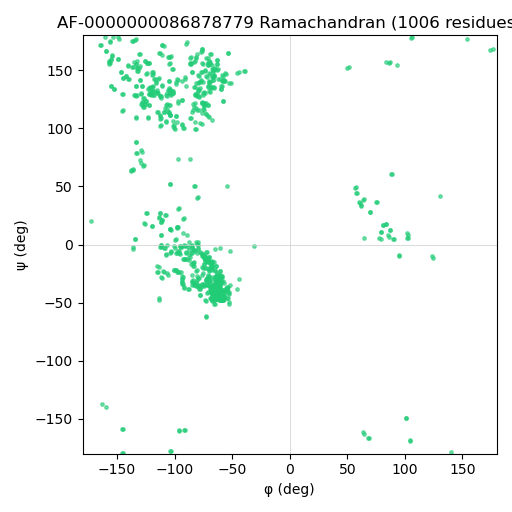 1
ATOM 6668 N N . GLY B 1 322 ? 3.953 -22.344 -5.453 1 97.62 322 GLY B N 1
ATOM 6669 C CA . GLY B 1 322 ? 4.699 -23.594 -5.398 1 97.62 322 GLY B CA 1
ATOM 6670 C C . GLY B 1 322 ? 4.324 -24.453 -4.211 1 97.62 322 GLY B C 1
ATOM 6671 O O . GLY B 1 322 ? 3.188 -24.406 -3.736 1 97.62 322 GLY B O 1
ATOM 6672 N N . GLU B 1 323 ? 5.27 -25.344 -3.914 1 95.56 323 GLU B N 1
ATOM 6673 C CA . GLU B 1 323 ? 5.055 -26.328 -2.857 1 95.56 323 GLU B CA 1
ATOM 6674 C C . GLU B 1 323 ? 6.375 -26.766 -2.232 1 95.56 323 GLU B C 1
ATOM 6676 O O . GLU B 1 323 ? 7.344 -27.031 -2.943 1 95.56 323 GLU B O 1
ATOM 6681 N N . MET B 1 324 ? 6.301 -26.766 -0.85 1 94 324 MET B N 1
ATOM 6682 C CA . MET B 1 324 ? 7.363 -27.484 -0.153 1 94 324 MET B CA 1
ATOM 6683 C C . MET B 1 324 ? 7.109 -29 -0.186 1 94 324 MET B C 1
ATOM 6685 O O . MET B 1 324 ? 6.039 -29.453 0.213 1 94 324 MET B O 1
ATOM 6689 N N . LEU B 1 325 ? 8.062 -29.75 -0.613 1 91.62 325 LEU B N 1
ATOM 6690 C CA . LEU B 1 325 ? 7.891 -31.188 -0.744 1 91.62 325 LEU B CA 1
ATOM 6691 C C . LEU B 1 325 ? 8.773 -31.938 0.249 1 91.62 325 LEU B C 1
ATOM 6693 O O . LEU B 1 325 ? 9.281 -33.031 -0.055 1 91.62 325 LEU B O 1
ATOM 6697 N N . GLY B 1 326 ? 9.086 -31.266 1.387 1 91.5 326 GLY B N 1
ATOM 6698 C CA . GLY B 1 326 ? 9.781 -31.938 2.48 1 91.5 326 GLY B CA 1
ATOM 6699 C C . GLY B 1 326 ? 11.258 -31.609 2.537 1 91.5 326 GLY B C 1
ATOM 6700 O O . GLY B 1 326 ? 11.977 -32.062 3.424 1 91.5 326 GLY B O 1
ATOM 6701 N N . GLU B 1 327 ? 11.789 -30.703 1.736 1 92.31 327 GLU B N 1
ATOM 6702 C CA . GLU B 1 327 ? 13.227 -30.5 1.584 1 92.31 327 GLU B CA 1
ATOM 6703 C C . GLU B 1 327 ? 13.773 -29.641 2.711 1 92.31 327 GLU B C 1
ATOM 6705 O O . GLU B 1 327 ? 14.938 -29.234 2.67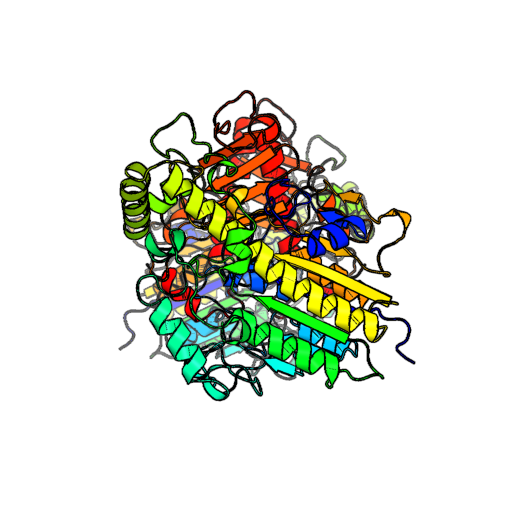6 1 92.31 327 GLU B O 1
ATOM 6710 N N . ARG B 1 328 ? 13.062 -29.234 3.615 1 93.56 328 ARG B N 1
ATOM 6711 C CA . ARG B 1 328 ? 13.477 -28.453 4.773 1 93.56 328 ARG B CA 1
ATOM 6712 C C . ARG B 1 328 ? 13.031 -29.109 6.07 1 93.56 328 ARG B C 1
ATOM 6714 O O . ARG B 1 328 ? 12.242 -28.547 6.824 1 93.56 328 ARG B O 1
ATOM 6721 N N . GLN B 1 329 ? 13.68 -30.344 6.387 1 93.44 329 GLN B N 1
ATOM 6722 C CA . GLN B 1 329 ? 13.375 -31.188 7.543 1 93.44 329 GLN B CA 1
ATOM 6723 C C . GLN B 1 329 ? 11.906 -31.609 7.547 1 93.44 329 GLN B C 1
ATOM 6725 O O . GLN B 1 329 ? 11.203 -31.422 8.539 1 93.44 329 GLN B O 1
ATOM 6730 N N . TYR B 1 330 ? 11.414 -32.031 6.301 1 90.94 330 TYR B N 1
ATOM 6731 C CA . TYR B 1 330 ? 10.109 -32.625 6.031 1 90.94 330 TYR B CA 1
ATOM 6732 C C . TYR B 1 330 ? 8.992 -31.609 6.203 1 90.94 330 TYR B C 1
ATOM 6734 O O . TYR B 1 330 ? 7.91 -31.938 6.695 1 90.94 330 TYR B O 1
ATOM 6742 N N . ARG B 1 331 ? 9.398 -30.344 5.965 1 91 331 ARG B N 1
ATOM 6743 C CA . ARG B 1 331 ? 8.367 -29.328 5.875 1 91 331 ARG B CA 1
ATOM 6744 C C . ARG B 1 331 ? 7.609 -29.422 4.555 1 91 331 ARG B C 1
ATOM 6746 O O . ARG B 1 331 ? 8.211 -29.344 3.482 1 91 331 ARG B O 1
ATOM 6753 N N . PHE B 1 332 ? 6.355 -29.625 4.82 1 88.06 332 PHE B N 1
ATOM 6754 C CA . PHE B 1 332 ? 5.469 -29.625 3.664 1 88.06 332 PHE B CA 1
ATOM 6755 C C . PHE B 1 332 ? 4.582 -28.375 3.656 1 88.06 332 PHE B C 1
ATOM 6757 O O . PHE B 1 332 ? 4.613 -27.594 4.598 1 88.06 332 PHE B O 1
ATOM 6764 N N . THR B 1 333 ? 3.898 -28.141 2.658 1 84.19 333 THR B N 1
ATOM 6765 C CA . THR B 1 333 ? 2.9 -27.094 2.475 1 84.19 333 THR B CA 1
ATOM 6766 C C . THR B 1 333 ? 3.562 -25.781 2.066 1 84.19 333 THR B C 1
ATOM 6768 O O . THR B 1 333 ? 4.707 -25.516 2.439 1 84.19 333 THR B O 1
ATOM 6771 N N . LYS B 1 334 ? 2.75 -25.094 1.491 1 87.94 334 LYS B N 1
ATOM 6772 C CA . LYS B 1 334 ? 3.117 -23.734 1.067 1 87.94 334 LYS B CA 1
ATOM 6773 C C . LYS B 1 334 ? 3.012 -22.75 2.227 1 87.94 334 LYS B C 1
ATOM 6775 O O . LYS B 1 334 ? 2.744 -23.141 3.363 1 87.94 334 LYS B O 1
ATOM 6780 N N . TYR B 1 335 ? 3.326 -21.75 2.516 1 90.12 335 TYR B N 1
ATOM 6781 C CA . TYR B 1 335 ? 3.172 -20.688 3.512 1 90.12 335 TYR B CA 1
ATOM 6782 C C . TYR B 1 335 ? 4.531 -20.188 3.988 1 90.12 335 TYR B C 1
ATOM 6784 O O . TYR B 1 335 ? 4.785 -20.109 5.191 1 90.12 335 TYR B O 1
ATOM 6792 N N . ASN B 1 336 ? 5.289 -20.062 3.191 1 94.44 336 ASN B N 1
ATOM 6793 C CA . ASN B 1 336 ? 6.59 -19.453 3.436 1 94.44 336 ASN B CA 1
ATOM 6794 C C . ASN B 1 336 ? 7.16 -18.812 2.168 1 94.44 336 ASN B C 1
ATOM 6796 O O . ASN B 1 336 ? 6.555 -18.906 1.1 1 94.44 336 ASN B O 1
ATOM 6800 N N . LEU B 1 337 ? 8.312 -18.203 2.27 1 97.94 337 LEU B N 1
ATOM 6801 C CA . LEU B 1 337 ? 8.805 -17.391 1.164 1 97.94 337 LEU B CA 1
ATOM 6802 C C . LEU B 1 337 ? 10.016 -18.047 0.509 1 97.94 337 LEU B C 1
ATOM 6804 O O . LEU B 1 337 ? 10.812 -17.375 -0.157 1 97.94 337 LEU B O 1
ATOM 6808 N N . TYR B 1 338 ? 10.211 -19.359 0.673 1 97.94 338 TYR B N 1
ATOM 6809 C CA . TYR B 1 338 ? 11.312 -20.062 0.011 1 97.94 338 TYR B CA 1
ATOM 6810 C C . TYR B 1 338 ? 10.945 -20.406 -1.425 1 97.94 338 TYR B C 1
ATOM 6812 O O . TYR B 1 338 ? 9.766 -20.438 -1.782 1 97.94 338 TYR B O 1
ATOM 6820 N N . ASP B 1 339 ? 11.922 -20.688 -2.236 1 97.81 339 ASP B N 1
ATOM 6821 C CA . ASP B 1 339 ? 11.75 -20.875 -3.674 1 97.81 339 ASP B CA 1
ATOM 6822 C C . ASP B 1 339 ? 10.742 -21.984 -3.973 1 97.81 339 ASP B C 1
ATOM 6824 O O . ASP B 1 339 ? 9.922 -21.844 -4.883 1 97.81 339 ASP B O 1
ATOM 6828 N N . SER B 1 340 ? 10.758 -23.016 -3.246 1 97 340 SER B N 1
ATOM 6829 C CA . SER B 1 340 ? 9.836 -24.125 -3.479 1 97 340 SER B CA 1
ATOM 6830 C C . SER B 1 340 ? 8.383 -23.672 -3.338 1 97 340 SER B C 1
ATOM 6832 O O . SER B 1 340 ? 7.492 -24.219 -3.992 1 97 340 SER B O 1
ATOM 6834 N N . SER B 1 341 ? 8.188 -22.703 -2.523 1 97.38 341 SER B N 1
ATOM 6835 C CA . SER B 1 341 ? 6.844 -22.234 -2.201 1 97.38 341 SER B CA 1
ATOM 6836 C C . SER B 1 341 ? 6.426 -21.078 -3.107 1 97.38 341 SER B C 1
ATOM 6838 O O . SER B 1 341 ? 5.246 -20.938 -3.441 1 97.38 341 SER B O 1
ATOM 6840 N N . VAL B 1 342 ? 7.402 -20.266 -3.57 1 98.5 342 VAL B N 1
ATOM 6841 C CA . VAL B 1 342 ? 6.984 -19.016 -4.199 1 98.5 342 VAL B CA 1
ATOM 6842 C C . VAL B 1 342 ? 7.242 -19.094 -5.703 1 98.5 342 VAL B C 1
ATOM 6844 O O . VAL B 1 342 ? 6.66 -18.328 -6.477 1 98.5 342 VAL B O 1
ATOM 6847 N N . ARG B 1 343 ? 8.148 -19.906 -6.207 1 98.44 343 ARG B N 1
ATOM 6848 C CA . ARG B 1 343 ? 8.406 -20 -7.641 1 98.44 343 ARG B CA 1
ATOM 6849 C C . ARG B 1 343 ? 7.449 -20.969 -8.32 1 98.44 343 ARG B C 1
ATOM 6851 O O . ARG B 1 343 ? 7.059 -21.969 -7.734 1 98.44 343 ARG B O 1
ATOM 6858 N N . VAL B 1 344 ? 7.156 -20.641 -9.562 1 98.69 344 VAL B N 1
ATOM 6859 C CA . VAL B 1 344 ? 6.148 -21.406 -10.289 1 98.69 344 VAL B CA 1
ATOM 6860 C C . VAL B 1 344 ? 6.59 -21.594 -11.734 1 98.69 344 VAL B C 1
ATOM 6862 O O . VAL B 1 344 ? 7.414 -20.828 -12.25 1 98.69 344 VAL B O 1
ATOM 6865 N N . PRO B 1 345 ? 6.117 -22.656 -12.375 1 98.69 345 PRO B N 1
ATOM 6866 C CA . PRO B 1 345 ? 6.273 -22.688 -13.836 1 98.69 345 PRO B CA 1
ATOM 6867 C C . PRO B 1 345 ? 5.457 -21.609 -14.539 1 98.69 345 PRO B C 1
ATOM 6869 O O . PRO B 1 345 ? 4.316 -21.344 -14.156 1 98.69 345 PRO B O 1
ATOM 6872 N N . PHE B 1 346 ? 6.059 -20.984 -15.453 1 98.81 346 PHE B N 1
ATOM 6873 C CA . PHE B 1 346 ? 5.426 -19.922 -16.219 1 98.81 346 PHE B CA 1
ATOM 6874 C C . PHE B 1 346 ? 5.914 -19.922 -17.656 1 98.81 346 PHE B C 1
ATOM 6876 O O . PHE B 1 346 ? 7.098 -19.703 -17.922 1 98.81 346 PHE B O 1
ATOM 6883 N N . ILE B 1 347 ? 5.004 -20.203 -18.625 1 98.88 347 ILE B N 1
ATOM 6884 C CA . ILE B 1 347 ? 5.336 -20.297 -20.031 1 98.88 347 ILE B CA 1
ATOM 6885 C C . ILE B 1 347 ? 4.375 -19.438 -20.859 1 98.88 347 ILE B C 1
ATOM 6887 O O . ILE B 1 347 ? 3.166 -19.453 -20.625 1 98.88 347 ILE B O 1
ATOM 6891 N N . LEU B 1 348 ? 4.871 -18.625 -21.719 1 98.81 348 LEU B N 1
ATOM 6892 C CA . LEU B 1 348 ? 4.121 -18.016 -22.828 1 98.81 348 LEU B CA 1
ATOM 6893 C C . LEU B 1 348 ? 4.477 -18.688 -24.141 1 98.81 348 LEU B C 1
ATOM 6895 O O . LEU B 1 348 ? 5.652 -18.828 -24.484 1 98.81 348 LEU B O 1
ATOM 6899 N N . ALA B 1 349 ? 3.439 -19.094 -24.875 1 98.69 349 ALA B N 1
ATOM 6900 C CA . ALA B 1 349 ? 3.672 -19.812 -26.141 1 98.69 349 ALA B CA 1
ATOM 6901 C C . ALA B 1 349 ? 2.607 -19.453 -27.172 1 98.69 349 ALA B C 1
ATOM 6903 O O . ALA B 1 349 ? 1.71 -18.656 -26.906 1 98.69 349 ALA B O 1
ATOM 6904 N N . GLY B 1 350 ? 2.711 -20.031 -28.297 1 97.5 350 GLY B N 1
ATOM 6905 C CA . GLY B 1 350 ? 1.755 -19.812 -29.375 1 97.5 350 GLY B CA 1
ATOM 6906 C C . GLY B 1 350 ? 2.305 -18.953 -30.5 1 97.5 350 GLY B C 1
ATOM 6907 O O . GLY B 1 350 ? 3.441 -18.484 -30.422 1 97.5 350 GLY B O 1
ATOM 6908 N N . SER B 1 351 ? 1.52 -18.75 -31.5 1 96.06 351 SER B N 1
ATOM 6909 C CA . SER B 1 351 ? 1.928 -18.078 -32.719 1 96.06 351 SER B CA 1
ATOM 6910 C C . SER B 1 351 ? 2.102 -16.578 -32.5 1 96.06 351 SER B C 1
ATOM 6912 O O . SER B 1 351 ? 2.73 -15.883 -33.281 1 96.06 351 SER B O 1
ATOM 6914 N N . HIS B 1 352 ? 1.557 -16.094 -31.328 1 95.75 352 HIS B N 1
ATOM 6915 C CA . HIS B 1 352 ? 1.689 -14.68 -31 1 95.75 352 HIS B CA 1
ATOM 6916 C C . HIS B 1 352 ? 3.1 -14.359 -30.516 1 95.75 352 HIS B C 1
ATOM 6918 O O . HIS B 1 352 ? 3.496 -13.188 -30.484 1 95.75 352 HIS B O 1
ATOM 6924 N N . ILE B 1 353 ? 3.822 -15.391 -30.078 1 97.06 353 ILE B N 1
ATOM 6925 C CA . ILE B 1 353 ? 5.207 -15.219 -29.656 1 97.06 353 ILE B CA 1
ATOM 6926 C C . ILE B 1 353 ? 6.102 -15.016 -30.875 1 97.06 353 ILE B C 1
ATOM 6928 O O . ILE B 1 353 ? 6.039 -15.781 -31.828 1 97.06 353 ILE B O 1
ATOM 6932 N N . PRO B 1 354 ? 6.906 -14.023 -30.844 1 95.25 354 PRO B N 1
ATOM 6933 C CA . PRO B 1 354 ? 7.84 -13.836 -31.953 1 95.25 354 PRO B CA 1
ATOM 6934 C C . PRO B 1 354 ? 8.727 -15.055 -32.188 1 95.25 354 PRO B C 1
ATOM 6936 O O . PRO B 1 354 ? 9.203 -15.664 -31.234 1 95.25 354 PRO B O 1
ATOM 6939 N N . PRO B 1 355 ? 8.938 -15.336 -33.438 1 95.5 355 PRO B N 1
ATOM 6940 C CA . PRO B 1 355 ? 9.711 -16.547 -33.75 1 95.5 355 PRO B CA 1
ATOM 6941 C C . PRO B 1 355 ? 11.094 -16.547 -33.125 1 95.5 355 PRO B C 1
ATOM 6943 O O . PRO B 1 355 ? 11.57 -17.609 -32.688 1 95.5 355 PRO B O 1
ATOM 6946 N N . ASP B 1 356 ? 11.688 -15.406 -32.969 1 95.19 356 ASP B N 1
ATOM 6947 C CA . ASP B 1 356 ? 13.047 -15.328 -32.438 1 95.19 356 ASP B CA 1
ATOM 6948 C C . ASP B 1 356 ? 13.078 -15.562 -30.938 1 95.19 356 ASP B C 1
ATOM 6950 O O . ASP B 1 356 ? 14.141 -15.797 -30.359 1 95.19 356 ASP B O 1
ATOM 6954 N N . LYS B 1 357 ? 11.922 -15.625 -30.328 1 96.19 357 LYS B N 1
ATOM 6955 C CA . LYS B 1 357 ? 11.859 -15.82 -28.875 1 96.19 357 LYS B CA 1
ATOM 6956 C C . LYS B 1 357 ? 11.391 -17.234 -28.531 1 96.19 357 LYS B C 1
ATOM 6958 O O . LYS B 1 357 ? 11.414 -17.641 -27.375 1 96.19 357 LYS B O 1
ATOM 6963 N N . ARG B 1 358 ? 10.969 -17.953 -29.5 1 97 358 ARG B N 1
ATOM 6964 C CA . ARG B 1 358 ? 10.445 -19.297 -29.25 1 97 358 ARG B CA 1
ATOM 6965 C C . ARG B 1 358 ? 11.562 -20.25 -28.859 1 97 358 ARG B C 1
ATOM 6967 O O . ARG B 1 358 ? 12.656 -20.203 -29.406 1 97 358 ARG B O 1
ATOM 6974 N N . GLY B 1 359 ? 11.25 -21.047 -27.844 1 97.75 359 GLY B N 1
ATOM 6975 C CA . GLY B 1 359 ? 12.195 -22.031 -27.344 1 97.75 359 GLY B CA 1
ATOM 6976 C C . GLY B 1 359 ? 13.234 -21.453 -26.406 1 97.75 359 GLY B C 1
ATOM 6977 O O . GLY B 1 359 ? 14.289 -22.047 -26.188 1 97.75 359 GLY B O 1
ATOM 6978 N N . THR B 1 360 ? 12.984 -20.234 -25.875 1 97.94 360 THR B N 1
ATOM 6979 C CA . THR B 1 360 ? 13.969 -19.578 -25.031 1 97.94 360 THR B CA 1
ATOM 6980 C C . THR B 1 360 ? 13.586 -19.703 -23.562 1 97.94 360 THR B C 1
ATOM 6982 O O . THR B 1 360 ? 12.414 -19.906 -23.234 1 97.94 360 THR B O 1
ATOM 6985 N N . ILE B 1 361 ? 14.578 -19.703 -22.719 1 97.62 361 ILE B N 1
ATOM 6986 C CA . ILE B 1 361 ? 14.422 -19.609 -21.281 1 97.62 361 ILE B CA 1
ATOM 6987 C C . ILE B 1 361 ? 14.789 -18.203 -20.812 1 97.62 361 ILE B C 1
ATOM 6989 O O . ILE B 1 361 ? 15.93 -17.766 -20.969 1 97.62 361 ILE B O 1
ATOM 6993 N N . ASP B 1 362 ? 13.844 -17.469 -20.375 1 97.12 362 ASP B N 1
ATOM 6994 C CA . ASP B 1 362 ? 14.062 -16.141 -19.844 1 97.12 362 ASP B CA 1
ATOM 6995 C C . ASP B 1 362 ? 14.5 -16.188 -18.375 1 97.12 362 ASP B C 1
ATOM 6997 O O . ASP B 1 362 ? 13.758 -16.672 -17.531 1 97.12 362 ASP B O 1
ATOM 7001 N N . LEU B 1 363 ? 15.617 -15.648 -18.062 1 95.62 363 LEU B N 1
ATOM 7002 C CA . LEU B 1 363 ? 16.188 -15.734 -16.734 1 95.62 363 LEU B CA 1
ATOM 7003 C C . LEU B 1 363 ? 15.914 -14.453 -15.945 1 95.62 363 LEU B C 1
ATOM 7005 O O . LEU B 1 363 ? 16.312 -14.336 -14.781 1 95.62 363 LEU B O 1
ATOM 7009 N N . GLN B 1 364 ? 15.188 -13.555 -16.484 1 94.81 364 GLN B N 1
ATOM 7010 C CA . GLN B 1 364 ? 14.859 -12.305 -15.797 1 94.81 364 GLN B CA 1
ATOM 7011 C C . GLN B 1 364 ? 13.68 -12.492 -14.852 1 94.81 364 GLN B C 1
ATOM 7013 O O . GLN B 1 364 ? 12.859 -13.391 -15.039 1 94.81 364 GLN B O 1
ATOM 7018 N N . PRO B 1 365 ? 13.617 -11.594 -13.875 1 96.44 365 PRO B N 1
ATOM 7019 C CA . PRO B 1 365 ? 12.492 -11.672 -12.945 1 96.44 365 PRO B CA 1
ATOM 7020 C C . PRO B 1 365 ? 11.141 -11.547 -13.641 1 96.44 365 PRO B C 1
ATOM 7022 O O . PRO B 1 365 ? 10.992 -10.727 -14.555 1 96.44 365 PRO B O 1
ATOM 7025 N N . ALA B 1 366 ? 10.227 -12.359 -13.266 1 97.88 366 ALA B N 1
ATOM 7026 C CA . ALA B 1 366 ? 8.844 -12.352 -13.734 1 97.88 366 ALA B CA 1
ATOM 7027 C C . ALA B 1 366 ? 7.871 -12.633 -12.586 1 97.88 366 ALA B C 1
ATOM 7029 O O . ALA B 1 366 ? 8.188 -13.391 -11.672 1 97.88 366 ALA B O 1
ATOM 7030 N N . GLU B 1 367 ? 6.75 -11.977 -12.609 1 98.31 367 GLU B N 1
ATOM 7031 C CA . GLU B 1 367 ? 5.734 -12.102 -11.57 1 98.31 367 GLU B CA 1
ATOM 7032 C C . GLU B 1 367 ? 4.379 -12.469 -12.164 1 98.31 367 GLU B C 1
ATOM 7034 O O . GLU B 1 367 ? 4.117 -12.211 -13.344 1 98.31 367 GLU B O 1
ATOM 7039 N N . LEU B 1 368 ? 3.564 -13.023 -11.336 1 98.62 368 LEU B N 1
ATOM 7040 C CA . LEU B 1 368 ? 2.23 -13.375 -11.805 1 98.62 368 LEU B CA 1
ATOM 7041 C C . LEU B 1 368 ? 1.391 -12.125 -12.055 1 98.62 368 LEU B C 1
ATOM 7043 O O . LEU B 1 368 ? 0.467 -12.148 -12.875 1 98.62 368 LEU B O 1
ATOM 7047 N N . VAL B 1 369 ? 1.703 -11 -11.453 1 97.31 369 VAL B N 1
ATOM 7048 C CA . VAL B 1 369 ? 0.977 -9.758 -11.688 1 97.31 369 VAL B CA 1
ATOM 7049 C C . VAL B 1 369 ? 1.291 -9.234 -13.094 1 97.31 369 VAL B C 1
ATOM 7051 O O . VAL B 1 369 ? 0.62 -8.32 -13.586 1 97.31 369 VAL B O 1
ATOM 7054 N N . ASP B 1 370 ? 2.287 -9.75 -13.797 1 97.88 370 ASP B N 1
ATOM 7055 C CA . ASP B 1 370 ? 2.641 -9.344 -15.156 1 97.88 370 ASP B CA 1
ATOM 7056 C C . ASP B 1 370 ? 1.627 -9.867 -16.172 1 97.88 370 ASP B C 1
ATOM 7058 O O . ASP B 1 370 ? 1.595 -9.422 -17.312 1 97.88 370 ASP B O 1
ATOM 7062 N N . LEU B 1 371 ? 0.782 -10.797 -15.727 1 98.44 371 LEU B N 1
ATOM 7063 C CA . LEU B 1 371 ? -0.16 -11.438 -16.641 1 98.44 371 LEU B CA 1
ATOM 7064 C C . LEU B 1 371 ? -1.188 -10.43 -17.156 1 98.44 371 LEU B C 1
ATOM 7066 O O . LEU B 1 371 ? -1.479 -10.398 -18.359 1 98.44 371 LEU B O 1
ATOM 7070 N N . VAL B 1 372 ? -1.686 -9.57 -16.312 1 97.69 372 VAL B N 1
ATOM 7071 C CA . VAL B 1 372 ? -2.736 -8.641 -16.719 1 97.69 372 VAL B CA 1
ATOM 7072 C C . VAL B 1 372 ? -2.193 -7.676 -17.766 1 97.69 372 VAL B C 1
ATOM 7074 O O . VAL B 1 372 ? -2.738 -7.574 -18.875 1 97.69 372 VAL B O 1
ATOM 7077 N N . PRO B 1 373 ? -1.071 -7.035 -17.5 1 96.44 373 PRO B N 1
ATOM 7078 C CA . PRO B 1 373 ? -0.572 -6.133 -18.547 1 96.44 373 PRO B CA 1
ATOM 7079 C C . PRO B 1 373 ? -0.183 -6.863 -19.828 1 96.44 373 PRO B C 1
ATOM 7081 O O . PRO B 1 373 ? -0.36 -6.328 -20.922 1 96.44 373 PRO B O 1
ATOM 7084 N N . THR B 1 374 ? 0.317 -8.062 -19.75 1 97.75 374 THR B N 1
ATOM 7085 C CA . THR B 1 374 ? 0.737 -8.828 -20.922 1 97.75 374 THR B CA 1
ATOM 7086 C C . THR B 1 374 ? -0.468 -9.227 -21.766 1 97.75 374 THR B C 1
ATOM 7088 O O . THR B 1 374 ? -0.485 -9 -22.969 1 97.75 374 THR B O 1
ATOM 7091 N N . LEU B 1 375 ? -1.501 -9.727 -21.141 1 98.19 375 LEU B N 1
ATOM 7092 C CA . LEU B 1 375 ? -2.648 -10.266 -21.875 1 98.19 375 LEU B CA 1
ATOM 7093 C C . LEU B 1 375 ? -3.547 -9.141 -22.375 1 98.19 375 LEU B C 1
ATOM 7095 O O . LEU B 1 375 ? -4.156 -9.258 -23.438 1 98.19 375 LEU B O 1
ATOM 7099 N N . THR B 1 376 ? -3.662 -8.109 -21.594 1 96.62 376 THR B N 1
ATOM 7100 C CA . THR B 1 376 ? -4.477 -6.992 -22.062 1 96.62 376 THR B CA 1
ATOM 7101 C C . THR B 1 376 ? -3.85 -6.344 -23.297 1 96.62 376 THR B C 1
ATOM 7103 O O . THR B 1 376 ? -4.559 -5.961 -24.219 1 96.62 376 THR B O 1
ATOM 7106 N N . ARG B 1 377 ? -2.531 -6.223 -23.312 1 95.69 377 ARG B N 1
ATOM 7107 C CA . ARG B 1 377 ? -1.852 -5.695 -24.484 1 95.69 377 ARG B CA 1
ATOM 7108 C C . ARG B 1 377 ? -2.068 -6.602 -25.703 1 95.69 377 ARG B C 1
ATOM 7110 O O . ARG B 1 377 ? -2.365 -6.121 -26.797 1 95.69 377 ARG B O 1
ATOM 7117 N N . ALA B 1 378 ? -1.99 -7.828 -25.516 1 96.94 378 ALA B N 1
ATOM 7118 C CA . ALA B 1 378 ? -2.232 -8.789 -26.594 1 96.94 378 ALA B CA 1
ATOM 7119 C C . ALA B 1 378 ? -3.658 -8.68 -27.109 1 96.94 378 ALA B C 1
ATOM 7121 O O . ALA B 1 378 ? -3.898 -8.852 -28.312 1 96.94 378 ALA B O 1
ATOM 7122 N N . ALA B 1 379 ? -4.578 -8.328 -26.234 1 97.19 379 ALA B N 1
ATOM 7123 C CA . ALA B 1 379 ? -5.996 -8.242 -26.578 1 97.19 379 ALA B CA 1
ATOM 7124 C C . ALA B 1 379 ? -6.32 -6.895 -27.219 1 97.19 379 ALA B C 1
ATOM 7126 O O . ALA B 1 379 ? -7.473 -6.625 -27.562 1 97.19 379 ALA B O 1
ATOM 7127 N N . GLY B 1 380 ? -5.332 -6.035 -27.281 1 95.44 380 GLY B N 1
ATOM 7128 C CA . GLY B 1 380 ? -5.516 -4.754 -27.938 1 95.44 380 GLY B CA 1
ATOM 7129 C C . GLY B 1 380 ? -6.07 -3.68 -27.016 1 95.44 380 GLY B C 1
ATOM 7130 O O . GLY B 1 380 ? -6.52 -2.629 -27.484 1 95.44 380 GLY B O 1
ATOM 7131 N N . LEU B 1 381 ? -6.047 -3.98 -25.766 1 94.75 381 LEU B N 1
ATOM 7132 C CA . LEU B 1 381 ? -6.52 -2.994 -24.797 1 94.75 381 LEU B CA 1
ATOM 7133 C C . LEU B 1 381 ? -5.395 -2.045 -24.391 1 94.75 381 LEU B C 1
ATOM 7135 O O . LEU B 1 381 ? -4.215 -2.387 -24.516 1 94.75 381 LEU B O 1
ATOM 7139 N N . ALA B 1 382 ? -5.797 -0.888 -23.938 1 89.75 382 ALA B N 1
ATOM 7140 C CA . ALA B 1 382 ? -4.824 0.078 -23.438 1 89.75 382 ALA B CA 1
ATOM 7141 C C . ALA B 1 382 ? -4.219 -0.388 -22.125 1 89.75 382 ALA B C 1
ATOM 7143 O O . ALA B 1 382 ? -4.898 -1.028 -21.312 1 89.75 382 ALA B O 1
ATOM 7144 N N . ALA B 1 383 ? -3.002 -0.002 -22 1 85.69 383 ALA B N 1
ATOM 7145 C CA . ALA B 1 383 ? -2.312 -0.342 -20.766 1 85.69 383 ALA B CA 1
ATOM 7146 C C . ALA B 1 383 ? -2.902 0.421 -19.578 1 85.69 383 ALA B C 1
ATOM 7148 O O . ALA B 1 383 ? -3.242 1.601 -19.703 1 85.69 383 ALA B O 1
ATOM 7149 N N . ASN B 1 384 ? -3.096 -0.289 -18.484 1 86.62 384 ASN B N 1
ATOM 7150 C CA . ASN B 1 384 ? -3.402 0.357 -17.219 1 86.62 384 ASN B CA 1
ATOM 7151 C C . ASN B 1 384 ? -2.131 0.753 -16.469 1 86.62 384 ASN B C 1
ATOM 7153 O O . ASN B 1 384 ? -1.425 -0.106 -15.945 1 86.62 384 ASN B O 1
ATOM 7157 N N . PRO B 1 385 ? -1.807 2.002 -16.375 1 81.81 385 PRO B N 1
ATOM 7158 C CA . PRO B 1 385 ? -0.532 2.436 -15.789 1 81.81 385 PRO B CA 1
ATOM 7159 C C . PRO B 1 385 ? -0.481 2.258 -14.273 1 81.81 385 PRO B C 1
ATOM 7161 O O . PRO B 1 385 ? 0.583 2.4 -13.672 1 81.81 385 PRO B O 1
ATOM 7164 N N . MET B 1 386 ? -1.522 1.898 -13.664 1 83.81 386 MET B N 1
ATOM 7165 C CA . MET B 1 386 ? -1.575 1.781 -12.211 1 83.81 386 MET B CA 1
ATOM 7166 C C . MET B 1 386 ? -1.038 0.429 -11.758 1 83.81 386 MET B C 1
ATOM 7168 O O . MET B 1 386 ? -0.754 0.237 -10.57 1 83.81 386 MET B O 1
ATOM 7172 N N . LEU B 1 387 ? -0.926 -0.475 -12.641 1 90.88 387 LEU B N 1
ATOM 7173 C CA . LEU B 1 387 ? -0.542 -1.835 -12.281 1 90.88 387 LEU B CA 1
ATOM 7174 C C . LEU B 1 387 ? 0.961 -1.928 -12.039 1 90.88 387 LEU B C 1
ATOM 7176 O O . LEU B 1 387 ? 1.753 -1.328 -12.766 1 90.88 387 LEU B O 1
ATOM 7180 N N . PRO B 1 388 ? 1.322 -2.678 -11.016 1 92.44 388 PRO B N 1
ATOM 7181 C CA . PRO B 1 388 ? 2.752 -2.857 -10.75 1 92.44 388 PRO B CA 1
ATOM 7182 C C . PRO B 1 388 ? 3.428 -3.789 -11.75 1 92.44 388 PRO B C 1
ATOM 7184 O O . PRO B 1 388 ? 4.652 -3.768 -11.891 1 92.44 388 PRO B O 1
ATOM 7187 N N . GLY B 1 389 ? 2.656 -4.613 -12.438 1 94.75 389 GLY B N 1
ATOM 7188 C CA . GLY B 1 389 ? 3.207 -5.574 -13.383 1 94.75 389 GLY B CA 1
ATOM 7189 C C . GLY B 1 389 ? 3.652 -4.945 -14.688 1 94.75 389 GLY B C 1
ATOM 7190 O O . GLY B 1 389 ? 3.328 -3.787 -14.969 1 94.75 389 GLY B O 1
ATOM 7191 N N . VAL B 1 390 ? 4.41 -5.738 -15.523 1 94.31 390 VAL B N 1
ATOM 7192 C CA . VAL B 1 390 ? 4.91 -5.285 -16.812 1 94.31 390 VAL B CA 1
ATOM 7193 C C . VAL B 1 390 ? 4.445 -6.238 -17.906 1 94.31 390 VAL B C 1
ATOM 7195 O O . VAL B 1 390 ? 4.066 -7.379 -17.641 1 94.31 390 VAL B O 1
ATOM 7198 N N . ASP B 1 391 ? 4.402 -5.676 -19.109 1 95.94 391 ASP B N 1
ATOM 7199 C CA . ASP B 1 391 ? 4.211 -6.543 -20.281 1 95.94 391 ASP B CA 1
ATOM 7200 C C . ASP B 1 391 ? 5.453 -7.387 -20.547 1 95.94 391 ASP B C 1
ATOM 7202 O O . ASP B 1 391 ? 6.473 -6.867 -21 1 95.94 391 ASP B O 1
ATOM 7206 N N . LEU B 1 392 ? 5.383 -8.695 -20.312 1 96.88 392 LEU B N 1
ATOM 7207 C CA . LEU B 1 392 ? 6.527 -9.594 -20.391 1 96.88 392 LEU B CA 1
ATOM 7208 C C . LEU B 1 392 ? 7.012 -9.719 -21.828 1 96.88 392 LEU B C 1
ATOM 7210 O O . LEU B 1 392 ? 8.109 -10.227 -22.078 1 96.88 392 LEU B O 1
ATOM 7214 N N . LEU B 1 393 ? 6.195 -9.297 -22.781 1 95.94 393 LEU B N 1
ATOM 7215 C CA . LEU B 1 393 ? 6.598 -9.32 -24.172 1 95.94 393 LEU B CA 1
ATOM 7216 C C . LEU B 1 393 ? 7.148 -7.969 -24.609 1 95.94 393 LEU B C 1
ATOM 7218 O O . LEU B 1 393 ? 7.582 -7.812 -25.75 1 95.94 393 LEU B O 1
ATOM 7222 N N . GLY B 1 394 ? 7.137 -7.035 -23.703 1 92.69 394 GLY B N 1
ATOM 7223 C CA . GLY B 1 394 ? 7.641 -5.699 -23.984 1 92.69 394 GLY B CA 1
ATOM 7224 C C . GLY B 1 394 ? 9.078 -5.5 -23.531 1 92.69 394 GLY B C 1
ATOM 7225 O O . GLY B 1 394 ? 9.805 -6.469 -23.312 1 92.69 394 GLY B O 1
ATOM 7226 N N . ASN B 1 395 ? 9.422 -4.203 -23.375 1 89.56 395 ASN B N 1
ATOM 7227 C CA . ASN B 1 395 ? 10.812 -3.852 -23.125 1 89.56 395 ASN B CA 1
ATOM 7228 C C . ASN B 1 395 ? 11.07 -3.631 -21.641 1 89.56 395 ASN B C 1
ATOM 7230 O O . ASN B 1 395 ? 12.203 -3.768 -21.172 1 89.56 395 ASN B O 1
ATOM 7234 N N . LEU B 1 396 ? 10.055 -3.318 -20.953 1 89.69 396 LEU B N 1
ATOM 7235 C CA . LEU B 1 396 ? 10.227 -3.055 -19.531 1 89.69 396 LEU B CA 1
ATOM 7236 C C . LEU B 1 396 ? 10.32 -4.359 -18.75 1 89.69 396 LEU B C 1
ATOM 7238 O O . LEU B 1 396 ? 9.547 -5.289 -18.984 1 89.69 396 LEU B O 1
ATOM 7242 N N . ARG B 1 397 ? 11.352 -4.398 -17.828 1 91.31 397 ARG B N 1
ATOM 7243 C CA . ARG B 1 397 ? 11.547 -5.602 -17.016 1 91.31 397 ARG B CA 1
ATOM 7244 C C . ARG B 1 397 ? 11.758 -5.254 -15.555 1 91.31 397 ARG B C 1
ATOM 7246 O O . ARG B 1 397 ? 12.227 -4.164 -15.227 1 91.31 397 ARG B O 1
ATOM 7253 N N . HIS B 1 398 ? 11.438 -6.211 -14.727 1 92.56 398 HIS B N 1
ATOM 7254 C CA . HIS B 1 398 ? 11.664 -6.074 -13.297 1 92.56 398 HIS B CA 1
ATOM 7255 C C . HIS B 1 398 ? 13.141 -6.195 -12.953 1 92.56 398 HIS B C 1
ATOM 7257 O O . HIS B 1 398 ? 13.875 -6.93 -13.617 1 92.56 398 HIS B O 1
ATOM 7263 N N . ARG B 1 399 ? 13.5 -5.508 -11.898 1 92.88 399 ARG B N 1
ATOM 7264 C CA . ARG B 1 399 ? 14.82 -5.711 -11.305 1 92.88 399 ARG B CA 1
ATOM 7265 C C . ARG B 1 399 ? 14.828 -6.93 -10.391 1 92.88 399 ARG B C 1
ATOM 7267 O O . ARG B 1 399 ? 15.844 -7.613 -10.266 1 92.88 399 ARG B O 1
ATOM 7274 N N . GLY B 1 400 ? 13.773 -7.188 -9.789 1 96.62 400 GLY B N 1
ATOM 7275 C CA . GLY B 1 400 ? 13.531 -8.289 -8.875 1 96.62 400 GLY B CA 1
ATOM 7276 C C . GLY B 1 400 ? 12.062 -8.656 -8.758 1 96.62 400 GLY B C 1
ATOM 7277 O O . GLY B 1 400 ? 11.211 -8.055 -9.43 1 96.62 400 GLY B O 1
ATOM 7278 N N . THR B 1 401 ? 11.766 -9.703 -8.031 1 98 401 THR B N 1
ATOM 7279 C CA . THR B 1 401 ? 10.383 -10.125 -7.809 1 98 401 THR B CA 1
ATOM 7280 C C . THR B 1 401 ? 10.008 -9.969 -6.34 1 98 401 THR B C 1
ATOM 7282 O O . THR B 1 401 ? 10.844 -10.164 -5.453 1 98 401 THR B O 1
ATOM 7285 N N . PHE B 1 402 ? 8.805 -9.578 -6.129 1 98.31 402 PHE B N 1
ATOM 7286 C CA . PHE B 1 402 ? 8.266 -9.32 -4.801 1 98.31 402 PHE B CA 1
ATOM 7287 C C . PHE B 1 402 ? 7.223 -10.367 -4.43 1 98.31 402 PHE B C 1
ATOM 7289 O O . PHE B 1 402 ? 6.418 -10.773 -5.27 1 98.31 402 PHE B O 1
ATOM 7296 N N . CYS B 1 403 ? 7.258 -10.867 -3.201 1 98.56 403 CYS B N 1
ATOM 7297 C CA . CYS B 1 403 ? 6.246 -11.742 -2.613 1 98.56 403 CYS B CA 1
ATOM 7298 C C . CYS B 1 403 ? 6.027 -11.406 -1.143 1 98.56 403 CYS B C 1
ATOM 7300 O O . CYS B 1 403 ? 6.957 -10.977 -0.452 1 98.56 403 CYS B O 1
ATOM 7302 N N . GLU B 1 404 ? 4.832 -11.523 -0.675 1 96.44 404 GLU B N 1
ATOM 7303 C CA . GLU B 1 404 ? 4.508 -11.203 0.713 1 96.44 404 GLU B CA 1
ATOM 7304 C C . GLU B 1 404 ? 3.721 -12.336 1.368 1 96.44 404 GLU B C 1
ATOM 7306 O O . GLU B 1 404 ? 2.934 -13.016 0.706 1 96.44 404 GLU B O 1
ATOM 7311 N N . PHE B 1 405 ? 4.035 -12.578 2.617 1 93.62 405 PHE B N 1
ATOM 7312 C CA . PHE B 1 405 ? 3.396 -13.609 3.43 1 93.62 405 PHE B CA 1
ATOM 7313 C C . PHE B 1 405 ? 2.828 -13.008 4.711 1 93.62 405 PHE B C 1
ATOM 7315 O O . PHE B 1 405 ? 3.545 -12.352 5.465 1 93.62 405 PHE B O 1
ATOM 7322 N N . HIS B 1 406 ? 1.474 -13.18 4.992 1 87.31 406 HIS B N 1
ATOM 7323 C CA . HIS B 1 406 ? 0.791 -12.547 6.113 1 87.31 406 HIS B CA 1
ATOM 7324 C C . HIS B 1 406 ? 0.327 -13.578 7.137 1 87.31 406 HIS B C 1
ATOM 7326 O O . HIS B 1 406 ? -0.596 -13.32 7.91 1 87.31 406 HIS B O 1
ATOM 7332 N N . GLY B 1 407 ? 0.897 -14.672 7.172 1 78 407 GLY B N 1
ATOM 7333 C CA . GLY B 1 407 ? 0.521 -15.703 8.125 1 78 407 GLY B CA 1
ATOM 7334 C C . GLY B 1 407 ? -0.603 -16.594 7.625 1 78 407 GLY B C 1
ATOM 7335 O O . GLY B 1 407 ? -1.297 -16.25 6.664 1 78 407 GLY B O 1
ATOM 7336 N N . LYS B 1 408 ? -0.757 -17.812 8.125 1 67.75 408 LYS B N 1
ATOM 7337 C CA . LYS B 1 408 ? -1.703 -18.828 7.668 1 67.75 408 LYS B CA 1
ATOM 7338 C C . LYS B 1 408 ? -3.109 -18.547 8.188 1 67.75 408 LYS B C 1
ATOM 7340 O O . LYS B 1 408 ? -4.098 -18.922 7.562 1 67.75 408 LYS B O 1
ATOM 7345 N N . GLY B 1 409 ? -3.223 -18.016 9.383 1 57.75 409 GLY B N 1
ATOM 7346 C CA . GLY B 1 409 ? -4.387 -18.375 10.18 1 57.75 409 GLY B CA 1
ATOM 7347 C C . GLY B 1 409 ? -5.535 -17.391 10.031 1 57.75 409 GLY B C 1
ATOM 7348 O O . GLY B 1 409 ? -5.348 -16.281 9.508 1 57.75 409 GLY B O 1
ATOM 7349 N N . VAL B 1 410 ? -6.855 -17.922 9.969 1 52.91 410 VAL B N 1
ATOM 7350 C CA . VAL B 1 410 ? -8.18 -17.328 10.148 1 52.91 410 VAL B CA 1
ATOM 7351 C C . VAL B 1 410 ? -8.227 -16.562 11.469 1 52.91 410 VAL B C 1
ATOM 7353 O O . VAL B 1 410 ? -8.984 -15.602 11.609 1 52.91 410 VAL B O 1
ATOM 7356 N N . THR B 1 411 ? -7.539 -17.078 12.398 1 55.59 411 THR B N 1
ATOM 7357 C CA . THR B 1 411 ? -7.793 -16.547 13.734 1 55.59 411 THR B CA 1
ATOM 7358 C C . THR B 1 411 ? -6.668 -15.617 14.172 1 55.59 411 THR B C 1
ATOM 7360 O O . THR B 1 411 ? -5.512 -15.812 13.805 1 55.59 411 THR B O 1
ATOM 7363 N N . ALA B 1 412 ? -7.055 -14.477 14.633 1 57.09 412 ALA B N 1
ATOM 7364 C CA . ALA B 1 412 ? -6.105 -13.594 15.305 1 57.09 412 ALA B CA 1
ATOM 7365 C C . ALA B 1 412 ? -5.25 -14.367 16.312 1 57.09 412 ALA B C 1
ATOM 7367 O O . ALA B 1 412 ? -5.656 -15.43 16.797 1 57.09 412 ALA B O 1
ATOM 7368 N N . PRO B 1 413 ? -4.02 -14.008 16.531 1 61.59 413 PRO B N 1
ATOM 7369 C CA . PRO B 1 413 ? -3.389 -12.836 15.922 1 61.59 413 PRO B CA 1
ATOM 7370 C C . PRO B 1 413 ? -2.688 -13.164 14.609 1 61.59 413 PRO B C 1
ATOM 7372 O O . PRO B 1 413 ? -2.158 -14.266 14.445 1 61.59 413 PRO B O 1
ATOM 7375 N N . HIS B 1 414 ? -2.803 -12.234 13.727 1 71.12 414 HIS B N 1
ATOM 7376 C CA . HIS B 1 414 ? -2.031 -12.391 12.5 1 71.12 414 HIS B CA 1
ATOM 7377 C C . HIS B 1 414 ? -0.583 -11.953 12.695 1 71.12 414 HIS B C 1
ATOM 7379 O O . HIS B 1 414 ? -0.314 -10.992 13.422 1 71.12 414 HIS B O 1
ATOM 7385 N N . SER B 1 415 ? 0.246 -12.75 12.117 1 77.75 415 SER B N 1
ATOM 7386 C CA . SER B 1 415 ? 1.662 -12.391 12.148 1 77.75 415 SER B CA 1
ATOM 7387 C C . SER B 1 415 ? 1.921 -11.078 11.422 1 77.75 415 SER B C 1
ATOM 7389 O O . SER B 1 415 ? 1.155 -10.695 10.539 1 77.75 415 SER B O 1
ATOM 7391 N N . ALA B 1 416 ? 2.969 -10.391 11.891 1 86.19 416 ALA B N 1
ATOM 7392 C CA . ALA B 1 416 ? 3.518 -9.328 11.055 1 86.19 416 ALA B CA 1
ATOM 7393 C C . ALA B 1 416 ? 3.902 -9.859 9.672 1 86.19 416 ALA B C 1
ATOM 7395 O O . ALA B 1 416 ? 4.277 -11.023 9.531 1 86.19 416 ALA B O 1
ATOM 7396 N N . PRO B 1 417 ? 3.77 -9.062 8.68 1 90.62 417 PRO B N 1
ATOM 7397 C CA . PRO B 1 417 ? 4.07 -9.555 7.336 1 90.62 417 PRO B CA 1
ATOM 7398 C C . PRO B 1 417 ? 5.551 -9.883 7.145 1 90.62 417 PRO B C 1
ATOM 7400 O O . PRO B 1 417 ? 6.414 -9.219 7.727 1 90.62 417 PRO B O 1
ATOM 7403 N N . ALA B 1 418 ? 5.793 -10.883 6.41 1 95.88 418 ALA B N 1
ATOM 7404 C CA . ALA B 1 418 ? 7.125 -11.141 5.863 1 95.88 418 ALA B CA 1
ATOM 7405 C C . ALA B 1 418 ? 7.203 -10.742 4.395 1 95.88 418 ALA B C 1
ATOM 7407 O O . ALA B 1 418 ? 6.305 -11.055 3.609 1 95.88 418 ALA B O 1
ATOM 7408 N N . TYR B 1 419 ? 8.25 -10 4.023 1 98 419 TYR B N 1
ATOM 7409 C CA . TYR B 1 419 ? 8.422 -9.508 2.658 1 98 419 TYR B CA 1
ATOM 7410 C C . TYR B 1 419 ? 9.664 -10.117 2.016 1 98 419 TYR B C 1
ATOM 7412 O O . TYR B 1 419 ? 10.703 -10.25 2.662 1 98 419 TYR B O 1
ATOM 7420 N N . MET B 1 420 ? 9.523 -10.453 0.748 1 98.81 420 MET B N 1
ATOM 7421 C CA . MET B 1 420 ? 10.617 -11.062 -0.001 1 98.81 420 MET B CA 1
ATOM 7422 C C . MET B 1 420 ? 10.977 -10.219 -1.217 1 98.81 420 MET B C 1
ATOM 7424 O O . MET B 1 420 ? 10.094 -9.727 -1.921 1 98.81 420 MET B O 1
ATOM 7428 N N . TRP B 1 421 ? 12.234 -10.016 -1.443 1 98.69 421 TRP B N 1
ATOM 7429 C CA . TRP B 1 421 ? 12.812 -9.492 -2.678 1 98.69 421 TRP B CA 1
ATOM 7430 C C . TRP B 1 421 ? 13.828 -10.469 -3.258 1 98.69 421 TRP B C 1
ATOM 7432 O O . TRP B 1 421 ? 14.781 -10.859 -2.58 1 98.69 421 TRP B O 1
ATOM 7442 N N . ARG B 1 422 ? 13.562 -10.906 -4.473 1 98.44 422 ARG B N 1
ATOM 7443 C CA . ARG B 1 422 ? 14.367 -11.961 -5.078 1 98.44 422 ARG B CA 1
ATOM 7444 C C . ARG B 1 422 ? 14.906 -11.523 -6.438 1 98.44 422 ARG B C 1
ATOM 7446 O O . ARG B 1 422 ? 14.141 -11.141 -7.32 1 98.44 422 ARG B O 1
ATOM 7453 N N . THR B 1 423 ? 16.219 -11.523 -6.57 1 96.25 423 THR B N 1
ATOM 7454 C CA . THR B 1 423 ? 16.875 -11.375 -7.859 1 96.25 423 THR B CA 1
ATOM 7455 C C . THR B 1 423 ? 17.406 -12.727 -8.352 1 96.25 423 THR B C 1
ATOM 7457 O O . THR B 1 423 ? 17.125 -13.766 -7.746 1 96.25 423 THR B O 1
ATOM 7460 N N . THR B 1 424 ? 18.047 -12.672 -9.469 1 94.31 424 THR B N 1
ATOM 7461 C CA . THR B 1 424 ? 18.562 -13.914 -10.023 1 94.31 424 THR B CA 1
ATOM 7462 C C . THR B 1 424 ? 19.609 -14.523 -9.094 1 94.31 424 THR B C 1
ATOM 7464 O O . THR B 1 424 ? 19.719 -15.75 -8.984 1 94.31 424 THR B O 1
ATOM 7467 N N . GLU B 1 425 ? 20.281 -13.695 -8.352 1 96.56 425 GLU B N 1
ATOM 7468 C CA . GLU B 1 425 ? 21.438 -14.18 -7.594 1 96.56 425 GLU B CA 1
ATOM 7469 C C . GLU B 1 425 ? 21.156 -14.164 -6.094 1 96.56 425 GLU B C 1
ATOM 7471 O O . GLU B 1 425 ? 21.734 -14.945 -5.34 1 96.56 425 GLU B O 1
ATOM 7476 N N . TRP B 1 426 ? 20.281 -13.234 -5.672 1 98.19 426 TRP B N 1
ATOM 7477 C CA . TRP B 1 426 ? 20.125 -13.031 -4.234 1 98.19 426 TRP B CA 1
ATOM 7478 C C . TRP B 1 426 ? 18.641 -13 -3.85 1 98.19 426 TRP B C 1
ATOM 7480 O O . TRP B 1 426 ? 17.797 -12.641 -4.66 1 98.19 426 TRP B O 1
ATOM 7490 N N . LYS B 1 427 ? 18.438 -13.391 -2.639 1 98.69 427 LYS B N 1
ATOM 7491 C CA . LYS B 1 427 ? 17.094 -13.312 -2.064 1 98.69 427 LYS B CA 1
ATOM 7492 C C . LYS B 1 427 ? 17.141 -12.734 -0.653 1 98.69 427 LYS B C 1
ATOM 7494 O O . LYS B 1 427 ? 17.938 -13.172 0.181 1 98.69 427 LYS B O 1
ATOM 7499 N N . LEU B 1 428 ? 16.328 -11.742 -0.447 1 98.88 428 LEU B N 1
ATOM 7500 C CA . LEU B 1 428 ? 16.141 -11.102 0.852 1 98.88 428 LEU B CA 1
ATOM 7501 C C . LEU B 1 428 ? 14.734 -11.367 1.392 1 98.88 428 LEU B C 1
ATOM 7503 O O . LEU B 1 428 ? 13.75 -11.258 0.656 1 98.88 428 LEU B O 1
ATOM 7507 N N . ILE B 1 429 ? 14.641 -11.852 2.633 1 98.81 429 ILE B N 1
ATOM 7508 C CA . ILE B 1 429 ? 13.383 -11.953 3.359 1 98.81 429 ILE B CA 1
ATOM 7509 C C . ILE B 1 429 ? 13.461 -11.141 4.648 1 98.81 429 ILE B C 1
ATOM 7511 O O . ILE B 1 429 ? 14.422 -11.266 5.41 1 98.81 429 ILE B O 1
ATOM 7515 N N . LEU B 1 430 ? 12.5 -10.273 4.891 1 98.5 430 LEU B N 1
ATOM 7516 C CA . LEU B 1 430 ? 12.414 -9.5 6.121 1 98.5 430 LEU B CA 1
ATOM 7517 C C . LEU B 1 430 ? 11.148 -9.844 6.898 1 98.5 430 LEU B C 1
ATOM 7519 O O . LEU B 1 430 ? 10.086 -10.055 6.309 1 98.5 430 LEU B O 1
ATOM 7523 N N . TYR B 1 431 ? 11.242 -9.883 8.242 1 96.19 431 TYR B N 1
ATOM 7524 C CA . TYR B 1 431 ? 10.094 -10.195 9.078 1 96.19 431 TYR B CA 1
ATOM 7525 C C . TYR B 1 431 ? 10.273 -9.641 10.484 1 96.19 431 TYR B C 1
ATOM 7527 O O . TYR B 1 431 ? 11.383 -9.266 10.875 1 96.19 431 TYR B O 1
ATOM 7535 N N . ILE B 1 432 ? 9.234 -9.445 11.156 1 94.06 432 ILE B N 1
ATOM 7536 C CA . ILE B 1 432 ? 9.203 -9.102 12.578 1 94.06 432 ILE B CA 1
ATOM 7537 C C . ILE B 1 432 ? 8.484 -10.188 13.359 1 94.06 432 ILE B C 1
ATOM 7539 O O . ILE B 1 432 ? 7.418 -10.656 12.953 1 94.06 432 ILE B O 1
ATOM 7543 N N . GLU B 1 433 ? 9.117 -10.602 14.445 1 91.38 433 GLU B N 1
ATOM 7544 C CA . GLU B 1 433 ? 8.477 -11.602 15.289 1 91.38 433 GLU B CA 1
ATOM 7545 C C . GLU B 1 433 ? 7.262 -11.016 16.016 1 91.38 433 GLU B C 1
ATOM 7547 O O . GLU B 1 433 ? 7.27 -9.852 16.406 1 91.38 433 GLU B O 1
ATOM 7552 N N . GLY B 1 434 ? 6.266 -11.828 16.094 1 85.31 434 GLY B N 1
ATOM 7553 C CA . GLY B 1 434 ? 5.078 -11.406 16.828 1 85.31 434 GLY B CA 1
ATOM 7554 C C . GLY B 1 434 ? 3.93 -11.008 15.922 1 85.31 434 GLY B C 1
ATOM 7555 O O . GLY B 1 434 ? 3.959 -11.273 14.719 1 85.31 434 GLY B O 1
ATOM 7556 N N . SER B 1 435 ? 2.916 -10.406 16.547 1 81.81 435 SER B N 1
ATOM 7557 C CA . SER B 1 435 ? 1.686 -10.078 15.828 1 81.81 435 SER B CA 1
ATOM 7558 C C . SER B 1 435 ? 1.795 -8.734 15.125 1 81.81 435 SER B C 1
ATOM 7560 O O . SER B 1 435 ? 2.602 -7.887 15.516 1 81.81 435 SER B O 1
ATOM 7562 N N . VAL B 1 436 ? 1.003 -8.578 14.07 1 79.31 436 VAL B N 1
ATOM 7563 C CA . VAL B 1 436 ? 0.994 -7.355 13.273 1 79.31 436 VAL B CA 1
ATOM 7564 C C . VAL B 1 436 ? 0.563 -6.176 14.141 1 79.31 436 VAL B C 1
ATOM 7566 O O . VAL B 1 436 ? 1.047 -5.055 13.961 1 79.31 436 VAL B O 1
ATOM 7569 N N . ALA B 1 437 ? -0.252 -6.359 15.148 1 72.94 437 ALA B N 1
ATOM 7570 C CA . ALA B 1 437 ? -0.79 -5.301 16 1 72.94 437 ALA B CA 1
ATOM 7571 C C . ALA B 1 437 ? 0.324 -4.59 16.766 1 72.94 437 ALA B C 1
ATOM 7573 O O . ALA B 1 437 ? 0.281 -3.371 16.938 1 72.94 437 ALA B O 1
ATOM 7574 N N . GLU B 1 438 ? 1.374 -5.301 17.125 1 76.06 438 GLU B N 1
ATOM 7575 C CA . GLU B 1 438 ? 2.428 -4.742 17.969 1 76.06 438 GLU B CA 1
ATOM 7576 C C . GLU B 1 438 ? 3.664 -4.391 17.141 1 76.06 438 GLU B C 1
ATOM 7578 O O . GLU B 1 438 ? 4.59 -3.748 17.641 1 76.06 438 GLU B O 1
ATOM 7583 N N . SER B 1 439 ? 3.648 -4.734 15.898 1 84.12 439 SER B N 1
ATOM 7584 C CA . SER B 1 439 ? 4.887 -4.703 15.133 1 84.12 439 SER B CA 1
ATOM 7585 C C . SER B 1 439 ? 5.215 -3.285 14.672 1 84.12 439 SER B C 1
ATOM 7587 O O . SER B 1 439 ? 6.383 -2.953 14.453 1 84.12 439 SER B O 1
ATOM 7589 N N . ALA B 1 440 ? 4.266 -2.467 14.609 1 81.88 440 ALA B N 1
ATOM 7590 C CA . ALA B 1 440 ? 4.496 -1.118 14.102 1 81.88 440 ALA B CA 1
ATOM 7591 C C . ALA B 1 440 ? 5.469 -0.353 14.992 1 81.88 440 ALA B C 1
ATOM 7593 O O . ALA B 1 440 ? 6.234 0.484 14.508 1 81.88 440 ALA B O 1
ATOM 7594 N N . SER B 1 441 ? 5.453 -0.639 16.312 1 87.38 441 SER B N 1
ATOM 7595 C CA . SER B 1 441 ? 6.312 0.056 17.266 1 87.38 441 SER B CA 1
ATOM 7596 C C . SER B 1 441 ? 7.648 -0.658 17.422 1 87.38 441 SER B C 1
ATOM 7598 O O . SER B 1 441 ? 8.516 -0.195 18.172 1 87.38 441 SER B O 1
ATOM 7600 N N . ARG B 1 442 ? 7.824 -1.789 16.703 1 91.62 442 ARG B N 1
ATOM 7601 C CA . ARG B 1 442 ? 9.008 -2.615 16.906 1 91.62 442 ARG B CA 1
ATOM 7602 C C . ARG B 1 442 ? 9.758 -2.836 15.594 1 91.62 442 ARG B C 1
ATOM 7604 O O . ARG B 1 442 ? 10.414 -3.861 15.414 1 91.62 442 ARG B O 1
ATOM 7611 N N . VAL B 1 443 ? 9.633 -1.928 14.68 1 93.62 443 VAL B N 1
ATOM 7612 C CA . VAL B 1 443 ? 10.211 -2.105 13.352 1 93.62 443 VAL B CA 1
ATOM 7613 C C . VAL B 1 443 ? 11.734 -2.156 13.453 1 93.62 443 VAL B C 1
ATOM 7615 O O . VAL B 1 443 ? 12.398 -2.723 12.586 1 93.62 443 VAL B O 1
ATOM 7618 N N . HIS B 1 444 ? 12.375 -1.583 14.555 1 92.56 444 HIS B N 1
ATOM 7619 C CA . HIS B 1 444 ? 13.812 -1.633 14.773 1 92.56 444 HIS B CA 1
ATOM 7620 C C . HIS B 1 444 ? 14.266 -3.045 15.125 1 92.56 444 HIS B C 1
ATOM 7622 O O . HIS B 1 444 ? 15.469 -3.336 15.109 1 92.56 444 HIS B O 1
ATOM 7628 N N . GLU B 1 445 ? 13.273 -3.947 15.406 1 94.69 445 GLU B N 1
ATOM 7629 C CA . GLU B 1 445 ? 13.578 -5.332 15.75 1 94.69 445 GLU B CA 1
ATOM 7630 C C . GLU B 1 445 ? 13.453 -6.246 14.539 1 94.69 445 GLU B C 1
ATOM 7632 O O . GLU B 1 445 ? 13.43 -7.469 14.672 1 94.69 445 GLU B O 1
ATOM 7637 N N . THR B 1 446 ? 13.414 -5.656 13.375 1 96.81 446 THR B N 1
ATOM 7638 C CA . THR B 1 446 ? 13.281 -6.434 12.148 1 96.81 446 THR B CA 1
ATOM 7639 C C . THR B 1 446 ? 14.438 -7.41 12 1 96.81 446 THR B C 1
ATOM 7641 O O . THR B 1 446 ? 15.594 -7.059 12.258 1 96.81 446 THR B O 1
ATOM 7644 N N . LYS B 1 447 ? 14.078 -8.609 11.664 1 97.5 447 LYS B N 1
ATOM 7645 C CA . LYS B 1 447 ? 15.047 -9.656 11.336 1 97.5 447 LYS B CA 1
ATOM 7646 C C . LYS B 1 447 ? 14.992 -10.008 9.852 1 97.5 447 LYS B C 1
ATOM 7648 O O . LYS B 1 447 ? 14.141 -9.492 9.117 1 97.5 447 LYS B O 1
ATOM 7653 N N . GLY B 1 448 ? 16 -10.852 9.445 1 98.31 448 GLY B N 1
ATOM 7654 C CA . GLY B 1 448 ? 15.977 -11.141 8.023 1 98.31 448 GLY B CA 1
ATOM 7655 C C . GLY B 1 448 ? 16.734 -12.398 7.652 1 98.31 448 GLY B C 1
ATOM 7656 O O . GLY B 1 448 ? 17.344 -13.047 8.516 1 98.31 448 GLY B O 1
ATOM 7657 N N . GLU B 1 449 ? 16.484 -12.797 6.457 1 98.81 449 GLU B N 1
ATOM 7658 C CA . GLU B 1 449 ? 17.203 -13.859 5.758 1 98.81 449 GLU B CA 1
ATOM 7659 C C . GLU B 1 449 ? 17.812 -13.359 4.449 1 98.81 449 GLU B C 1
ATOM 7661 O O . GLU B 1 449 ? 17.172 -12.57 3.736 1 98.81 449 GLU B O 1
ATOM 7666 N N . LEU B 1 450 ? 19.047 -13.719 4.219 1 98.81 450 LEU B N 1
ATOM 7667 C CA . LEU B 1 450 ? 19.75 -13.414 2.977 1 98.81 450 LEU B CA 1
ATOM 7668 C C . LEU B 1 450 ? 20.391 -14.664 2.387 1 98.81 450 LEU B C 1
ATOM 7670 O O . LEU B 1 450 ? 21.188 -15.328 3.045 1 98.81 450 LEU B O 1
ATOM 7674 N N . TYR B 1 451 ? 20 -15 1.152 1 98.75 451 TYR B N 1
ATOM 7675 C CA . TYR B 1 451 ? 20.516 -16.203 0.518 1 98.75 451 TYR B CA 1
ATOM 7676 C C . TYR B 1 451 ? 21.203 -15.883 -0.81 1 98.75 451 TYR B C 1
ATOM 7678 O O . TYR B 1 451 ? 20.656 -15.125 -1.617 1 98.75 451 TYR B O 1
ATOM 7686 N N . HIS B 1 452 ? 22.422 -16.391 -0.978 1 98.62 452 HIS B N 1
ATOM 7687 C CA . HIS B 1 452 ? 23.078 -16.391 -2.281 1 98.62 452 HIS B CA 1
ATOM 7688 C C . HIS B 1 452 ? 22.609 -17.562 -3.133 1 98.62 452 HIS B C 1
ATOM 7690 O O . HIS B 1 452 ? 23.172 -18.656 -3.055 1 98.62 452 HIS B O 1
ATOM 7696 N N . LEU B 1 453 ? 21.734 -17.344 -4 1 97.56 453 LEU B N 1
ATOM 7697 C CA . LEU B 1 453 ? 20.938 -18.406 -4.629 1 97.56 453 LEU B CA 1
ATOM 7698 C C . LEU B 1 453 ? 21.797 -19.234 -5.578 1 97.56 453 LEU B C 1
ATOM 7700 O O . LEU B 1 453 ? 21.531 -20.422 -5.785 1 97.56 453 LEU B O 1
ATOM 7704 N N . THR B 1 454 ? 22.828 -18.656 -6.188 1 95.62 454 THR B N 1
ATOM 7705 C CA . THR B 1 454 ? 23.688 -19.406 -7.102 1 95.62 454 THR B CA 1
ATOM 7706 C C . THR B 1 454 ? 24.578 -20.375 -6.328 1 95.62 454 THR B C 1
ATOM 7708 O O . THR B 1 454 ? 24.875 -21.469 -6.812 1 95.62 454 THR B O 1
ATOM 7711 N N . VAL B 1 455 ? 24.906 -20.016 -5.141 1 95.94 455 VAL B N 1
ATOM 7712 C CA . VAL B 1 455 ? 25.797 -20.812 -4.293 1 95.94 455 VAL B CA 1
ATOM 7713 C C . VAL B 1 455 ? 24.969 -21.734 -3.398 1 95.94 455 VAL B C 1
ATOM 7715 O O . VAL B 1 455 ? 25.391 -22.844 -3.096 1 95.94 455 VAL B O 1
ATOM 7718 N N . ASP B 1 456 ? 23.844 -21.281 -2.998 1 96.81 456 ASP B N 1
ATOM 7719 C CA . ASP B 1 456 ? 22.953 -21.969 -2.068 1 96.81 456 ASP B CA 1
ATOM 7720 C C . ASP B 1 456 ? 21.531 -22.016 -2.625 1 96.81 456 ASP B C 1
ATOM 7722 O O . ASP B 1 456 ? 20.609 -21.422 -2.064 1 96.81 456 ASP B O 1
ATOM 7726 N N . PRO B 1 457 ? 21.391 -22.891 -3.672 1 94.31 457 PRO B N 1
ATOM 7727 C CA . PRO B 1 457 ? 20.078 -22.922 -4.332 1 94.31 457 PRO B CA 1
ATOM 7728 C C . PRO B 1 457 ? 18.984 -23.484 -3.428 1 94.31 457 PRO B C 1
ATOM 7730 O O . PRO B 1 457 ? 17.797 -23.312 -3.713 1 94.31 457 PRO B O 1
ATOM 7733 N N . TYR B 1 458 ? 19.359 -24.156 -2.273 1 95.69 458 TYR B N 1
ATOM 7734 C CA . TYR B 1 458 ? 18.359 -24.75 -1.387 1 95.69 458 TYR B CA 1
ATOM 7735 C C . TYR B 1 458 ? 18 -23.781 -0.261 1 95.69 458 TYR B C 1
ATOM 7737 O O . TYR B 1 458 ? 17.125 -24.078 0.562 1 95.69 458 TYR B O 1
ATOM 7745 N N . GLU B 1 459 ? 18.656 -22.594 -0.226 1 97.69 459 GLU B N 1
ATOM 7746 C CA . GLU B 1 459 ? 18.406 -21.562 0.774 1 97.69 459 GLU B CA 1
ATOM 7747 C C . GLU B 1 459 ? 18.609 -22.094 2.188 1 97.69 459 GLU B C 1
ATOM 7749 O O . GLU B 1 459 ? 17.766 -21.906 3.061 1 97.69 459 GLU B O 1
ATOM 7754 N N . TRP B 1 460 ? 19.766 -22.766 2.396 1 96.81 460 TRP B N 1
ATOM 7755 C CA . TRP B 1 460 ? 20.031 -23.422 3.678 1 96.81 460 TRP B CA 1
ATOM 7756 C C . TRP B 1 460 ? 20.922 -22.547 4.551 1 96.81 460 TRP B C 1
ATOM 7758 O O . TRP B 1 460 ? 20.969 -22.719 5.77 1 96.81 460 TRP B O 1
ATOM 7768 N N . THR B 1 461 ? 21.688 -21.609 3.963 1 97.25 461 THR B N 1
ATOM 7769 C CA . THR B 1 461 ? 22.641 -20.781 4.703 1 97.25 461 THR B CA 1
ATOM 7770 C C . THR B 1 461 ? 22.188 -19.328 4.711 1 97.25 461 THR B C 1
ATOM 7772 O O . THR B 1 461 ? 22.281 -18.625 3.697 1 97.25 461 THR B O 1
ATOM 7775 N N . ASN B 1 462 ? 21.734 -18.859 5.844 1 98.12 462 ASN B N 1
ATOM 7776 C CA . ASN B 1 462 ? 21.312 -17.484 6.02 1 98.12 462 ASN B CA 1
ATOM 7777 C C . ASN B 1 462 ? 22.5 -16.547 6.262 1 98.12 462 ASN B C 1
ATOM 7779 O O . ASN B 1 462 ? 23.156 -16.641 7.297 1 98.12 462 ASN B O 1
ATOM 7783 N N . LEU B 1 463 ? 22.688 -15.602 5.355 1 98.44 463 LEU B N 1
ATOM 7784 C CA . LEU B 1 463 ? 23.859 -14.727 5.402 1 98.44 463 LEU B CA 1
ATOM 7785 C C . LEU B 1 463 ? 23.469 -13.352 5.945 1 98.44 463 LEU B C 1
ATOM 7787 O O . LEU B 1 463 ? 24.281 -12.414 5.895 1 98.44 463 LEU B O 1
ATOM 7791 N N . TYR B 1 464 ? 22.344 -13.156 6.5 1 98.5 464 TYR B N 1
ATOM 7792 C CA . TYR B 1 464 ? 21.766 -11.859 6.828 1 98.5 464 TYR B CA 1
ATOM 7793 C C . TYR B 1 464 ? 22.625 -11.117 7.844 1 98.5 464 TYR B C 1
ATOM 7795 O O . TYR B 1 464 ? 22.812 -9.906 7.742 1 98.5 464 TYR B O 1
ATOM 7803 N N . GLU B 1 465 ? 23.172 -11.82 8.805 1 97.31 465 GLU B N 1
ATOM 7804 C CA . GLU B 1 465 ? 23.906 -11.164 9.883 1 97.31 465 GLU B CA 1
ATOM 7805 C C . GLU B 1 465 ? 25.375 -11.016 9.539 1 97.31 465 GLU B C 1
ATOM 7807 O O . GLU B 1 465 ? 26.141 -10.406 10.297 1 97.31 465 GLU B O 1
ATOM 7812 N N . ASP B 1 466 ? 25.812 -11.602 8.43 1 97.25 466 ASP B N 1
ATOM 7813 C CA . ASP B 1 466 ? 27.203 -11.531 8.016 1 97.25 466 ASP B CA 1
ATOM 7814 C C . ASP B 1 466 ? 27.547 -10.156 7.449 1 97.25 466 ASP B C 1
ATOM 7816 O O . ASP B 1 466 ? 27.094 -9.797 6.359 1 97.25 466 ASP B O 1
ATOM 7820 N N . GLN B 1 467 ? 28.406 -9.445 8.07 1 96 467 GLN B N 1
ATOM 7821 C CA . GLN B 1 467 ? 28.734 -8.07 7.707 1 96 467 GLN B CA 1
ATOM 7822 C C . GLN B 1 467 ? 29.469 -8.023 6.367 1 96 467 GLN B C 1
ATOM 7824 O O . GLN B 1 467 ? 29.5 -6.977 5.711 1 96 467 GLN B O 1
ATOM 7829 N N . GLN B 1 468 ? 30.031 -9.172 5.973 1 97.12 468 GLN B N 1
ATOM 7830 C CA . GLN B 1 468 ? 30.688 -9.227 4.668 1 97.12 468 GLN B CA 1
ATOM 7831 C C . GLN B 1 468 ? 29.672 -9 3.541 1 97.12 468 GLN B C 1
ATOM 7833 O O . GLN B 1 468 ? 30.062 -8.641 2.424 1 97.12 468 GLN B O 1
ATOM 7838 N N . HIS B 1 469 ? 28.375 -9.188 3.885 1 97.75 469 HIS B N 1
ATOM 7839 C CA . HIS B 1 469 ? 27.344 -9.07 2.861 1 97.75 469 HIS B CA 1
ATOM 7840 C C . HIS B 1 469 ? 26.469 -7.848 3.109 1 97.75 469 HIS B C 1
ATOM 7842 O O . HIS B 1 469 ? 25.359 -7.754 2.578 1 97.75 469 HIS B O 1
ATOM 7848 N N . ALA B 1 470 ? 26.953 -6.875 3.895 1 97.31 470 ALA B N 1
ATOM 7849 C CA . ALA B 1 470 ? 26.172 -5.699 4.273 1 97.31 470 ALA B CA 1
ATOM 7850 C C . ALA B 1 470 ? 25.812 -4.863 3.051 1 97.31 470 ALA B C 1
ATOM 7852 O O . ALA B 1 470 ? 24.703 -4.344 2.959 1 97.31 470 ALA B O 1
ATOM 7853 N N . THR B 1 471 ? 26.703 -4.746 2.09 1 97.19 471 THR B N 1
ATOM 7854 C CA . THR B 1 471 ? 26.469 -3.912 0.915 1 97.19 471 THR B CA 1
ATOM 7855 C C . THR B 1 471 ? 25.328 -4.469 0.072 1 97.19 471 THR B C 1
ATOM 7857 O O . THR B 1 471 ? 24.391 -3.74 -0.285 1 97.19 471 THR B O 1
ATOM 7860 N N . ILE B 1 472 ? 25.344 -5.801 -0.207 1 97.88 472 ILE B N 1
ATOM 7861 C CA . ILE B 1 472 ? 24.281 -6.406 -1.018 1 97.88 472 ILE B CA 1
ATOM 7862 C C . ILE B 1 472 ? 22.984 -6.445 -0.225 1 97.88 472 ILE B C 1
ATOM 7864 O O . ILE B 1 472 ? 21.906 -6.25 -0.787 1 97.88 472 ILE B O 1
ATOM 7868 N N . ARG B 1 473 ? 23.094 -6.656 1.071 1 98.44 473 ARG B N 1
ATOM 7869 C CA . ARG B 1 473 ? 21.922 -6.637 1.941 1 98.44 473 ARG B CA 1
ATOM 7870 C C . ARG B 1 473 ? 21.203 -5.289 1.875 1 98.44 473 ARG B C 1
ATOM 7872 O O . ARG B 1 473 ? 19.984 -5.23 1.68 1 98.44 473 ARG B O 1
ATOM 7879 N N . GLU B 1 474 ? 21.953 -4.219 1.979 1 98.25 474 GLU B N 1
ATOM 7880 C CA . GLU B 1 474 ? 21.375 -2.875 1.918 1 98.25 474 GLU B CA 1
ATOM 7881 C C . GLU B 1 474 ? 20.812 -2.576 0.531 1 98.25 474 GLU B C 1
ATOM 7883 O O . GLU B 1 474 ? 19.75 -1.961 0.405 1 98.25 474 GLU B O 1
ATOM 7888 N N . GLN B 1 475 ? 21.547 -3.002 -0.458 1 97.5 475 GLN B N 1
ATOM 7889 C CA . GLN B 1 475 ? 21.078 -2.787 -1.824 1 97.5 475 GLN B CA 1
ATOM 7890 C C . GLN B 1 475 ? 19.719 -3.434 -2.049 1 97.5 475 GLN B C 1
ATOM 7892 O O . GLN B 1 475 ? 18.812 -2.809 -2.607 1 97.5 475 GLN B O 1
ATOM 7897 N N . LEU B 1 476 ? 19.547 -4.637 -1.634 1 98.5 476 LEU B N 1
ATOM 7898 C CA . LEU B 1 476 ? 18.297 -5.352 -1.826 1 98.5 476 LEU B CA 1
ATOM 7899 C C . LEU B 1 476 ? 17.172 -4.703 -1.026 1 98.5 476 LEU B C 1
ATOM 7901 O O . LEU B 1 476 ? 16.031 -4.617 -1.499 1 98.5 476 LEU B O 1
ATOM 7905 N N . LYS B 1 477 ? 17.516 -4.254 0.199 1 98.56 477 LYS B N 1
ATOM 7906 C CA . LYS B 1 477 ? 16.531 -3.533 0.99 1 98.56 477 LYS B CA 1
ATOM 7907 C C . LYS B 1 477 ? 16.078 -2.262 0.279 1 98.56 477 LYS B C 1
ATOM 7909 O O . LYS B 1 477 ? 14.883 -1.946 0.258 1 98.56 477 LYS B O 1
ATOM 7914 N N . THR B 1 478 ? 17.016 -1.539 -0.327 1 98.19 478 THR B N 1
ATOM 7915 C CA . THR B 1 478 ? 16.703 -0.307 -1.049 1 98.19 478 THR B CA 1
ATOM 7916 C C . THR B 1 478 ? 15.812 -0.589 -2.252 1 98.19 478 THR B C 1
ATOM 7918 O O . THR B 1 478 ? 14.812 0.096 -2.459 1 98.19 478 THR B O 1
ATOM 7921 N N . GLU B 1 479 ? 16.156 -1.615 -2.992 1 97.62 479 GLU B N 1
ATOM 7922 C CA . GLU B 1 479 ? 15.375 -1.979 -4.168 1 97.62 479 GLU B CA 1
ATOM 7923 C C . GLU B 1 479 ? 13.953 -2.365 -3.777 1 97.62 479 GLU B C 1
ATOM 7925 O O . GLU B 1 479 ? 12.992 -1.908 -4.398 1 97.62 479 GLU B O 1
ATOM 7930 N N . LEU B 1 480 ? 13.836 -3.193 -2.746 1 98.25 480 LEU B N 1
ATOM 7931 C CA . LEU B 1 480 ? 12.516 -3.629 -2.289 1 98.25 480 LEU B CA 1
ATOM 7932 C C . LEU B 1 480 ? 11.68 -2.438 -1.842 1 98.25 480 LEU B C 1
ATOM 7934 O O . LEU B 1 480 ? 10.516 -2.303 -2.244 1 98.25 480 LEU B O 1
ATOM 7938 N N . LEU B 1 481 ? 12.297 -1.618 -1.051 1 98.06 481 LEU B N 1
ATOM 7939 C CA . LEU B 1 481 ? 11.602 -0.452 -0.517 1 98.06 481 LEU B CA 1
ATOM 7940 C C . LEU B 1 481 ? 11.086 0.435 -1.645 1 98.06 481 LEU B C 1
ATOM 7942 O O . LEU B 1 481 ? 9.906 0.801 -1.661 1 98.06 481 LEU B O 1
ATOM 7946 N N . MET B 1 482 ? 11.859 0.739 -2.605 1 96.5 482 MET B N 1
ATOM 7947 C CA . MET B 1 482 ? 11.453 1.679 -3.648 1 96.5 482 MET B CA 1
ATOM 7948 C C . MET B 1 482 ? 10.547 1.002 -4.672 1 96.5 482 MET B C 1
ATOM 7950 O O . MET B 1 482 ? 9.695 1.653 -5.281 1 96.5 482 MET B O 1
ATOM 7954 N N . HIS B 1 483 ? 10.719 -0.298 -4.852 1 96.12 483 HIS B N 1
ATOM 7955 C CA . HIS B 1 483 ? 9.742 -1.026 -5.656 1 96.12 483 HIS B CA 1
ATOM 7956 C C . HIS B 1 483 ? 8.344 -0.886 -5.078 1 96.12 483 HIS B C 1
ATOM 7958 O O . HIS B 1 483 ? 7.395 -0.584 -5.805 1 96.12 483 HIS B O 1
ATOM 7964 N N . LEU B 1 484 ? 8.25 -1.082 -3.789 1 95.62 484 LEU B N 1
ATOM 7965 C CA . LEU B 1 484 ? 6.961 -0.966 -3.123 1 95.62 484 LEU B CA 1
ATOM 7966 C C . LEU B 1 484 ? 6.461 0.475 -3.156 1 95.62 484 LEU B C 1
ATOM 7968 O O . LEU B 1 484 ? 5.277 0.72 -3.398 1 95.62 484 LEU B O 1
ATOM 7972 N N . ALA B 1 485 ? 7.352 1.426 -2.959 1 93.75 485 ALA B N 1
ATOM 7973 C CA . ALA B 1 485 ? 6.977 2.838 -3.008 1 93.75 485 ALA B CA 1
ATOM 7974 C C . ALA B 1 485 ? 6.375 3.199 -4.363 1 93.75 485 ALA B C 1
ATOM 7976 O O . ALA B 1 485 ? 5.324 3.84 -4.43 1 93.75 485 ALA B O 1
ATOM 7977 N N . VAL B 1 486 ? 6.992 2.758 -5.426 1 91.62 486 VAL B N 1
ATOM 7978 C CA . VAL B 1 486 ? 6.535 3.051 -6.781 1 91.62 486 VAL B CA 1
ATOM 7979 C C . VAL B 1 486 ? 5.211 2.34 -7.047 1 91.62 486 VAL B C 1
ATOM 7981 O O . VAL B 1 486 ? 4.277 2.938 -7.586 1 91.62 486 VAL B O 1
ATOM 7984 N N . SER B 1 487 ? 5.113 1.098 -6.598 1 91.19 487 SER B N 1
ATOM 7985 C CA . SER B 1 487 ? 3.898 0.319 -6.809 1 91.19 487 SER B CA 1
ATOM 7986 C C . SER B 1 487 ? 2.711 0.934 -6.078 1 91.19 487 SER B C 1
ATOM 7988 O O . SER B 1 487 ? 1.618 1.045 -6.637 1 91.19 487 SER B O 1
ATOM 7990 N N . TRP B 1 488 ? 2.959 1.35 -4.895 1 87.25 488 TRP B N 1
ATOM 7991 C CA . TRP B 1 488 ? 1.886 1.89 -4.062 1 87.25 488 TRP B CA 1
ATOM 7992 C C . TRP B 1 488 ? 1.508 3.297 -4.512 1 87.25 488 TRP B C 1
ATOM 7994 O O . TRP B 1 488 ? 0.369 3.732 -4.32 1 87.25 488 TRP B O 1
ATOM 8004 N N . ALA B 1 489 ? 2.449 4 -5.16 1 83.44 489 ALA B N 1
ATOM 8005 C CA . ALA B 1 489 ? 2.158 5.32 -5.715 1 83.44 489 ALA B CA 1
ATOM 8006 C C . ALA B 1 489 ? 1.24 5.215 -6.93 1 83.44 489 ALA B C 1
ATOM 8008 O O . ALA B 1 489 ? 0.441 6.117 -7.188 1 83.44 489 ALA B O 1
ATOM 8009 N N . LYS B 1 490 ? 1.331 4.141 -7.629 1 79.38 490 LYS B N 1
ATOM 8010 C CA . LYS B 1 490 ? 0.528 3.953 -8.836 1 79.38 490 LYS B CA 1
ATOM 8011 C C . LYS B 1 490 ? -0.89 3.512 -8.484 1 79.38 490 LYS B C 1
ATOM 8013 O O . LYS B 1 490 ? -1.849 3.896 -9.156 1 79.38 490 LYS B O 1
ATOM 8018 N N . GLY B 1 491 ? -1.271 2.779 -7.293 1 74.94 491 GLY B N 1
ATOM 8019 C CA . GLY B 1 491 ? -2.617 2.32 -6.988 1 74.94 491 GLY B CA 1
ATOM 8020 C C . GLY B 1 491 ? -2.65 0.938 -6.363 1 74.94 491 GLY B C 1
ATOM 8021 O O . GLY B 1 491 ? -1.604 0.333 -6.129 1 74.94 491 GLY B O 1
ATOM 8022 N N . PRO B 1 492 ? -3.922 0.37 -6.059 1 66.44 492 PRO B N 1
ATOM 8023 C CA . PRO B 1 492 ? -5.164 1.022 -6.488 1 66.44 492 PRO B CA 1
ATOM 8024 C C . PRO B 1 492 ? -5.527 2.221 -5.613 1 66.44 492 PRO B C 1
ATOM 8026 O O . PRO B 1 492 ? -5.215 2.242 -4.422 1 66.44 492 PRO B O 1
ATOM 8029 N N . PHE B 1 493 ? -6.066 3.277 -6.492 1 63.28 493 PHE B N 1
ATOM 8030 C CA . PHE B 1 493 ? -6.566 4.488 -5.848 1 63.28 493 PHE B CA 1
ATOM 8031 C C . PHE B 1 493 ? -7.992 4.281 -5.344 1 63.28 493 PHE B C 1
ATOM 8033 O O . PHE B 1 493 ? -8.82 3.695 -6.039 1 63.28 493 PHE B O 1
ATOM 8040 N N . PHE B 1 494 ? -8.32 4.121 -4.082 1 60.66 494 PHE B N 1
ATOM 8041 C CA . PHE B 1 494 ? -9.68 3.922 -3.584 1 60.66 494 PHE B CA 1
ATOM 8042 C C . PHE B 1 494 ? -10.648 4.883 -4.258 1 60.66 494 PHE B C 1
ATOM 8044 O O . PHE B 1 494 ? -11.797 4.523 -4.527 1 60.66 494 PHE B O 1
ATOM 8051 N N . TYR B 1 495 ? -10.359 6.09 -4.723 1 55.84 495 TYR B N 1
ATOM 8052 C CA . TYR B 1 495 ? -11.461 6.895 -5.234 1 55.84 495 TYR B CA 1
ATOM 8053 C C . TYR B 1 495 ? -10.945 8.172 -5.887 1 55.84 495 TYR B C 1
ATOM 8055 O O . TYR B 1 495 ? -11.688 9.148 -6.016 1 55.84 495 TYR B O 1
ATOM 8063 N N . ASP B 1 496 ? -9.688 8.188 -6.27 1 55.91 496 ASP B N 1
ATOM 8064 C CA . ASP B 1 496 ? -9.219 9.406 -6.918 1 55.91 496 ASP B CA 1
ATOM 8065 C C . ASP B 1 496 ? -9.258 9.273 -8.438 1 55.91 496 ASP B C 1
ATOM 8067 O O . ASP B 1 496 ? -8.258 8.914 -9.062 1 55.91 496 ASP B O 1
ATOM 8071 N N . ARG B 1 497 ? -10.445 9.312 -9.055 1 51.84 497 ARG B N 1
ATOM 8072 C CA . ARG B 1 497 ? -10.508 9.133 -10.508 1 51.84 497 ARG B CA 1
ATOM 8073 C C . ARG B 1 497 ? -9.688 10.203 -11.219 1 51.84 497 ARG B C 1
ATOM 8075 O O . ARG B 1 497 ? -9.188 9.969 -12.32 1 51.84 497 ARG B O 1
ATOM 8082 N N . GLY B 1 498 ? -9.609 11.414 -10.68 1 50 498 GLY B N 1
ATOM 8083 C CA . GLY B 1 498 ? -8.844 12.484 -11.312 1 50 498 GLY B CA 1
ATOM 8084 C C . GLY B 1 498 ? -7.348 12.305 -11.164 1 50 498 GLY B C 1
ATOM 8085 O O . GLY B 1 498 ? -6.57 12.953 -11.875 1 50 498 GLY B O 1
ATOM 8086 N N . GLY B 1 499 ? -6.977 11.43 -10.367 1 52.81 499 GLY B N 1
ATOM 8087 C CA . GLY B 1 499 ? -5.562 11.305 -10.055 1 52.81 499 GLY B CA 1
ATOM 8088 C C . GLY B 1 499 ? -4.809 10.414 -11.016 1 52.81 499 GLY B C 1
ATOM 8089 O O . GLY B 1 499 ? -3.594 10.242 -10.898 1 52.81 499 GLY B O 1
ATOM 8090 N N . THR B 1 500 ? -5.57 9.812 -11.938 1 57.06 500 THR B N 1
ATOM 8091 C CA . THR B 1 500 ? -4.891 8.844 -12.789 1 57.06 500 THR B CA 1
ATOM 8092 C C . THR B 1 500 ? -4.312 9.523 -14.031 1 57.06 500 THR B C 1
ATOM 8094 O O . THR B 1 500 ? -3.459 8.961 -14.719 1 57.06 500 THR B O 1
ATOM 8097 N N . LYS B 1 501 ? -4.734 10.773 -14.266 1 56 501 LYS B N 1
ATOM 8098 C CA . LYS B 1 501 ? -4.293 11.438 -15.492 1 56 501 LYS B CA 1
ATOM 8099 C C . LYS B 1 501 ? -2.779 11.633 -15.492 1 56 501 LYS B C 1
ATOM 8101 O O . LYS B 1 501 ? -2.117 11.406 -16.5 1 56 501 LYS B O 1
ATOM 8106 N N . PRO B 1 502 ? -2.229 11.891 -14.375 1 50.12 502 PRO B N 1
ATOM 8107 C CA . PRO B 1 502 ? -0.778 12.102 -14.375 1 50.12 502 PRO B CA 1
ATOM 8108 C C . PRO B 1 502 ? 0.005 10.812 -14.586 1 50.12 502 PRO B C 1
ATOM 8110 O O . PRO B 1 502 ? 1.204 10.852 -14.875 1 50.12 502 PRO B O 1
ATOM 8113 N N . LEU B 1 503 ? -0.652 9.68 -14.469 1 53.66 503 LEU B N 1
ATOM 8114 C CA . LEU B 1 503 ? 0.033 8.398 -14.602 1 53.66 503 LEU B CA 1
ATOM 8115 C C . LEU B 1 503 ? 0.079 7.953 -16.062 1 53.66 503 LEU B C 1
ATOM 8117 O O . LEU B 1 503 ? 0.749 6.973 -16.391 1 53.66 503 LEU B O 1
ATOM 8121 N N . GLU B 1 504 ? -0.644 8.688 -16.844 1 51.5 504 GLU B N 1
ATOM 8122 C CA . GLU B 1 504 ? -0.624 8.336 -18.25 1 51.5 504 GLU B CA 1
ATOM 8123 C C . GLU B 1 504 ? 0.68 8.773 -18.906 1 51.5 504 GLU B C 1
ATOM 8125 O O . GLU B 1 504 ? 1.256 9.797 -18.547 1 51.5 504 GLU B O 1
ATOM 8130 N N . LYS B 1 505 ? 1.294 7.863 -19.609 1 48.53 505 LYS B N 1
ATOM 8131 C CA . LYS B 1 505 ? 2.533 8.148 -20.328 1 48.53 505 LYS B CA 1
ATOM 8132 C C . LYS B 1 505 ? 2.336 9.281 -21.328 1 48.53 505 LYS B C 1
ATOM 8134 O O . LYS B 1 505 ? 1.325 9.32 -22.031 1 48.53 505 LYS B O 1
#

Organism: NCBI:txid248903

Secondary structure (DSSP, 8-state):
--TTSPEEEEEEESS--TT-STTT-TTS--HHHHHHHHTEEEETTEE-SSSSHHHHHHHHHHSS-HHHHT--STT-----GGG-SS--HHHHHHHTT-EEEEEE-------TT-SS---TT-SEEEESS-GGGTT--TT-EEHHHH-HHHHHHHHHHTTTTTTTTSSTHHHH-EEE-S-GGGSHHHHHHHHHHHHHHHT--TTS-EEEEEE--TTSSS-EEEHHHHTTS-GGGSPPPP--S-SS--SSHHHHHHHH-HHHHHHHHHHHHHHHHS-HHHHHHHHHHHHHHHHHHHHHHHHHHHHHHHTTTTTTEEEEEEES----BSTTTS-BSS-S-SHHHHB--EEEESTTS-GGGTTEEE-S-EEGGGHHHHHHHHTTPPP-TT-S---TTSS---SSEEEEE--S-SSSPPBPPEEEEE-SSEEEEEE-SSBHHHHGGGGGG-EEEEEETTT-TT-----TT-GGGHHHHHHHHHHHHHHHHHHHHHS--SS-GGGGGGG--/--TTS-EEEEEEESS--TT-STTT-TTS--HHHHHHHHTEEEETTEE-SSSSHHHHHHHHHHSS-HHHHT--STT-----GGG-SS--HHHHHHHTT-EEEEEE-------TT-SS---TT-SEEEESS-GGGTT--TT-EEHHHH-HHHHHHHHHHTTTTTTTTSSTHHHH-EEE-S-GGGSHHHHHHHHHHHHHHHT--TTS-EEEEE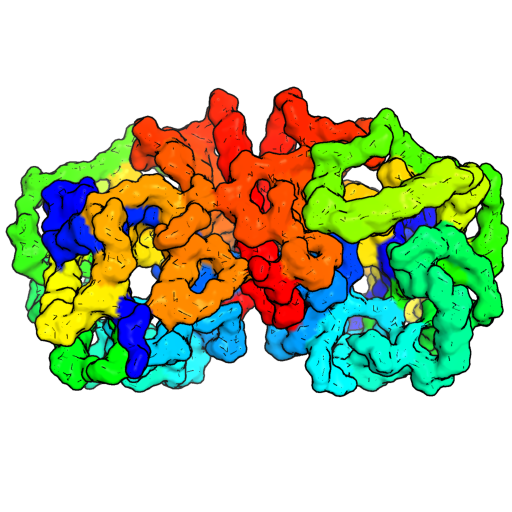E--TTSSS-EEEHHHHTTS-GGGSPPPP--S-SS--SSHHHHHHHH-HHHHHHHHHHHHHHHHS-HHHHHHHHHHHHHHHHHHHHHHHHHHHHHHHTTTTTTEEEEEEES----BSTTTS-BSS-S-SHHHHB--EEEESTTS-GGGTTEEE-S-EEGGGHHHHHHHHTTPPP-TT-S---TTSS---SSEEEEE--S-SSSPPBPPEEEEE-SSEEEEEE-SSBHHHHGGGGGG-EEEEEETTT-TT-----TT-GGGHHHHHHHHHHHHHHHHHHHHH---SS-GGGGGGG--

Nearest PDB structures (foldseek):
  4upi-assembly1_A  TM=7.680E-01  e=4.235E-31  Ruegeria pomeroyi DSS-3
  4upl-assembly1_C  TM=7.541E-01  e=1.518E-28  Ruegeria pomeroyi DSS-3
  6hhm-assembly1_A  TM=7.915E-01  e=1.006E-26  Formosa agariphila
  6ptk-assembly1_A  TM=7.587E-01  e=2.485E-27  Pseudoalteromonas fuliginea
  4upk-assembly1_A  TM=7.355E-01  e=8.220E-28  Ruegeria pomeroyi DSS-3

Sequence (1010 aa):
MSQDKPNIIFLMTDQQRWDCIGTFNEHIHTPNLDRLASEGITFREAVCQSPMCAPSRSSMMMGYYPSQLGVRTNYGGLFEEDKLPSEPLPALMKRAGYQTAGFGKTHWNHSEGVDEPSTRGFEVRSIGLSRQSGHYEQGATMMGDTHPEALEAYHQETKDFGGGEENVNGYTGLTSQIPMNQHRDGWVAEQALQFLDDGIDPERPLFFYLSFLKPHAGFNVPREFEELYKLEDIPDIPQPPWEDETHTHLAASDDLNVNSRESYLDKKRVWEQRSPEERRRTTLRYWANCSWLDHYFGQALEKLEEQGRLDHALVVFVSDHGEMLGERQYRFTKYNLYDSSVRVPFILAGSHIPPDKRGTIDLQPAELVDLVPTLTRAAGLAANPMLPGVDLLGNLRHRGTFCEFHGKGVTAPHSAPAYMWRTTEWKLILYIEGSVAESASRVHETKGELYHLTVDPYEWTNLYEDQQHATIREQLKTELLMHLAVSWAKGPFFYDRGGTKPLEKMSQDKPNIIFLMTDQQRWDCIGTFNEHIHTPNLDRLASEGITFREAVCQSPMCAPSRSSMMMGYYPSQLGVRTNYGGLFEEDKLPSEPLPALMKRAGYQTAGFGKTHWNHSEGVDEPSTRGFEVRSIGLSRQSGHYEQGATMMGDTHPEALEAYHQETKDFGGGEENVNGYTGLTSQIPMNQHRDGWVAEQALQFLDDGIDPERPLFFYLSFLKPHAGFNVPREFEELYKLEDIPDIPQPPWEDETHTHLAASDDLNVNSRESYLDKKRVWEQRSPEERRRTTLRYWANCSWLDHYFGQALEKLEEQGRLDHALVVFVSDHGEMLGERQYRFTKYNLYDSSVRVPFILAGSHIPPDKRGTIDLQPAELVDLVPTLTRAAGLAANPMLPGVDLLGNLRHRGTFCEFHGKGVTAPHSAPAYMWRTTEWKLILYIEGSVAESASRVHETKGELYHLTVDPYEWTNLYEDQQHATIREQLKTELLMHLAVSWAKGPFFYDRGGTKPLEK

InterPro domains:
  IPR000917 Sulfatase, N-terminal [PF00884] (6-380)
  IPR017850 Alkaline-phosphatase-like, core domain superfamily [G3DSA:3.40.720.10] (5-491)
  IPR017850 Alkaline-phosphatase-like, core domain superfamily [SSF53649] (4-483)

Foldseek 3Di:
DQVQFAFEAEEEEAAAFLQLDCVNPVQFDQVLVVVQLQFFEWASFEWFQALAQQQRLCCLFFLAHCVQQVPFALVDADADPVQGLGQTLLQLLVVLFAQAAAFEDRSRAYDPPPLAAAPSRHPEAEYLADSVPRPHHHPYHYCCVVPVPLSVLQCVQLVVPPLADRALDLLLADAAPRPQCSHSLNVRLVVLLVCLVPPHDPVTRHHHHRYYHPPGGRQHFHPVLLVSHDLVPQDFQAEFPDQDDPQAPVVLLCVQPVVVVVRQVNNLVVVVPDDSSSLSSSVSSRSSRSNSSSVSVVSSVVSCVVVVSLVRHKYKYKYSWHWDSLNYSHDTGQLDDASRSTPMIIIIRTPNHDSVRRSYYHLFYHYSSQNSQQSSVSSVHDGQLLRLHHNPSDDDGDQWDKYKHFHHDPDDFIAFMWIWTDGSFKIKIKGDRDGNVCCVVVVVRIGIFMDGCVVPVRSNDGCRPPVVCVVVNVVRVVSRVVSVVVNVVSDDDDVPPVVNVVSDD/DLVQFAFEAEEEEAAAFLQLDCVNPVQFDQVLVVVQLQFFEWASFEWFQALAQQQRLCCLFFLAHCVQQVPFALVDADADPVQHLGQTLLQLLVVLFAQAAAFEDRSRFYDPPPLAAAPSRHPEAEYLADSPPRPHHHPYHYCCVVPVPLSVLQCVQLVVPPLADRALDLLLADAAPRPQCSHSLNVRLVVLLVCLVPPDDPVTRHHHHRYYHPPGGRQHFHPVLLVVHDLVPQDFQAEFPDQDDPQAPQVLLCVQPVVVVVRQVNNLVVVVPDDSSSLSSSVSSRSSRSNVSSVSVVSSVVSCVVVVSLVRHKYKYKYSWHWDSLNYSHDTGAQDDASRSTPMIIIIRTPNHDSVRRSYYHLFYHYSSQNSQQSSVSSVHDGQLLRLHHNPNDDDGDQWDKYKGFHHDPDDFIAFMWIWTDGSFKIKIKGDRDGNVPCVVVVVRIGIFMDGCVVPVRSNDGCRPPVVCVVVNVVRVVSRVVSVVVNVVSDPPSDPPVPNVVSDD

pLDDT: mean 91.59, std 10.69, range [28.97, 98.88]

Radius of gyration: 30.87 Å; Cα contacts (8 Å, |Δi|>4): 2389; chains: 2; bounding box: 58×94×74 Å

Solvent-accessible surface area (backbone atoms only — not comparable to full-atom values): 50664 Å² total; per-residue (Å²): 139,72,79,82,40,46,18,35,39,40,39,34,36,25,36,34,31,43,57,69,36,30,83,72,23,85,87,41,62,20,70,48,57,36,50,41,33,53,46,5,36,24,32,73,47,18,30,22,42,15,33,40,64,20,18,14,38,42,14,34,35,51,15,41,52,28,52,56,49,31,18,58,30,72,79,22,28,61,42,47,79,93,54,52,89,52,69,35,46,45,33,48,42,35,73,61,54,29,48,25,37,36,26,34,62,67,60,48,52,59,43,82,87,52,91,61,33,73,56,58,38,43,78,38,44,35,34,57,40,38,68,85,69,68,72,52,35,51,86,40,47,35,34,39,75,79,40,44,68,38,49,48,49,50,50,61,73,31,58,86,22,45,86,25,79,78,42,65,51,5,52,59,40,49,72,37,83,61,56,58,64,47,31,50,57,32,36,28,46,50,54,48,47,51,35,69,72,75,59,70,59,89,84,40,36,40,35,39,35,44,22,37,60,50,39,32,44,35,35,57,37,50,53,76,38,47,67,74,55,55,71,89,74,47,69,81,74,59,63,54,97,63,87,70,80,66,85,41,67,60,38,37,50,28,69,69,32,59,66,58,37,50,54,47,52,53,38,28,57,54,57,70,68,46,51,70,66,59,54,27,43,27,54,46,43,45,44,18,29,43,26,48,51,24,52,52,50,38,54,47,51,50,52,35,46,75,68,54,50,44,72,45,9,38,32,36,38,34,32,39,14,11,34,31,81,26,48,64,67,45,36,62,62,21,87,46,88,48,64,45,8,21,21,12,37,35,31,43,16,40,59,66,47,54,75,90,47,40,48,36,77,40,70,53,42,35,47,45,27,17,47,38,47,33,52,37,47,57,49,71,43,78,81,66,69,40,43,68,38,42,31,79,88,55,87,62,57,49,70,44,33,62,33,44,43,44,51,85,70,85,54,52,68,31,36,28,47,32,43,35,37,34,44,83,50,39,36,40,35,38,28,42,75,48,39,40,87,62,36,56,53,42,28,87,62,52,44,55,38,26,26,50,35,79,85,33,75,81,63,73,63,71,43,53,84,41,70,90,43,45,68,62,51,43,49,50,51,48,27,45,42,44,37,50,49,41,30,35,67,46,24,56,51,45,55,17,74,73,48,49,58,24,56,48,129,139,74,83,82,39,46,19,36,38,40,39,34,36,25,36,33,32,44,58,68,36,31,83,72,24,85,87,39,62,20,69,46,56,36,48,40,30,54,45,4,35,23,31,73,46,19,29,22,41,15,32,41,64,21,18,14,37,42,14,34,35,52,15,42,52,28,52,53,43,29,20,59,32,72,77,21,27,60,38,46,80,92,64,52,84,54,70,36,49,44,32,49,41,34,74,61,53,30,47,26,36,37,26,33,63,68,62,48,51,59,42,84,88,50,88,61,34,73,57,58,38,42,77,37,41,34,34,55,40,38,69,85,68,66,73,54,35,51,86,42,47,34,34,39,74,79,38,45,67,38,49,49,50,51,51,60,73,32,60,87,22,45,86,25,79,78,40,64,51,5,52,59,40,48,72,37,86,61,56,59,64,48,31,52,58,32,35,30,46,51,53,48,48,51,35,70,73,72,59,70,59,91,85,40,37,40,35,40,36,44,22,36,60,50,40,34,45,35,35,57,34,52,54,78,38,46,66,75,56,56,71,90,73,47,70,79,72,59,63,54,96,63,89,70,81,67,85,41,68,61,39,39,49,29,69,68,32,62,66,57,36,48,53,49,51,53,37,27,56,54,56,70,69,45,51,71,67,58,55,26,42,28,54,47,43,46,44,18,30,44,26,47,52,26,52,53,52,38,54,48,51,49,53,35,47,76,70,53,50,46,72,46,9,36,34,36,39,36,32,38,13,12,36,31,83,25,48,64,65,44,37,58,58,47,68,45,88,49,63,44,11,21,20,13,37,34,31,45,17,40,58,65,45,56,75,91,47,40,48,35,75,40,71,56,42,36,48,44,30,18,46,38,47,32,51,37,48,57,50,69,44,81,84,66,68,39,44,69,38,42,32,78,87,56,86,62,55,49,69,44,33,62,32,45,43,44,51,85,66,83,51,52,69,32,37,29,47,30,44,34,37,34,44,84,50,40,35,40,37,40,29,41,74,47,38,39,87,62,35,58,54,42,28,88,61,53,44,55,39,26,25,50,35,79,83,33,75,81,63,74,61,72,43,53,85,42,71,92,42,44,68,63,52,43,50,50,51,48,26,45,40,45,37,49,48,43,31,37,66,45,26,56,47,65,36,20,78,71,50,49,62,23,54,48,129